Protein AF-0000000070794062 (afdb_homodimer)

Solvent-accessible surface area (backbone atoms only — not comparable to full-atom values): 47830 Å² total; per-residue (Å²): 124,86,81,69,52,58,33,36,61,36,69,42,58,32,71,59,38,46,34,37,36,30,23,38,76,58,34,72,42,37,54,38,59,66,56,46,36,48,50,51,35,52,54,30,46,52,45,39,35,69,76,67,62,40,62,72,69,56,73,70,61,78,90,58,76,67,73,40,64,61,38,31,31,34,32,23,77,77,34,31,39,32,36,30,19,59,83,31,31,63,70,46,42,21,48,23,84,39,74,50,50,72,71,54,46,46,69,73,53,77,43,61,56,59,65,76,84,40,82,49,43,44,76,22,60,38,89,80,31,44,36,51,51,43,50,48,19,53,50,38,46,48,25,74,76,36,58,90,77,38,71,54,45,44,53,47,47,50,51,49,50,50,38,49,53,44,41,71,66,70,41,59,51,57,57,52,41,71,76,38,39,81,70,33,46,50,71,50,64,58,44,52,56,20,50,53,52,35,39,75,72,64,38,41,32,28,39,51,25,63,50,50,59,73,61,47,50,53,51,44,49,65,43,41,39,81,68,43,58,93,91,55,52,64,65,76,68,32,47,33,38,29,16,40,24,51,65,48,45,19,45,77,41,84,47,64,47,25,37,35,40,89,87,76,64,50,70,43,81,61,74,80,69,78,66,78,42,40,31,33,36,18,24,47,65,63,51,32,59,55,68,71,49,58,36,71,24,29,37,37,36,23,44,35,54,65,53,52,28,47,48,32,45,76,64,45,44,34,37,31,33,34,31,38,65,63,48,54,59,51,50,55,30,48,62,71,30,41,70,50,50,52,51,40,50,53,47,48,52,50,39,51,52,46,50,50,51,40,50,53,49,51,50,46,25,62,76,62,71,45,73,84,48,49,64,59,47,52,51,43,51,52,50,44,51,51,45,48,52,52,42,51,51,44,48,54,57,45,40,69,56,39,41,84,78,70,39,49,63,54,32,35,82,76,41,45,5,36,40,37,44,50,46,56,72,47,23,28,28,38,24,37,43,57,44,45,58,40,70,46,63,64,59,40,71,45,68,40,75,72,76,81,55,71,77,56,77,86,128,123,86,79,67,50,58,32,34,60,36,68,42,57,33,72,58,38,46,35,38,36,30,22,38,76,60,33,72,42,38,55,36,59,65,56,47,36,48,50,51,35,52,53,32,45,50,44,37,36,69,76,66,62,41,62,72,70,57,73,70,62,78,89,58,77,68,73,41,65,63,38,29,29,34,32,23,78,78,35,29,41,33,36,28,20,58,82,30,31,64,69,45,42,21,48,23,84,38,76,51,50,70,72,54,46,45,70,74,53,75,43,61,56,60,64,76,84,41,82,49,43,45,76,24,59,38,88,79,30,45,34,52,52,43,52,48,18,52,48,39,48,48,25,73,75,37,61,89,77,37,71,54,45,45,53,47,48,51,50,49,50,50,38,50,52,44,39,72,66,70,42,59,51,55,58,52,39,70,75,38,39,83,69,32,46,52,69,49,63,59,45,53,54,20,50,52,53,34,38,75,72,63,37,41,30,29,38,52,25,63,49,49,59,72,61,47,49,53,50,45,48,64,43,43,38,80,67,46,58,94,91,57,51,62,66,76,68,31,47,32,39,29,16,41,23,49,64,50,46,20,47,78,41,84,47,65,47,26,36,35,39,87,87,79,63,50,68,44,82,62,75,80,71,78,69,77,43,40,31,33,37,18,24,48,65,61,52,32,59,56,68,70,50,59,36,71,24,29,37,37,36,24,43,34,54,66,55,52,27,46,49,31,43,77,63,46,42,35,38,31,32,33,33,37,66,64,48,53,59,52,48,53,30,47,63,71,31,41,69,50,50,51,50,41,51,52,48,48,52,50,41,51,53,48,50,49,52,39,47,52,49,52,50,46,26,61,76,63,70,45,71,84,47,51,65,59,48,50,50,42,51,51,51,44,51,50,44,50,53,50,42,51,53,42,48,54,56,44,41,69,57,40,41,86,78,68,38,50,63,53,32,38,83,76,41,44,5,36,41,37,43,49,46,56,72,46,22,28,27,37,26,38,43,57,44,44,57,41,71,46,63,64,60,39,70,44,68,40,76,71,77,81,55,71,76,57,77,87,128

Nearest PDB structures (foldseek):
  2bde-assembly1_A  TM=9.708E-01  e=2.432E-75  Legionella pneumophila
  4ohf-assembly1_A  TM=9.478E-01  e=1.166E-74  Legionella pneumophila subsp. pneumophila str. Philadelphia 1
  4ohf-assembly3_C  TM=9.668E-01  e=6.577E-74  Legionella pneumophila subsp. pneumophila str. Philadelphia 1
  2xcx-assembly1_A  TM=8.734E-01  e=1.020E-33  Homo sapiens
  5cqz-assembly1_A-2  TM=8.568E-01  e=7.377E-34  Homo sapiens

Radius of gyration: 30.71 Å; Cα contacts (8 Å, |Δi|>4): 1616; chains: 2; bounding box: 72×93×66 Å

Secondary structure (DSSP, 8-state):
-----EEESS-EETTT--EEEE-TBTTTBEE-HHHHHHHHHHHHHHHHHHHS---GGGGG----GGG--TT-EEETTTTEEEEEBTTSBEEEEEETTEEPPHHHHHHHHSSSB--TTSTTEEE--SGGGHHHHHHHHHHHHHHHH-TTTS--HHHHHHHHHHHHHHHHHSSHHHHHHHHTHHHHEE--HHHHHHHHHHHHTT-EEEEE-SS-HHHHHHHHHHHTGGGSPTT--GGGG-SEEEES--TTGGGTS-PPEEEE-TTT--EEE--SS--SEEEEE--HHHHHHHHT--GGGEEEEES-IIIIIIHIIIII--EEEEE-THHHHHHHHHHHHHHHHHHHHHHHHHHHHHHHHHHHHHHHHHHTT--TTHHHHHHHHHHHHHHHHHHHHHHHHHHTTSBTTTB-SSEETTEEBHHHHHHHHH-SEEESSHHHHHTS-TT-EE-PPPPPPTTPPP-/----SEEESS-EETTT--EEEE-TBTTTBEE-HHHHHHHHHHHHHHHHHHHS---GGGGG----GGG--TT-EEETTTTEEEEEBTTSBEEEEEETTEEPPHHHHHHHHSSSB--TTSTTEEE--SGGGHHHHHHHHHHHHHHHH-TTTS--HHHHHHHHHHHHHHHHHSSHHHHHHHHTHHHHEE--HHHHHHHHHHHHTT-EEEEE-SS-HHHHHHHHHHHHGGGSPTT--GGGG-SEEEES--TTGGGTS-PPEEEE-TTT--EEE--SS--SEEEEE--HHHHHHHHT--GGGEEEEES-IIIIIIHIIIII--EEEEE-THHHHHHHHHHHHHHHHHHHHHHHHHHHHHHHHHHHHHHHHHHTT--TTHHHHHHHHHHHHHHHHHHHHHHHHHHTTSBTTTB-SSEETTEEBHHHHHHHHH-SEEESSHHHHHTS-TT-EE-PPPPPPTTPPP-

Sequence (918 aa):
MDTHKVFVNRIINMRKIKLIGLDMDHTLIRYNSKNFESLVYDLVKERLAESFHYPEEIKKFKFNFDDAIRGLVIDSKNGNILKLSRYGAIRLSYHGTKQISFSDQKKIYRSIYVDLGDPNYMAIDTSFSIAFCILYGQLVDLKDTNPDKMPSYQAIAQDVQYCVDKVHSDGTLKNIIIKNLKKYVIREKEVVEGLKHFIRYGKKIFILTNSEYSYSKLLLDYALSPFLDKGEHWQGLFEFVITLANKPRFFYDNLRFLSVNPENGTMTNVHGPIVPGVYQGGNAKKFTEDLGVGGDEILYIGDHIYGDILRLKKDCNWRTALVVEELGEEIASQIRALPIEKKIGEAMAIKKELEQKYVDLCTRSIDESSQQYDQEIHDLQLQISTVDLQISRLLQEQNSFYNPKWERVFRAGAEESYFAYQVDRFACIYMEKLSDLLEHSPMTYFRANRRLLAHDIDIMDTHKVFVNRIINMRKIKLIGLDMDHTLIRYNSKNFESLVYDLVKERLAESFHYPEEIKKFKFNFDDAIRGLVIDSKNGNILKLSRYGAIRLSYHGTKQISFSDQKKIYRSIYVDLGDPNYMAIDTSFSIAFCILYGQLVDLKDTNPDKMPSYQAIAQDVQYCVDKVHSDGTLKNIIIKNLKKYVIREKEVVEGLKHFIRYGKKIFILTNSEYSYSKLLLDYALSPFLDKGEHWQGLFEFVITLANKPRFFYDNLRFLSVNPENGTMTNVHGPIVPGVYQGGNAKKFTEDLGVGGDEILYIGDHIYGDILRLKKDCNWRTALVVEELGEEIASQIRALPIEKKIGEAMAIKKELEQKYVDLCTRSIDESSQQYDQEIHDLQLQISTVDLQISRLLQEQNSFYNPKWERVFRAGAEESYFAYQVD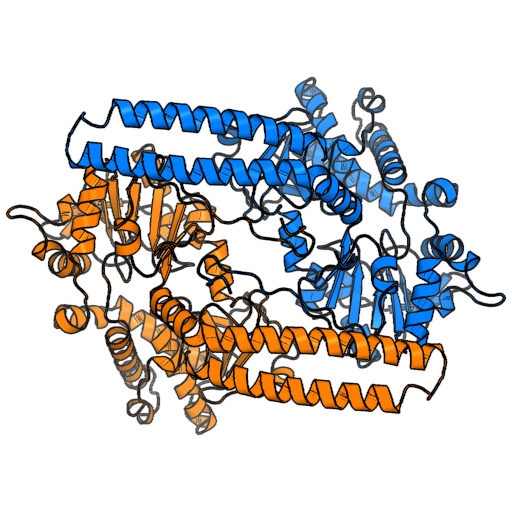RFACIYMEKLSDLLEHSPMTYFRANRRLLAHDIDI

GO terms:
  GO:0042802 identical protein binding (F, IPI)

pLDDT: mean 92.98, std 7.09, range [35.25, 98.56]

InterPro domains:
  IPR008380 HAD-superfamily hydrolase, subfamily IG, 5'-nucleotidase [PF05761] (6-457)
  IPR008380 HAD-superfamily hydrolase, subfamily IG, 5'-nucleotidase [PTHR12103] (4-457)
  IPR008380 HAD-superfamily hydrolase, subfamily IG, 5'-nucleotidase [TIGR02244] (6-339)
  IPR016695 Purine 5'-nucleotidase [PIRSF017434] (2-458)
  IPR023214 HAD superfamily [G3DSA:3.40.50.1000] (156-358)
  IPR036412 HAD-like superfamily [SSF56784] (3-458)

Foldseek 3Di:
DPPQQKAFLAWAFLVLAAEEEEAVECFLWNWPLLLLLQVLLQQLLVCCCVVVVADPVSNVDDDDLLLDDAQWKAQLQQQKIFWAFQQQFGQWMANLSHTDDPVRVCVVPVDRHDDCVDPSIGGRHFSLCSSLNNSLSPLSVVCVVPVPRHDGSNVSSVSSVVSSVCCVPVCVSLVVCLVPVVNIIDADLLSLVLLVQLVVVNHAYEYDYLAALVSSQSSCCVRHVVNDDVPDDSLVSHQEYEYNQVFPCQEPPAWFKWAADNPPRDTDGDDDQDGGHYIYHGHDVSVCVSVVHAQCNYEYEEAGLRRGWASSCVRRVHAYEHADQCVVLLVVLCVVLVVLVVVLVVLVVVLVVLVVVLVVLVVVCVVVVHCVCVVVNVVSVVVNVVSVVVSVVSVVVSQVSASVRQGHPQDSPPGGISSVSSCSVTHRMYRNHNSSVSVDNSSDIDDHDDDDDPPDDDD/DPPQQKAFLAWAFLVLAAEEEEAVECFLWNWPLLLLLQVLLQQLLVCCCVVVVADPVSNVDDDDLLLDDAQWKAQLQQQKIFWAFQQQFGQWMARLSHTDDPVRVCVVPVDRHDDCVDPSIDGRHFSLCSSLNNSLSPLSVVCVVPVPRHDGSNVSSVSSVVSSVCCVPVCVSLVVCLVPVVNIIDADLLSLVLLVQLVVVNHAYEYDYLAALVSSQSSCCVRHVVNDDVPDDSLVSHQEYEYNQVFPCQEPPAWFKWAADNPPRDTHGDDDQDGGHYIYHGHDVSPCVSVVHAQCNYEYEEAGLRRGWASSCVRRVHAYEHADQCVVLLVVLCVVLVVLVVVLVVLVVVLVVLVVVLVVLVVVCVVVVHCPCVVVNVVSVVVNVVSVVVSVVSVVVSQVSASVRQGHPQDSPPGGISSVSSCSVTHRMYRNHNSSVSVDNSSDIDDHDDDDDPPDDDD

Structure (mmCIF, N/CA/C/O backbone):
data_AF-0000000070794062-model_v1
#
loop_
_entity.id
_entity.type
_entity.pdbx_description
1 polymer "Cytosolic IMP-GMP specific 5'-nucleotidase"
#
loop_
_atom_site.group_PDB
_atom_site.id
_atom_site.type_symbol
_atom_site.label_atom_id
_atom_site.label_alt_id
_atom_site.label_comp_id
_atom_site.label_asym_id
_atom_site.label_entity_id
_atom_site.label_seq_id
_atom_site.pdbx_PDB_ins_code
_atom_site.Cartn_x
_atom_site.Cartn_y
_atom_site.Cartn_z
_atom_site.occupancy
_atom_site.B_iso_or_equiv
_atom_site.auth_seq_id
_atom_site.auth_comp_id
_atom_site.auth_asym_id
_atom_site.auth_atom_id
_atom_site.pdbx_PDB_model_num
ATOM 1 N N . MET A 1 1 ? 5.105 3.346 28.109 1 35.44 1 MET A N 1
ATOM 2 C CA . MET A 1 1 ? 4.891 3.475 26.672 1 35.44 1 MET A CA 1
ATOM 3 C C . MET A 1 1 ? 5.68 4.652 26.109 1 35.44 1 MET A C 1
ATOM 5 O O . MET A 1 1 ? 5.543 5.781 26.594 1 35.44 1 MET A O 1
ATOM 9 N N . ASP A 1 2 ? 6.836 4.598 25.75 1 46.41 2 ASP A N 1
ATOM 10 C CA . ASP A 1 2 ? 7.629 5.723 25.266 1 46.41 2 ASP A CA 1
ATOM 11 C C . ASP A 1 2 ? 6.793 6.633 24.375 1 46.41 2 ASP A C 1
ATOM 13 O O . ASP A 1 2 ? 6.168 6.168 23.406 1 46.41 2 ASP A O 1
ATOM 17 N N . THR A 1 3 ? 6.16 7.598 24.938 1 57.47 3 THR A N 1
ATOM 18 C CA . THR A 1 3 ? 5.172 8.531 24.422 1 57.47 3 THR A CA 1
ATOM 19 C C . THR A 1 3 ? 5.672 9.188 23.125 1 57.47 3 THR A C 1
ATOM 21 O O . THR A 1 3 ? 6.152 10.32 23.156 1 57.47 3 THR A O 1
ATOM 24 N N . HIS A 1 4 ? 6.062 8.344 22.125 1 71.38 4 HIS A N 1
ATOM 25 C CA . HIS A 1 4 ? 6.508 8.883 20.844 1 71.38 4 HIS A CA 1
ATOM 26 C C . HIS A 1 4 ? 5.406 9.688 20.172 1 71.38 4 HIS A C 1
ATOM 28 O O . HIS A 1 4 ? 4.258 9.234 20.094 1 71.38 4 HIS A O 1
ATOM 34 N N . LYS A 1 5 ? 5.758 10.969 20.125 1 90.69 5 LYS A N 1
ATOM 35 C CA . LYS A 1 5 ? 4.785 11.875 19.516 1 90.69 5 LYS A CA 1
ATOM 36 C C . LYS A 1 5 ? 4.984 11.977 18.016 1 90.69 5 LYS A C 1
ATOM 38 O O . LYS A 1 5 ? 4.195 12.625 17.312 1 90.69 5 LYS A O 1
ATOM 43 N N . VAL A 1 6 ? 6.121 11.336 17.578 1 96.56 6 VAL A N 1
ATOM 44 C CA . VAL A 1 6 ? 6.379 11.266 16.156 1 96.56 6 VAL A CA 1
ATOM 45 C C . VAL A 1 6 ? 6.352 9.812 15.688 1 96.56 6 VAL A C 1
ATOM 47 O O . VAL A 1 6 ? 7.012 8.953 16.281 1 96.56 6 VAL A O 1
ATOM 50 N N . PHE A 1 7 ? 5.605 9.539 14.742 1 96.75 7 PHE A N 1
ATOM 51 C CA . PHE A 1 7 ? 5.418 8.18 14.25 1 96.75 7 PHE A CA 1
ATOM 52 C C . PHE A 1 7 ? 6.098 8 12.898 1 96.75 7 PHE A C 1
ATOM 54 O O . PHE A 1 7 ? 6.051 8.891 12.047 1 96.75 7 PHE A O 1
ATOM 61 N N . VAL A 1 8 ? 6.723 6.828 12.688 1 96.12 8 VAL A N 1
ATOM 62 C CA . VAL A 1 8 ? 7.695 6.695 11.609 1 96.12 8 VAL A CA 1
ATOM 63 C C . VAL A 1 8 ? 7.23 5.625 10.625 1 96.12 8 VAL A C 1
ATOM 65 O O . VAL A 1 8 ? 6.977 4.484 11.016 1 96.12 8 VAL A O 1
ATOM 68 N N . ASN A 1 9 ? 7.043 5.98 9.375 1 92.94 9 ASN A N 1
ATOM 69 C CA . ASN A 1 9 ? 6.77 5.043 8.289 1 92.94 9 ASN A CA 1
ATOM 70 C C . ASN A 1 9 ? 8.047 4.652 7.551 1 92.94 9 ASN A C 1
ATOM 72 O O . ASN A 1 9 ? 8.18 3.516 7.094 1 92.94 9 ASN A O 1
ATOM 76 N N . ARG A 1 10 ? 9.008 5.66 7.457 1 91.69 10 ARG A N 1
ATOM 77 C CA . ARG A 1 10 ? 10.305 5.461 6.824 1 91.69 10 ARG A CA 1
ATOM 78 C C . ARG A 1 10 ? 11.422 6.105 7.645 1 91.69 10 ARG A C 1
ATOM 80 O O . ARG A 1 10 ? 11.227 7.176 8.227 1 91.69 10 ARG A O 1
ATOM 87 N N . ILE A 1 11 ? 12.461 5.543 7.531 1 91.5 11 ILE A N 1
ATOM 88 C CA . ILE A 1 11 ? 13.602 5.957 8.336 1 91.5 11 ILE A CA 1
ATOM 89 C C . ILE A 1 11 ? 14.039 7.367 7.934 1 91.5 11 ILE A C 1
ATOM 91 O O . ILE A 1 11 ? 14.109 7.684 6.746 1 91.5 11 ILE A O 1
ATOM 95 N N . ILE A 1 12 ? 14.258 8.188 8.914 1 94.88 12 ILE A N 1
ATOM 96 C CA . ILE A 1 12 ? 14.844 9.508 8.695 1 94.88 12 ILE A CA 1
ATOM 97 C C . ILE A 1 12 ? 16.047 9.695 9.633 1 94.88 12 ILE A C 1
ATOM 99 O O . ILE A 1 12 ? 15.914 9.555 10.852 1 94.88 12 ILE A O 1
ATOM 103 N N . ASN A 1 13 ? 17.156 9.938 9.055 1 94.69 13 ASN A N 1
ATOM 104 C CA . ASN A 1 13 ? 18.312 10.398 9.812 1 94.69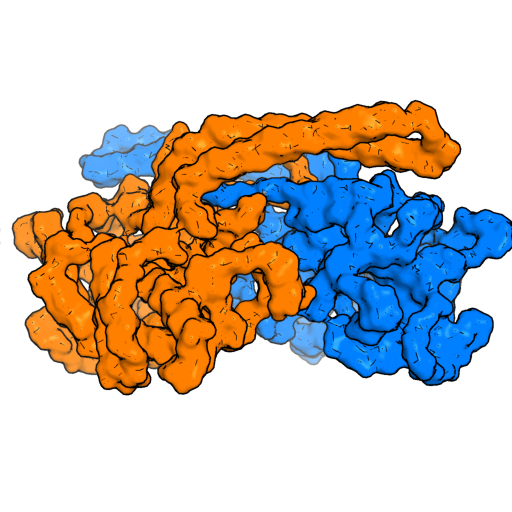 13 ASN A CA 1
ATOM 105 C C . ASN A 1 13 ? 18.375 11.922 9.867 1 94.69 13 ASN A C 1
ATOM 107 O O . ASN A 1 13 ? 18.859 12.562 8.938 1 94.69 13 ASN A O 1
ATOM 111 N N . MET A 1 14 ? 18.031 12.477 10.977 1 96.81 14 MET A N 1
ATOM 112 C CA . MET A 1 14 ? 17.938 13.93 11.102 1 96.81 14 MET A CA 1
ATOM 113 C C . MET A 1 14 ? 19.312 14.578 10.977 1 96.81 14 MET A C 1
ATOM 115 O O . MET A 1 14 ? 19.422 15.766 10.672 1 96.81 14 MET A O 1
ATOM 119 N N . ARG A 1 15 ? 20.344 13.828 11.195 1 94.62 15 ARG A N 1
ATOM 120 C CA . ARG A 1 15 ? 21.688 14.375 11.039 1 94.62 15 ARG A CA 1
ATOM 121 C C . ARG A 1 15 ? 21.969 14.734 9.586 1 94.62 15 ARG A C 1
ATOM 123 O O . ARG A 1 15 ? 22.75 15.633 9.297 1 94.62 15 ARG A O 1
ATOM 130 N N . LYS A 1 16 ? 21.266 14.062 8.719 1 94.31 16 LYS A N 1
ATOM 131 C CA . LYS A 1 16 ? 21.484 14.273 7.285 1 94.31 16 LYS A CA 1
ATOM 132 C C . LYS A 1 16 ? 20.594 15.406 6.762 1 94.31 16 LYS A C 1
ATOM 134 O O . LYS A 1 16 ? 20.828 15.922 5.664 1 94.31 16 LYS A O 1
ATOM 139 N N . ILE A 1 17 ? 19.609 15.773 7.488 1 97.31 17 ILE A N 1
ATOM 140 C CA . ILE A 1 17 ? 18.703 16.828 7.074 1 97.31 17 ILE A CA 1
ATOM 141 C C . ILE A 1 17 ? 19.344 18.188 7.32 1 97.31 17 ILE A C 1
ATOM 143 O O . ILE A 1 17 ? 19.688 18.531 8.461 1 97.31 17 ILE A O 1
ATOM 147 N N . LYS A 1 18 ? 19.453 18.906 6.285 1 97.44 18 LYS A N 1
ATOM 148 C CA . LYS A 1 18 ? 20.062 20.219 6.391 1 97.44 18 LYS A CA 1
ATOM 149 C C . LYS A 1 18 ? 19.016 21.328 6.426 1 97.44 18 LYS A C 1
ATOM 151 O O . LYS A 1 18 ? 19.172 22.328 7.121 1 97.44 18 LYS A O 1
ATOM 156 N N . LEU A 1 19 ? 17.938 21.125 5.613 1 97.81 19 LEU A N 1
ATOM 157 C CA . LEU A 1 19 ? 16.875 22.109 5.5 1 97.81 19 LEU A CA 1
ATOM 158 C C . LEU A 1 19 ? 15.539 21.531 5.938 1 97.81 19 LEU A C 1
ATOM 160 O O . LEU A 1 19 ? 15.227 20.375 5.602 1 97.81 19 LEU A O 1
ATOM 164 N N . ILE A 1 20 ? 14.867 22.297 6.672 1 98.38 20 ILE A N 1
ATOM 165 C CA . ILE A 1 20 ? 13.516 21.938 7.07 1 98.38 20 ILE A CA 1
ATOM 166 C C . ILE A 1 20 ? 12.523 22.953 6.52 1 98.38 20 ILE A C 1
ATOM 168 O O . ILE A 1 20 ? 12.609 24.141 6.828 1 98.38 20 ILE A O 1
ATOM 172 N N . GLY A 1 21 ? 11.688 22.484 5.641 1 97.75 21 GLY A N 1
ATOM 173 C CA . GLY A 1 21 ? 10.633 23.328 5.09 1 97.75 21 GLY A CA 1
ATOM 174 C C . GLY A 1 21 ? 9.305 23.172 5.809 1 97.75 21 GLY A C 1
ATOM 175 O O . GLY A 1 21 ? 8.891 22.062 6.121 1 97.75 21 GLY A O 1
ATOM 176 N N . LEU A 1 22 ? 8.656 24.266 6.047 1 98.06 22 LEU A N 1
ATOM 177 C CA . LEU A 1 22 ? 7.398 24.266 6.781 1 98.06 22 LEU A CA 1
ATOM 178 C C . LEU A 1 22 ? 6.289 24.906 5.965 1 98.06 22 LEU A C 1
ATOM 180 O O . LEU A 1 22 ? 6.43 26.047 5.512 1 98.06 22 LEU A O 1
ATOM 184 N N . ASP A 1 23 ? 5.23 24.141 5.844 1 96.12 23 ASP A N 1
ATOM 185 C CA . ASP A 1 23 ? 3.992 24.828 5.504 1 96.12 23 ASP A CA 1
ATOM 186 C C . ASP A 1 23 ? 3.543 25.75 6.637 1 96.12 23 ASP A C 1
ATOM 188 O O . ASP A 1 23 ? 3.92 25.547 7.793 1 96.12 23 ASP A O 1
ATOM 192 N N . MET A 1 24 ? 2.875 26.781 6.25 1 96.5 24 MET A N 1
ATOM 193 C CA . MET A 1 24 ? 2.494 27.734 7.297 1 96.5 24 MET A CA 1
ATOM 194 C C . MET A 1 24 ? 1.164 27.328 7.93 1 96.5 24 MET A C 1
ATOM 196 O O . MET A 1 24 ? 1.114 26.969 9.102 1 96.5 24 MET A O 1
ATOM 200 N N . ASP A 1 25 ? 0.094 27.203 7.062 1 92.38 25 ASP A N 1
ATOM 201 C CA . ASP A 1 25 ? -1.25 26.953 7.574 1 92.38 25 ASP A CA 1
ATOM 202 C C . ASP A 1 25 ? -1.396 25.516 8.055 1 92.38 25 ASP A C 1
ATOM 204 O O . ASP A 1 25 ? -1.109 24.578 7.312 1 92.38 25 ASP A O 1
ATOM 208 N N . HIS A 1 26 ? -1.837 25.391 9.305 1 92.25 26 HIS A N 1
ATOM 209 C CA . HIS A 1 26 ? -2.133 24.109 9.938 1 92.25 26 HIS A CA 1
ATOM 210 C C . HIS A 1 26 ? -0.86 23.312 10.18 1 92.25 26 HIS A C 1
ATOM 212 O O . HIS A 1 26 ? -0.917 22.094 10.383 1 92.25 26 HIS A O 1
ATOM 218 N N . THR A 1 27 ? 0.271 23.922 10.07 1 95.69 27 THR A N 1
ATOM 219 C CA . THR A 1 27 ? 1.564 23.328 10.367 1 95.69 27 THR A CA 1
ATOM 220 C C . THR A 1 27 ? 2.369 24.203 11.312 1 95.69 27 THR A C 1
ATOM 222 O O . THR A 1 27 ? 2.328 24.031 12.531 1 95.69 27 THR A O 1
ATOM 225 N N . LEU A 1 28 ? 2.943 25.297 10.742 1 98.06 28 LEU A N 1
ATOM 226 C CA . LEU A 1 28 ? 3.652 26.25 11.586 1 98.06 28 LEU A CA 1
ATOM 227 C C . LEU A 1 28 ? 2.674 27.047 12.445 1 98.06 28 LEU A C 1
ATOM 229 O O . LEU A 1 28 ? 2.928 27.266 13.633 1 98.06 28 LEU A O 1
ATOM 233 N N . ILE A 1 29 ? 1.62 27.453 11.75 1 96.44 29 ILE A N 1
ATOM 234 C CA . ILE A 1 29 ? 0.529 28.141 12.43 1 96.44 29 ILE A CA 1
ATOM 235 C C . ILE A 1 29 ? -0.64 27.172 12.633 1 96.44 29 ILE A C 1
ATOM 237 O O . ILE A 1 29 ? -1.179 26.625 11.672 1 96.44 29 ILE A O 1
ATOM 241 N N . ARG A 1 30 ? -0.999 27.016 13.82 1 95.5 30 ARG A N 1
ATOM 242 C CA . ARG A 1 30 ? -2.127 26.156 14.125 1 95.5 30 ARG A CA 1
ATOM 243 C C . ARG A 1 30 ? -3.398 26.953 14.352 1 95.5 30 ARG A C 1
ATOM 245 O O . ARG A 1 30 ? -3.338 28.109 14.805 1 95.5 30 ARG A O 1
ATOM 252 N N . TYR A 1 31 ? -4.48 26.359 14.062 1 94.75 31 TYR A N 1
ATOM 253 C CA . TYR A 1 31 ? -5.781 26.984 14.227 1 94.75 31 TYR A CA 1
ATOM 254 C C . TYR A 1 31 ? -6.68 26.172 15.148 1 94.75 31 TYR A C 1
ATOM 256 O O . TYR A 1 31 ? -6.461 24.969 15.328 1 94.75 31 TYR A O 1
ATOM 264 N N . ASN A 1 32 ? -7.59 26.906 15.789 1 94.5 32 ASN A N 1
ATOM 265 C CA . ASN A 1 32 ? -8.742 26.188 16.328 1 94.5 32 ASN A CA 1
ATOM 266 C C . ASN A 1 32 ? -9.633 25.656 15.211 1 94.5 32 ASN A C 1
ATOM 268 O O . ASN A 1 32 ? -10.516 26.359 14.719 1 94.5 32 ASN A O 1
ATOM 272 N N . SER A 1 33 ? -9.43 24.453 14.906 1 91.88 33 SER A N 1
ATOM 273 C CA . SER A 1 33 ? -10.016 23.859 13.719 1 91.88 33 SER A CA 1
ATOM 274 C C . SER A 1 33 ? -11.539 23.938 13.75 1 91.88 33 SER A C 1
ATOM 276 O O . SER A 1 33 ? -12.172 24.188 12.719 1 91.88 33 SER A O 1
ATOM 278 N N . LYS A 1 34 ? -12.148 23.703 14.93 1 93.25 34 LYS A N 1
ATOM 279 C CA . LYS A 1 34 ? -13.602 23.781 15.055 1 93.25 34 LYS A CA 1
ATOM 280 C C . LYS A 1 34 ? -14.109 25.172 14.742 1 93.25 34 LYS A C 1
ATOM 282 O O . LYS A 1 34 ? -15.07 25.344 13.984 1 93.25 34 LYS A O 1
ATOM 287 N N . ASN A 1 35 ? -13.414 26.172 15.32 1 95.06 35 ASN A N 1
ATOM 288 C CA . ASN A 1 35 ? -13.797 27.562 15.062 1 95.06 35 ASN A CA 1
ATOM 289 C C . ASN A 1 35 ? -13.562 27.938 13.602 1 95.06 35 ASN A C 1
ATOM 291 O O . ASN A 1 35 ? -14.398 28.625 13 1 95.06 35 ASN A O 1
ATOM 295 N N . PHE A 1 36 ? -12.461 27.5 13.133 1 94 36 PHE A N 1
ATOM 296 C CA . PHE A 1 36 ? -12.07 27.828 11.766 1 94 36 PHE A CA 1
ATOM 297 C C . PHE A 1 36 ? -13.062 27.25 10.766 1 94 36 PHE A C 1
ATOM 299 O O . PHE A 1 36 ? -13.57 27.969 9.898 1 94 36 PHE A O 1
ATOM 306 N N . GLU A 1 37 ? -13.406 26 10.914 1 94 37 GLU A N 1
ATOM 307 C CA . GLU A 1 37 ? -14.305 25.312 9.984 1 94 37 GLU A CA 1
ATOM 308 C C . GLU A 1 37 ? -15.734 25.828 10.125 1 94 37 GLU A C 1
ATOM 310 O O . GLU A 1 37 ? -16.484 25.875 9.148 1 94 37 GLU A O 1
ATOM 315 N N . SER A 1 38 ? -16.047 26.141 11.32 1 95.75 38 SER A N 1
ATOM 316 C CA . SER A 1 38 ? -17.359 26.734 11.539 1 95.75 38 SER A CA 1
ATOM 317 C C . SER A 1 38 ? -17.516 28.047 10.758 1 95.75 38 SER A C 1
ATOM 319 O O . SER A 1 38 ? -18.562 28.297 10.148 1 95.75 38 SER A O 1
ATOM 321 N N . LEU A 1 39 ? -16.5 28.844 10.805 1 96.06 39 LEU A N 1
ATOM 322 C CA . LEU A 1 39 ? -16.5 30.094 10.062 1 96.06 39 LEU A CA 1
ATOM 323 C C . LEU A 1 39 ? -16.609 29.828 8.562 1 96.06 39 LEU A C 1
ATOM 325 O O . LEU A 1 39 ? -17.422 30.469 7.879 1 96.06 39 LEU A O 1
ATOM 329 N N . VAL A 1 40 ? -15.805 28.906 8.055 1 95.5 40 VAL A N 1
ATOM 330 C CA . VAL A 1 40 ? -15.836 28.562 6.637 1 95.5 40 VAL A CA 1
ATOM 331 C C . VAL A 1 40 ? -17.234 28.094 6.254 1 95.5 40 VAL A C 1
ATOM 333 O O . VAL A 1 40 ? -17.797 28.531 5.242 1 95.5 40 VAL A O 1
ATOM 336 N N . TYR A 1 41 ? -17.797 27.266 7.094 1 96.94 41 TYR A N 1
ATOM 337 C CA . TYR A 1 41 ? -19.141 26.734 6.891 1 96.94 41 TYR A CA 1
ATOM 338 C C . TYR A 1 41 ? -20.156 27.844 6.75 1 96.94 41 TYR A C 1
ATOM 340 O O . TYR A 1 41 ? -20.969 27.859 5.812 1 96.94 41 TYR A O 1
ATOM 348 N N . ASP A 1 42 ? -20.094 28.781 7.594 1 96.69 42 ASP A N 1
ATOM 349 C CA . ASP A 1 42 ? -21.031 29.891 7.602 1 96.69 42 ASP A CA 1
ATOM 350 C C . ASP A 1 42 ? -20.875 30.766 6.363 1 96.69 42 ASP A C 1
ATOM 352 O O . ASP A 1 42 ? -21.859 31.188 5.75 1 96.69 42 ASP A O 1
ATOM 356 N N . LEU A 1 43 ? -19.656 31.047 6.039 1 96.12 43 LEU A N 1
ATOM 357 C CA . LEU A 1 43 ? -19.391 31.906 4.883 1 96.12 43 LEU A CA 1
ATOM 358 C C . LEU A 1 43 ? -19.844 31.234 3.594 1 96.12 43 LEU A C 1
ATOM 360 O O . LEU A 1 43 ? -20.391 31.891 2.707 1 96.12 43 LEU A O 1
ATOM 364 N N . VAL A 1 44 ? -19.625 29.938 3.479 1 96.19 44 VAL A N 1
ATOM 365 C CA . VAL A 1 44 ? -20 29.188 2.279 1 96.19 44 VAL A CA 1
ATOM 366 C C . VAL A 1 44 ? -21.516 29.125 2.164 1 96.19 44 VAL A C 1
ATOM 368 O O . VAL A 1 44 ? -22.062 29.312 1.077 1 96.19 44 VAL A O 1
ATOM 371 N N . LYS A 1 45 ? -22.141 28.875 3.287 1 96.12 45 LYS A N 1
ATOM 372 C CA . LYS A 1 45 ? -23.594 28.828 3.326 1 96.12 45 LYS A CA 1
ATOM 373 C C . LYS A 1 45 ? -24.188 30.141 2.814 1 96.12 45 LYS A C 1
ATOM 375 O O . LYS A 1 45 ? -25.125 30.125 2.004 1 96.12 45 LYS A O 1
ATOM 380 N N . GLU A 1 46 ? -23.672 31.172 3.264 1 95.38 46 GLU A N 1
ATOM 381 C CA . GLU A 1 46 ? -24.141 32.5 2.854 1 95.38 46 GLU A CA 1
ATOM 382 C C . GLU A 1 46 ? -23.906 32.719 1.362 1 95.38 46 GLU A C 1
ATOM 384 O O . GLU A 1 46 ? -24.781 33.25 0.666 1 95.38 46 GLU A O 1
ATOM 389 N N . ARG A 1 47 ? -22.797 32.375 0.903 1 95.38 47 ARG A N 1
ATOM 390 C CA . ARG A 1 47 ? -22.453 32.562 -0.502 1 95.38 47 ARG A CA 1
ATOM 391 C C . ARG A 1 47 ? -23.344 31.719 -1.406 1 95.38 47 ARG A C 1
ATOM 393 O O . ARG A 1 47 ? -23.703 32.156 -2.502 1 95.38 47 ARG A O 1
ATOM 400 N N . LEU A 1 48 ? -23.641 30.5 -0.989 1 96.75 48 LEU A N 1
ATOM 401 C CA . LEU A 1 48 ? -24.531 29.625 -1.756 1 96.75 48 LEU A CA 1
ATOM 402 C C . LEU A 1 48 ? -25.906 30.25 -1.915 1 96.75 48 LEU A C 1
ATOM 404 O O . LEU A 1 48 ? -26.484 30.203 -3 1 96.75 48 LEU A O 1
ATOM 408 N N . ALA A 1 49 ? -26.391 30.812 -0.896 1 95.12 49 ALA A N 1
ATOM 409 C CA . ALA A 1 49 ? -27.703 31.469 -0.931 1 95.12 49 ALA A CA 1
ATOM 410 C C . ALA A 1 49 ? -27.672 32.719 -1.814 1 95.12 49 ALA A C 1
ATOM 412 O O . ALA A 1 49 ? -28.594 32.938 -2.611 1 95.12 49 ALA A O 1
ATOM 413 N N . GLU A 1 50 ? -26.625 33.406 -1.742 1 93.56 50 GLU A N 1
ATOM 414 C CA . GLU A 1 50 ? -26.562 34.719 -2.402 1 93.56 50 GLU A CA 1
ATOM 415 C C . GLU A 1 50 ? -26.172 34.562 -3.869 1 93.56 50 GLU A C 1
ATOM 417 O O . GLU A 1 50 ? -26.781 35.156 -4.746 1 93.56 50 GLU A O 1
ATOM 422 N N . SER A 1 51 ? -25.188 33.781 -4.141 1 92.62 51 SER A N 1
ATOM 423 C CA . SER A 1 51 ? -24.594 33.75 -5.477 1 92.62 51 SER A CA 1
ATOM 424 C C . SER A 1 51 ? -25.188 32.594 -6.305 1 92.62 51 SER A C 1
ATOM 426 O O . SER A 1 51 ? -25.234 32.688 -7.535 1 92.62 51 SER A O 1
ATOM 428 N N . PHE A 1 52 ? -25.594 31.578 -5.629 1 94.31 52 PHE A N 1
ATOM 429 C CA . PHE A 1 52 ? -26.078 30.422 -6.375 1 94.31 52 PHE A CA 1
ATOM 430 C C . PHE A 1 52 ? -27.578 30.234 -6.191 1 94.31 52 PHE A C 1
ATOM 432 O O . PHE A 1 52 ? -28.156 29.281 -6.719 1 94.31 52 PHE A O 1
ATOM 439 N N . HIS A 1 53 ? -28.188 31.047 -5.402 1 93.56 53 HIS A N 1
ATOM 440 C CA . HIS A 1 53 ? -29.641 31.141 -5.242 1 93.56 53 HIS A CA 1
ATOM 441 C C . HIS A 1 53 ? -30.203 29.859 -4.637 1 93.56 53 HIS A C 1
ATOM 443 O O . HIS A 1 53 ? -31.234 29.359 -5.074 1 93.56 53 HIS A O 1
ATOM 449 N N . TYR A 1 54 ? -29.391 29.281 -3.805 1 95.88 54 TYR A N 1
ATOM 450 C CA . TYR A 1 54 ? -29.953 28.188 -3.025 1 95.88 54 TYR A CA 1
ATOM 451 C C . TYR A 1 54 ? -31.062 28.672 -2.105 1 95.88 54 TYR A C 1
ATOM 453 O O . TYR A 1 54 ? -31.094 29.859 -1.739 1 95.88 54 TYR A O 1
ATOM 461 N N . PRO A 1 55 ? -31.969 27.797 -1.722 1 94.5 55 PRO A N 1
ATOM 462 C CA . PRO A 1 55 ? -33.062 28.219 -0.867 1 94.5 55 PRO A CA 1
ATOM 463 C C . PRO A 1 55 ? -32.594 28.812 0.461 1 94.5 55 PRO A C 1
ATOM 465 O O . PRO A 1 55 ? -31.641 28.328 1.05 1 94.5 55 PRO A O 1
ATOM 468 N N . GLU A 1 56 ? -33.312 29.719 1 1 91.75 56 GLU A N 1
ATOM 469 C CA . GLU A 1 56 ? -32.938 30.422 2.229 1 91.75 56 GLU A CA 1
ATOM 470 C C . GLU A 1 56 ? -32.938 29.469 3.422 1 91.75 56 GLU A C 1
ATOM 472 O O . GLU A 1 56 ? -32.312 29.766 4.445 1 91.75 56 GLU A O 1
ATOM 477 N N . GLU A 1 57 ? -33.562 28.406 3.238 1 93.06 57 GLU A N 1
ATOM 478 C CA . GLU A 1 57 ? -33.625 27.375 4.277 1 93.06 57 GLU A CA 1
ATOM 479 C C . GLU A 1 57 ? -32.219 26.922 4.68 1 93.06 57 GLU A C 1
ATOM 481 O O . GLU A 1 57 ? -32 26.469 5.805 1 93.06 57 GLU A O 1
ATOM 486 N N . ILE A 1 58 ? -31.297 27.078 3.785 1 95.31 58 ILE A N 1
ATOM 487 C CA . ILE A 1 58 ? -29.953 26.578 4.055 1 95.31 58 ILE A CA 1
ATOM 488 C C . ILE A 1 58 ? -29.281 27.422 5.137 1 95.31 58 ILE A C 1
ATOM 490 O O . ILE A 1 58 ? -28.359 26.969 5.809 1 95.31 58 ILE A O 1
ATOM 494 N N . LYS A 1 59 ? -29.734 28.672 5.328 1 93.44 59 LYS A N 1
ATOM 495 C CA . LYS A 1 59 ? -29.188 29.562 6.344 1 93.44 59 LYS A CA 1
ATOM 496 C C . LYS A 1 59 ? -29.469 29.031 7.75 1 93.44 59 LYS A C 1
ATOM 498 O O . LYS A 1 59 ? -28.797 29.422 8.711 1 93.44 59 LYS A O 1
ATOM 503 N N . LYS A 1 60 ? -30.359 28.125 7.883 1 93.88 60 LYS A N 1
ATOM 504 C CA . LYS A 1 60 ? -30.734 27.562 9.18 1 93.88 60 LYS A CA 1
ATOM 505 C C . LYS A 1 60 ? -29.922 26.312 9.5 1 93.88 60 LYS A C 1
ATOM 507 O O . LYS A 1 60 ? -30 25.797 10.617 1 93.88 60 LYS A O 1
ATOM 512 N N . PHE A 1 61 ? -29.188 25.906 8.539 1 96.75 61 PHE A N 1
ATOM 513 C CA . PHE A 1 61 ? -28.344 24.734 8.766 1 96.75 61 PHE A CA 1
ATOM 514 C C . PHE A 1 61 ? -27.422 24.953 9.953 1 96.75 61 PHE A C 1
ATOM 516 O O . PHE A 1 61 ? -26.969 26.062 10.211 1 96.75 61 PHE A O 1
ATOM 523 N N . LYS A 1 62 ? -27.188 23.953 10.688 1 96.56 62 LYS A N 1
ATOM 524 C CA . LYS A 1 62 ? -26.297 23.984 11.836 1 96.56 62 LYS A CA 1
ATOM 525 C C . LYS A 1 62 ? -25.031 23.188 11.57 1 96.56 62 LYS A C 1
ATOM 527 O O . LYS A 1 62 ? -25.078 22.109 10.961 1 96.56 62 LYS A O 1
ATOM 532 N N . PHE A 1 63 ? -24 23.797 12.047 1 96.69 63 PHE A N 1
ATOM 533 C CA . PHE A 1 63 ? -22.688 23.172 11.867 1 96.69 63 PHE A CA 1
ATOM 534 C C . PHE A 1 63 ? -22.359 22.266 13.055 1 96.69 63 PHE A C 1
ATOM 536 O O . PHE A 1 63 ? -22.406 22.703 14.203 1 96.69 63 PHE A O 1
ATOM 543 N N . ASN A 1 64 ? -22.094 21.016 12.781 1 96.25 64 ASN A N 1
ATOM 544 C CA . ASN A 1 64 ? -21.516 20.078 13.75 1 96.25 64 ASN A CA 1
ATOM 545 C C . ASN A 1 64 ? -20.203 19.484 13.242 1 96.25 64 ASN A C 1
ATOM 547 O O . ASN A 1 64 ? -20.203 18.688 12.305 1 96.25 64 ASN A O 1
ATOM 551 N N . PHE A 1 65 ? -19.125 19.859 13.898 1 94.69 65 PHE A N 1
ATOM 552 C CA . PHE A 1 65 ? -17.781 19.531 13.469 1 94.69 65 PHE A CA 1
ATOM 553 C C . PHE A 1 65 ? -17.594 18.031 13.359 1 94.69 65 PHE A C 1
ATOM 555 O O . PHE A 1 65 ? -16.859 17.547 12.492 1 94.69 65 PHE A O 1
ATOM 562 N N . ASP A 1 66 ? -18.281 17.25 14.125 1 94.19 66 ASP A N 1
ATOM 563 C CA . ASP A 1 66 ? -18.062 15.805 14.227 1 94.19 66 ASP A CA 1
ATOM 564 C C . ASP A 1 66 ? -18.875 15.055 13.172 1 94.19 66 ASP A C 1
ATOM 566 O O . ASP A 1 66 ? -18.781 13.828 13.07 1 94.19 66 ASP A O 1
ATOM 570 N N . ASP A 1 67 ? -19.562 15.781 12.336 1 96.25 67 ASP A N 1
ATOM 571 C CA . ASP A 1 67 ? -20.391 15.141 11.312 1 96.25 67 ASP A CA 1
ATOM 572 C C . ASP A 1 67 ? -19.516 14.664 10.141 1 96.25 67 ASP A C 1
ATOM 574 O O . ASP A 1 67 ? -19.984 13.898 9.289 1 96.25 67 ASP A O 1
ATOM 578 N N . ALA A 1 68 ? -18.312 15.102 10.094 1 95.69 68 ALA A N 1
ATOM 579 C CA . ALA A 1 68 ? -17.375 14.648 9.07 1 95.69 68 ALA A CA 1
ATOM 580 C C . ALA A 1 68 ? -15.977 14.477 9.641 1 95.69 68 ALA A C 1
ATOM 582 O O . ALA A 1 68 ? -15.648 15.07 10.672 1 95.69 68 ALA A O 1
ATOM 583 N N . ILE A 1 69 ? -15.234 13.641 9.086 1 94.94 69 ILE A N 1
ATOM 584 C CA . ILE A 1 69 ? -13.828 13.469 9.438 1 94.94 69 ILE A CA 1
ATOM 585 C C . ILE A 1 69 ? -12.977 13.516 8.172 1 94.94 69 ILE A C 1
ATOM 587 O O . ILE A 1 69 ? -13.484 13.32 7.062 1 94.94 69 ILE A O 1
ATOM 591 N N . ARG A 1 70 ? -11.727 13.758 8.352 1 92.94 70 ARG A N 1
ATOM 592 C CA . ARG A 1 70 ? -10.789 13.711 7.234 1 92.94 70 ARG A CA 1
ATOM 593 C C . ARG A 1 70 ? -10.672 12.289 6.68 1 92.94 70 ARG A C 1
ATOM 595 O O . ARG A 1 70 ? -10.656 11.32 7.441 1 92.94 70 ARG A O 1
ATOM 602 N N . GLY A 1 71 ? -10.602 12.234 5.355 1 93.31 71 GLY A N 1
ATOM 603 C CA . GLY A 1 71 ? -10.43 10.93 4.723 1 93.31 71 GLY A CA 1
ATOM 604 C C . GLY A 1 71 ? -11.688 10.43 4.039 1 93.31 71 GLY A C 1
ATOM 605 O O . GLY A 1 71 ? -11.656 9.414 3.336 1 93.31 71 GLY A O 1
ATOM 606 N N . LEU A 1 72 ? -12.766 11.109 4.258 1 96.62 72 LEU A N 1
ATOM 607 C CA . LEU A 1 72 ? -14 10.734 3.582 1 96.62 72 LEU A CA 1
ATOM 608 C C . LEU A 1 72 ? -13.93 11.047 2.094 1 96.62 72 LEU A C 1
ATOM 610 O O . LEU A 1 72 ? -13.031 11.773 1.651 1 96.62 72 LEU A O 1
ATOM 614 N N . VAL A 1 73 ? -14.82 10.422 1.332 1 96.44 73 VAL A N 1
ATOM 615 C CA . VAL A 1 73 ? -14.898 10.648 -0.107 1 96.44 73 VAL A CA 1
ATOM 616 C C . VAL A 1 73 ? -16.344 10.961 -0.499 1 96.44 73 VAL A C 1
ATOM 618 O O . VAL A 1 73 ? -17.266 10.211 -0.166 1 96.44 73 VAL A O 1
ATOM 621 N N . ILE A 1 74 ? -16.484 12.008 -1.195 1 96.94 74 ILE A N 1
ATOM 622 C CA . ILE A 1 74 ? -17.812 12.383 -1.69 1 96.94 74 ILE A CA 1
ATOM 623 C C . ILE A 1 74 ? -18.062 11.711 -3.043 1 96.94 74 ILE A C 1
ATOM 625 O O . ILE A 1 74 ? -17.219 11.797 -3.945 1 96.94 74 ILE A O 1
ATOM 629 N N . ASP A 1 75 ? -19.078 11 -3.158 1 97.25 75 ASP A N 1
ATOM 630 C CA . ASP A 1 75 ? -19.625 10.531 -4.43 1 97.25 75 ASP A CA 1
ATOM 631 C C . ASP A 1 75 ? -20.672 11.5 -4.969 1 97.25 75 ASP A C 1
ATOM 633 O O . ASP A 1 75 ? -21.859 11.383 -4.641 1 97.25 75 ASP A O 1
ATOM 637 N N . SER A 1 76 ? -20.266 12.359 -5.852 1 97 76 SER A N 1
ATOM 638 C CA . SER A 1 76 ? -21.125 13.461 -6.27 1 97 76 SER A CA 1
ATOM 639 C C . SER A 1 76 ? -22.188 12.984 -7.25 1 97 76 SER A C 1
ATOM 641 O O . SER A 1 76 ? -23.172 13.688 -7.5 1 97 76 SER A O 1
ATOM 643 N N . LYS A 1 77 ? -22.031 11.891 -7.824 1 95.81 77 LYS A N 1
ATOM 644 C CA . LYS A 1 77 ? -23.031 11.344 -8.742 1 95.81 77 LYS A CA 1
ATOM 645 C C . LYS A 1 77 ? -24.266 10.844 -7.996 1 95.81 77 LYS A C 1
ATOM 647 O O . LYS A 1 77 ? -25.391 11.094 -8.414 1 95.81 77 LYS A O 1
ATOM 652 N N . ASN A 1 78 ? -23.984 10.195 -6.844 1 96.06 78 ASN A N 1
ATOM 653 C CA . ASN A 1 78 ? -25.062 9.523 -6.156 1 96.06 78 ASN A CA 1
ATOM 654 C C . ASN A 1 78 ? -25.484 10.266 -4.891 1 96.06 78 ASN A C 1
ATOM 656 O O . ASN A 1 78 ? -26.438 9.875 -4.219 1 96.06 78 ASN A O 1
ATOM 660 N N . GLY A 1 79 ? -24.797 11.367 -4.578 1 97.5 79 GLY A N 1
ATOM 661 C CA . GLY A 1 79 ? -25.141 12.133 -3.389 1 97.5 79 GLY A CA 1
ATOM 662 C C . GLY A 1 79 ? -24.703 11.453 -2.1 1 97.5 79 GLY A C 1
ATOM 663 O O . GLY A 1 79 ? -25.375 11.586 -1.072 1 97.5 79 GLY A O 1
ATOM 664 N N . ASN A 1 80 ? -23.625 10.648 -2.186 1 98.25 80 ASN A N 1
ATOM 665 C CA . ASN A 1 80 ? -23.203 9.867 -1.029 1 98.25 80 ASN A CA 1
ATOM 666 C C . ASN A 1 80 ? -21.844 10.336 -0.5 1 98.25 80 ASN A C 1
ATOM 668 O O . ASN A 1 80 ? -21.094 11.016 -1.209 1 98.25 80 ASN A O 1
ATOM 672 N N . ILE A 1 81 ? -21.594 10.102 0.767 1 98.12 81 ILE A N 1
ATOM 673 C CA . ILE A 1 81 ? -20.297 10.258 1.424 1 98.12 81 ILE A CA 1
ATOM 674 C C . ILE A 1 81 ? -19.781 8.898 1.894 1 98.12 81 ILE A C 1
ATOM 676 O O . ILE A 1 81 ? -20.484 8.172 2.594 1 98.12 81 ILE A O 1
ATOM 680 N N . LEU A 1 82 ? -18.609 8.594 1.517 1 97.56 82 LEU A N 1
ATOM 681 C CA . LEU A 1 82 ? -18.109 7.238 1.712 1 97.56 82 LEU A CA 1
ATOM 682 C C . LEU A 1 82 ? -16.844 7.242 2.58 1 97.56 82 LEU A C 1
ATOM 684 O O . LEU A 1 82 ? -16.016 8.148 2.475 1 97.56 82 LEU A O 1
ATOM 688 N N . LYS A 1 83 ? -16.75 6.297 3.428 1 96.69 83 LYS A N 1
ATOM 689 C CA . LYS A 1 83 ? -15.492 5.961 4.09 1 96.69 83 LYS A CA 1
ATOM 690 C C . LYS A 1 83 ? -14.898 4.676 3.514 1 96.69 83 LYS A C 1
ATOM 692 O O . LYS A 1 83 ? -15.523 3.615 3.572 1 96.69 83 LYS A O 1
ATOM 697 N N . LEU A 1 84 ? -13.711 4.781 3.045 1 95.75 84 LEU A N 1
ATOM 698 C CA . LEU A 1 84 ? -13.125 3.691 2.27 1 95.75 84 LEU A CA 1
ATOM 699 C C . LEU A 1 84 ? -11.969 3.045 3.025 1 95.75 84 LEU A C 1
ATOM 701 O O . LEU A 1 84 ? -11.297 3.705 3.816 1 95.75 84 LEU A O 1
ATOM 705 N N . SER A 1 85 ? -11.781 1.791 2.775 1 93.44 85 SER A N 1
ATOM 706 C CA . SER A 1 85 ? -10.594 1.093 3.258 1 93.44 85 SER A CA 1
ATOM 707 C C . SER A 1 85 ? -9.375 1.398 2.387 1 93.44 85 SER A C 1
ATOM 709 O O . SER A 1 85 ? -9.5 2.059 1.353 1 93.44 85 SER A O 1
ATOM 711 N N . ARG A 1 86 ? -8.258 0.847 2.828 1 91.75 86 ARG A N 1
ATOM 712 C CA . ARG A 1 86 ? -7.008 1.041 2.102 1 91.75 86 ARG A CA 1
ATOM 713 C C . ARG A 1 86 ? -7.105 0.491 0.683 1 91.75 86 ARG A C 1
ATOM 715 O O . ARG A 1 86 ? -6.367 0.915 -0.206 1 91.75 86 ARG A O 1
ATOM 722 N N . TYR A 1 87 ? -8.039 -0.377 0.41 1 86 87 TYR A N 1
ATOM 723 C CA . TYR A 1 87 ? -8.164 -1.017 -0.896 1 86 87 TYR A CA 1
ATOM 724 C C . TYR A 1 87 ? -9.266 -0.365 -1.722 1 86 87 TYR A C 1
ATOM 726 O O . TYR A 1 87 ? -9.602 -0.845 -2.807 1 86 87 TYR A O 1
ATOM 734 N N . GLY A 1 88 ? -9.93 0.666 -1.162 1 88.19 88 GLY A N 1
ATOM 735 C CA . GLY A 1 88 ? -10.992 1.36 -1.871 1 88.19 88 GLY A CA 1
ATOM 736 C C . GLY A 1 88 ? -12.359 0.743 -1.649 1 88.19 88 GLY A C 1
ATOM 737 O O . GLY A 1 88 ? -13.305 1.03 -2.389 1 88.19 88 GLY A O 1
ATOM 738 N N . ALA A 1 89 ? -12.445 -0.156 -0.689 1 89.25 89 ALA A N 1
ATOM 739 C CA . ALA A 1 89 ? -13.727 -0.77 -0.36 1 89.25 89 ALA A CA 1
ATOM 740 C C . ALA A 1 89 ? -14.57 0.153 0.518 1 89.25 89 ALA A C 1
ATOM 742 O O . ALA A 1 89 ? -14.047 0.774 1.449 1 89.25 89 ALA A O 1
ATOM 743 N N . ILE A 1 90 ? -15.828 0.226 0.245 1 93.25 90 ILE A N 1
ATOM 744 C CA . ILE A 1 90 ? -16.734 1.055 1.026 1 93.25 90 ILE A CA 1
ATOM 745 C C . ILE A 1 90 ? -17.062 0.359 2.346 1 93.25 90 ILE A C 1
ATOM 747 O O . ILE A 1 90 ? -17.609 -0.745 2.354 1 93.25 90 ILE A O 1
ATOM 751 N N . ARG A 1 91 ? -16.75 0.981 3.426 1 92.81 91 ARG A N 1
ATOM 752 C CA . ARG A 1 91 ? -16.984 0.375 4.73 1 92.81 91 ARG A CA 1
ATOM 753 C C . ARG A 1 91 ? -18.156 1.056 5.441 1 92.81 91 ARG A C 1
ATOM 755 O O . ARG A 1 91 ? -18.875 0.417 6.207 1 92.81 91 ARG A O 1
ATOM 762 N N . LEU A 1 92 ? -18.203 2.328 5.285 1 95.19 92 LEU A N 1
ATOM 763 C CA . LEU A 1 92 ? -19.297 3.148 5.801 1 95.19 92 LEU A CA 1
ATOM 764 C C . LEU A 1 92 ? -19.75 4.16 4.754 1 95.19 92 LEU A C 1
ATOM 766 O O . LEU A 1 92 ? -18.953 4.664 3.977 1 95.19 92 LEU A O 1
ATOM 770 N N . SER A 1 93 ? -21.031 4.371 4.715 1 96.69 93 SER A N 1
ATOM 771 C CA . SER A 1 93 ? -21.547 5.301 3.715 1 96.69 93 SER A CA 1
ATOM 772 C C . SER A 1 93 ? -22.797 6.02 4.219 1 96.69 93 SER A C 1
ATOM 774 O O . SER A 1 93 ? -23.578 5.453 4.984 1 96.69 93 SER A O 1
ATOM 776 N N . TYR A 1 94 ? -22.953 7.195 3.807 1 98 94 TYR A N 1
ATOM 777 C CA . TYR A 1 94 ? -24.109 8.031 4.105 1 98 94 TYR A CA 1
ATOM 778 C C . TYR A 1 94 ? -24.656 8.664 2.838 1 98 94 TYR A C 1
ATOM 780 O O . TYR A 1 94 ? -23.906 9.094 1.963 1 98 94 TYR A O 1
ATOM 788 N N . HIS A 1 95 ? -25.953 8.68 2.682 1 98.25 95 HIS A N 1
ATOM 789 C CA . HIS A 1 95 ? -26.625 9.547 1.728 1 98.25 95 HIS A CA 1
ATOM 790 C C . HIS A 1 95 ? -27.094 10.844 2.389 1 98.25 95 HIS A C 1
ATOM 792 O O . HIS A 1 95 ? -28.047 10.844 3.158 1 98.25 95 HIS A O 1
ATOM 798 N N . GLY A 1 96 ? -26.406 11.898 2.033 1 97 96 GLY A N 1
ATOM 799 C CA . GLY A 1 96 ? -26.594 13.086 2.854 1 97 96 GLY A CA 1
ATOM 800 C C . GLY A 1 96 ? -26.219 12.875 4.305 1 97 96 GLY A C 1
ATOM 801 O O . GLY A 1 96 ? -25.078 12.516 4.613 1 97 96 GLY A O 1
ATOM 802 N N . THR A 1 97 ? -27.188 12.984 5.176 1 97.06 97 THR A N 1
ATOM 803 C CA . THR A 1 97 ? -26.906 12.82 6.598 1 97.06 97 THR A CA 1
ATOM 804 C C . THR A 1 97 ? -27.469 11.492 7.105 1 97.06 97 THR A C 1
ATOM 806 O O . THR A 1 97 ? -27.422 11.211 8.305 1 97.06 97 THR A O 1
ATOM 809 N N . LYS A 1 98 ? -27.906 10.664 6.168 1 97.19 98 LYS A N 1
ATOM 810 C CA . LYS A 1 98 ? -28.5 9.391 6.543 1 97.19 98 LYS A CA 1
ATOM 811 C C . LYS A 1 98 ? -27.594 8.227 6.188 1 97.19 98 LYS A C 1
ATOM 813 O O . LYS A 1 98 ? -27.125 8.117 5.051 1 97.19 98 LYS A O 1
ATOM 818 N N . GLN A 1 99 ? -27.422 7.371 7.125 1 96.88 99 GLN A N 1
ATOM 819 C CA . GLN A 1 99 ? -26.562 6.219 6.898 1 96.88 99 GLN A CA 1
ATOM 820 C C . GLN A 1 99 ? -27.172 5.262 5.883 1 96.88 99 GLN A C 1
ATOM 822 O O . GLN A 1 99 ? -28.375 5.02 5.906 1 96.88 99 GLN A O 1
ATOM 827 N N . ILE A 1 100 ? -26.391 4.762 4.996 1 96.62 100 ILE A N 1
ATOM 828 C CA . ILE A 1 100 ? -26.812 3.791 3.998 1 96.62 100 ILE A CA 1
ATOM 829 C C . ILE A 1 100 ? -26.594 2.375 4.531 1 96.62 100 ILE A C 1
ATOM 831 O O . ILE A 1 100 ? -25.516 2.047 5.016 1 96.62 100 ILE A O 1
ATOM 835 N N . SER A 1 101 ? -27.578 1.55 4.469 1 93.88 101 SER A N 1
ATOM 836 C CA . SER A 1 101 ? -27.422 0.156 4.875 1 93.88 101 SER A CA 1
ATOM 837 C C . SER A 1 101 ? -26.516 -0.61 3.914 1 93.88 101 SER A C 1
ATOM 839 O O . SER A 1 101 ? -26.359 -0.216 2.758 1 93.88 101 SER A O 1
ATOM 841 N N . PHE A 1 102 ? -26.031 -1.718 4.426 1 87.19 102 PHE A N 1
ATOM 842 C CA . PHE A 1 102 ? -25.156 -2.535 3.594 1 87.19 102 PHE A CA 1
ATOM 843 C C . PHE A 1 102 ? -25.891 -3.033 2.357 1 87.19 102 PHE A C 1
ATOM 845 O O . PHE A 1 102 ? -25.328 -3.053 1.26 1 87.19 102 PHE A O 1
ATOM 852 N N . SER A 1 103 ? -27.094 -3.461 2.531 1 88.56 103 SER A N 1
ATOM 853 C CA . SER A 1 103 ? -27.906 -3.955 1.424 1 88.56 103 SER A CA 1
ATOM 854 C C . SER A 1 103 ? -28.125 -2.873 0.374 1 88.56 103 SER A C 1
ATOM 856 O O . SER A 1 103 ? -28 -3.127 -0.826 1 88.56 103 SER A O 1
ATOM 858 N N . ASP A 1 104 ? -28.375 -1.678 0.812 1 92.56 104 ASP A N 1
ATOM 859 C CA . ASP A 1 104 ? -28.594 -0.569 -0.112 1 92.56 104 ASP A CA 1
ATOM 860 C C . ASP A 1 104 ? -27.297 -0.159 -0.802 1 92.56 104 ASP A C 1
ATOM 862 O O . ASP A 1 104 ? -27.312 0.212 -1.978 1 92.56 104 ASP A O 1
ATOM 866 N N . GLN A 1 105 ? -26.266 -0.216 -0.047 1 92.25 105 GLN A N 1
ATOM 867 C CA . GLN A 1 105 ? -24.953 0.11 -0.604 1 92.25 105 GLN A CA 1
ATOM 868 C C . GLN A 1 105 ? -24.625 -0.795 -1.787 1 92.25 105 GLN A C 1
ATOM 870 O O . GLN A 1 105 ? -24.109 -0.327 -2.809 1 92.25 105 GLN A O 1
ATOM 875 N N . LYS A 1 106 ? -24.906 -2.064 -1.608 1 82.81 106 LYS A N 1
ATOM 876 C CA . LYS A 1 106 ? -24.641 -3.035 -2.664 1 82.81 106 LYS A CA 1
ATOM 877 C C . LYS A 1 106 ? -25.484 -2.744 -3.906 1 82.81 106 LYS A C 1
ATOM 879 O O . LYS A 1 106 ? -25.016 -2.959 -5.031 1 82.81 106 LYS A O 1
ATOM 884 N N . LYS A 1 107 ? -26.672 -2.281 -3.695 1 86.5 107 LYS A N 1
ATOM 885 C CA . LYS A 1 107 ? -27.562 -1.953 -4.805 1 86.5 107 LYS A CA 1
ATOM 886 C C . LYS A 1 107 ? -27.062 -0.725 -5.562 1 86.5 107 LYS A C 1
ATOM 888 O O . LYS A 1 107 ? -27.141 -0.675 -6.793 1 86.5 107 LYS A O 1
ATOM 893 N N . ILE A 1 108 ? -26.531 0.225 -4.828 1 89.94 108 ILE A N 1
ATOM 894 C CA . ILE A 1 108 ? -26.094 1.479 -5.422 1 89.94 108 ILE A CA 1
ATOM 895 C C . ILE A 1 108 ? -24.781 1.251 -6.184 1 89.94 108 ILE A C 1
ATOM 897 O O . ILE A 1 108 ? -24.625 1.726 -7.309 1 89.94 108 ILE A O 1
ATOM 901 N N . TYR A 1 109 ? -23.75 0.576 -5.656 1 85.88 109 TYR A N 1
ATOM 902 C CA . TYR A 1 109 ? -22.406 0.496 -6.211 1 85.88 109 TYR A CA 1
ATOM 903 C C . TYR A 1 109 ? -22.172 -0.859 -6.863 1 85.88 109 TYR A C 1
ATOM 905 O O . TYR A 1 109 ? -21.25 -1.009 -7.68 1 85.88 109 TYR A O 1
ATOM 913 N N . ARG A 1 110 ? -22.906 -1.744 -7 1 70.06 110 ARG A N 1
ATOM 914 C CA . ARG A 1 110 ? -22.75 -3.084 -7.559 1 70.06 110 ARG A CA 1
ATOM 915 C C . ARG A 1 110 ? -21.484 -3.75 -7.043 1 70.06 110 ARG A C 1
ATOM 917 O O . ARG A 1 110 ? -21.375 -4.977 -7.059 1 70.06 110 ARG A O 1
ATOM 924 N N . SER A 1 111 ? -20.469 -2.836 -6.789 1 70.12 111 SER A N 1
ATOM 925 C CA . SER A 1 111 ? -19.203 -3.312 -6.219 1 70.12 111 SER A CA 1
ATOM 926 C C . SER A 1 111 ? -18.922 -2.633 -4.883 1 70.12 111 SER A C 1
ATOM 928 O O . SER A 1 111 ? -19.375 -1.514 -4.637 1 70.12 111 SER A O 1
ATOM 930 N N . ILE A 1 112 ? -18.188 -3.361 -4.078 1 74.25 112 ILE A N 1
ATOM 931 C CA . ILE A 1 112 ? -17.781 -2.789 -2.797 1 74.25 112 ILE A CA 1
ATOM 932 C C . ILE A 1 112 ? -16.578 -1.878 -2.99 1 74.25 112 ILE A C 1
ATOM 934 O O . ILE A 1 112 ? -16.203 -1.138 -2.08 1 74.25 112 ILE A O 1
ATOM 938 N N . TYR A 1 113 ? -16.047 -1.821 -4.207 1 77.25 113 TYR A N 1
ATOM 939 C CA . TYR A 1 113 ? -14.859 -1.016 -4.453 1 77.25 113 TYR A CA 1
ATOM 940 C C . TYR A 1 113 ? -15.172 0.161 -5.367 1 77.25 113 TYR A C 1
ATOM 942 O O . TYR A 1 113 ? -16.031 0.058 -6.25 1 77.25 113 TYR A O 1
ATOM 950 N N . VAL A 1 114 ? -14.5 1.264 -5.051 1 82.44 114 VAL A N 1
ATOM 951 C CA . VAL A 1 114 ? -14.711 2.432 -5.902 1 82.44 114 VAL A CA 1
ATOM 952 C C . VAL A 1 114 ? -13.406 2.795 -6.605 1 82.44 114 VAL A C 1
ATOM 954 O O . VAL A 1 114 ? -12.32 2.523 -6.094 1 82.44 114 VAL A O 1
ATOM 957 N N . ASP A 1 115 ? -13.516 3.379 -7.777 1 80.12 115 ASP A N 1
ATOM 958 C CA . ASP A 1 115 ? -12.383 3.906 -8.531 1 80.12 115 ASP A CA 1
ATOM 959 C C . ASP A 1 115 ? -12.18 5.395 -8.25 1 80.12 115 ASP A C 1
ATOM 961 O O . ASP A 1 115 ? -12.883 6.238 -8.812 1 80.12 115 ASP A O 1
ATOM 965 N N . LEU A 1 116 ? -11.203 5.68 -7.594 1 83.81 116 LEU A N 1
ATOM 966 C CA . LEU A 1 116 ? -10.977 7.047 -7.141 1 83.81 116 LEU A CA 1
ATOM 967 C C . LEU A 1 116 ? -10.438 7.91 -8.273 1 83.81 116 LEU A C 1
ATOM 969 O O . LEU A 1 116 ? -10.32 9.133 -8.133 1 83.81 116 LEU A O 1
ATOM 973 N N . GLY A 1 117 ? -10.141 7.242 -9.406 1 80.06 117 GLY A N 1
ATOM 974 C CA . GLY A 1 117 ? -9.789 8.016 -10.594 1 80.06 117 GLY A CA 1
ATOM 975 C C . GLY A 1 117 ? -10.984 8.672 -11.25 1 80.06 117 GLY A C 1
ATOM 976 O O . GLY A 1 117 ? -10.828 9.602 -12.055 1 80.06 117 GLY A O 1
ATOM 977 N N . ASP A 1 118 ? -12.109 8.156 -10.875 1 87.69 118 ASP A N 1
ATOM 978 C CA . ASP A 1 118 ? -13.352 8.75 -11.367 1 87.69 118 ASP A CA 1
ATOM 979 C C . ASP A 1 118 ? -13.57 10.141 -10.766 1 87.69 118 ASP A C 1
ATOM 981 O O . ASP A 1 118 ? -13.57 10.297 -9.547 1 87.69 118 ASP A O 1
ATOM 985 N N . PRO A 1 119 ? -13.812 11.148 -11.633 1 89.88 119 PRO A N 1
ATOM 986 C CA . PRO A 1 119 ? -13.922 12.531 -11.164 1 89.88 119 PRO A CA 1
ATOM 987 C C . PRO A 1 119 ? -15.148 12.758 -10.281 1 89.88 119 PRO A C 1
ATOM 989 O O . PRO A 1 119 ? -15.25 13.789 -9.609 1 89.88 119 PRO A O 1
ATOM 992 N N . ASN A 1 120 ? -16.016 11.883 -10.297 1 92.75 120 ASN A N 1
ATOM 993 C CA . ASN A 1 120 ? -17.203 12.023 -9.461 1 92.75 120 ASN A CA 1
ATOM 994 C C . ASN A 1 120 ? -16.891 11.805 -7.984 1 92.75 120 ASN A C 1
ATOM 996 O O . ASN A 1 120 ? -17.688 12.133 -7.113 1 92.75 120 ASN A O 1
ATOM 1000 N N . TYR A 1 121 ? -15.789 11.227 -7.742 1 93.75 121 TYR A N 1
ATOM 1001 C CA . TYR A 1 121 ? -15.352 11.039 -6.363 1 93.75 121 TYR A CA 1
ATOM 1002 C C . TYR A 1 121 ? -14.414 12.172 -5.938 1 93.75 121 TYR A C 1
ATOM 1004 O O . TYR A 1 121 ? -13.438 12.469 -6.625 1 93.75 121 TYR A O 1
ATOM 1012 N N . MET A 1 122 ? -14.742 12.836 -4.848 1 92.31 122 MET A N 1
ATOM 1013 C CA . MET A 1 122 ? -13.961 13.945 -4.316 1 92.31 122 MET A CA 1
ATOM 1014 C C . MET A 1 122 ? -13.438 13.625 -2.922 1 92.31 122 MET A C 1
ATOM 1016 O O . MET A 1 122 ? -14.219 13.414 -1.993 1 92.31 122 MET A O 1
ATOM 1020 N N . ALA A 1 123 ? -12.18 13.656 -2.781 1 89.56 123 ALA A N 1
ATOM 1021 C CA . ALA A 1 123 ? -11.562 13.297 -1.508 1 89.56 123 ALA A CA 1
ATOM 1022 C C . ALA A 1 123 ? -11.617 14.461 -0.522 1 89.56 123 ALA A C 1
ATOM 1024 O O . ALA A 1 123 ? -11.391 15.617 -0.9 1 89.56 123 ALA A O 1
ATOM 1025 N N . ILE A 1 124 ? -11.945 14.148 0.688 1 89.56 124 ILE A N 1
ATOM 1026 C CA . ILE A 1 124 ? -11.891 15.086 1.808 1 89.56 124 ILE A CA 1
ATOM 1027 C C . ILE A 1 124 ? -10.586 14.891 2.578 1 89.56 124 ILE A C 1
ATOM 1029 O O . ILE A 1 124 ? -10.57 14.242 3.625 1 89.56 124 ILE A O 1
ATOM 1033 N N . ASP A 1 125 ? -9.555 15.398 2.127 1 80.31 125 ASP A N 1
ATOM 1034 C CA . ASP A 1 125 ? -8.25 15.016 2.666 1 80.31 125 ASP A CA 1
ATOM 1035 C C . ASP A 1 125 ? -7.551 16.219 3.303 1 80.31 125 ASP A C 1
ATOM 1037 O O . ASP A 1 125 ? -6.438 16.094 3.816 1 80.31 125 ASP A O 1
ATOM 1041 N N . THR A 1 126 ? -8.18 17.344 3.225 1 77.06 126 THR A N 1
ATOM 1042 C CA . THR A 1 126 ? -7.57 18.5 3.861 1 77.06 126 THR A CA 1
ATOM 1043 C C . THR A 1 126 ? -8.398 18.953 5.059 1 77.06 126 THR A C 1
ATOM 1045 O O . THR A 1 126 ? -9.586 18.641 5.156 1 77.06 126 THR A O 1
ATOM 1048 N N . SER A 1 127 ? -7.773 19.594 5.871 1 67.69 127 SER A N 1
ATOM 1049 C CA . SER A 1 127 ? -8.461 20.141 7.043 1 67.69 127 SER A CA 1
ATOM 1050 C C . SER A 1 127 ? -9.508 21.172 6.645 1 67.69 127 SER A C 1
ATOM 1052 O O . SER A 1 127 ? -10.414 21.469 7.426 1 67.69 127 SER A O 1
ATOM 1054 N N . PHE A 1 128 ? -9.453 21.531 5.43 1 70 128 PHE A N 1
ATOM 1055 C CA . PHE A 1 128 ? -10.352 22.578 4.98 1 70 128 PHE A CA 1
ATOM 1056 C C . PHE A 1 128 ? -11.57 22 4.281 1 70 128 PHE A C 1
ATOM 1058 O O . PHE A 1 128 ? -12.414 22.734 3.76 1 70 128 PHE A O 1
ATOM 1065 N N . SER A 1 129 ? -11.609 20.703 4.461 1 84.31 129 SER A N 1
ATOM 1066 C CA . SER A 1 129 ? -12.664 20.094 3.652 1 84.31 129 SER A CA 1
ATOM 1067 C C . SER A 1 129 ? -13.797 19.562 4.523 1 84.31 129 SER A C 1
ATOM 1069 O O . SER A 1 129 ? -14.766 19 4.016 1 84.31 129 SER A O 1
ATOM 1071 N N . ILE A 1 130 ? -13.727 19.859 5.801 1 92.62 130 ILE A N 1
ATOM 1072 C CA . ILE A 1 130 ? -14.75 19.359 6.711 1 92.62 130 ILE A CA 1
ATOM 1073 C C . ILE A 1 130 ? -16.062 20.094 6.473 1 92.62 130 ILE A C 1
ATOM 1075 O O . ILE A 1 130 ? -17.125 19.469 6.355 1 92.62 130 ILE A O 1
ATOM 1079 N N . ALA A 1 131 ? -15.922 21.406 6.371 1 94.94 131 ALA A N 1
ATOM 1080 C CA . ALA A 1 131 ? -17.094 22.234 6.109 1 94.94 131 ALA A CA 1
ATOM 1081 C C . ALA A 1 131 ? -17.766 21.828 4.801 1 94.94 131 ALA A C 1
ATOM 1083 O O . ALA A 1 131 ? -19 21.766 4.723 1 94.94 131 ALA A O 1
ATOM 1084 N N . PHE A 1 132 ? -16.953 21.562 3.838 1 95.75 132 PHE A N 1
ATOM 1085 C CA . PHE A 1 132 ? -17.438 21.125 2.537 1 95.75 132 PHE A CA 1
ATOM 1086 C C . PHE A 1 132 ? -18.266 19.859 2.668 1 95.75 132 PHE A C 1
ATOM 1088 O O . PHE A 1 132 ? -19.406 19.797 2.176 1 95.75 132 PHE A O 1
ATOM 1095 N N . CYS A 1 133 ? -17.75 18.938 3.357 1 97.06 133 CYS A N 1
ATOM 1096 C CA . CYS A 1 133 ? -18.375 17.625 3.479 1 97.06 133 CYS A CA 1
ATOM 1097 C C . CYS A 1 133 ? -19.703 17.719 4.23 1 97.06 133 CYS A C 1
ATOM 1099 O O . CYS A 1 133 ? -20.703 17.141 3.809 1 97.06 133 CYS A O 1
ATOM 1101 N N . ILE A 1 134 ? -19.703 18.453 5.336 1 97.44 134 ILE A N 1
ATOM 1102 C CA . ILE A 1 134 ? -20.891 18.594 6.172 1 97.44 134 ILE A CA 1
ATOM 1103 C C . ILE A 1 134 ? -22 19.297 5.391 1 97.44 134 ILE A C 1
ATOM 1105 O O . ILE A 1 134 ? -23.141 18.828 5.359 1 97.44 134 ILE A O 1
ATOM 1109 N N . LEU A 1 135 ? -21.625 20.391 4.766 1 97.44 135 LEU A N 1
ATOM 1110 C CA . LEU A 1 135 ? -22.609 21.172 4.012 1 97.44 135 LEU A CA 1
ATOM 1111 C C . LEU A 1 135 ? -23.156 20.359 2.848 1 97.44 135 LEU A C 1
ATOM 1113 O O . LEU A 1 135 ? -24.359 20.391 2.574 1 97.44 135 LEU A O 1
ATOM 1117 N N . TYR A 1 136 ? -22.312 19.656 2.164 1 97.94 136 TYR A N 1
ATOM 1118 C CA . TYR A 1 136 ? -22.75 18.812 1.056 1 97.94 136 TYR A CA 1
ATOM 1119 C C . TYR A 1 136 ? -23.812 17.812 1.515 1 97.94 136 TYR A C 1
ATOM 1121 O O . TYR A 1 136 ? -24.859 17.672 0.875 1 97.94 136 TYR A O 1
ATOM 1129 N N . GLY A 1 137 ? -23.516 17.125 2.615 1 98.06 137 GLY A N 1
ATOM 1130 C CA . GLY A 1 137 ? -24.469 16.172 3.145 1 98.06 137 GLY A CA 1
ATOM 1131 C C . GLY A 1 137 ? -25.828 16.797 3.443 1 98.06 137 GLY A C 1
ATOM 1132 O O . GLY A 1 137 ? -26.859 16.219 3.102 1 98.06 137 GLY A O 1
ATOM 1133 N N . GLN A 1 138 ? -25.812 17.922 4.035 1 98.19 138 GLN A N 1
ATOM 1134 C CA . GLN A 1 138 ? -27.047 18.625 4.395 1 98.19 138 GLN A CA 1
ATOM 1135 C C . GLN A 1 138 ? -27.797 19.062 3.148 1 98.19 138 GLN A C 1
ATOM 1137 O O . GLN A 1 138 ? -29.031 18.984 3.104 1 98.19 138 GLN A O 1
ATOM 1142 N N . LEU A 1 139 ? -27.109 19.531 2.16 1 98.12 139 LEU A N 1
ATOM 1143 C CA . LEU A 1 139 ? -27.719 20 0.924 1 98.12 139 LEU A CA 1
ATOM 1144 C C . LEU A 1 139 ? -28.328 18.828 0.148 1 98.12 139 LEU A C 1
ATOM 1146 O O . LEU A 1 139 ? -29.359 18.984 -0.516 1 98.12 139 LEU A O 1
ATOM 1150 N N . VAL A 1 140 ? -27.688 17.688 0.236 1 98.06 140 VAL A N 1
ATOM 1151 C CA . VAL A 1 140 ? -28.234 16.484 -0.403 1 98.06 140 VAL A CA 1
ATOM 1152 C C . VAL A 1 140 ? -29.578 16.141 0.223 1 98.06 140 VAL A C 1
ATOM 1154 O O . VAL A 1 140 ? -30.531 15.805 -0.486 1 98.06 140 VAL A O 1
ATOM 1157 N N . ASP A 1 141 ? -29.656 16.203 1.565 1 97.56 141 ASP A N 1
ATOM 1158 C CA . ASP A 1 141 ? -30.922 15.984 2.242 1 97.56 141 ASP A CA 1
ATOM 1159 C C . ASP A 1 141 ? -32 16.953 1.733 1 97.56 141 ASP A C 1
ATOM 1161 O O . ASP A 1 141 ? -33.125 16.562 1.496 1 97.56 141 ASP A O 1
ATOM 1165 N N . LEU A 1 142 ? -31.609 18.188 1.604 1 97.06 142 LEU A N 1
ATOM 1166 C CA . LEU A 1 142 ? -32.531 19.203 1.13 1 97.06 142 LEU A CA 1
ATOM 1167 C C . LEU A 1 142 ? -32.969 18.906 -0.298 1 97.06 142 LEU A C 1
ATOM 1169 O O . LEU A 1 142 ? -34.156 19.094 -0.635 1 97.06 142 LEU A O 1
ATOM 1173 N N . LYS A 1 143 ? -32.062 18.531 -1.147 1 97 143 LYS A N 1
ATOM 1174 C CA . LYS A 1 143 ? -32.375 18.156 -2.523 1 97 143 LYS A CA 1
ATOM 1175 C C . LYS A 1 143 ? -33.375 17.016 -2.566 1 97 143 LYS A C 1
ATOM 1177 O O . LYS A 1 143 ? -34.312 17.031 -3.371 1 97 143 LYS A O 1
ATOM 1182 N N . ASP A 1 144 ? -33.219 16.047 -1.721 1 96.5 144 ASP A N 1
ATOM 1183 C CA . ASP A 1 144 ? -34.094 14.898 -1.707 1 96.5 144 ASP A CA 1
ATOM 1184 C C . ASP A 1 144 ? -35.5 15.297 -1.279 1 96.5 144 ASP A C 1
ATOM 1186 O O . ASP A 1 144 ? -36.5 14.688 -1.711 1 96.5 144 ASP A O 1
ATOM 1190 N N . THR A 1 145 ? -35.625 16.266 -0.471 1 94.31 145 THR A N 1
ATOM 1191 C CA . THR A 1 145 ? -36.906 16.719 0.01 1 94.31 145 THR A CA 1
ATOM 1192 C C . THR A 1 145 ? -37.531 17.703 -0.975 1 94.31 145 THR A C 1
ATOM 1194 O O . THR A 1 145 ? -38.75 17.797 -1.068 1 94.31 145 THR A O 1
ATOM 1197 N N . ASN A 1 146 ? -36.625 18.469 -1.686 1 91.81 146 ASN A N 1
ATOM 1198 C CA . ASN A 1 146 ? -37.062 19.453 -2.66 1 91.81 146 ASN A CA 1
ATOM 1199 C C . ASN A 1 146 ? -36.375 19.266 -4.008 1 91.81 146 ASN A C 1
ATOM 1201 O O . ASN A 1 146 ? -35.625 20.141 -4.465 1 91.81 146 ASN A O 1
ATOM 1205 N N . PRO A 1 147 ? -36.688 18.234 -4.738 1 88.38 147 PRO A N 1
ATOM 1206 C CA . PRO A 1 147 ? -35.938 17.891 -5.953 1 88.38 147 PRO A CA 1
ATOM 1207 C C . PRO A 1 147 ? -36.062 18.953 -7.035 1 88.38 147 PRO A C 1
ATOM 1209 O O . PRO A 1 147 ? -35.125 19.156 -7.809 1 88.38 147 PRO A O 1
ATOM 1212 N N . ASP A 1 148 ? -37.062 19.734 -7.098 1 89.25 148 ASP A N 1
ATOM 1213 C CA . ASP A 1 148 ? -37.312 20.672 -8.18 1 89.25 148 ASP A CA 1
ATOM 1214 C C . ASP A 1 148 ? -36.625 22.016 -7.906 1 89.25 148 ASP A C 1
ATOM 1216 O O . ASP A 1 148 ? -36.375 22.781 -8.828 1 89.25 148 ASP A O 1
ATOM 1220 N N . LYS A 1 149 ? -36.25 22.188 -6.707 1 89.5 149 LYS A N 1
ATOM 1221 C CA . LYS A 1 149 ? -35.688 23.5 -6.336 1 89.5 149 LYS A CA 1
ATOM 1222 C C . LYS A 1 149 ? -34.188 23.438 -6.211 1 89.5 149 LYS A C 1
ATOM 1224 O O . LYS A 1 149 ? -33.531 24.484 -6.059 1 89.5 149 LYS A O 1
ATOM 1229 N N . MET A 1 150 ? -33.656 22.297 -6.266 1 94.12 150 MET A N 1
ATOM 1230 C CA . MET A 1 150 ? -32.25 22.125 -5.992 1 94.12 150 MET A CA 1
ATOM 1231 C C . MET A 1 150 ? -31.516 21.547 -7.211 1 94.12 150 MET A C 1
ATOM 1233 O O . MET A 1 150 ? -32.125 20.812 -8 1 94.12 150 MET A O 1
ATOM 1237 N N . PRO A 1 151 ? -30.312 21.922 -7.414 1 95.62 151 PRO A N 1
ATOM 1238 C CA . PRO A 1 151 ? -29.531 21.312 -8.5 1 95.62 151 PRO A CA 1
ATOM 1239 C C . PRO A 1 151 ? -29.203 19.844 -8.25 1 95.62 151 PRO A C 1
ATOM 1241 O O . PRO A 1 151 ? -29.562 19.297 -7.203 1 95.62 151 PRO A O 1
ATOM 1244 N N . SER A 1 152 ? -28.562 19.234 -9.266 1 96.62 152 SER A N 1
ATOM 1245 C CA . SER A 1 152 ? -28.188 17.828 -9.133 1 96.62 152 SER A CA 1
ATOM 1246 C C . SER A 1 152 ? -27.141 17.641 -8.039 1 96.62 152 SER A C 1
ATOM 1248 O O . SER A 1 152 ? -26.516 18.609 -7.602 1 96.62 152 SER A O 1
ATOM 1250 N N . TYR A 1 153 ? -26.922 16.484 -7.574 1 97.81 153 TYR A N 1
ATOM 1251 C CA . TYR A 1 153 ? -25.922 16.172 -6.57 1 97.81 153 TYR A CA 1
ATOM 1252 C C . TYR A 1 153 ? -24.531 16.641 -7.02 1 97.81 153 TYR A C 1
ATOM 1254 O O . TYR A 1 153 ? -23.766 17.188 -6.227 1 97.81 153 TYR A O 1
ATOM 1262 N N . GLN A 1 154 ? -24.25 16.375 -8.242 1 97.12 154 GLN A N 1
ATOM 1263 C CA . GLN A 1 154 ? -22.969 16.766 -8.82 1 97.12 154 GLN A CA 1
ATOM 1264 C C . GLN A 1 154 ? -22.812 18.281 -8.812 1 97.12 154 GLN A C 1
ATOM 1266 O O . GLN A 1 154 ? -21.734 18.797 -8.484 1 97.12 154 GLN A O 1
ATOM 1271 N N . ALA A 1 155 ? -23.828 18.906 -9.227 1 97 155 ALA A N 1
ATOM 1272 C CA . ALA A 1 155 ? -23.781 20.375 -9.258 1 97 155 ALA A CA 1
ATOM 1273 C C . ALA A 1 155 ? -23.641 20.953 -7.852 1 97 155 ALA A C 1
ATOM 1275 O O . ALA A 1 155 ? -22.953 21.953 -7.656 1 97 155 ALA A O 1
ATOM 1276 N N . ILE A 1 156 ? -24.328 20.344 -6.906 1 97.75 156 ILE A N 1
ATOM 1277 C CA . ILE A 1 156 ? -24.203 20.781 -5.52 1 97.75 156 ILE A CA 1
ATOM 1278 C C . ILE A 1 156 ? -22.75 20.688 -5.074 1 97.75 156 ILE A C 1
ATOM 1280 O O . ILE A 1 156 ? -22.203 21.625 -4.48 1 97.75 156 ILE A O 1
ATOM 1284 N N . ALA A 1 157 ? -22.141 19.578 -5.34 1 97.12 157 ALA A N 1
ATOM 1285 C CA . ALA A 1 157 ? -20.734 19.375 -4.965 1 97.12 157 ALA A CA 1
ATOM 1286 C C . ALA A 1 157 ? -19.844 20.453 -5.594 1 97.12 157 ALA A C 1
ATOM 1288 O O . ALA A 1 157 ? -18.984 21.016 -4.926 1 97.12 157 ALA A O 1
ATOM 1289 N N . GLN A 1 158 ? -20.062 20.734 -6.797 1 96.25 158 GLN A N 1
ATOM 1290 C CA . GLN A 1 158 ? -19.266 21.719 -7.516 1 96.25 158 GLN A CA 1
ATOM 1291 C C . GLN A 1 158 ? -19.484 23.125 -6.953 1 96.25 158 GLN A C 1
ATOM 1293 O O . GLN A 1 158 ? -18.531 23.891 -6.797 1 96.25 158 GLN A O 1
ATOM 1298 N N . ASP A 1 159 ? -20.734 23.406 -6.715 1 97.5 159 ASP A N 1
ATOM 1299 C CA . ASP A 1 159 ? -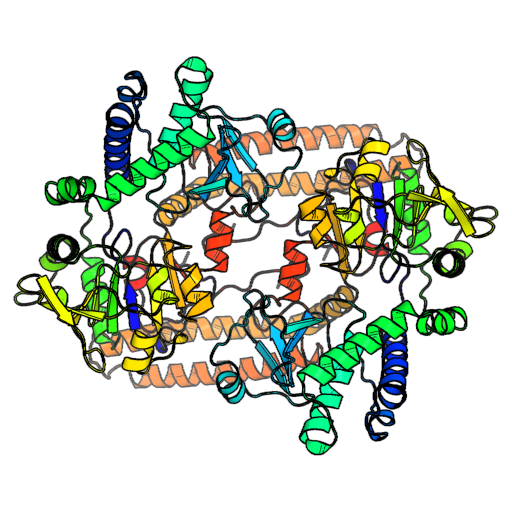21.062 24.719 -6.172 1 97.5 159 ASP A CA 1
ATOM 1300 C C . ASP A 1 159 ? -20.422 24.938 -4.801 1 97.5 159 ASP A C 1
ATOM 1302 O O . ASP A 1 159 ? -19.828 25.984 -4.535 1 97.5 159 ASP A O 1
ATOM 1306 N N . VAL A 1 160 ? -20.578 23.938 -3.992 1 96.75 160 VAL A N 1
ATOM 1307 C CA . VAL A 1 160 ? -20.016 24.047 -2.65 1 96.75 160 VAL A CA 1
ATOM 1308 C C . VAL A 1 160 ? -18.5 24.172 -2.736 1 96.75 160 VAL A C 1
ATOM 1310 O O . VAL A 1 160 ? -17.906 25.016 -2.061 1 96.75 160 VAL A O 1
ATOM 1313 N N . GLN A 1 161 ? -17.891 23.312 -3.5 1 94.5 161 GLN A N 1
ATOM 1314 C CA . GLN A 1 161 ? -16.453 23.375 -3.676 1 94.5 161 GLN A CA 1
ATOM 1315 C C . GLN A 1 161 ? -16.016 24.75 -4.16 1 94.5 161 GLN A C 1
ATOM 1317 O O . GLN A 1 161 ? -15.031 25.312 -3.656 1 94.5 161 GLN A O 1
ATOM 1322 N N . TYR A 1 162 ? -16.688 25.234 -5.141 1 94.56 162 TYR A N 1
ATOM 1323 C CA . TYR A 1 162 ? -16.391 26.562 -5.668 1 94.56 162 TYR A CA 1
ATOM 1324 C C . TYR A 1 162 ? -16.453 27.609 -4.57 1 94.56 162 TYR A C 1
ATOM 1326 O O . TYR A 1 162 ? -15.562 28.453 -4.465 1 94.56 162 TYR A O 1
ATOM 1334 N N . CYS A 1 163 ? -17.469 27.578 -3.801 1 95.38 163 CYS A N 1
ATOM 1335 C CA . CYS A 1 163 ? -17.656 28.547 -2.736 1 95.38 163 CYS A CA 1
ATOM 1336 C C . CYS A 1 163 ? -16.562 28.422 -1.684 1 95.38 163 CYS A C 1
ATOM 1338 O O . CYS A 1 163 ? -16.078 29.438 -1.155 1 95.38 163 CYS A O 1
ATOM 1340 N N . VAL A 1 164 ? -16.219 27.203 -1.354 1 93.5 164 VAL A N 1
ATOM 1341 C CA . VAL A 1 164 ? -15.133 26.984 -0.402 1 93.5 164 VAL A CA 1
ATOM 1342 C C . VAL A 1 164 ? -13.836 27.578 -0.944 1 93.5 164 VAL A C 1
ATOM 1344 O O . VAL A 1 164 ? -13.141 28.297 -0.237 1 93.5 164 VAL A O 1
ATOM 1347 N N . ASP A 1 165 ? -13.531 27.297 -2.16 1 89.5 165 ASP A N 1
ATOM 1348 C CA . ASP A 1 165 ? -12.32 27.812 -2.785 1 89.5 165 ASP A CA 1
ATOM 1349 C C . ASP A 1 165 ? -12.32 29.344 -2.812 1 89.5 165 ASP A C 1
ATOM 1351 O O . ASP A 1 165 ? -11.305 29.969 -2.547 1 89.5 165 ASP A O 1
ATOM 1355 N N . LYS A 1 166 ? -13.406 29.859 -3.104 1 91.75 166 LYS A N 1
ATOM 1356 C CA . LYS A 1 166 ? -13.539 31.312 -3.207 1 91.75 166 LYS A CA 1
ATOM 1357 C C . LYS A 1 166 ? -13.352 31.984 -1.848 1 91.75 166 LYS A C 1
ATOM 1359 O O . LYS A 1 166 ? -12.672 33 -1.745 1 91.75 166 LYS A O 1
ATOM 1364 N N . VAL A 1 167 ? -13.961 31.406 -0.879 1 91.88 167 VAL A N 1
ATOM 1365 C CA . VAL A 1 167 ? -13.844 31.953 0.469 1 91.88 167 VAL A CA 1
ATOM 1366 C C . VAL A 1 167 ? -12.383 31.953 0.906 1 91.88 167 VAL A C 1
ATOM 1368 O O . VAL A 1 167 ? -11.938 32.875 1.611 1 91.88 167 VAL A O 1
ATOM 1371 N N . HIS A 1 168 ? -11.617 31 0.475 1 86.81 168 HIS A N 1
ATOM 1372 C CA . HIS A 1 168 ? -10.219 30.859 0.865 1 86.81 168 HIS A CA 1
ATOM 1373 C C . HIS A 1 168 ? -9.328 31.781 0.041 1 86.81 168 HIS A C 1
ATOM 1375 O O . HIS A 1 168 ? -8.266 32.188 0.504 1 86.81 168 HIS A O 1
ATOM 1381 N N . SER A 1 169 ? -9.836 32.156 -1.111 1 85.75 169 SER A N 1
ATOM 1382 C CA . SER A 1 169 ? -8.938 32.875 -2.021 1 85.75 169 SER A CA 1
ATOM 1383 C C . SER A 1 169 ? -9.273 34.344 -2.096 1 85.75 169 SER A C 1
ATOM 1385 O O . SER A 1 169 ? -8.422 35.188 -2.436 1 85.75 169 SER A O 1
ATOM 1387 N N . ASP A 1 170 ? -10.492 34.719 -1.794 1 88.56 170 ASP A N 1
ATOM 1388 C CA . ASP A 1 170 ? -10.906 36.094 -2.062 1 88.56 170 ASP A CA 1
ATOM 1389 C C . ASP A 1 170 ? -10.633 37 -0.857 1 88.56 170 ASP A C 1
ATOM 1391 O O . ASP A 1 170 ? -11.023 38.156 -0.847 1 88.56 170 ASP A O 1
ATOM 1395 N N . GLY A 1 171 ? -10.086 36.438 0.199 1 88.19 171 GLY A N 1
ATOM 1396 C CA . GLY A 1 171 ? -9.664 37.281 1.326 1 88.19 171 GLY A CA 1
ATOM 1397 C C . GLY A 1 171 ? -10.703 37.344 2.428 1 88.19 171 GLY A C 1
ATOM 1398 O O . GLY A 1 171 ? -10.406 37.75 3.547 1 88.19 171 GLY A O 1
ATOM 1399 N N . THR A 1 172 ? -11.914 36.938 2.123 1 91.44 172 THR A N 1
ATOM 1400 C CA . THR A 1 172 ? -12.992 37.031 3.1 1 91.44 172 THR A CA 1
ATOM 1401 C C . THR A 1 172 ? -12.602 36.312 4.391 1 91.44 172 THR A C 1
ATOM 1403 O O . THR A 1 172 ? -12.719 36.875 5.48 1 91.44 172 THR A O 1
ATOM 1406 N N . LEU A 1 173 ? -12.234 35.125 4.234 1 92.94 173 LEU A N 1
ATOM 1407 C CA . LEU A 1 173 ? -11.859 34.312 5.391 1 92.94 173 LEU A CA 1
ATOM 1408 C C . LEU A 1 173 ? -10.688 34.938 6.137 1 92.94 173 LEU A C 1
ATOM 1410 O O . LEU A 1 173 ? -10.742 35.094 7.359 1 92.94 173 LEU A O 1
ATOM 1414 N N . LYS A 1 174 ? -9.688 35.375 5.457 1 92.12 174 LYS A N 1
ATOM 1415 C CA . LYS A 1 174 ? -8.469 35.938 6.027 1 92.12 174 LYS A CA 1
ATOM 1416 C C . LYS A 1 174 ? -8.781 37.219 6.785 1 92.12 174 LYS A C 1
ATOM 1418 O O . LYS A 1 174 ? -8.227 37.469 7.859 1 92.12 174 LYS A O 1
ATOM 1423 N N . ASN A 1 175 ? -9.68 37.969 6.211 1 94.62 175 ASN A N 1
ATOM 1424 C CA . ASN A 1 175 ? -10.031 39.25 6.82 1 94.62 175 ASN A CA 1
ATOM 1425 C C . ASN A 1 175 ? -10.719 39.062 8.172 1 94.62 175 ASN A C 1
ATOM 1427 O O . ASN A 1 175 ? -10.523 39.844 9.094 1 94.62 175 ASN A O 1
ATOM 1431 N N . ILE A 1 176 ? -11.469 38.094 8.219 1 96.06 176 ILE A N 1
ATOM 1432 C CA . ILE A 1 176 ? -12.156 37.812 9.469 1 96.06 176 ILE A CA 1
ATOM 1433 C C . ILE A 1 176 ? -11.164 37.25 10.492 1 96.06 176 ILE A C 1
ATOM 1435 O O . ILE A 1 176 ? -11.188 37.656 11.664 1 96.06 176 ILE A O 1
ATOM 1439 N N . ILE A 1 177 ? -10.312 36.406 10.094 1 94.81 177 ILE A N 1
ATOM 1440 C CA . ILE A 1 177 ? -9.328 35.781 10.977 1 94.81 177 ILE A CA 1
ATOM 1441 C C . ILE A 1 177 ? -8.406 36.844 11.562 1 94.81 177 ILE A C 1
ATOM 1443 O O . ILE A 1 177 ? -8.125 36.844 12.758 1 94.81 177 ILE A O 1
ATOM 1447 N N . ILE A 1 178 ? -7.957 37.781 10.742 1 94.94 178 ILE A N 1
ATOM 1448 C CA . ILE A 1 178 ? -6.996 38.812 11.156 1 94.94 178 ILE A CA 1
ATOM 1449 C C . ILE A 1 178 ? -7.613 39.688 12.234 1 94.94 178 ILE A C 1
ATOM 1451 O O . ILE A 1 178 ? -6.914 40.156 13.133 1 94.94 178 ILE A O 1
ATOM 1455 N N . LYS A 1 179 ? -8.883 39.812 12.188 1 96 179 LYS A N 1
ATOM 1456 C CA . LYS A 1 179 ? -9.578 40.656 13.141 1 96 179 LYS A CA 1
ATOM 1457 C C . LYS A 1 179 ? -9.867 39.938 14.438 1 96 179 LYS A C 1
ATOM 1459 O O . LYS A 1 179 ? -10.188 40.531 15.461 1 96 179 LYS A O 1
ATOM 1464 N N . ASN A 1 180 ? -9.75 38.656 14.406 1 96.44 180 ASN A N 1
ATOM 1465 C CA . ASN A 1 180 ? -10.078 37.844 15.562 1 96.44 180 ASN A CA 1
ATOM 1466 C C . ASN A 1 180 ? -9.039 36.719 15.773 1 96.44 180 ASN A C 1
ATOM 1468 O O . ASN A 1 180 ? -9.383 35.562 15.891 1 96.44 180 ASN A O 1
ATOM 1472 N N . LEU A 1 181 ? -7.84 37.094 15.812 1 96.62 181 LEU A N 1
ATOM 1473 C CA . LEU A 1 181 ? -6.73 36.156 15.836 1 96.62 181 LEU A CA 1
ATOM 1474 C C . LEU A 1 181 ? -6.805 35.25 17.062 1 96.62 181 LEU A C 1
ATOM 1476 O O . LEU A 1 181 ? -6.582 34.031 16.969 1 96.62 181 LEU A O 1
ATOM 1480 N N . LYS A 1 182 ? -7.172 35.781 18.219 1 95.56 182 LYS A N 1
ATOM 1481 C CA . LYS A 1 182 ? -7.23 35.031 19.469 1 95.56 182 LYS A CA 1
ATOM 1482 C C . LYS A 1 182 ? -8.219 33.875 19.359 1 95.56 182 LYS A C 1
ATOM 1484 O O . LYS A 1 182 ? -8.016 32.812 19.969 1 95.56 182 LYS A O 1
ATOM 1489 N N . LYS A 1 183 ? -9.188 34.094 18.578 1 96.38 183 LYS A N 1
ATOM 1490 C CA . LYS A 1 183 ? -10.25 33.125 18.438 1 96.38 183 LYS A CA 1
ATOM 1491 C C . LYS A 1 183 ? -9.836 31.969 17.5 1 96.38 183 LYS A C 1
ATOM 1493 O O . LYS A 1 183 ? -10.234 30.828 17.703 1 96.38 183 LYS A O 1
ATOM 1498 N N . TYR A 1 184 ? -9.008 32.281 16.547 1 96.38 184 TYR A N 1
ATOM 1499 C CA . TYR A 1 184 ? -8.812 31.328 15.469 1 96.38 184 TYR A CA 1
ATOM 1500 C C . TYR A 1 184 ? -7.391 30.781 15.469 1 96.38 184 TYR A C 1
ATOM 1502 O O . TYR A 1 184 ? -7.148 29.656 15.008 1 96.38 184 TYR A O 1
ATOM 1510 N N . VAL A 1 185 ? -6.461 31.516 15.977 1 97.06 185 VAL A N 1
ATOM 1511 C CA . VAL A 1 185 ? -5.055 31.156 15.828 1 97.06 185 VAL A CA 1
ATOM 1512 C C . VAL A 1 185 ? -4.488 30.734 17.188 1 97.06 185 VAL A C 1
ATOM 1514 O O . VAL A 1 185 ? -4.734 31.406 18.203 1 97.06 185 VAL A O 1
ATOM 1517 N N . ILE A 1 186 ? -3.799 29.641 17.188 1 96.19 186 ILE A N 1
ATOM 1518 C CA . ILE A 1 186 ? -3.189 29.125 18.406 1 96.19 186 ILE A CA 1
ATOM 1519 C C . ILE A 1 186 ? -1.723 29.547 18.469 1 96.19 186 ILE A C 1
ATOM 1521 O O . ILE A 1 186 ? -0.995 29.438 17.484 1 96.19 186 ILE A O 1
ATOM 1525 N N . ARG A 1 187 ? -1.302 30.062 19.609 1 94.94 187 ARG A N 1
ATOM 1526 C CA . ARG A 1 187 ? 0.094 30.406 19.875 1 94.94 187 ARG A CA 1
ATOM 1527 C C . ARG A 1 187 ? 0.768 29.344 20.734 1 94.94 187 ARG A C 1
ATOM 1529 O O . ARG A 1 187 ? 0.222 28.938 21.766 1 94.94 187 ARG A O 1
ATOM 1536 N N . GLU A 1 188 ? 1.948 28.922 20.219 1 95.31 188 GLU A N 1
ATOM 1537 C CA . GLU A 1 188 ? 2.672 27.875 20.938 1 95.31 188 GLU A CA 1
ATOM 1538 C C . GLU A 1 188 ? 4.129 28.266 21.156 1 95.31 188 GLU A C 1
ATOM 1540 O O . GLU A 1 188 ? 4.938 28.219 20.219 1 95.31 188 GLU A O 1
ATOM 1545 N N . LYS A 1 189 ? 4.445 28.469 22.391 1 96.88 189 LYS A N 1
ATOM 1546 C CA . LYS A 1 189 ? 5.812 28.828 22.75 1 96.88 189 LYS A CA 1
ATOM 1547 C C . LYS A 1 189 ? 6.793 27.734 22.344 1 96.88 189 LYS A C 1
ATOM 1549 O O . LYS A 1 189 ? 7.926 28.031 21.938 1 96.88 189 LYS A O 1
ATOM 1554 N N . GLU A 1 190 ? 6.332 26.484 22.422 1 96.88 190 GLU A N 1
ATOM 1555 C CA . GLU A 1 190 ? 7.164 25.312 22.141 1 96.88 190 GLU A CA 1
ATOM 1556 C C . GLU A 1 190 ? 7.66 25.312 20.703 1 96.88 190 GLU A C 1
ATOM 1558 O O . GLU A 1 190 ? 8.727 24.781 20.406 1 96.88 190 GLU A O 1
ATOM 1563 N N . VAL A 1 191 ? 6.93 25.953 19.828 1 98 191 VAL A N 1
ATOM 1564 C CA . VAL A 1 191 ? 7.32 26.016 18.438 1 98 191 VAL A CA 1
ATOM 1565 C C . VAL A 1 191 ? 8.539 26.922 18.266 1 98 191 VAL A C 1
ATOM 1567 O O . VAL A 1 191 ? 9.523 26.531 17.625 1 98 191 VAL A O 1
ATOM 1570 N N . VAL A 1 192 ? 8.5 28.078 18.875 1 97.88 192 VAL A N 1
ATOM 1571 C CA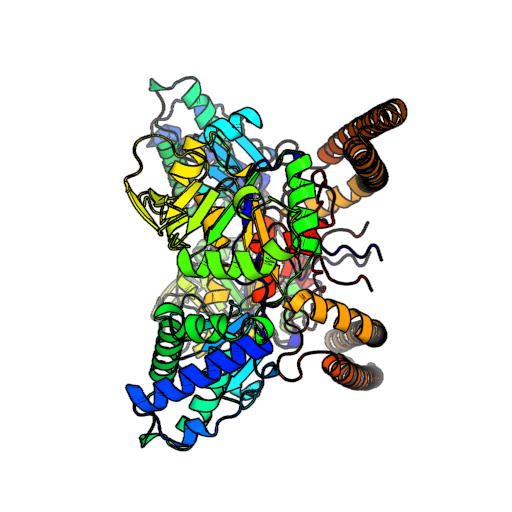 . VAL A 1 192 ? 9.594 29.031 18.766 1 97.88 192 VAL A CA 1
ATOM 1572 C C . VAL A 1 192 ? 10.852 28.453 19.422 1 97.88 192 VAL A C 1
ATOM 1574 O O . VAL A 1 192 ? 11.938 28.5 18.844 1 97.88 192 VAL A O 1
ATOM 1577 N N . GLU A 1 193 ? 10.656 27.906 20.625 1 97.19 193 GLU A N 1
ATOM 1578 C CA . GLU A 1 193 ? 11.781 27.297 21.328 1 97.19 193 GLU A CA 1
ATOM 1579 C C . GLU A 1 193 ? 12.391 26.156 20.531 1 97.19 193 GLU A C 1
ATOM 1581 O O . GLU A 1 193 ? 13.609 26.016 20.453 1 97.19 193 GLU A O 1
ATOM 1586 N N . GLY A 1 194 ? 11.492 25.344 19.984 1 97.69 194 GLY A N 1
ATOM 1587 C CA . GLY A 1 194 ? 11.953 24.219 19.188 1 97.69 194 GLY A CA 1
ATOM 1588 C C . GLY A 1 194 ? 12.688 24.656 17.922 1 97.69 194 GLY A C 1
ATOM 1589 O O . GLY A 1 194 ? 13.719 24.078 17.578 1 97.69 194 GLY A O 1
ATOM 1590 N N . LEU A 1 195 ? 12.156 25.641 17.25 1 98.25 195 LEU A N 1
ATOM 1591 C CA . LEU A 1 195 ? 12.812 26.156 16.047 1 98.25 195 LEU A CA 1
ATOM 1592 C C . LEU A 1 195 ? 14.211 26.672 16.375 1 98.25 195 LEU A C 1
ATOM 1594 O O . LEU A 1 195 ? 15.18 26.359 15.672 1 98.25 195 LEU A O 1
ATOM 1598 N N . LYS A 1 196 ? 14.328 27.438 17.422 1 96.94 196 LYS A N 1
ATOM 1599 C CA . LYS A 1 196 ? 15.617 27.953 17.844 1 96.94 196 LYS A CA 1
ATOM 1600 C C . LYS A 1 196 ? 16.594 26.828 18.172 1 96.94 196 LYS A C 1
ATOM 1602 O O . LYS A 1 196 ? 17.781 26.906 17.844 1 96.94 196 LYS A O 1
ATOM 1607 N N . HIS A 1 197 ? 16.047 25.812 18.828 1 97.06 197 HIS A N 1
ATOM 1608 C CA . HIS A 1 197 ? 16.859 24.656 19.156 1 97.06 197 HIS A CA 1
ATOM 1609 C C . HIS A 1 197 ? 17.422 24 17.906 1 97.06 197 HIS A C 1
ATOM 1611 O O . HIS A 1 197 ? 18.609 23.688 17.844 1 97.06 197 HIS A O 1
ATOM 1617 N N . PHE A 1 198 ? 16.641 23.797 16.922 1 97.94 198 PHE A N 1
ATOM 1618 C CA . PHE A 1 198 ? 17.062 23.172 15.672 1 97.94 198 PHE A CA 1
ATOM 1619 C C . PHE A 1 198 ? 18.078 24.062 14.938 1 97.94 198 PHE A C 1
ATOM 1621 O O . PHE A 1 198 ? 19.047 23.562 14.383 1 97.94 198 PHE A O 1
ATOM 1628 N N . ILE A 1 199 ? 17.812 25.328 15.008 1 97 199 ILE A N 1
ATOM 1629 C CA . ILE A 1 199 ? 18.719 26.281 14.367 1 97 199 ILE A CA 1
ATOM 1630 C C . ILE A 1 199 ? 20.094 26.219 15.031 1 97 199 ILE A C 1
ATOM 1632 O O . ILE A 1 199 ? 21.125 26.266 14.359 1 97 199 ILE A O 1
ATOM 1636 N N . ARG A 1 200 ? 20.156 26.109 16.297 1 94.38 200 ARG A N 1
ATOM 1637 C CA . ARG A 1 200 ? 21.406 26.016 17.047 1 94.38 200 ARG A CA 1
ATOM 1638 C C . ARG A 1 200 ? 22.219 24.812 16.594 1 94.38 200 ARG A C 1
ATOM 1640 O O . ARG A 1 200 ? 23.453 24.812 16.688 1 94.38 200 ARG A O 1
ATOM 1647 N N . TYR A 1 201 ? 21.531 23.859 16.125 1 95.5 201 TYR A N 1
ATOM 1648 C CA . TYR A 1 201 ? 22.203 22.641 15.68 1 95.5 201 TYR A CA 1
ATOM 1649 C C . TYR A 1 201 ? 22.562 22.719 14.195 1 95.5 201 TYR A C 1
ATOM 1651 O O . TYR A 1 201 ? 22.953 21.719 13.594 1 95.5 201 TYR A O 1
ATOM 1659 N N . GLY A 1 202 ? 22.297 23.828 13.68 1 94.38 202 GLY A N 1
ATOM 1660 C CA . GLY A 1 202 ? 22.75 24.062 12.312 1 94.38 202 GLY A CA 1
ATOM 1661 C C . GLY A 1 202 ? 21.672 23.812 11.281 1 94.38 202 GLY A C 1
ATOM 1662 O O . GLY A 1 202 ? 21.938 23.875 10.078 1 94.38 202 GLY A O 1
ATOM 1663 N N . LYS A 1 203 ? 20.469 23.531 11.719 1 97.31 203 LYS A N 1
ATOM 1664 C CA . LYS A 1 203 ? 19.391 23.359 10.75 1 97.31 203 LYS A CA 1
ATOM 1665 C C . LYS A 1 203 ? 18.953 24.703 10.172 1 97.31 203 LYS A C 1
ATOM 1667 O O . LYS A 1 203 ? 18.875 25.703 10.898 1 97.31 203 LYS A O 1
ATOM 1672 N N . LYS A 1 204 ? 18.75 24.672 8.906 1 98 204 LYS A N 1
ATOM 1673 C CA . LYS A 1 204 ? 18.141 25.828 8.266 1 98 204 LYS A CA 1
ATOM 1674 C C . LYS A 1 204 ? 16.641 25.609 8.031 1 98 204 LYS A C 1
ATOM 1676 O O . LYS A 1 204 ? 16.234 24.516 7.609 1 98 204 LYS A O 1
ATOM 1681 N N . ILE A 1 205 ? 15.906 26.578 8.375 1 98.56 205 ILE A N 1
ATOM 1682 C CA . ILE A 1 205 ? 14.453 26.422 8.281 1 98.56 205 ILE A CA 1
ATOM 1683 C C . ILE A 1 205 ? 13.898 27.438 7.273 1 98.56 205 ILE A C 1
ATOM 1685 O O . ILE A 1 205 ? 14.352 28.578 7.215 1 98.56 205 ILE A O 1
ATOM 1689 N N . PHE A 1 206 ? 12.953 27 6.449 1 98.56 206 PHE A N 1
ATOM 1690 C CA . PHE A 1 206 ? 12.289 27.906 5.516 1 98.56 206 PHE A CA 1
ATOM 1691 C C . PHE A 1 206 ? 10.789 27.672 5.508 1 98.56 206 PHE A C 1
ATOM 1693 O O . PHE A 1 206 ? 10.32 26.594 5.891 1 98.56 206 PHE A O 1
ATOM 1700 N N . ILE A 1 207 ? 10.078 28.688 5.16 1 98.56 207 ILE A N 1
ATOM 1701 C CA . ILE A 1 207 ? 8.625 28.609 5.027 1 98.56 207 ILE A CA 1
ATOM 1702 C C . ILE A 1 207 ? 8.25 28.531 3.549 1 98.56 207 ILE A C 1
ATOM 1704 O O . ILE A 1 207 ? 8.828 29.219 2.717 1 98.56 207 ILE A O 1
ATOM 1708 N N . LEU A 1 208 ? 7.453 27.609 3.201 1 97.31 208 LEU A N 1
ATOM 1709 C CA . LEU A 1 208 ? 6.855 27.469 1.877 1 97.31 208 LEU A CA 1
ATOM 1710 C C . LEU A 1 208 ? 5.336 27.422 1.968 1 97.31 208 LEU A C 1
ATOM 1712 O O . LEU A 1 208 ? 4.758 26.406 2.336 1 97.31 208 LEU A O 1
ATOM 1716 N N . THR A 1 209 ? 4.621 28.5 1.644 1 96.38 209 THR A N 1
ATOM 1717 C CA . THR A 1 209 ? 3.186 28.625 1.867 1 96.38 209 THR A CA 1
ATOM 1718 C C . THR A 1 209 ? 2.486 29.156 0.622 1 96.38 209 THR A C 1
ATOM 1720 O O . THR A 1 209 ? 3.115 29.812 -0.216 1 96.38 209 THR A O 1
ATOM 1723 N N . ASN A 1 210 ? 1.263 28.828 0.458 1 92.31 210 ASN A N 1
ATOM 1724 C CA . ASN A 1 210 ? 0.448 29.375 -0.621 1 92.31 210 ASN A CA 1
ATOM 1725 C C . ASN A 1 210 ? -0.176 30.719 -0.226 1 92.31 210 ASN A C 1
ATOM 1727 O O . ASN A 1 210 ? -0.779 31.391 -1.059 1 92.31 210 ASN A O 1
ATOM 1731 N N . SER A 1 211 ? -0.002 31.141 0.982 1 93.62 211 SER A N 1
ATOM 1732 C CA . SER A 1 211 ? -0.563 32.406 1.468 1 93.62 211 SER A CA 1
ATOM 1733 C C . SER A 1 211 ? 0.273 33.594 1.015 1 93.62 211 SER A C 1
ATOM 1735 O O . SER A 1 211 ? 1.489 33.469 0.85 1 93.62 211 SER A O 1
ATOM 1737 N N . GLU A 1 212 ? -0.375 34.688 0.873 1 93.88 212 GLU A N 1
ATOM 1738 C CA . GLU A 1 212 ? 0.311 35.938 0.498 1 93.88 212 GLU A CA 1
ATOM 1739 C C . GLU A 1 212 ? 1.164 36.469 1.647 1 93.88 212 GLU A C 1
ATOM 1741 O O . GLU A 1 212 ? 0.912 36.125 2.811 1 93.88 212 GLU A O 1
ATOM 1746 N N . TYR A 1 213 ? 2.115 37.344 1.304 1 96.25 213 TYR A N 1
ATOM 1747 C CA . TYR A 1 213 ? 3.111 37.781 2.273 1 96.25 213 TYR A CA 1
ATOM 1748 C C . TYR A 1 213 ? 2.465 38.594 3.393 1 96.25 213 TYR A C 1
ATOM 1750 O O . TYR A 1 213 ? 2.764 38.375 4.57 1 96.25 213 TYR A O 1
ATOM 1758 N N . SER A 1 214 ? 1.601 39.5 3.023 1 94.44 214 SER A N 1
ATOM 1759 C CA . SER A 1 214 ? 1.014 40.375 4.031 1 94.44 214 SER A CA 1
ATOM 1760 C C . SER A 1 214 ? 0.244 39.594 5.078 1 94.44 214 SER A C 1
ATOM 1762 O O . SER A 1 214 ? 0.343 39.875 6.277 1 94.44 214 SER A O 1
ATOM 1764 N N . TYR A 1 215 ? -0.479 38.688 4.641 1 94.38 215 TYR A N 1
ATOM 1765 C CA . TYR A 1 215 ? -1.229 37.812 5.535 1 94.38 215 TYR A CA 1
ATOM 1766 C C . TYR A 1 215 ? -0.287 36.938 6.367 1 94.38 215 TYR A C 1
ATOM 1768 O O . TYR A 1 215 ? -0.468 36.812 7.582 1 94.38 215 TYR A O 1
ATOM 1776 N N . SER A 1 216 ? 0.701 36.375 5.73 1 96.12 216 SER A N 1
ATOM 1777 C CA . SER A 1 216 ? 1.675 35.531 6.414 1 96.12 216 SER A CA 1
ATOM 1778 C C . SER A 1 216 ? 2.41 36.312 7.504 1 96.12 216 SER A C 1
ATOM 1780 O O . SER A 1 216 ? 2.588 35.812 8.617 1 96.12 216 SER A O 1
ATOM 1782 N N . LYS A 1 217 ? 2.801 37.5 7.117 1 96.06 217 LYS A N 1
ATOM 1783 C CA . LYS A 1 217 ? 3.512 38.344 8.062 1 96.06 217 LYS A CA 1
ATOM 1784 C C . LYS A 1 217 ? 2.676 38.594 9.32 1 96.06 217 LYS A C 1
ATOM 1786 O O . LYS A 1 217 ? 3.184 38.469 10.438 1 96.06 217 LYS A O 1
ATOM 1791 N N . LEU A 1 218 ? 1.479 38.875 9.102 1 95.31 218 LEU A N 1
ATOM 1792 C CA . LEU A 1 218 ? 0.576 39.156 10.211 1 95.31 218 LEU A CA 1
ATOM 1793 C C . LEU A 1 218 ? 0.44 37.938 11.125 1 95.31 218 LEU A C 1
ATOM 1795 O O . LEU A 1 218 ? 0.5 38.094 12.352 1 95.31 218 LEU A O 1
ATOM 1799 N N . LEU A 1 219 ? 0.258 36.812 10.555 1 96.69 219 LEU A N 1
ATOM 1800 C CA . LEU A 1 219 ? 0.084 35.594 11.336 1 96.69 219 LEU A CA 1
ATOM 1801 C C . LEU A 1 219 ? 1.365 35.219 12.078 1 96.69 219 LEU A C 1
ATOM 1803 O O . LEU A 1 219 ? 1.318 34.812 13.242 1 96.69 219 LEU A O 1
ATOM 1807 N N . LEU A 1 220 ? 2.453 35.344 11.422 1 97.25 220 LEU A N 1
ATOM 1808 C CA . LEU A 1 220 ? 3.738 35.031 12.031 1 97.25 220 LEU A CA 1
ATOM 1809 C C . LEU A 1 220 ? 4.074 36 13.156 1 97.25 220 LEU A C 1
ATOM 1811 O O . LEU A 1 220 ? 4.598 35.594 14.195 1 97.25 220 LEU A O 1
ATOM 1815 N N . ASP A 1 221 ? 3.758 37.25 12.93 1 95.94 221 ASP A N 1
ATOM 1816 C CA . ASP A 1 221 ? 3.943 38.25 13.992 1 95.94 221 ASP A CA 1
ATOM 1817 C C . ASP A 1 221 ? 3.111 37.875 15.219 1 95.94 221 ASP A C 1
ATOM 1819 O O . ASP A 1 221 ? 3.602 37.969 16.344 1 95.94 221 ASP A O 1
ATOM 1823 N N . TYR A 1 222 ? 1.952 37.531 14.969 1 96.5 222 TYR A N 1
ATOM 1824 C CA . TYR A 1 222 ? 1.044 37.219 16.062 1 96.5 222 TYR A CA 1
ATOM 1825 C C . TYR A 1 222 ? 1.467 35.938 16.781 1 96.5 222 TYR A C 1
ATOM 1827 O O . TYR A 1 222 ? 1.478 35.875 18.016 1 96.5 222 TYR A O 1
ATOM 1835 N N . ALA A 1 223 ? 1.812 34.938 16.047 1 96.94 223 ALA A N 1
ATOM 1836 C CA . ALA A 1 223 ? 1.974 33.594 16.594 1 96.94 223 ALA A CA 1
ATOM 1837 C C . ALA A 1 223 ? 3.379 33.375 17.156 1 96.94 223 ALA A C 1
ATOM 1839 O O . ALA A 1 223 ? 3.57 32.656 18.125 1 96.94 223 ALA A O 1
ATOM 1840 N N . LEU A 1 224 ? 4.398 34.031 16.594 1 97.5 224 LEU A N 1
ATOM 1841 C CA . LEU A 1 224 ? 5.773 33.719 16.938 1 97.5 224 LEU A CA 1
ATOM 1842 C C . LEU A 1 224 ? 6.43 34.844 17.719 1 97.5 224 LEU A C 1
ATOM 1844 O O . LEU A 1 224 ? 7.148 34.594 18.688 1 97.5 224 LEU A O 1
ATOM 1848 N N . SER A 1 225 ? 6.164 36.062 17.406 1 95.5 225 SER A N 1
ATOM 1849 C CA . SER A 1 225 ? 6.891 37.25 17.891 1 95.5 225 SER A CA 1
ATOM 1850 C C . SER A 1 225 ? 6.801 37.344 19.406 1 95.5 225 SER A C 1
ATOM 1852 O O . SER A 1 225 ? 7.77 37.75 20.062 1 95.5 225 SER A O 1
ATOM 1854 N N . PRO A 1 226 ? 5.656 37 19.953 1 95.75 226 PRO A N 1
ATOM 1855 C CA . PRO A 1 226 ? 5.535 37.125 21.406 1 95.75 226 PRO A CA 1
ATOM 1856 C C . PRO A 1 226 ? 6.523 36.25 22.156 1 95.75 226 PRO A C 1
ATOM 1858 O O . PRO A 1 226 ? 6.789 36.5 23.344 1 95.75 226 PRO A O 1
ATOM 1861 N N . PHE A 1 227 ? 7.023 35.281 21.531 1 96.75 227 PHE A N 1
ATOM 1862 C CA . PHE A 1 227 ? 7.867 34.312 22.25 1 96.75 227 PHE A CA 1
ATOM 1863 C C . PHE A 1 227 ? 9.336 34.5 21.875 1 96.75 227 PHE A C 1
ATOM 1865 O O . PHE A 1 227 ? 10.188 33.688 22.25 1 96.75 227 PHE A O 1
ATOM 1872 N N . LEU A 1 228 ? 9.602 35.531 21.125 1 96.69 228 LEU A N 1
ATOM 1873 C CA . LEU A 1 228 ? 10.977 35.844 20.734 1 96.69 228 LEU A CA 1
ATOM 1874 C C . LEU A 1 228 ? 11.609 36.812 21.719 1 96.69 228 LEU A C 1
ATOM 1876 O O . LEU A 1 228 ? 10.898 37.5 22.453 1 96.69 228 LEU A O 1
ATOM 1880 N N . ASP A 1 229 ? 12.867 36.75 21.781 1 94 229 ASP A N 1
ATOM 1881 C CA . ASP A 1 229 ? 13.594 37.656 22.656 1 94 229 ASP A CA 1
ATOM 1882 C C . ASP A 1 229 ? 13.547 39.094 22.109 1 94 229 ASP A C 1
ATOM 1884 O O . ASP A 1 229 ? 13.195 39.312 20.953 1 94 229 ASP A O 1
ATOM 1888 N N . LYS A 1 230 ? 13.867 40.094 23.062 1 92.56 230 LYS A N 1
ATOM 1889 C CA . LYS A 1 230 ? 13.859 41.5 22.641 1 92.56 230 LYS A CA 1
ATOM 1890 C C . LYS A 1 230 ? 14.82 41.719 21.484 1 92.56 230 LYS A C 1
ATOM 1892 O O . LYS A 1 230 ? 15.977 41.281 21.531 1 92.56 230 LYS A O 1
ATOM 1897 N N . GLY A 1 231 ? 14.312 42.312 20.406 1 90.94 231 GLY A N 1
ATOM 1898 C CA . GLY A 1 231 ? 15.148 42.625 19.25 1 90.94 231 GLY A CA 1
ATOM 1899 C C . GLY A 1 231 ? 15.086 41.531 18.188 1 90.94 231 GLY A C 1
ATOM 1900 O O . GLY A 1 231 ? 15.5 41.781 17.047 1 90.94 231 GLY A O 1
ATOM 1901 N N . GLU A 1 232 ? 14.57 40.375 18.609 1 92.88 232 GLU A N 1
ATOM 1902 C CA . GLU A 1 232 ? 14.461 39.312 17.625 1 92.88 232 GLU A CA 1
ATOM 1903 C C . GLU A 1 232 ? 13.188 39.438 16.797 1 92.88 232 GLU A C 1
ATOM 1905 O O . GLU A 1 232 ? 12.156 39.906 17.312 1 92.88 232 GLU A O 1
ATOM 1910 N N . HIS A 1 233 ? 13.305 39.094 15.57 1 92.94 233 HIS A N 1
ATOM 1911 C CA . HIS A 1 233 ? 12.172 39.031 14.648 1 92.94 233 HIS A CA 1
ATOM 1912 C C . HIS A 1 233 ? 11.984 37.625 14.102 1 92.94 233 HIS A C 1
ATOM 1914 O O . HIS A 1 233 ? 12.961 36.875 13.93 1 92.94 233 HIS A O 1
ATOM 1920 N N . TRP A 1 234 ? 10.711 37.344 13.852 1 94.75 234 TRP A N 1
ATOM 1921 C CA . TRP A 1 234 ? 10.43 35.969 13.398 1 94.75 234 TRP A CA 1
ATOM 1922 C C . TRP A 1 234 ? 11.18 35.656 12.109 1 94.75 234 TRP A C 1
ATOM 1924 O O . TRP A 1 234 ? 11.508 34.5 11.836 1 94.75 234 TRP A O 1
ATOM 1934 N N . GLN A 1 235 ? 11.461 36.656 11.312 1 93.12 235 GLN A N 1
ATOM 1935 C CA . GLN A 1 235 ? 12.188 36.469 10.062 1 93.12 235 GLN A CA 1
ATOM 1936 C C . GLN A 1 235 ? 13.555 35.844 10.312 1 93.12 235 GLN A C 1
ATOM 1938 O O . GLN A 1 235 ? 14.094 35.156 9.438 1 93.12 235 GLN A O 1
ATOM 1943 N N . GLY A 1 236 ? 14.062 36.094 11.469 1 94.5 236 GLY A N 1
ATOM 1944 C CA . GLY A 1 236 ? 15.359 35.531 11.812 1 94.5 236 GLY A CA 1
ATOM 1945 C C . GLY A 1 236 ? 15.328 34.031 12.008 1 94.5 236 GLY A C 1
ATOM 1946 O O . GLY A 1 236 ? 16.375 33.375 11.977 1 94.5 236 GLY A O 1
ATOM 1947 N N . LEU A 1 237 ? 14.164 33.5 12.18 1 97.31 237 LEU A N 1
ATOM 1948 C CA . LEU A 1 237 ? 14.016 32.062 12.391 1 97.31 237 LEU A CA 1
ATOM 1949 C C . LEU A 1 237 ? 14.062 31.297 11.07 1 97.31 237 LEU A C 1
ATOM 1951 O O . LEU A 1 237 ? 14.266 30.094 11.047 1 97.31 237 LEU A O 1
ATOM 1955 N N . PHE A 1 238 ? 13.844 32.031 9.969 1 98.31 238 PHE A N 1
ATOM 1956 C CA . PHE A 1 238 ? 13.68 31.375 8.68 1 98.31 238 PHE A CA 1
ATOM 1957 C C . PHE A 1 238 ? 14.648 31.938 7.652 1 98.31 238 PHE A C 1
ATOM 1959 O O . PHE A 1 238 ? 14.656 33.156 7.395 1 98.31 238 PHE A O 1
ATOM 1966 N N . GLU A 1 239 ? 15.383 31.047 7.078 1 97.38 239 GLU A N 1
ATOM 1967 C CA . GLU A 1 239 ? 16.312 31.484 6.039 1 97.38 239 GLU A CA 1
ATOM 1968 C C . GLU A 1 239 ? 15.562 32 4.809 1 97.38 239 GLU A C 1
ATOM 1970 O O . GLU A 1 239 ? 15.984 32.969 4.184 1 97.38 239 GLU A O 1
ATOM 1975 N N . PHE A 1 240 ? 14.586 31.297 4.438 1 98 240 PHE A N 1
ATOM 1976 C CA . PHE A 1 240 ? 13.75 31.672 3.305 1 98 240 PHE A CA 1
ATOM 1977 C C . PHE A 1 240 ? 12.273 31.672 3.697 1 98 240 PHE A C 1
ATOM 1979 O O . PHE A 1 240 ? 11.828 30.797 4.438 1 98 240 PHE A O 1
ATOM 1986 N N . VAL A 1 241 ? 11.602 32.656 3.279 1 98.38 241 VAL A N 1
ATOM 1987 C CA . VAL A 1 241 ? 10.148 32.719 3.385 1 98.38 241 VAL A CA 1
ATOM 1988 C C . VAL A 1 241 ? 9.531 32.844 1.993 1 98.38 241 VAL A C 1
ATOM 1990 O O . VAL A 1 241 ? 9.555 33.906 1.393 1 98.38 241 VAL A O 1
ATOM 1993 N N . ILE A 1 242 ? 9.008 31.75 1.521 1 98.25 242 ILE A N 1
ATOM 1994 C CA . ILE A 1 242 ? 8.461 31.719 0.17 1 98.25 242 ILE A CA 1
ATOM 1995 C C . ILE A 1 242 ? 6.934 31.75 0.233 1 98.25 242 ILE A C 1
ATOM 1997 O O . ILE A 1 242 ? 6.305 30.828 0.752 1 98.25 242 ILE A O 1
ATOM 2001 N N . THR A 1 243 ? 6.348 32.812 -0.306 1 97.69 243 THR A N 1
ATOM 2002 C CA . THR A 1 243 ? 4.906 33.031 -0.239 1 97.69 243 THR A CA 1
ATOM 2003 C C . THR A 1 243 ? 4.27 32.875 -1.618 1 97.69 243 THR A C 1
ATOM 2005 O O . THR A 1 243 ? 4.969 32.875 -2.633 1 97.69 243 THR A O 1
ATOM 2008 N N . LEU A 1 244 ? 2.971 32.656 -1.659 1 96.06 244 LEU A N 1
ATOM 2009 C CA . LEU A 1 244 ? 2.256 32.406 -2.908 1 96.06 244 LEU A CA 1
ATOM 2010 C C . LEU A 1 244 ? 3.045 31.469 -3.809 1 96.06 244 LEU A C 1
ATOM 2012 O O . LEU A 1 244 ? 3.312 31.781 -4.969 1 96.06 244 LEU A O 1
ATOM 2016 N N . ALA A 1 245 ? 3.391 30.328 -3.24 1 95.06 245 ALA A N 1
ATOM 2017 C CA . ALA A 1 245 ? 4.277 29.391 -3.916 1 95.06 245 ALA A CA 1
ATOM 2018 C C . ALA A 1 245 ? 3.523 28.578 -4.957 1 95.06 245 ALA A C 1
ATOM 2020 O O . ALA A 1 245 ? 4.133 27.922 -5.812 1 95.06 245 ALA A O 1
ATOM 2021 N N . ASN A 1 246 ? 2.16 28.578 -4.855 1 93.31 246 ASN A N 1
ATOM 2022 C CA . ASN A 1 246 ? 1.31 27.859 -5.793 1 93.31 246 ASN A CA 1
ATOM 2023 C C . ASN A 1 246 ? 1.524 26.359 -5.699 1 93.31 246 ASN A C 1
ATOM 2025 O O . ASN A 1 246 ? 1.637 25.672 -6.723 1 93.31 246 ASN A O 1
ATOM 2029 N N . LYS A 1 247 ? 1.703 25.875 -4.473 1 90.62 247 LYS A N 1
ATOM 2030 C CA . LYS A 1 247 ? 1.75 24.422 -4.301 1 90.62 247 LYS A CA 1
ATOM 2031 C C . LYS A 1 247 ? 0.47 23.766 -4.816 1 90.62 247 LYS A C 1
ATOM 2033 O O . LYS A 1 247 ? -0.624 24.312 -4.637 1 90.62 247 LYS A O 1
ATOM 2038 N N . PRO A 1 248 ? 0.554 22.703 -5.445 1 89.44 248 PRO A N 1
ATOM 2039 C CA . PRO A 1 248 ? 1.703 21.812 -5.594 1 89.44 248 PRO A CA 1
ATOM 2040 C C . PRO A 1 248 ? 2.578 22.172 -6.793 1 89.44 248 PRO A C 1
ATOM 2042 O O . PRO A 1 248 ? 3.617 21.531 -7.016 1 89.44 248 PRO A O 1
ATOM 2045 N N . ARG A 1 249 ? 2.33 23.203 -7.598 1 89.56 249 ARG A N 1
ATOM 2046 C CA . ARG A 1 249 ? 3.064 23.547 -8.812 1 89.56 249 ARG A CA 1
ATOM 2047 C C . ARG A 1 249 ? 4.512 23.906 -8.492 1 89.56 249 ARG A C 1
ATOM 2049 O O . ARG A 1 249 ? 5.402 23.719 -9.328 1 89.56 249 ARG A O 1
ATOM 2056 N N . PHE A 1 250 ? 4.754 24.391 -7.367 1 93.75 250 PHE A N 1
ATOM 2057 C CA . PHE A 1 250 ? 6.102 24.719 -6.918 1 93.75 250 PHE A CA 1
ATOM 2058 C C . PHE A 1 250 ? 7.043 23.531 -7.113 1 93.75 250 PHE A C 1
ATOM 2060 O O . PHE A 1 250 ? 8.227 23.719 -7.41 1 93.75 250 PHE A O 1
ATOM 2067 N N . PHE A 1 251 ? 6.566 22.344 -7.043 1 89.69 251 PHE A N 1
ATOM 2068 C CA . PHE A 1 251 ? 7.398 21.156 -6.945 1 89.69 251 PHE A CA 1
ATOM 2069 C C . PHE A 1 251 ? 7.66 20.562 -8.328 1 89.69 251 PHE A C 1
ATOM 2071 O O . PHE A 1 251 ? 8.531 19.703 -8.484 1 89.69 251 PHE A O 1
ATOM 2078 N N . TYR A 1 252 ? 6.859 20.969 -9.281 1 86.62 252 TYR A N 1
ATOM 2079 C CA . TYR A 1 252 ? 7.078 20.312 -10.57 1 86.62 252 TYR A CA 1
ATOM 2080 C C . TYR A 1 252 ? 7.129 21.328 -11.695 1 86.62 252 TYR A C 1
ATOM 2082 O O . TYR A 1 252 ? 7.52 21 -12.82 1 86.62 252 TYR A O 1
ATOM 2090 N N . ASP A 1 253 ? 6.699 22.625 -11.43 1 89.88 253 ASP A N 1
ATOM 2091 C CA . ASP A 1 253 ? 6.77 23.688 -12.438 1 89.88 253 ASP A CA 1
ATOM 2092 C C . ASP A 1 253 ? 8.008 24.562 -12.234 1 89.88 253 ASP A C 1
ATOM 2094 O O . ASP A 1 253 ? 8.711 24.422 -11.234 1 89.88 253 ASP A O 1
ATOM 2098 N N . ASN A 1 254 ? 8.25 25.344 -13.219 1 91.88 254 ASN A N 1
ATOM 2099 C CA . ASN A 1 254 ? 9.398 26.25 -13.156 1 91.88 254 ASN A CA 1
ATOM 2100 C C . ASN A 1 254 ? 8.977 27.703 -13.07 1 91.88 254 ASN A C 1
ATOM 2102 O O . ASN A 1 254 ? 9.422 28.531 -13.859 1 91.88 254 ASN A O 1
ATOM 2106 N N . LEU A 1 255 ? 8.258 28 -12.023 1 94 255 LEU A N 1
ATOM 2107 C CA . LEU A 1 255 ? 7.82 29.375 -11.82 1 94 255 LEU A CA 1
ATOM 2108 C C . LEU A 1 255 ? 8.977 30.25 -11.344 1 94 255 LEU A C 1
ATOM 2110 O O . LEU A 1 255 ? 9.898 29.766 -10.688 1 94 255 LEU A O 1
ATOM 2114 N N . ARG A 1 256 ? 8.953 31.516 -11.617 1 95.06 256 ARG A N 1
ATOM 2115 C CA . ARG A 1 256 ? 10.031 32.438 -11.289 1 95.06 256 ARG A CA 1
ATOM 2116 C C . ARG A 1 256 ? 9.93 32.938 -9.844 1 95.06 256 ARG A C 1
ATOM 2118 O O . ARG A 1 256 ? 8.82 33.125 -9.336 1 95.06 256 ARG A O 1
ATOM 2125 N N . PHE A 1 257 ? 11.102 33.125 -9.258 1 97.56 257 PHE A N 1
ATOM 2126 C CA . PHE A 1 257 ? 11.164 33.75 -7.938 1 97.56 257 PHE A CA 1
ATOM 2127 C C . PHE A 1 257 ? 11.062 35.25 -8.055 1 97.56 257 PHE A C 1
ATOM 2129 O O . PHE A 1 257 ? 11.734 35.875 -8.891 1 97.56 257 PHE A O 1
ATOM 2136 N N . LEU A 1 258 ? 10.211 35.812 -7.266 1 98.12 258 LEU A N 1
ATOM 2137 C CA . LEU A 1 258 ? 10.188 37.25 -7.059 1 98.12 258 LEU A CA 1
ATOM 2138 C C . LEU A 1 258 ? 10.68 37.625 -5.656 1 98.12 258 LEU A C 1
ATOM 2140 O O . LEU A 1 258 ? 10.25 37 -4.672 1 98.12 258 LEU A O 1
ATOM 2144 N N . SER A 1 259 ? 11.594 38.5 -5.598 1 97.75 259 SER A N 1
ATOM 2145 C CA . SER A 1 259 ? 12.055 38.969 -4.293 1 97.75 259 SER A CA 1
ATOM 2146 C C . SER A 1 259 ? 11.062 39.938 -3.672 1 97.75 259 SER A C 1
ATOM 2148 O O . SER A 1 259 ? 10.602 40.875 -4.336 1 97.75 259 SER A O 1
ATOM 2150 N N . VAL A 1 260 ? 10.742 39.719 -2.451 1 97.38 260 VAL A N 1
ATOM 2151 C CA . VAL A 1 260 ? 9.773 40.562 -1.758 1 97.38 260 VAL A CA 1
ATOM 2152 C C . VAL A 1 260 ? 10.5 41.438 -0.76 1 97.38 260 VAL A C 1
ATOM 2154 O O . VAL A 1 260 ? 11.32 40.969 0.031 1 97.38 260 VAL A O 1
ATOM 2157 N N . ASN A 1 261 ? 10.242 42.688 -0.836 1 95.75 261 ASN A N 1
ATOM 2158 C CA . ASN A 1 261 ? 10.695 43.625 0.2 1 95.75 261 ASN A CA 1
ATOM 2159 C C . ASN A 1 261 ? 9.867 43.469 1.475 1 95.75 261 ASN A C 1
ATOM 2161 O O . ASN A 1 261 ? 8.688 43.844 1.494 1 95.75 261 ASN A O 1
ATOM 2165 N N . PRO A 1 262 ? 10.453 42.969 2.537 1 92.88 262 PRO A N 1
ATOM 2166 C CA . PRO A 1 262 ? 9.68 42.656 3.742 1 92.88 262 PRO A CA 1
ATOM 2167 C C . PRO A 1 262 ? 9.031 43.906 4.367 1 92.88 262 PRO A C 1
ATOM 2169 O O . PRO A 1 262 ? 8.078 43.781 5.133 1 92.88 262 PRO A O 1
ATOM 2172 N N . GLU A 1 263 ? 9.484 45.062 4.055 1 91.12 263 GLU A N 1
ATOM 2173 C CA . GLU A 1 263 ? 8.992 46.281 4.676 1 91.12 263 GLU A CA 1
ATOM 2174 C C . GLU A 1 263 ? 7.676 46.719 4.035 1 91.12 263 GLU A C 1
ATOM 2176 O O . GLU A 1 263 ? 6.75 47.156 4.738 1 91.12 263 GLU A O 1
ATOM 2181 N N . ASN A 1 264 ? 7.676 46.656 2.691 1 91.44 264 ASN A N 1
ATOM 2182 C CA . ASN A 1 264 ? 6.5 47.219 2.047 1 91.44 264 ASN A CA 1
ATOM 2183 C C . ASN A 1 264 ? 5.816 46.219 1.123 1 91.44 264 ASN A C 1
ATOM 2185 O O . ASN A 1 264 ? 4.777 46.531 0.535 1 91.44 264 ASN A O 1
ATOM 2189 N N . GLY A 1 265 ? 6.406 45.094 1.006 1 91.69 265 GLY A N 1
ATOM 2190 C CA . GLY A 1 265 ? 5.754 44 0.26 1 91.69 265 GLY A CA 1
ATOM 2191 C C . GLY A 1 265 ? 5.965 44.125 -1.238 1 91.69 265 GLY A C 1
ATOM 2192 O O . GLY A 1 265 ? 5.512 43.25 -1.996 1 91.69 265 GLY A O 1
ATOM 2193 N N . THR A 1 266 ? 6.723 45.188 -1.733 1 95.12 266 THR A N 1
ATOM 2194 C CA . THR A 1 266 ? 6.996 45.312 -3.16 1 95.12 266 THR A CA 1
ATOM 2195 C C . THR A 1 266 ? 7.906 44.188 -3.645 1 95.12 266 THR A C 1
ATOM 2197 O O . THR A 1 266 ? 8.602 43.562 -2.846 1 95.12 266 THR A O 1
ATOM 2200 N N . MET A 1 267 ? 7.84 43.938 -4.926 1 96.56 267 MET A N 1
ATOM 2201 C CA . MET A 1 267 ? 8.562 42.781 -5.43 1 96.56 267 MET A CA 1
ATOM 2202 C C . MET A 1 267 ? 9.453 43.156 -6.605 1 96.56 267 MET A C 1
ATOM 2204 O O . MET A 1 267 ? 9.18 44.125 -7.309 1 96.56 267 MET A O 1
ATOM 2208 N N . THR A 1 268 ? 10.5 42.5 -6.762 1 96.5 268 THR A N 1
ATOM 2209 C CA . THR A 1 268 ? 11.398 42.625 -7.898 1 96.5 268 THR A CA 1
ATOM 2210 C C . THR A 1 268 ? 11.805 41.281 -8.438 1 96.5 268 THR A C 1
ATOM 2212 O O . THR A 1 268 ? 11.75 40.281 -7.715 1 96.5 268 THR A O 1
ATOM 2215 N N . ASN A 1 269 ? 12.117 41.219 -9.711 1 95.44 269 ASN A N 1
ATOM 2216 C CA . ASN A 1 269 ? 12.609 39.969 -10.305 1 95.44 269 ASN A CA 1
ATOM 2217 C C . ASN A 1 269 ? 13.938 39.562 -9.695 1 95.44 269 ASN A C 1
ATOM 2219 O O . ASN A 1 269 ? 14.797 40.375 -9.406 1 95.44 269 ASN A O 1
ATOM 2223 N N . VAL A 1 270 ? 14.023 38.25 -9.438 1 94.81 270 VAL A N 1
ATOM 2224 C CA . VAL A 1 270 ? 15.281 37.719 -8.93 1 94.81 270 VAL A CA 1
ATOM 2225 C C . VAL A 1 270 ? 16.203 37.375 -10.102 1 94.81 270 VAL A C 1
ATOM 2227 O O . VAL A 1 270 ? 15.797 36.719 -11.062 1 94.81 270 VAL A O 1
ATOM 2230 N N . HIS A 1 271 ? 17.359 37.969 -10.047 1 92.25 271 HIS A N 1
ATOM 2231 C CA . HIS A 1 271 ? 18.406 37.625 -10.992 1 92.25 271 HIS A CA 1
ATOM 2232 C C . HIS A 1 271 ? 19.547 36.875 -10.305 1 92.25 271 HIS A C 1
ATOM 2234 O O . HIS A 1 271 ? 19.969 37.25 -9.211 1 92.25 271 HIS A O 1
ATOM 2240 N N . GLY A 1 272 ? 19.906 35.719 -10.844 1 93.25 272 GLY A N 1
ATOM 2241 C CA . GLY A 1 272 ? 20.953 34.938 -10.227 1 93.25 272 GLY A CA 1
ATOM 2242 C C . GLY A 1 272 ? 20.438 33.969 -9.188 1 93.25 272 GLY A C 1
ATOM 2243 O O . GLY A 1 272 ? 19.25 33.594 -9.195 1 93.25 272 GLY A O 1
ATOM 2244 N N . PRO A 1 273 ? 21.359 33.5 -8.328 1 95.69 273 PRO A N 1
ATOM 2245 C CA . PRO A 1 273 ? 20.953 32.562 -7.285 1 95.69 273 PRO A CA 1
ATOM 2246 C C . PRO A 1 273 ? 20.141 33.219 -6.18 1 95.69 273 PRO A C 1
ATOM 2248 O O . PRO A 1 273 ? 20.344 34.406 -5.875 1 95.69 273 PRO A O 1
ATOM 2251 N N . ILE A 1 274 ? 19.25 32.5 -5.637 1 95.88 274 ILE A N 1
ATOM 2252 C CA . ILE A 1 274 ? 18.469 33.031 -4.535 1 95.88 274 ILE A CA 1
ATOM 2253 C C . ILE A 1 274 ? 19.328 33.094 -3.27 1 95.88 274 ILE A C 1
ATOM 2255 O O . ILE A 1 274 ? 20.172 32.219 -3.045 1 95.88 274 ILE A O 1
ATOM 2259 N N . VAL A 1 275 ? 19.141 34.062 -2.477 1 95.88 275 VAL A N 1
ATOM 2260 C CA . VAL A 1 275 ? 19.797 34.25 -1.19 1 95.88 275 VAL A CA 1
ATOM 2261 C C . VAL A 1 275 ? 18.766 34.344 -0.078 1 95.88 275 VAL A C 1
ATOM 2263 O O . VAL A 1 275 ? 17.562 34.469 -0.348 1 95.88 275 VAL A O 1
ATOM 2266 N N . PRO A 1 276 ? 19.156 34.156 1.188 1 96.5 276 PRO A N 1
ATOM 2267 C CA . PRO A 1 276 ? 18.188 34.25 2.275 1 96.5 276 PRO A CA 1
ATOM 2268 C C . PRO A 1 276 ? 17.312 35.5 2.199 1 96.5 276 PRO A C 1
ATOM 2270 O O . PRO A 1 276 ? 17.812 36.594 1.947 1 96.5 276 PRO A O 1
ATOM 2273 N N . GLY A 1 277 ? 16.047 35.312 2.316 1 96.56 277 GLY A N 1
ATOM 2274 C CA . GLY A 1 277 ? 15.117 36.406 2.189 1 96.56 277 GLY A CA 1
ATOM 2275 C C . GLY A 1 277 ? 13.688 35.969 1.953 1 96.56 277 GLY A C 1
ATOM 2276 O O . GLY A 1 277 ? 13.344 34.812 2.203 1 96.56 277 GLY A O 1
ATOM 2277 N N . VAL A 1 278 ? 12.859 36.938 1.618 1 97.69 278 VAL A N 1
ATOM 2278 C CA . VAL A 1 278 ? 11.438 36.688 1.388 1 97.69 278 VAL A CA 1
ATOM 2279 C C . VAL A 1 278 ? 11.156 36.688 -0.112 1 97.69 278 VAL A C 1
ATOM 2281 O O . VAL A 1 278 ? 11.641 37.562 -0.846 1 97.69 278 VAL A O 1
ATOM 2284 N N . TYR A 1 279 ? 10.445 35.688 -0.544 1 98.19 279 TYR A N 1
ATOM 2285 C CA . TYR A 1 279 ? 10.188 35.531 -1.97 1 98.19 279 TYR A CA 1
ATOM 2286 C C . TYR A 1 279 ? 8.719 35.219 -2.229 1 98.19 279 TYR A C 1
ATOM 2288 O O . TYR A 1 279 ? 7.977 34.875 -1.307 1 98.19 279 TYR A O 1
ATOM 2296 N N . GLN A 1 280 ? 8.289 35.406 -3.422 1 97.88 280 GLN A N 1
ATOM 2297 C CA . GLN A 1 280 ? 7.02 34.938 -3.951 1 97.88 280 GLN A CA 1
ATOM 2298 C C . GLN A 1 280 ? 7.227 34.031 -5.164 1 97.88 280 GLN A C 1
ATOM 2300 O O . GLN A 1 280 ? 8.078 34.312 -6.008 1 97.88 280 GLN A O 1
ATOM 2305 N N . GLY A 1 281 ? 6.387 32.938 -5.219 1 97.25 281 GLY A N 1
ATOM 2306 C CA . GLY A 1 281 ? 6.492 32 -6.328 1 97.25 281 GLY A CA 1
ATOM 2307 C C . GLY A 1 281 ? 7.684 31.078 -6.211 1 97.25 281 GLY A C 1
ATOM 2308 O O . GLY A 1 281 ? 7.91 30.484 -5.156 1 97.25 281 GLY A O 1
ATOM 2309 N N . GLY A 1 282 ? 8.352 30.844 -7.355 1 96 282 GLY A N 1
ATOM 2310 C CA . GLY A 1 282 ? 9.555 30.016 -7.379 1 96 282 GLY A CA 1
ATOM 2311 C C . GLY A 1 282 ? 9.273 28.562 -7.688 1 96 282 GLY A C 1
ATOM 2312 O O . GLY A 1 282 ? 8.156 28.203 -8.078 1 96 282 GLY A O 1
ATOM 2313 N N . ASN A 1 283 ? 10.328 27.766 -7.637 1 94.5 283 ASN A N 1
ATOM 2314 C CA . ASN A 1 283 ? 10.211 26.328 -7.898 1 94.5 283 ASN A CA 1
ATOM 2315 C C . ASN A 1 283 ? 11.289 25.547 -7.16 1 94.5 283 ASN A C 1
ATOM 2317 O O . ASN A 1 283 ? 12.359 26.078 -6.855 1 94.5 283 ASN A O 1
ATOM 2321 N N . ALA A 1 284 ? 10.992 24.312 -6.938 1 93.19 284 ALA A N 1
ATOM 2322 C CA . ALA A 1 284 ? 11.828 23.438 -6.113 1 93.19 284 ALA A CA 1
ATOM 2323 C C . ALA A 1 284 ? 13.164 23.156 -6.793 1 93.19 284 ALA A C 1
ATOM 2325 O O . ALA A 1 284 ? 14.195 23.031 -6.125 1 93.19 284 ALA A O 1
ATOM 2326 N N . LYS A 1 285 ? 13.164 23.031 -8.062 1 90.75 285 LYS A N 1
ATOM 2327 C CA . LYS A 1 285 ? 14.383 22.734 -8.805 1 90.75 285 LYS A CA 1
ATOM 2328 C C . LYS A 1 285 ? 15.43 23.828 -8.602 1 90.75 285 LYS A C 1
ATOM 2330 O O . LYS A 1 285 ? 16.562 23.547 -8.188 1 90.75 285 LYS A O 1
ATOM 2335 N N . LYS A 1 286 ? 15.039 25.062 -8.938 1 94.5 286 LYS A N 1
ATOM 2336 C CA . LYS A 1 286 ? 15.953 26.188 -8.758 1 94.5 286 LYS A CA 1
ATOM 2337 C C . LYS A 1 286 ? 16.359 26.328 -7.293 1 94.5 286 LYS A C 1
ATOM 2339 O O . LYS A 1 286 ? 17.516 26.641 -6.996 1 94.5 286 LYS A O 1
ATOM 2344 N N . PHE A 1 287 ? 15.414 26.094 -6.434 1 95.69 287 PHE A N 1
ATOM 2345 C CA . PHE A 1 287 ? 15.672 26.219 -5 1 95.69 287 PHE A CA 1
ATOM 2346 C C . PHE A 1 287 ? 16.797 25.281 -4.578 1 95.69 287 PHE A C 1
ATOM 2348 O O . PHE A 1 287 ? 17.766 25.719 -3.941 1 95.69 287 PHE A O 1
ATOM 2355 N N . THR A 1 288 ? 16.734 24.016 -4.887 1 93.12 288 THR A N 1
ATOM 2356 C CA . THR A 1 288 ? 17.719 23.016 -4.484 1 93.12 288 THR A CA 1
ATOM 2357 C C . THR A 1 288 ? 19.047 23.234 -5.219 1 93.12 288 THR A C 1
ATOM 2359 O O . THR A 1 288 ? 20.125 23.047 -4.645 1 93.12 288 THR A O 1
ATOM 2362 N N . GLU A 1 289 ? 18.953 23.625 -6.469 1 93 289 GLU A N 1
ATOM 2363 C CA . GLU A 1 289 ? 20.156 23.875 -7.258 1 93 289 GLU A CA 1
ATOM 2364 C C . GLU A 1 289 ? 20.953 25.062 -6.707 1 93 289 GLU A C 1
ATOM 2366 O O . GLU A 1 289 ? 22.172 24.984 -6.547 1 93 289 GLU A O 1
ATOM 2371 N N . ASP A 1 290 ? 20.234 26.109 -6.48 1 96 290 ASP A N 1
ATOM 2372 C CA . ASP A 1 290 ? 20.875 27.328 -5.996 1 96 290 ASP A CA 1
ATOM 2373 C C . ASP A 1 290 ? 21.516 27.094 -4.625 1 96 290 ASP A C 1
ATOM 2375 O O . ASP A 1 290 ? 22.547 27.688 -4.305 1 96 290 ASP A O 1
ATOM 2379 N N . LEU A 1 291 ? 20.922 26.25 -3.818 1 95.56 291 LEU A N 1
ATOM 2380 C CA . LEU A 1 291 ? 21.406 26.031 -2.463 1 95.56 291 LEU A CA 1
ATOM 2381 C C . LEU A 1 291 ? 22.406 24.875 -2.432 1 95.56 291 LEU A C 1
ATOM 2383 O O . LEU A 1 291 ? 23.109 24.688 -1.429 1 95.56 291 LEU A O 1
ATOM 2387 N N . GLY A 1 292 ? 22.469 24.094 -3.486 1 92.88 292 GLY A N 1
ATOM 2388 C CA . GLY A 1 292 ? 23.406 22.984 -3.566 1 92.88 292 GLY A CA 1
ATOM 2389 C C . GLY A 1 292 ? 23.062 21.844 -2.625 1 92.88 292 GLY A C 1
ATOM 2390 O O . GLY A 1 292 ? 23.938 21.266 -1.981 1 92.88 292 GLY A O 1
ATOM 2391 N N . VAL A 1 293 ? 21.828 21.625 -2.428 1 92.06 293 VAL A N 1
ATOM 2392 C CA . VAL A 1 293 ? 21.391 20.562 -1.528 1 92.06 293 VAL A CA 1
ATOM 2393 C C . VAL A 1 293 ? 20.609 19.5 -2.312 1 92.06 293 VAL A C 1
ATOM 2395 O O . VAL A 1 293 ? 19.906 19.828 -3.27 1 92.06 293 VAL A O 1
ATOM 2398 N N . GLY A 1 294 ? 20.797 18.266 -1.899 1 86.69 294 GLY A N 1
ATOM 2399 C CA . GLY A 1 294 ? 20 17.188 -2.471 1 86.69 294 GLY A CA 1
ATOM 2400 C C . GLY A 1 294 ? 18.609 17.078 -1.861 1 86.69 294 GLY A C 1
ATOM 2401 O O . GLY A 1 294 ? 18.375 17.547 -0.738 1 86.69 294 GLY A O 1
ATOM 2402 N N . GLY A 1 295 ? 17.688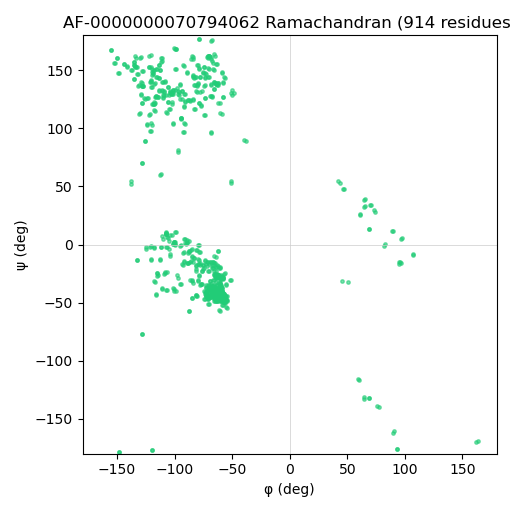 16.531 -2.6 1 86.56 295 GLY A N 1
ATOM 2403 C CA . GLY A 1 295 ? 16.312 16.375 -2.123 1 86.56 295 GLY A CA 1
ATOM 2404 C C . GLY A 1 295 ? 16.234 15.609 -0.811 1 86.56 295 GLY A C 1
ATOM 2405 O O . GLY A 1 295 ? 15.406 15.93 0.045 1 86.56 295 GLY A O 1
ATOM 2406 N N . ASP A 1 296 ? 17.109 14.641 -0.584 1 88 296 ASP A N 1
ATOM 2407 C CA . ASP A 1 296 ? 17.047 13.797 0.604 1 88 296 ASP A CA 1
ATOM 2408 C C . ASP A 1 296 ? 17.625 14.516 1.819 1 88 296 ASP A C 1
ATOM 2410 O O . ASP A 1 296 ? 17.609 13.984 2.932 1 88 296 ASP A O 1
ATOM 2414 N N . GLU A 1 297 ? 18.078 15.734 1.599 1 94.5 297 GLU A N 1
ATOM 2415 C CA . GLU A 1 297 ? 18.609 16.547 2.691 1 94.5 297 GLU A CA 1
ATOM 2416 C C . GLU A 1 297 ? 17.578 17.562 3.176 1 94.5 297 GLU A C 1
ATOM 2418 O O . GLU A 1 297 ? 17.859 18.375 4.055 1 94.5 297 GLU A O 1
ATOM 2423 N N . ILE A 1 298 ? 16.391 17.484 2.564 1 95.75 298 ILE A N 1
ATOM 2424 C CA . ILE A 1 298 ? 15.32 18.422 2.908 1 95.75 298 ILE A CA 1
ATOM 2425 C C . ILE A 1 298 ? 14.148 17.656 3.512 1 95.75 298 ILE A C 1
ATOM 2427 O O . ILE A 1 298 ? 13.727 16.625 2.969 1 95.75 298 ILE A O 1
ATOM 2431 N N . LEU A 1 299 ? 13.719 18.078 4.625 1 97 299 LEU A N 1
ATOM 2432 C CA . LEU A 1 299 ? 12.484 17.594 5.227 1 97 299 LEU A CA 1
ATOM 2433 C C . LEU A 1 299 ? 11.375 18.625 5.133 1 97 299 LEU A C 1
ATOM 2435 O O . LEU A 1 299 ? 11.484 19.719 5.711 1 97 299 LEU A O 1
ATOM 2439 N N . TYR A 1 300 ? 10.422 18.312 4.398 1 96.62 300 TYR A N 1
ATOM 2440 C CA . TYR A 1 300 ? 9.289 19.234 4.281 1 96.62 300 TYR A CA 1
ATOM 2441 C C . TYR A 1 300 ? 8.125 18.766 5.148 1 96.62 300 TYR A C 1
ATOM 2443 O O . TYR A 1 300 ? 7.75 17.594 5.121 1 96.62 300 TYR A O 1
ATOM 2451 N N . ILE A 1 301 ? 7.562 19.672 5.898 1 97.06 301 ILE A N 1
ATOM 2452 C CA . ILE A 1 301 ? 6.484 19.375 6.832 1 97.06 301 ILE A CA 1
ATOM 2453 C C . ILE A 1 301 ? 5.223 20.141 6.43 1 97.06 301 ILE A C 1
ATOM 2455 O O . ILE A 1 301 ? 5.238 21.359 6.324 1 97.06 301 ILE A O 1
ATOM 2459 N N . GLY A 1 302 ? 4.164 19.359 6.207 1 94.75 302 GLY A N 1
ATOM 2460 C CA . GLY A 1 302 ? 2.896 19.969 5.836 1 94.75 302 GLY A CA 1
ATOM 2461 C C . GLY A 1 302 ? 1.695 19.188 6.324 1 94.75 302 GLY A C 1
ATOM 2462 O O . GLY A 1 302 ? 1.848 18.172 7.008 1 94.75 302 GLY A O 1
ATOM 2463 N N . ASP A 1 303 ? 0.495 19.672 6 1 92.12 303 ASP A N 1
ATOM 2464 C CA . ASP A 1 303 ? -0.722 19.047 6.488 1 92.12 303 ASP A CA 1
ATOM 2465 C C . ASP A 1 303 ? -1.511 18.406 5.348 1 92.12 303 ASP A C 1
ATOM 2467 O O . ASP A 1 303 ? -2.404 17.594 5.578 1 92.12 303 ASP A O 1
ATOM 2471 N N . HIS A 1 304 ? -1.148 18.734 4.137 1 88.88 304 HIS A N 1
ATOM 2472 C CA . HIS A 1 304 ? -1.869 18.219 2.984 1 88.88 304 HIS A CA 1
ATOM 2473 C C . HIS A 1 304 ? -1.084 17.094 2.311 1 88.88 304 HIS A C 1
ATOM 2475 O O . HIS A 1 304 ? 0.099 17.266 2.002 1 88.88 304 HIS A O 1
ATOM 2481 N N . ILE A 1 305 ? -1.753 16.047 2.082 1 84.69 305 ILE A N 1
ATOM 2482 C CA . ILE A 1 305 ? -1.086 14.906 1.458 1 84.69 305 ILE A CA 1
ATOM 2483 C C . ILE A 1 305 ? -0.775 15.227 -0.002 1 84.69 305 ILE A C 1
ATOM 2485 O O . ILE A 1 305 ? 0.368 15.094 -0.444 1 84.69 305 ILE A O 1
ATOM 2489 N N . TYR A 1 306 ? -1.708 15.68 -0.77 1 72.94 306 TYR A N 1
ATOM 2490 C CA . TYR A 1 306 ? -1.525 15.875 -2.203 1 72.94 306 TYR A CA 1
ATOM 2491 C C . TYR A 1 306 ? -0.807 17.188 -2.488 1 72.94 306 TYR A C 1
ATOM 2493 O O . TYR A 1 306 ? 0.153 17.219 -3.26 1 72.94 306 TYR A O 1
ATOM 2501 N N . GLY A 1 307 ? -1.188 18.172 -1.835 1 72.25 307 GLY A N 1
ATOM 2502 C CA . GLY A 1 307 ? -0.629 19.484 -2.107 1 72.25 307 GLY A CA 1
ATOM 2503 C C . GLY A 1 307 ? 0.77 19.672 -1.551 1 72.25 307 GLY A C 1
ATOM 2504 O O . GLY A 1 307 ? 1.559 20.453 -2.084 1 72.25 307 GLY A O 1
ATOM 2505 N N . ASP A 1 308 ? 1.033 18.859 -0.562 1 73.38 308 ASP A N 1
ATOM 2506 C CA . ASP A 1 308 ? 2.301 19.094 0.124 1 73.38 308 ASP A CA 1
ATOM 2507 C C . ASP A 1 308 ? 3.236 17.891 -0.036 1 73.38 308 ASP A C 1
ATOM 2509 O O . ASP A 1 308 ? 4.457 18.047 -0.077 1 73.38 308 ASP A O 1
ATOM 2513 N N . ILE A 1 309 ? 2.701 16.734 -0.107 1 72.88 309 ILE A N 1
ATOM 2514 C CA . ILE A 1 309 ? 3.547 15.594 0.192 1 72.88 309 ILE A CA 1
ATOM 2515 C C . ILE A 1 309 ? 3.693 14.719 -1.055 1 72.88 309 ILE A C 1
ATOM 2517 O O . ILE A 1 309 ? 4.805 14.328 -1.417 1 72.88 309 ILE A O 1
ATOM 2521 N N . LEU A 1 310 ? 2.664 14.508 -1.745 1 69.56 310 LEU A N 1
ATOM 2522 C CA . LEU A 1 310 ? 2.656 13.539 -2.83 1 69.56 310 LEU A CA 1
ATOM 2523 C C . LEU A 1 310 ? 3.637 13.938 -3.928 1 69.56 310 LEU A C 1
ATOM 2525 O O . LEU A 1 310 ? 4.492 13.141 -4.32 1 69.56 310 LEU A O 1
ATOM 2529 N N . ARG A 1 311 ? 3.635 15.18 -4.32 1 69.38 311 ARG A N 1
ATOM 2530 C CA . ARG A 1 311 ? 4.43 15.617 -5.465 1 69.38 311 ARG A CA 1
ATOM 2531 C C . ARG A 1 311 ? 5.895 15.797 -5.082 1 69.38 311 ARG A C 1
ATOM 2533 O O . ARG A 1 311 ? 6.785 15.633 -5.918 1 69.38 311 ARG A O 1
ATOM 2540 N N . LEU A 1 312 ? 6.031 16.062 -3.822 1 73 312 LEU A N 1
ATOM 2541 C CA . LEU A 1 312 ? 7.391 16.234 -3.32 1 73 312 LEU A CA 1
ATOM 2542 C C . LEU A 1 312 ? 8.18 14.938 -3.443 1 73 312 LEU A C 1
ATOM 2544 O O . LEU A 1 312 ? 9.336 14.953 -3.879 1 73 312 LEU A O 1
ATOM 2548 N N . LYS A 1 313 ? 7.566 13.961 -3.119 1 67.12 313 LYS A N 1
ATOM 2549 C CA . LYS A 1 313 ? 8.234 12.664 -3.105 1 67.12 313 LYS A CA 1
ATOM 2550 C C . LYS A 1 313 ? 8.508 12.172 -4.523 1 67.12 313 LYS A C 1
ATOM 2552 O O . LYS A 1 313 ? 9.594 11.672 -4.812 1 67.12 313 LYS A O 1
ATOM 2557 N N . LYS A 1 314 ? 7.633 12.367 -5.309 1 65.62 314 LYS A N 1
ATOM 2558 C CA . LYS A 1 314 ? 7.707 11.82 -6.66 1 65.62 314 LYS A CA 1
ATOM 2559 C C . LYS A 1 314 ? 8.664 12.625 -7.531 1 65.62 314 LYS A C 1
ATOM 2561 O O . LYS A 1 314 ? 9.477 12.055 -8.266 1 65.62 314 LYS A O 1
ATOM 2566 N N . ASP A 1 315 ? 8.664 13.969 -7.234 1 68.38 315 ASP A N 1
ATOM 2567 C CA . ASP A 1 315 ? 9.336 14.82 -8.211 1 68.38 315 ASP A CA 1
ATOM 2568 C C . ASP A 1 315 ? 10.648 15.367 -7.652 1 68.38 315 ASP A C 1
ATOM 2570 O O . ASP A 1 315 ? 11.57 15.672 -8.406 1 68.38 315 ASP A O 1
ATOM 2574 N N . CYS A 1 316 ? 10.648 15.422 -6.309 1 77.69 316 CYS A N 1
ATOM 2575 C CA . CYS A 1 316 ? 11.789 16.125 -5.742 1 77.69 316 CYS A CA 1
ATOM 2576 C C . CYS A 1 316 ? 12.594 15.219 -4.824 1 77.69 316 CYS A C 1
ATOM 2578 O O . CYS A 1 316 ? 13.719 15.547 -4.453 1 77.69 316 CYS A O 1
ATOM 2580 N N . ASN A 1 317 ? 12.086 14.117 -4.469 1 82 317 ASN A N 1
ATOM 2581 C CA . ASN A 1 317 ? 12.734 13.164 -3.578 1 82 317 ASN A CA 1
ATOM 2582 C C . ASN A 1 317 ? 13.008 13.773 -2.207 1 82 317 ASN A C 1
ATOM 2584 O O . ASN A 1 317 ? 14.047 13.508 -1.598 1 82 317 ASN A O 1
ATOM 2588 N N . TRP A 1 318 ? 12.203 14.812 -1.78 1 91 318 TRP A N 1
ATOM 2589 C CA . TRP A 1 318 ? 12.312 15.344 -0.426 1 91 318 TRP A CA 1
ATOM 2590 C C . TRP A 1 318 ? 11.789 14.344 0.597 1 91 318 TRP A C 1
ATOM 2592 O O . TRP A 1 318 ? 10.992 13.461 0.26 1 91 318 TRP A O 1
ATOM 2602 N N . ARG A 1 319 ? 12.375 14.461 1.767 1 92.94 319 ARG A N 1
ATOM 2603 C CA . ARG A 1 319 ? 11.734 13.75 2.875 1 92.94 319 ARG A CA 1
ATOM 2604 C C . ARG A 1 319 ? 10.477 14.484 3.336 1 92.94 319 ARG A C 1
ATOM 2606 O O . ARG A 1 319 ? 10.383 15.703 3.221 1 92.94 319 ARG A O 1
ATOM 2613 N N . THR A 1 320 ? 9.523 13.68 3.805 1 94.62 320 THR A N 1
ATOM 2614 C CA . THR A 1 320 ? 8.227 14.305 4.055 1 94.62 320 THR A CA 1
ATOM 2615 C C . THR A 1 320 ? 7.73 13.977 5.457 1 94.62 320 THR A C 1
ATOM 2617 O O . THR A 1 320 ? 7.93 12.859 5.949 1 94.62 320 THR A O 1
ATOM 2620 N N . ALA A 1 321 ? 7.16 14.938 6.086 1 96.38 321 ALA A N 1
ATOM 2621 C CA . ALA A 1 321 ? 6.465 14.797 7.363 1 96.38 321 ALA A CA 1
ATOM 2622 C C . ALA A 1 321 ? 5.066 15.398 7.297 1 96.38 321 ALA A C 1
ATOM 2624 O O . ALA A 1 321 ? 4.863 16.453 6.695 1 96.38 321 ALA A O 1
ATOM 2625 N N . LEU A 1 322 ? 4.164 14.656 7.855 1 95.94 322 LEU A N 1
ATOM 2626 C CA . LEU A 1 322 ? 2.777 15.102 7.793 1 95.94 322 LEU A CA 1
ATOM 2627 C C . LEU A 1 322 ? 2.258 15.461 9.18 1 95.94 322 LEU A C 1
ATOM 2629 O O . LEU A 1 322 ? 2.482 14.719 10.141 1 95.94 322 LEU A O 1
ATOM 2633 N N . VAL A 1 323 ? 1.641 16.594 9.227 1 95.69 323 VAL A N 1
ATOM 2634 C CA . VAL A 1 323 ? 0.917 16.984 10.438 1 95.69 323 VAL A CA 1
ATOM 2635 C C . VAL A 1 323 ? -0.539 16.531 10.328 1 95.69 323 VAL A C 1
ATOM 2637 O O . VAL A 1 323 ? -1.253 16.938 9.406 1 95.69 323 VAL A O 1
ATOM 2640 N N . VAL A 1 324 ? -0.93 15.688 11.227 1 94.75 324 VAL A N 1
ATOM 2641 C CA . VAL A 1 324 ? -2.297 15.18 11.289 1 94.75 324 VAL A CA 1
ATOM 2642 C C . VAL A 1 324 ? -2.914 15.531 12.641 1 94.75 324 VAL A C 1
ATOM 2644 O O . VAL A 1 324 ? -2.83 14.75 13.594 1 94.75 324 VAL A O 1
ATOM 2647 N N . GLU A 1 325 ? -3.633 16.562 12.648 1 93.12 325 GLU A N 1
ATOM 2648 C CA . GLU A 1 325 ? -4.137 17.109 13.898 1 93.12 325 GLU A CA 1
ATOM 2649 C C . GLU A 1 325 ? -5.02 16.109 14.633 1 93.12 325 GLU A C 1
ATOM 2651 O O . GLU A 1 325 ? -5.039 16.078 15.867 1 93.12 325 GLU A O 1
ATOM 2656 N N . GLU A 1 326 ? -5.691 15.227 13.953 1 93 326 GLU A N 1
ATOM 2657 C CA . GLU A 1 326 ? -6.637 14.273 14.516 1 93 326 GLU A CA 1
ATOM 2658 C C . GLU A 1 326 ? -5.914 13.156 15.266 1 93 326 GLU A C 1
ATOM 2660 O O . GLU A 1 326 ? -6.531 12.406 16.031 1 93 326 GLU A O 1
ATOM 2665 N N . LEU A 1 327 ? -4.652 13.078 15.047 1 94.75 327 LEU A N 1
ATOM 2666 C CA . LEU A 1 327 ? -3.861 11.969 15.57 1 94.75 327 LEU A CA 1
ATOM 2667 C C . LEU A 1 327 ? -3.932 11.93 17.094 1 94.75 327 LEU A C 1
ATOM 2669 O O . LEU A 1 327 ? -4.078 10.852 17.688 1 94.75 327 LEU A O 1
ATOM 2673 N N . GLY A 1 328 ? -3.791 13.117 17.75 1 93.19 328 GLY A N 1
ATOM 2674 C CA . GLY A 1 328 ? -3.822 13.172 19.203 1 93.19 328 GLY A CA 1
ATOM 2675 C C . GLY A 1 328 ? -5.09 12.586 19.797 1 93.19 328 GLY A C 1
ATOM 2676 O O . GLY A 1 328 ? -5.031 11.758 20.703 1 93.19 328 GLY A O 1
ATOM 2677 N N . GLU A 1 329 ? -6.176 13.047 19.266 1 93 329 GLU A N 1
ATOM 2678 C CA . GLU A 1 329 ? -7.457 12.531 19.75 1 93 329 GLU A CA 1
ATOM 2679 C C . GLU A 1 329 ? -7.605 11.047 19.453 1 93 329 GLU A C 1
ATOM 2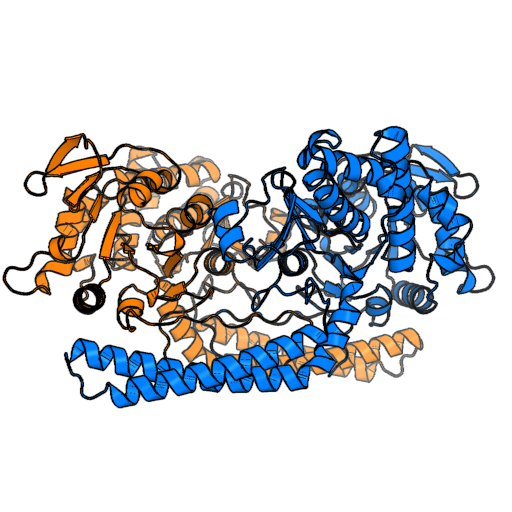681 O O . GLU A 1 329 ? -8.172 10.297 20.25 1 93 329 GLU A O 1
ATOM 2686 N N . GLU A 1 330 ? -7.184 10.648 18.344 1 93.19 330 GLU A N 1
ATOM 2687 C CA . GLU A 1 330 ? -7.238 9.234 17.969 1 93.19 330 GLU A CA 1
ATOM 2688 C C . GLU A 1 330 ? -6.461 8.375 18.969 1 93.19 330 GLU A C 1
ATOM 2690 O O . GLU A 1 330 ? -6.953 7.34 19.422 1 93.19 330 GLU A O 1
ATOM 2695 N N . ILE A 1 331 ? -5.281 8.781 19.312 1 94.31 331 ILE A N 1
ATOM 2696 C CA . ILE A 1 331 ? -4.43 8.039 20.234 1 94.31 331 ILE A CA 1
ATOM 2697 C C . ILE A 1 331 ? -5.055 8.039 21.625 1 94.31 331 ILE A C 1
ATOM 2699 O O . ILE A 1 331 ? -5.086 7.004 22.297 1 94.31 331 ILE A O 1
ATOM 2703 N N . ALA A 1 332 ? -5.543 9.188 22.062 1 94.62 332 ALA A N 1
ATOM 2704 C CA . ALA A 1 332 ? -6.195 9.281 23.375 1 94.62 332 ALA A CA 1
ATOM 2705 C C . ALA A 1 332 ? -7.391 8.336 23.453 1 94.62 332 ALA A C 1
ATOM 2707 O O . ALA A 1 332 ? -7.598 7.668 24.469 1 94.62 332 ALA A O 1
ATOM 2708 N N . SER A 1 333 ? -8.188 8.32 22.391 1 95.5 333 SER A N 1
ATOM 2709 C CA . SER A 1 333 ? -9.344 7.43 22.328 1 95.5 333 SER A CA 1
ATOM 2710 C C . SER A 1 333 ? -8.922 5.969 22.359 1 95.5 333 SER A C 1
ATOM 2712 O O . SER A 1 333 ? -9.578 5.137 22.984 1 95.5 333 SER A O 1
ATOM 2714 N N . GLN A 1 334 ? -7.871 5.641 21.703 1 94 334 GLN A N 1
ATOM 2715 C CA . GLN A 1 334 ? -7.352 4.277 21.719 1 94 334 GLN A CA 1
ATOM 2716 C C . GLN A 1 334 ? -6.988 3.838 23.125 1 94 334 GLN A C 1
ATOM 2718 O O . GLN A 1 334 ? -7.27 2.705 23.531 1 94 334 GLN A O 1
ATOM 2723 N N . ILE A 1 335 ? -6.34 4.762 23.812 1 94.5 335 ILE A N 1
ATOM 2724 C CA . ILE A 1 335 ? -5.93 4.465 25.188 1 94.5 335 ILE A CA 1
ATOM 2725 C C . ILE A 1 335 ? -7.16 4.191 26.047 1 94.5 335 ILE A C 1
ATOM 2727 O O . ILE A 1 335 ? -7.191 3.223 26.812 1 94.5 335 ILE A O 1
ATOM 2731 N N . ARG A 1 336 ? -8.203 4.973 25.859 1 95.31 336 ARG A N 1
ATOM 2732 C CA . ARG A 1 336 ? -9.438 4.809 26.625 1 95.31 336 ARG A CA 1
ATOM 2733 C C . ARG A 1 336 ? -10.156 3.525 26.234 1 95.31 336 ARG A C 1
ATOM 2735 O O . ARG A 1 336 ? -10.789 2.881 27.078 1 95.31 336 ARG A O 1
ATOM 2742 N N . ALA A 1 337 ? -10.016 3.141 25.031 1 95.38 337 ALA A N 1
ATOM 2743 C CA . ALA A 1 337 ? -10.734 1.987 24.5 1 95.38 337 ALA A CA 1
ATOM 2744 C C . ALA A 1 337 ? -9.961 0.694 24.75 1 95.38 337 ALA A C 1
ATOM 2746 O O . ALA A 1 337 ? -10.492 -0.401 24.547 1 95.38 337 ALA A O 1
ATOM 2747 N N . LEU A 1 338 ? -8.758 0.746 25.25 1 95 338 LEU A N 1
ATOM 2748 C CA . LEU A 1 338 ? -7.828 -0.373 25.328 1 95 338 LEU A CA 1
ATOM 2749 C C . LEU A 1 338 ? -8.438 -1.535 26.109 1 95 338 LEU A C 1
ATOM 2751 O O . LEU A 1 338 ? -8.352 -2.688 25.672 1 95 338 LEU A O 1
ATOM 2755 N N . PRO A 1 339 ? -9.125 -1.257 27.25 1 95.88 339 PRO A N 1
ATOM 2756 C CA . PRO A 1 339 ? -9.711 -2.381 27.984 1 95.88 339 PRO A CA 1
ATOM 2757 C C . PRO A 1 339 ? -10.766 -3.131 27.172 1 95.88 339 PRO A C 1
ATOM 2759 O O . PRO A 1 339 ? -10.836 -4.363 27.234 1 95.88 339 PRO A O 1
ATOM 2762 N N . ILE A 1 340 ? -11.547 -2.377 26.484 1 96.44 340 ILE A N 1
ATOM 2763 C CA . ILE A 1 340 ? -12.602 -2.982 25.672 1 96.44 340 ILE A CA 1
ATOM 2764 C C . ILE A 1 340 ? -11.977 -3.736 24.5 1 96.44 340 ILE A C 1
ATOM 2766 O O . ILE A 1 340 ? -12.445 -4.816 24.141 1 96.44 340 ILE A O 1
ATOM 2770 N N . GLU A 1 341 ? -10.953 -3.188 23.938 1 93.75 341 GLU A N 1
ATOM 2771 C CA . GLU A 1 341 ? -10.266 -3.834 22.812 1 93.75 341 GLU A CA 1
ATOM 2772 C C . GLU A 1 341 ? -9.672 -5.176 23.234 1 93.75 341 GLU A C 1
ATOM 2774 O O . GLU A 1 341 ? -9.672 -6.129 22.453 1 93.75 341 GLU A O 1
ATOM 2779 N N . LYS A 1 342 ? -9.141 -5.215 24.406 1 95.62 342 LYS A N 1
ATOM 2780 C CA . LYS A 1 342 ? -8.602 -6.461 24.922 1 95.62 342 LYS A CA 1
ATOM 2781 C C . LYS A 1 342 ? -9.688 -7.523 25.062 1 95.62 342 LYS A C 1
ATOM 2783 O O . LYS A 1 342 ? -9.477 -8.688 24.703 1 95.62 342 LYS A O 1
ATOM 2788 N N . LYS A 1 343 ? -10.828 -7.086 25.516 1 97.06 343 LYS A N 1
ATOM 2789 C CA . LYS A 1 343 ? -11.961 -8 25.641 1 97.06 343 LYS A CA 1
ATOM 2790 C C . LYS A 1 343 ? -12.406 -8.508 24.266 1 97.06 343 LYS A C 1
ATOM 2792 O O . LYS A 1 343 ? -12.758 -9.68 24.109 1 97.06 343 LYS A O 1
ATOM 2797 N N . ILE A 1 344 ? -12.453 -7.633 23.328 1 95.31 344 ILE A N 1
ATOM 2798 C CA . ILE A 1 344 ? -12.812 -8.008 21.969 1 95.31 344 ILE A CA 1
ATOM 2799 C C . ILE A 1 344 ? -11.812 -9.039 21.438 1 95.31 344 ILE A C 1
ATOM 2801 O O . ILE A 1 344 ? -12.211 -10.039 20.828 1 95.31 344 ILE A O 1
ATOM 2805 N N . GLY A 1 345 ? -10.531 -8.75 21.688 1 93 345 GLY A N 1
ATOM 2806 C CA . GLY A 1 345 ? -9.508 -9.688 21.25 1 93 345 GLY A CA 1
ATOM 2807 C C . GLY A 1 345 ? -9.664 -11.062 21.859 1 93 345 GLY A C 1
ATOM 2808 O O . GLY A 1 345 ? -9.5 -12.078 21.172 1 93 345 GLY A O 1
ATOM 2809 N N . GLU A 1 346 ? -9.953 -11.078 23.062 1 96.25 346 GLU A N 1
ATOM 2810 C CA . GLU A 1 346 ? -10.164 -12.352 23.75 1 96.25 346 GLU A CA 1
ATOM 2811 C C . GLU A 1 346 ? -11.375 -13.086 23.188 1 96.25 346 GLU A C 1
ATOM 2813 O O . GLU A 1 346 ? -11.32 -14.297 22.953 1 96.25 346 GLU A O 1
ATOM 2818 N N . ALA A 1 347 ? -12.422 -12.328 23.016 1 97.12 347 ALA A N 1
ATOM 2819 C CA . ALA A 1 347 ? -13.633 -12.922 22.469 1 97.12 347 ALA A CA 1
ATOM 2820 C C . ALA A 1 347 ? -13.391 -13.43 21.047 1 97.12 347 ALA A C 1
ATOM 2822 O O . ALA A 1 347 ? -13.898 -14.492 20.656 1 97.12 347 ALA A O 1
ATOM 2823 N N . MET A 1 348 ? -12.664 -12.711 20.297 1 94.5 348 MET A N 1
ATOM 2824 C CA . MET A 1 348 ? -12.352 -13.102 18.938 1 94.5 348 MET A CA 1
ATOM 2825 C C . MET A 1 348 ? -11.508 -14.375 18.906 1 94.5 348 MET A C 1
ATOM 2827 O O . MET A 1 348 ? -11.664 -15.211 18.016 1 94.5 348 MET A O 1
ATOM 2831 N N . ALA A 1 349 ? -10.578 -14.469 19.875 1 94.94 349 ALA A N 1
ATOM 2832 C CA . ALA A 1 349 ? -9.773 -15.68 19.984 1 94.94 349 ALA A CA 1
ATOM 2833 C C . ALA A 1 349 ? -10.648 -16.906 20.234 1 94.94 349 ALA A C 1
ATOM 2835 O O . ALA A 1 349 ? -10.438 -17.953 19.641 1 94.94 349 ALA A O 1
ATOM 2836 N N . ILE A 1 350 ? -11.555 -16.688 21.078 1 97.25 350 ILE A N 1
ATOM 2837 C CA . ILE A 1 350 ? -12.5 -17.766 21.375 1 97.25 350 ILE A CA 1
ATOM 2838 C C . ILE A 1 350 ? -13.312 -18.094 20.125 1 97.25 350 ILE A C 1
ATOM 2840 O O . ILE A 1 350 ? -13.477 -19.266 19.781 1 97.25 350 ILE A O 1
ATOM 2844 N N . LYS A 1 351 ? -13.805 -17.109 19.484 1 96.44 351 LYS A N 1
ATOM 2845 C CA . LYS A 1 351 ? -14.609 -17.281 18.266 1 96.44 351 LYS A CA 1
ATOM 2846 C C . LYS A 1 351 ? -13.836 -18.062 17.219 1 96.44 351 LYS A C 1
ATOM 2848 O O . LYS A 1 351 ? -14.383 -18.984 16.578 1 96.44 351 LYS A O 1
ATOM 2853 N N . LYS A 1 352 ? -12.609 -17.672 17.047 1 94 352 LYS A N 1
ATOM 2854 C CA . LYS A 1 352 ? -11.766 -18.328 16.047 1 94 352 LYS A CA 1
ATOM 2855 C C . LYS A 1 352 ? -11.648 -19.828 16.328 1 94 352 LYS A C 1
ATOM 2857 O O . LYS A 1 352 ? -11.719 -20.641 15.414 1 94 352 LYS A O 1
ATOM 2862 N N . GLU A 1 353 ? -11.461 -20.141 17.547 1 96.06 353 GLU A N 1
ATOM 2863 C CA . GLU A 1 353 ? -11.344 -21.531 17.938 1 96.06 353 GLU A CA 1
ATOM 2864 C C . GLU A 1 353 ? -12.648 -22.297 17.703 1 96.06 353 GLU A C 1
ATOM 2866 O O . GLU A 1 353 ? -12.641 -23.422 17.203 1 96.06 353 GLU A O 1
ATOM 2871 N N . LEU A 1 354 ? -13.703 -21.672 18.094 1 97.25 354 LEU A N 1
ATOM 2872 C CA . LEU A 1 354 ? -15.008 -22.281 17.922 1 97.25 354 LEU A CA 1
ATOM 2873 C C . LEU A 1 354 ? -15.328 -22.469 16.438 1 97.25 354 LEU A C 1
ATOM 2875 O O . LEU A 1 354 ? -15.859 -23.516 16.047 1 97.25 354 LEU A O 1
ATOM 2879 N N . GLU A 1 355 ? -15.016 -21.469 15.656 1 95.12 355 GLU A N 1
ATOM 2880 C CA . GLU A 1 355 ? -15.266 -21.531 14.219 1 95.12 355 GLU A CA 1
ATOM 2881 C C . GLU A 1 355 ? -14.453 -22.625 13.562 1 95.12 355 GLU A C 1
ATOM 2883 O O . GLU A 1 355 ? -14.945 -23.328 12.664 1 95.12 355 GLU A O 1
ATOM 2888 N N . GLN A 1 356 ? -13.25 -22.766 14 1 94.19 356 GLN A N 1
ATOM 2889 C CA . GLN A 1 356 ? -12.414 -23.828 13.461 1 94.19 356 GLN A CA 1
ATOM 2890 C C . GLN A 1 356 ? -12.992 -25.203 13.789 1 94.19 356 GLN A C 1
ATOM 2892 O O . GLN A 1 356 ? -13.047 -26.078 12.922 1 94.19 356 GLN A O 1
ATOM 2897 N N . LYS A 1 357 ? -13.391 -25.391 15.023 1 96.25 357 LYS A N 1
ATOM 2898 C CA . LYS A 1 357 ? -14.008 -26.641 15.422 1 96.25 357 LYS A CA 1
ATOM 2899 C C . LYS A 1 357 ? -15.289 -26.906 14.625 1 96.25 357 LYS A C 1
ATOM 2901 O O . LYS A 1 357 ? -15.547 -28.031 14.219 1 96.25 357 LYS A O 1
ATOM 2906 N N . TYR A 1 358 ? -16.016 -25.859 14.492 1 96.44 358 TYR A N 1
ATOM 2907 C CA . TYR A 1 358 ? -17.266 -25.938 13.734 1 96.44 358 TYR A CA 1
ATOM 2908 C C . TYR A 1 358 ? -17 -26.391 12.305 1 96.44 358 TYR A C 1
ATOM 2910 O O . TYR A 1 358 ? -17.641 -27.312 11.805 1 96.44 358 TYR A O 1
ATOM 2918 N N . VAL A 1 359 ? -16.047 -25.781 11.625 1 94.94 359 VAL A N 1
ATOM 2919 C CA . VAL A 1 359 ? -15.703 -26.094 10.234 1 94.94 359 VAL A CA 1
ATOM 2920 C C . VAL A 1 359 ? -15.188 -27.531 10.141 1 94.94 359 VAL A C 1
ATOM 2922 O O . VAL A 1 359 ? -15.57 -28.266 9.227 1 94.94 359 VAL A O 1
ATOM 2925 N N . ASP A 1 360 ? -14.391 -27.906 11.117 1 95 360 ASP A N 1
ATOM 2926 C CA . ASP A 1 360 ? -13.836 -29.266 11.125 1 95 360 ASP A CA 1
ATOM 2927 C C . ASP A 1 360 ? -14.938 -30.312 11.25 1 95 360 ASP A C 1
ATOM 2929 O O . ASP A 1 360 ? -14.945 -31.297 10.523 1 95 360 ASP A O 1
ATOM 2933 N N . LEU A 1 361 ? -15.844 -30.062 12.148 1 95.88 361 LEU A N 1
ATOM 2934 C CA . LEU A 1 361 ? -16.922 -31.016 12.391 1 95.88 361 LEU A CA 1
ATOM 2935 C C . LEU A 1 361 ? -17.891 -31.047 11.211 1 95.88 361 LEU A C 1
ATOM 2937 O O . LEU A 1 361 ? -18.375 -32.125 10.828 1 95.88 361 LEU A O 1
ATOM 2941 N N . CYS A 1 362 ? -18.219 -29.906 10.727 1 94.5 362 CYS A N 1
ATOM 2942 C CA . CYS A 1 362 ? -19.094 -29.859 9.555 1 94.5 362 CYS A CA 1
ATOM 2943 C C . CYS A 1 362 ? -18.469 -30.594 8.383 1 94.5 362 CYS A C 1
ATOM 2945 O O . CYS A 1 362 ? -19.156 -31.344 7.684 1 94.5 362 CYS A O 1
ATOM 2947 N N . THR A 1 363 ? -17.203 -30.375 8.156 1 94.94 363 THR A N 1
ATOM 2948 C CA . THR A 1 363 ? -16.5 -31.031 7.062 1 94.94 363 THR A CA 1
ATOM 2949 C C . THR A 1 363 ? -16.5 -32.531 7.242 1 94.94 363 THR A C 1
ATOM 2951 O O . THR A 1 363 ? -16.75 -33.281 6.289 1 94.94 363 THR A O 1
ATOM 2954 N N . ARG A 1 364 ? -16.328 -32.969 8.445 1 94.12 364 ARG A N 1
ATOM 2955 C CA . ARG A 1 364 ? -16.344 -34.375 8.742 1 94.12 364 ARG A CA 1
ATOM 2956 C C . ARG A 1 364 ? -17.734 -34.969 8.523 1 94.12 364 ARG A C 1
ATOM 2958 O O . ARG A 1 364 ? -17.875 -36.062 7.992 1 94.12 364 ARG A O 1
ATOM 2965 N N . SER A 1 365 ? -18.656 -34.219 9.016 1 94 365 SER A N 1
ATOM 2966 C CA . SER A 1 365 ? -20.031 -34.656 8.867 1 94 365 SER A CA 1
ATOM 2967 C C . SER A 1 365 ? -20.391 -34.875 7.398 1 94 365 SER A C 1
ATOM 2969 O O . SER A 1 365 ? -21 -35.875 7.039 1 94 365 SER A O 1
ATOM 2971 N N . ILE A 1 366 ? -19.984 -34 6.559 1 92.31 366 ILE A N 1
ATOM 2972 C CA . ILE A 1 366 ? -20.297 -34.062 5.133 1 92.31 366 ILE A CA 1
ATOM 2973 C C . ILE A 1 366 ? -19.469 -35.156 4.48 1 92.31 366 ILE A C 1
ATOM 2975 O O . ILE A 1 366 ? -20.016 -35.969 3.715 1 92.31 366 ILE A O 1
ATOM 2979 N N . ASP A 1 367 ? -18.234 -35.25 4.824 1 94.44 367 ASP A N 1
ATOM 2980 C CA . ASP A 1 367 ? -17.328 -36.25 4.215 1 94.44 367 ASP A CA 1
ATOM 2981 C C . ASP A 1 367 ? -17.734 -37.656 4.57 1 94.44 367 ASP A C 1
ATOM 2983 O O . ASP A 1 367 ? -17.625 -38.562 3.75 1 94.44 367 ASP A O 1
ATOM 2987 N N . GLU A 1 368 ? -18.234 -37.781 5.785 1 94.19 368 GLU A N 1
ATOM 2988 C CA . GLU A 1 368 ? -18.625 -39.094 6.254 1 94.19 368 GLU A CA 1
ATOM 2989 C C . GLU A 1 368 ? -20.109 -39.344 6.027 1 94.19 368 GLU A C 1
ATOM 2991 O O . GLU A 1 368 ? -20.625 -40.438 6.32 1 94.19 368 GLU A O 1
ATOM 2996 N N . SER A 1 369 ? -20.766 -38.375 5.496 1 92.44 369 SER A N 1
ATOM 2997 C CA . SER A 1 369 ? -22.219 -38.469 5.34 1 92.44 369 SER A CA 1
ATOM 2998 C C . SER A 1 369 ? -22.875 -38.969 6.621 1 92.44 369 SER A C 1
ATOM 3000 O O . SER A 1 369 ? -23.625 -39.938 6.602 1 92.44 369 SER A O 1
ATOM 3002 N N . SER A 1 370 ? -22.484 -38.375 7.672 1 93.19 370 SER A N 1
ATOM 3003 C CA . SER A 1 370 ? -22.922 -38.812 8.992 1 93.19 370 SER A CA 1
ATOM 3004 C C . SER A 1 370 ? -23.719 -37.719 9.703 1 93.19 370 SER A C 1
ATOM 3006 O O . SER A 1 370 ? -23.484 -36.531 9.477 1 93.19 370 SER A O 1
ATOM 3008 N N . GLN A 1 371 ? -24.641 -38.094 10.555 1 92.94 371 GLN A N 1
ATOM 3009 C CA . GLN A 1 371 ? -25.406 -37.188 11.375 1 92.94 371 GLN A CA 1
ATOM 3010 C C . GLN A 1 371 ? -24.969 -37.25 12.836 1 92.94 371 GLN A C 1
ATOM 3012 O O . GLN A 1 371 ? -25.594 -36.625 13.711 1 92.94 371 GLN A O 1
ATOM 3017 N N . GLN A 1 372 ? -23.906 -37.938 13.008 1 93.75 372 GLN A N 1
ATOM 3018 C CA . GLN A 1 372 ? -23.406 -38.156 14.359 1 93.75 372 GLN A CA 1
ATOM 3019 C C . GLN A 1 372 ? -22.984 -36.875 15.031 1 93.75 372 GLN A C 1
ATOM 3021 O O . GLN A 1 372 ? -23.031 -36.75 16.266 1 93.75 372 GLN A O 1
ATOM 3026 N N . TYR A 1 373 ? -22.672 -35.875 14.188 1 95.25 373 TYR A N 1
ATOM 3027 C CA . TYR A 1 373 ? -22.078 -34.688 14.742 1 95.25 373 TYR A CA 1
ATOM 3028 C C . TYR A 1 373 ? -23.109 -33.562 14.82 1 95.25 373 TYR A C 1
ATOM 3030 O O . TYR A 1 373 ? -22.781 -32.406 15.172 1 95.25 373 TYR A O 1
ATOM 3038 N N . ASP A 1 374 ? -24.344 -33.812 14.57 1 95.12 374 ASP A N 1
ATOM 3039 C CA . ASP A 1 374 ? -25.375 -32.781 14.422 1 95.12 374 ASP A CA 1
ATOM 3040 C C . ASP A 1 374 ? -25.562 -32 15.719 1 95.12 374 ASP A C 1
ATOM 3042 O O . ASP A 1 374 ? -25.641 -30.766 15.703 1 95.12 374 ASP A O 1
ATOM 3046 N N . GLN A 1 375 ? -25.641 -32.75 16.766 1 96.06 375 GLN A N 1
ATOM 3047 C CA . GLN A 1 375 ? -25.859 -32.062 18.047 1 96.06 375 GLN A CA 1
ATOM 3048 C C . GLN A 1 375 ? -24.672 -31.172 18.391 1 96.06 375 GLN A C 1
ATOM 3050 O O . GLN A 1 375 ? -24.844 -30.047 18.828 1 96.06 375 GLN A O 1
ATOM 3055 N N . GLU A 1 376 ? -23.469 -31.734 18.234 1 96.62 376 GLU A N 1
ATOM 3056 C CA . GLU A 1 376 ? -22.266 -30.953 18.516 1 96.62 376 GLU A CA 1
ATOM 3057 C C . GLU A 1 376 ? -22.188 -29.734 17.625 1 96.62 376 GLU A C 1
ATOM 3059 O O . GLU A 1 376 ? -21.75 -28.656 18.062 1 96.62 376 GLU A O 1
ATOM 3064 N N . ILE A 1 377 ? -22.5 -29.875 16.375 1 96.94 377 ILE A N 1
ATOM 3065 C CA . ILE A 1 377 ? -22.5 -28.781 15.414 1 96.94 377 ILE A CA 1
ATOM 3066 C C . ILE A 1 377 ? -23.484 -27.703 15.859 1 96.94 377 ILE A C 1
ATOM 3068 O O . ILE A 1 377 ? -23.172 -26.516 15.836 1 96.94 377 ILE A O 1
ATOM 3072 N N . HIS A 1 378 ? -24.625 -28.109 16.281 1 96.88 378 HIS A N 1
ATOM 3073 C CA . HIS A 1 378 ? -25.641 -27.188 16.766 1 96.88 378 HIS A CA 1
ATOM 3074 C C . HIS A 1 378 ? -25.156 -26.438 18 1 96.88 378 HIS A C 1
ATOM 3076 O O . HIS A 1 378 ? -25.344 -25.219 18.109 1 96.88 378 HIS A O 1
ATOM 3082 N N . ASP A 1 379 ? -24.531 -27.156 18.875 1 97.44 379 ASP A N 1
ATOM 3083 C CA . ASP A 1 379 ? -24.016 -26.531 20.094 1 97.44 379 ASP A CA 1
ATOM 3084 C C . ASP A 1 379 ? -22.938 -25.5 19.766 1 97.44 379 ASP A C 1
ATOM 3086 O O . ASP A 1 379 ? -22.891 -24.438 20.375 1 97.44 379 ASP A O 1
ATOM 3090 N N . LEU A 1 380 ? -22.062 -25.891 18.844 1 97.56 380 LEU A N 1
ATOM 3091 C CA . LEU A 1 380 ? -21 -24.969 18.422 1 97.56 380 LEU A CA 1
ATOM 3092 C C . LEU A 1 380 ? -21.594 -23.719 17.781 1 97.56 380 LEU A C 1
ATOM 3094 O O . LEU A 1 380 ? -21.109 -22.609 18.031 1 97.56 380 LEU A O 1
ATOM 3098 N N . GLN A 1 381 ? -22.594 -23.844 17.031 1 97 381 GLN A N 1
ATOM 3099 C CA . GLN A 1 381 ? -23.266 -22.719 16.406 1 97 381 GLN A CA 1
ATOM 3100 C C . GLN A 1 381 ? -23.844 -21.766 17.453 1 97 381 GLN A C 1
ATOM 3102 O O . GLN A 1 381 ? -23.766 -20.547 17.297 1 97 381 GLN A O 1
ATOM 3107 N N . LEU A 1 382 ? -24.422 -22.359 18.438 1 97.38 382 LEU A N 1
ATOM 3108 C CA . LEU A 1 382 ? -25 -21.562 19.516 1 97.38 382 LEU A CA 1
ATOM 3109 C C . LEU A 1 382 ? -23.906 -20.812 20.281 1 97.38 382 LEU A C 1
ATOM 3111 O O . LEU A 1 382 ? -24.078 -19.656 20.641 1 97.38 382 LEU A O 1
ATOM 3115 N N . GLN A 1 383 ? -22.828 -21.531 20.531 1 97.94 383 GLN A N 1
ATOM 3116 C CA . GLN A 1 383 ? -21.703 -20.891 21.203 1 97.94 383 GLN A CA 1
ATOM 3117 C C . GLN A 1 383 ? -21.141 -19.734 20.375 1 97.94 383 GLN A C 1
ATOM 3119 O O . GLN A 1 383 ? -20.828 -18.672 20.922 1 97.94 383 GLN A O 1
ATOM 3124 N N . ILE A 1 384 ? -20.953 -19.953 19.094 1 97.75 384 ILE A N 1
ATOM 3125 C CA . ILE A 1 384 ? -20.438 -18.938 18.188 1 97.75 384 ILE A CA 1
ATOM 3126 C C . ILE A 1 384 ? -21.391 -17.734 18.188 1 97.75 384 ILE A C 1
ATOM 3128 O O . ILE A 1 384 ? -20.938 -16.578 18.25 1 97.75 384 ILE A O 1
ATOM 3132 N N . SER A 1 385 ? -22.656 -17.984 18.141 1 97.5 385 SER A N 1
ATOM 3133 C CA . SER A 1 385 ? -23.656 -16.922 18.156 1 97.5 385 SER A CA 1
ATOM 3134 C C . SER A 1 385 ? -23.578 -16.109 19.438 1 97.5 385 SER A C 1
ATOM 3136 O O . SER A 1 385 ? -23.766 -14.891 19.422 1 97.5 385 SER A O 1
ATOM 3138 N N . THR A 1 386 ? -23.375 -16.812 20.453 1 97.88 386 THR A N 1
ATOM 3139 C CA . THR A 1 386 ? -23.25 -16.141 21.75 1 97.88 386 THR A CA 1
ATOM 3140 C C . THR A 1 386 ? -22.031 -15.234 21.781 1 97.88 386 THR A C 1
ATOM 3142 O O . THR A 1 386 ? -22.109 -14.094 22.25 1 97.88 386 THR A O 1
ATOM 3145 N N . VAL A 1 387 ? -20.938 -15.75 21.266 1 97.94 387 VAL A N 1
ATOM 3146 C CA . VAL A 1 387 ? -19.719 -14.969 21.219 1 97.94 387 VAL A CA 1
ATOM 3147 C C . VAL A 1 387 ? -19.891 -13.781 20.281 1 97.94 387 VAL A C 1
ATOM 3149 O O . VAL A 1 387 ? -19.391 -12.688 20.547 1 97.94 387 VAL A O 1
ATOM 3152 N N . ASP A 1 388 ? -20.578 -14 19.219 1 97.12 388 ASP A N 1
ATOM 3153 C CA . ASP A 1 388 ? -20.844 -12.93 18.266 1 97.12 388 ASP A CA 1
ATOM 3154 C C . ASP A 1 388 ? -21.641 -11.797 18.906 1 97.12 388 ASP A C 1
ATOM 3156 O O . ASP A 1 388 ? -21.375 -10.617 18.641 1 97.12 388 ASP A O 1
ATOM 3160 N N . LEU A 1 389 ? -22.609 -12.18 19.672 1 97.38 389 LEU A N 1
ATOM 3161 C CA . LEU A 1 389 ? -23.406 -11.18 20.375 1 97.38 389 LEU A CA 1
ATOM 3162 C C . LEU A 1 389 ? -22.547 -10.391 21.359 1 97.38 389 LEU A C 1
ATOM 3164 O O . LEU A 1 389 ? -22.719 -9.18 21.484 1 97.38 389 LEU A O 1
ATOM 3168 N N . GLN A 1 390 ? -21.719 -11.133 22.016 1 97.69 390 GLN A N 1
ATOM 3169 C CA . GLN A 1 390 ? -20.812 -10.477 22.953 1 97.69 390 GLN A CA 1
ATOM 3170 C C . GLN A 1 390 ? -19.875 -9.508 22.219 1 97.69 390 GLN A C 1
ATOM 3172 O O . GLN A 1 390 ? -19.688 -8.383 22.672 1 97.69 390 GLN A O 1
ATOM 3177 N N . ILE A 1 391 ? -19.297 -9.938 21.125 1 96.81 391 ILE A N 1
ATOM 3178 C CA . ILE A 1 391 ? -18.391 -9.117 20.328 1 96.81 391 ILE A CA 1
ATOM 3179 C C . ILE A 1 391 ? -19.125 -7.879 19.812 1 96.81 391 ILE A C 1
ATOM 3181 O O . ILE A 1 391 ? -18.578 -6.773 19.828 1 96.81 391 ILE A O 1
ATOM 3185 N N . SER A 1 392 ? -20.344 -8.086 19.406 1 96 392 SER A N 1
ATOM 3186 C CA . SER A 1 392 ? -21.141 -6.973 18.891 1 96 392 SER A CA 1
ATOM 3187 C C . SER A 1 392 ? -21.359 -5.906 19.969 1 96 392 SER A C 1
ATOM 3189 O O . SER A 1 392 ? -21.266 -4.711 19.688 1 96 392 SER A O 1
ATOM 3191 N N . ARG A 1 393 ? -21.625 -6.328 21.125 1 96.88 393 ARG A N 1
ATOM 3192 C CA . ARG A 1 393 ? -21.812 -5.406 22.25 1 96.88 393 ARG A CA 1
ATOM 3193 C C . ARG A 1 393 ? -20.516 -4.664 22.562 1 96.88 393 ARG A C 1
ATOM 3195 O O . ARG A 1 393 ? -20.531 -3.455 22.797 1 96.88 393 ARG A O 1
ATOM 3202 N N . LEU A 1 394 ? -19.469 -5.426 22.547 1 97.12 394 LEU A N 1
ATOM 3203 C CA . LEU A 1 394 ? -18.172 -4.828 22.844 1 97.12 394 LEU A CA 1
ATOM 3204 C C . LEU A 1 394 ? -17.781 -3.832 21.75 1 97.12 394 LEU A C 1
ATOM 3206 O O . LEU A 1 394 ? -17.188 -2.787 22.047 1 97.12 394 LEU A O 1
ATOM 3210 N N . LEU A 1 395 ? -18.125 -4.16 20.547 1 94.19 395 LEU A N 1
ATOM 3211 C CA . LEU A 1 395 ? -17.812 -3.264 19.422 1 94.19 395 LEU A CA 1
ATOM 3212 C C . LEU A 1 395 ? -18.609 -1.968 19.547 1 94.19 395 LEU A C 1
ATOM 3214 O O . LEU A 1 395 ? -18.094 -0.887 19.25 1 94.19 395 LEU A O 1
ATOM 3218 N N . GLN A 1 396 ? -19.812 -2.082 19.953 1 93.88 396 GLN A N 1
ATOM 3219 C CA . GLN A 1 396 ? -20.641 -0.895 20.188 1 93.88 396 GLN A CA 1
ATOM 3220 C C . GLN A 1 396 ? -20.047 -0.012 21.281 1 93.88 396 GLN A C 1
ATOM 3222 O O . GLN A 1 396 ? -20.016 1.214 21.141 1 93.88 396 GLN A O 1
ATOM 3227 N N . GLU A 1 397 ? -19.625 -0.653 22.281 1 95.81 397 GLU A N 1
ATOM 3228 C CA . GLU A 1 397 ? -18.969 0.087 23.359 1 95.81 397 GLU A CA 1
ATOM 3229 C C . GLU A 1 397 ? -17.688 0.746 22.875 1 95.81 397 GLU A C 1
ATOM 3231 O O . GLU A 1 397 ? -17.406 1.899 23.203 1 95.81 397 GLU A O 1
ATOM 3236 N N . GLN A 1 398 ? -16.906 0.049 22.141 1 94.62 398 GLN A N 1
ATOM 3237 C CA . GLN A 1 398 ? -15.664 0.589 21.594 1 94.62 398 GLN A CA 1
ATOM 3238 C C . GLN A 1 398 ? -15.93 1.805 20.719 1 94.62 398 GLN A C 1
ATOM 3240 O O . GLN A 1 398 ? -15.188 2.787 20.766 1 94.62 398 GLN A O 1
ATOM 3245 N N . ASN A 1 399 ? -16.969 1.692 19.953 1 92.12 399 ASN A N 1
ATOM 3246 C CA . ASN A 1 399 ? -17.312 2.754 19.016 1 92.12 399 ASN A CA 1
ATOM 3247 C C . ASN A 1 399 ? -17.641 4.059 19.734 1 92.12 399 ASN A C 1
ATOM 3249 O O . ASN A 1 399 ? -17.469 5.141 19.172 1 92.12 399 ASN A O 1
ATOM 3253 N N . SER A 1 400 ? -18.078 3.99 20.906 1 94.12 400 SER A N 1
ATOM 3254 C CA . SER A 1 400 ? -18.5 5.172 21.656 1 94.12 400 SER A CA 1
ATOM 3255 C C . SER A 1 400 ? -17.297 6.051 22.016 1 94.12 400 SER A C 1
ATOM 3257 O O . SER A 1 400 ? -17.469 7.223 22.359 1 94.12 400 SER A O 1
ATOM 3259 N N . PHE A 1 401 ? -16.109 5.488 21.891 1 95.25 401 PHE A N 1
ATOM 3260 C CA . PHE A 1 401 ? -14.906 6.246 22.219 1 95.25 401 PHE A CA 1
ATOM 3261 C C . PHE A 1 401 ? -14.453 7.094 21.047 1 95.25 401 PHE A C 1
ATOM 3263 O O . PHE A 1 401 ? -13.57 7.949 21.188 1 95.25 401 PHE A O 1
ATOM 3270 N N . TYR A 1 402 ? -15.016 6.887 19.891 1 95.25 402 TYR A N 1
ATOM 3271 C CA . TYR A 1 402 ? -14.586 7.555 18.672 1 95.25 402 TYR A CA 1
ATOM 3272 C C . TYR A 1 402 ? -15.719 8.383 18.078 1 95.25 402 TYR A C 1
ATOM 3274 O O . TYR A 1 402 ? -16.719 8.664 18.75 1 95.25 402 TYR A O 1
ATOM 3282 N N . ASN A 1 403 ? -15.453 8.992 16.906 1 95.19 403 ASN A N 1
ATOM 3283 C CA . ASN A 1 403 ? -16.484 9.773 16.219 1 95.19 403 ASN A CA 1
ATOM 3284 C C . ASN A 1 403 ? -17.781 8.984 16.078 1 95.19 403 ASN A C 1
ATOM 3286 O O . ASN A 1 403 ? -17.766 7.836 15.641 1 95.19 403 ASN A O 1
ATOM 3290 N N . PRO A 1 404 ? -18.812 9.531 16.453 1 93.19 404 PRO A N 1
ATOM 3291 C CA . PRO A 1 404 ? -20.078 8.789 16.5 1 93.19 404 PRO A CA 1
ATOM 3292 C C . PRO A 1 404 ? -20.547 8.336 15.125 1 93.19 404 PRO A C 1
ATOM 3294 O O . PRO A 1 404 ? -21.234 7.32 15.008 1 93.19 404 PRO A O 1
ATOM 3297 N N . LYS A 1 405 ? -20.156 9.031 14.109 1 94.38 405 LYS A N 1
ATOM 3298 C CA . LYS A 1 405 ? -20.656 8.703 12.781 1 94.38 405 LYS A CA 1
ATOM 3299 C C . LYS A 1 405 ? -19.625 7.887 12 1 94.38 405 LYS A C 1
ATOM 3301 O O . LYS A 1 405 ? -19.969 6.898 11.352 1 94.38 405 LYS A O 1
ATOM 3306 N N . TRP A 1 406 ? -18.359 8.266 12.156 1 95.81 406 TRP A N 1
ATOM 3307 C CA . TRP A 1 406 ? -17.391 7.746 11.203 1 95.81 406 TRP A CA 1
ATOM 3308 C C . TRP A 1 406 ? -16.297 6.961 11.914 1 95.81 406 TRP A C 1
ATOM 3310 O O . TRP A 1 406 ? -15.359 6.469 11.273 1 95.81 406 TRP A O 1
ATOM 3320 N N . GLU A 1 407 ? -16.391 6.926 13.219 1 94 407 GLU A N 1
ATOM 3321 C CA . GLU A 1 407 ? -15.492 6.125 14.031 1 94 407 GLU A CA 1
ATOM 3322 C C . GLU A 1 407 ? -14.055 6.633 13.922 1 94 407 GLU A C 1
ATOM 3324 O O . GLU A 1 407 ? -13.805 7.832 14.078 1 94 407 GLU A O 1
ATOM 3329 N N . ARG A 1 408 ? -13.102 5.801 13.711 1 94.75 408 ARG A N 1
ATOM 3330 C CA . ARG A 1 408 ? -11.68 6.156 13.719 1 94.75 408 ARG A CA 1
ATOM 3331 C C . ARG A 1 408 ? -11.266 6.773 12.383 1 94.75 408 ARG A C 1
ATOM 3333 O O . ARG A 1 408 ? -11.703 6.328 11.32 1 94.75 408 ARG A O 1
ATOM 3340 N N . VAL A 1 409 ? -10.422 7.672 12.445 1 95 409 VAL A N 1
ATOM 3341 C CA . VAL A 1 409 ? -9.93 8.336 11.242 1 95 409 VAL A CA 1
ATOM 3342 C C . VAL A 1 409 ? -9.016 7.391 10.469 1 95 409 VAL A C 1
ATOM 3344 O O . VAL A 1 409 ? -9.102 7.289 9.242 1 95 409 VAL A O 1
ATOM 3347 N N . PHE A 1 410 ? -8.234 6.578 11.203 1 96.06 410 PHE A N 1
ATOM 3348 C CA . PHE A 1 410 ? -7.172 5.82 10.562 1 96.06 410 PHE A CA 1
ATOM 3349 C C . PHE A 1 410 ? -7.605 4.383 10.305 1 96.06 410 PHE A C 1
ATOM 3351 O O . PHE A 1 410 ? -6.832 3.574 9.789 1 96.06 410 PHE A O 1
ATOM 3358 N N . ARG A 1 411 ? -8.867 4.07 10.648 1 94.25 411 ARG A N 1
ATOM 3359 C CA . ARG A 1 411 ? -9.336 2.703 10.453 1 94.25 411 ARG A CA 1
ATOM 3360 C C . ARG A 1 411 ? -10.695 2.689 9.766 1 94.25 411 ARG A C 1
ATOM 3362 O O . ARG A 1 411 ? -11.484 3.625 9.914 1 94.25 411 ARG A O 1
ATOM 3369 N N . ALA A 1 412 ? -10.938 1.786 9.031 1 92.5 412 ALA A N 1
ATOM 3370 C CA . ALA A 1 412 ? -12.227 1.407 8.453 1 92.5 412 ALA A CA 1
ATOM 3371 C C . ALA A 1 412 ? -12.547 -0.053 8.75 1 92.5 412 ALA A C 1
ATOM 3373 O O . ALA A 1 412 ? -12.258 -0.938 7.945 1 92.5 412 ALA A O 1
ATOM 3374 N N . GLY A 1 413 ? -13.203 -0.269 9.875 1 84.25 413 GLY A N 1
ATOM 3375 C CA . GLY A 1 413 ? -13.312 -1.631 10.375 1 84.25 413 GLY A CA 1
ATOM 3376 C C . GLY A 1 413 ? -11.992 -2.195 10.859 1 84.25 413 GLY A C 1
ATOM 3377 O O . GLY A 1 413 ? -11.297 -1.563 11.664 1 84.25 413 GLY A O 1
ATOM 3378 N N . ALA A 1 414 ? -11.695 -3.357 10.445 1 82.31 414 ALA A N 1
ATOM 3379 C CA . ALA A 1 414 ? -10.453 -4.02 10.852 1 82.31 414 ALA A CA 1
ATOM 3380 C C . ALA A 1 414 ? -9.281 -3.57 9.984 1 82.31 414 ALA A C 1
ATOM 3382 O O . ALA A 1 414 ? -8.125 -3.75 10.359 1 82.31 414 ALA A O 1
ATOM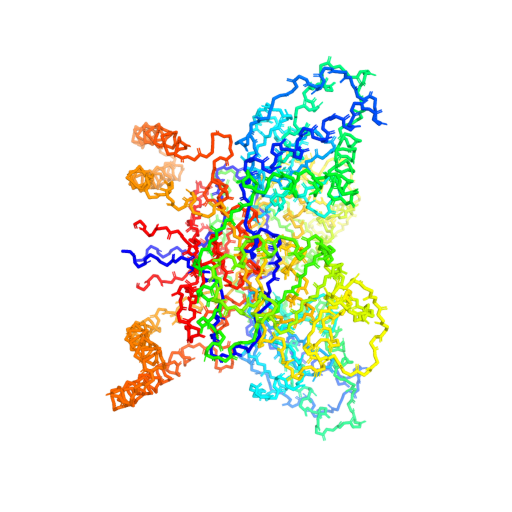 3383 N N . GLU A 1 415 ? -9.555 -2.904 8.93 1 90.38 415 GLU A N 1
ATOM 3384 C CA . GLU A 1 415 ? -8.523 -2.492 7.984 1 90.38 415 GLU A CA 1
ATOM 3385 C C . GLU A 1 415 ? -8.125 -1.035 8.195 1 90.38 415 GLU A C 1
ATOM 3387 O O . GLU A 1 415 ? -8.789 -0.312 8.945 1 90.38 415 GLU A O 1
ATOM 3392 N N . GLU A 1 416 ? -7.051 -0.66 7.559 1 94.75 416 GLU A N 1
ATOM 3393 C CA . GLU A 1 416 ? -6.676 0.75 7.52 1 94.75 416 GLU A CA 1
ATOM 3394 C C . GLU A 1 416 ? -7.633 1.553 6.645 1 94.75 416 GLU A C 1
ATOM 3396 O O . GLU A 1 416 ? -8.148 1.04 5.645 1 94.75 416 GLU A O 1
ATOM 3401 N N . SER A 1 417 ? -7.902 2.775 7.031 1 96 417 SER A N 1
ATOM 3402 C CA . SER A 1 417 ? -8.672 3.654 6.16 1 96 417 SER A CA 1
ATOM 3403 C C . SER A 1 417 ? -7.863 4.066 4.934 1 96 417 SER A C 1
ATOM 3405 O O . SER A 1 417 ? -6.645 3.896 4.902 1 96 417 SER A O 1
ATOM 3407 N N . TYR A 1 418 ? -8.539 4.527 3.957 1 93.19 418 TYR A N 1
ATOM 3408 C CA . TYR A 1 418 ? -7.848 5.055 2.787 1 93.19 418 TYR A CA 1
ATOM 3409 C C . TYR A 1 418 ? -6.926 6.207 3.172 1 93.19 418 TYR A C 1
ATOM 3411 O O . TYR A 1 418 ? -5.84 6.355 2.611 1 93.19 418 TYR A O 1
ATOM 3419 N N . PHE A 1 419 ? -7.359 7.039 4.129 1 94.31 419 PHE A N 1
ATOM 3420 C CA . PHE A 1 419 ? -6.531 8.133 4.633 1 94.31 419 PHE A CA 1
ATOM 3421 C C . PHE A 1 419 ? -5.238 7.594 5.234 1 94.31 419 PHE A C 1
ATOM 3423 O O . PHE A 1 419 ? -4.156 8.109 4.953 1 94.31 419 PHE A O 1
ATOM 3430 N N . ALA A 1 420 ? -5.383 6.602 6.062 1 95.56 420 ALA A N 1
ATOM 3431 C CA . ALA A 1 420 ? -4.219 5.984 6.691 1 95.56 420 ALA A CA 1
ATOM 3432 C C . ALA A 1 420 ? -3.254 5.441 5.645 1 95.56 420 ALA A C 1
ATOM 3434 O O . ALA A 1 420 ? -2.033 5.539 5.805 1 95.56 420 ALA A O 1
ATOM 3435 N N . TYR A 1 421 ? -3.809 4.855 4.637 1 92.44 421 TYR A N 1
ATOM 3436 C CA . TYR A 1 421 ? -3.008 4.332 3.537 1 92.44 421 TYR A CA 1
ATOM 3437 C C . TYR A 1 421 ? -2.193 5.441 2.879 1 92.44 421 TYR A C 1
ATOM 3439 O O . TYR A 1 421 ? -1.012 5.258 2.58 1 92.44 421 TYR A O 1
ATOM 3447 N N . GLN A 1 422 ? -2.805 6.531 2.643 1 91.81 422 GLN A N 1
ATOM 3448 C CA . GLN A 1 422 ? -2.121 7.668 2.029 1 91.81 422 GLN A CA 1
ATOM 3449 C C . GLN A 1 422 ? -1.013 8.195 2.934 1 91.81 422 GLN A C 1
ATOM 3451 O O . GLN A 1 422 ? 0.073 8.539 2.461 1 91.81 422 GLN A O 1
ATOM 3456 N N . VAL A 1 423 ? -1.303 8.289 4.203 1 93.44 423 VAL A N 1
ATOM 3457 C CA . VAL A 1 423 ? -0.307 8.758 5.16 1 93.44 423 VAL A CA 1
ATOM 3458 C C . VAL A 1 423 ? 0.903 7.832 5.148 1 93.44 423 VAL A C 1
ATOM 3460 O O . VAL A 1 423 ? 2.047 8.289 5.09 1 93.44 423 VAL A O 1
ATOM 3463 N N . ASP A 1 424 ? 0.612 6.578 5.188 1 91.62 424 ASP A N 1
ATOM 3464 C CA . ASP A 1 424 ? 1.668 5.57 5.195 1 91.62 424 ASP A CA 1
ATOM 3465 C C . ASP A 1 424 ? 2.486 5.621 3.908 1 91.62 424 ASP A C 1
ATOM 3467 O O . ASP A 1 424 ? 3.707 5.457 3.936 1 91.62 424 ASP A O 1
ATOM 3471 N N . ARG A 1 425 ? 1.859 5.871 2.844 1 88 425 ARG A N 1
ATOM 3472 C CA . ARG A 1 425 ? 2.494 5.812 1.531 1 88 425 ARG A CA 1
ATOM 3473 C C . ARG A 1 425 ? 3.354 7.047 1.282 1 88 425 ARG A C 1
ATOM 3475 O O . ARG A 1 425 ? 4.438 6.949 0.703 1 88 425 ARG A O 1
ATOM 3482 N N . PHE A 1 426 ? 2.91 8.164 1.806 1 88.81 426 PHE A N 1
ATOM 3483 C CA . PHE A 1 426 ? 3.537 9.375 1.297 1 88.81 426 PHE A CA 1
ATOM 3484 C C . PHE A 1 426 ? 4.324 10.078 2.396 1 88.81 426 PHE A C 1
ATOM 3486 O O . PHE A 1 426 ? 5.238 10.852 2.111 1 88.81 426 PHE A O 1
ATOM 3493 N N . ALA A 1 427 ? 3.984 9.875 3.594 1 93.19 427 ALA A N 1
ATOM 3494 C CA . ALA A 1 427 ? 4.695 10.547 4.68 1 93.19 427 ALA A CA 1
ATOM 3495 C C . ALA A 1 427 ? 5.777 9.648 5.266 1 93.19 427 ALA A C 1
ATOM 3497 O O . ALA A 1 427 ? 5.512 8.508 5.637 1 93.19 427 ALA A O 1
ATOM 3498 N N . CYS A 1 428 ? 6.98 10.18 5.367 1 93.94 428 CYS A N 1
ATOM 3499 C CA . CYS A 1 428 ? 8.023 9.43 6.062 1 93.94 428 CYS A CA 1
ATOM 3500 C C . CYS A 1 428 ? 7.73 9.352 7.555 1 93.94 428 CYS A C 1
ATOM 3502 O O . CYS A 1 428 ? 7.895 8.297 8.164 1 93.94 428 CYS A O 1
ATOM 3504 N N . ILE A 1 429 ? 7.355 10.469 8.102 1 96.5 429 ILE A N 1
ATOM 3505 C CA . ILE A 1 429 ? 6.93 10.531 9.492 1 96.5 429 ILE A CA 1
ATOM 3506 C C . ILE A 1 429 ? 5.66 11.367 9.609 1 96.5 429 ILE A C 1
ATOM 3508 O O . ILE A 1 429 ? 5.328 12.133 8.695 1 96.5 429 ILE A O 1
ATOM 3512 N N . TYR A 1 430 ? 4.922 11.164 10.625 1 96.81 430 TYR A N 1
ATOM 3513 C CA . TYR A 1 430 ? 3.734 11.977 10.875 1 96.81 430 TYR A CA 1
ATOM 3514 C C . TYR A 1 430 ? 3.533 12.211 12.367 1 96.81 430 TYR A C 1
ATOM 3516 O O . TYR A 1 430 ? 4.062 11.461 13.188 1 96.81 430 TYR A O 1
ATOM 3524 N N . MET A 1 431 ? 2.863 13.266 12.688 1 97.56 431 MET A N 1
ATOM 3525 C CA . MET A 1 431 ? 2.695 13.734 14.055 1 97.56 431 MET A CA 1
ATOM 3526 C C . MET A 1 431 ? 1.43 14.578 14.195 1 97.56 431 MET A C 1
ATOM 3528 O O . MET A 1 431 ? 0.825 14.961 13.188 1 97.56 431 MET A O 1
ATOM 3532 N N . GLU A 1 432 ? 1.049 14.836 15.367 1 96.38 432 GLU A N 1
ATOM 3533 C CA . GLU A 1 432 ? -0.131 15.656 15.633 1 96.38 432 GLU A CA 1
ATOM 3534 C C . GLU A 1 432 ? 0.138 17.125 15.328 1 96.38 432 GLU A C 1
ATOM 3536 O O . GLU A 1 432 ? -0.71 17.812 14.75 1 96.38 432 GLU A O 1
ATOM 3541 N N . LYS A 1 433 ? 1.28 17.578 15.758 1 97.12 433 LYS A N 1
ATOM 3542 C CA . LYS A 1 433 ? 1.667 18.984 15.602 1 97.12 433 LYS A CA 1
ATOM 3543 C C . LYS A 1 433 ? 3.18 19.125 15.469 1 97.12 433 LYS A C 1
ATOM 3545 O O . LYS A 1 433 ? 3.93 18.234 15.891 1 97.12 433 LYS A O 1
ATOM 3550 N N . LEU A 1 434 ? 3.57 20.266 14.93 1 97.88 434 LEU A N 1
ATOM 3551 C CA . LEU A 1 434 ? 4.977 20.516 14.648 1 97.88 434 LEU A CA 1
ATOM 3552 C C . LEU A 1 434 ? 5.812 20.453 15.922 1 97.88 434 LEU A C 1
ATOM 3554 O O . LEU A 1 434 ? 6.945 19.969 15.898 1 97.88 434 LEU A O 1
ATOM 3558 N N . SER A 1 435 ? 5.281 20.906 17.047 1 97.5 435 SER A N 1
ATOM 3559 C CA . SER A 1 435 ? 6.031 20.953 18.312 1 97.5 435 SER A CA 1
ATOM 3560 C C . SER A 1 435 ? 6.434 19.562 18.75 1 97.5 435 SER A C 1
ATOM 3562 O O . SER A 1 435 ? 7.41 19.391 19.484 1 97.5 435 SER A O 1
ATOM 3564 N N . ASP A 1 436 ? 5.66 18.547 18.312 1 97.31 436 ASP A N 1
ATOM 3565 C CA . ASP A 1 436 ? 6 17.172 18.656 1 97.31 436 ASP A CA 1
ATOM 3566 C C . ASP A 1 436 ? 7.352 16.781 18.047 1 97.31 436 ASP A C 1
ATOM 3568 O O . ASP A 1 436 ? 8.141 16.078 18.688 1 97.31 436 ASP A O 1
ATOM 3572 N N . LEU A 1 437 ? 7.586 17.172 16.844 1 97.75 437 LEU A N 1
ATOM 3573 C CA . LEU A 1 437 ? 8.875 16.922 16.203 1 97.75 437 LEU A CA 1
ATOM 3574 C C . LEU A 1 437 ? 9.977 17.75 16.859 1 97.75 437 LEU A C 1
ATOM 3576 O O . LEU A 1 437 ? 11.07 17.25 17.109 1 97.75 437 LEU A O 1
ATOM 3580 N N . LEU A 1 438 ? 9.633 18.984 17.172 1 97.62 438 LEU A N 1
ATOM 3581 C CA . LEU A 1 438 ? 10.617 19.953 17.672 1 97.62 438 LEU A CA 1
ATOM 3582 C C . LEU A 1 438 ? 11.055 19.594 19.094 1 97.62 438 LEU A C 1
ATOM 3584 O O . LEU A 1 438 ? 12.07 20.094 19.578 1 97.62 438 LEU A O 1
ATOM 3588 N N . GLU A 1 439 ? 10.32 18.75 19.719 1 95.75 439 GLU A N 1
ATOM 3589 C CA . GLU A 1 439 ? 10.68 18.281 21.047 1 95.75 439 GLU A CA 1
ATOM 3590 C C . GLU A 1 439 ? 11.828 17.281 20.984 1 95.75 439 GLU A C 1
ATOM 3592 O O . GLU A 1 439 ? 12.508 17.047 21.984 1 95.75 439 GLU A O 1
ATOM 3597 N N . HIS A 1 440 ? 12.016 16.703 19.875 1 95.62 440 HIS A N 1
ATOM 3598 C CA . HIS A 1 440 ? 13.086 15.719 19.703 1 95.62 440 HIS A CA 1
ATOM 3599 C C . HIS A 1 440 ? 14.414 16.391 19.391 1 95.62 440 HIS A C 1
ATOM 3601 O O . HIS A 1 440 ? 14.438 17.547 18.953 1 95.62 440 HIS A O 1
ATOM 3607 N N . SER A 1 441 ? 15.461 15.617 19.641 1 95.94 441 SER A N 1
ATOM 3608 C CA . SER A 1 441 ? 16.781 16.109 19.25 1 95.94 441 SER A CA 1
ATOM 3609 C C . SER A 1 441 ? 16.875 16.281 17.75 1 95.94 441 SER A C 1
ATOM 3611 O O . SER A 1 441 ? 16.391 15.453 16.984 1 95.94 441 SER A O 1
ATOM 3613 N N . PRO A 1 442 ? 17.484 17.391 17.25 1 95.94 442 PRO A N 1
ATOM 3614 C CA . PRO A 1 442 ? 17.703 17.594 15.82 1 95.94 442 PRO A CA 1
ATOM 3615 C C . PRO A 1 442 ? 18.609 16.531 15.211 1 95.94 442 PRO A C 1
ATOM 3617 O O . PRO A 1 442 ? 18.781 16.484 13.984 1 95.94 442 PRO A O 1
ATOM 3620 N N . MET A 1 443 ? 19.141 15.68 16.094 1 95.69 443 MET A N 1
ATOM 3621 C CA . MET A 1 443 ? 20.031 14.617 15.617 1 95.69 443 MET A CA 1
ATOM 3622 C C . MET A 1 443 ? 19.344 13.258 15.68 1 95.69 443 MET A C 1
ATOM 3624 O O . MET A 1 443 ? 19.969 12.234 15.43 1 95.69 443 MET A O 1
ATOM 3628 N N . THR A 1 444 ? 18.094 13.297 15.945 1 95.38 444 THR A N 1
ATOM 3629 C CA . THR A 1 444 ? 17.344 12.07 16.188 1 95.38 444 THR A CA 1
ATOM 3630 C C . THR A 1 444 ? 17.359 11.18 14.945 1 95.38 444 THR A C 1
ATOM 3632 O O . THR A 1 444 ? 17.297 11.672 13.812 1 95.38 444 THR A O 1
ATOM 3635 N N . TYR A 1 445 ? 17.516 9.906 15.211 1 93.88 445 TYR A N 1
ATOM 3636 C CA . TYR A 1 445 ? 17.344 8.883 14.18 1 93.88 445 TYR A CA 1
ATOM 3637 C C . TYR A 1 445 ? 15.984 8.195 14.305 1 93.88 445 TYR A C 1
ATOM 3639 O O . TYR A 1 445 ? 15.805 7.32 15.156 1 93.88 445 TYR A O 1
ATOM 3647 N N . PHE A 1 446 ? 15.07 8.578 13.391 1 94.12 446 PHE A N 1
ATOM 3648 C CA . PHE A 1 446 ? 13.734 7.988 13.398 1 94.12 446 PHE A CA 1
ATOM 3649 C C . PHE A 1 446 ? 13.734 6.648 12.672 1 94.12 446 PHE A C 1
ATOM 3651 O O . PHE A 1 446 ? 13.922 6.598 11.453 1 94.12 446 PHE A O 1
ATOM 3658 N N . ARG A 1 447 ? 13.445 5.637 13.422 1 91.44 447 ARG A N 1
ATOM 3659 C CA . ARG A 1 447 ? 13.461 4.289 12.859 1 91.44 447 ARG A CA 1
ATOM 3660 C C . ARG A 1 447 ? 12.047 3.764 12.648 1 91.44 447 ARG A C 1
ATOM 3662 O O . ARG A 1 447 ? 11.18 3.943 13.5 1 91.44 447 ARG A O 1
ATOM 3669 N N . ALA A 1 448 ? 11.875 3.189 11.523 1 88.5 448 ALA A N 1
ATOM 3670 C CA . ALA A 1 448 ? 10.578 2.584 11.242 1 88.5 448 ALA A CA 1
ATOM 3671 C C . ALA A 1 448 ? 10.539 1.135 11.719 1 88.5 448 ALA A C 1
ATOM 3673 O O . ALA A 1 448 ? 11.555 0.439 11.703 1 88.5 448 ALA A O 1
ATOM 3674 N N . ASN A 1 449 ? 9.328 0.757 12.133 1 82.56 449 ASN A N 1
ATOM 3675 C CA . ASN A 1 449 ? 9.148 -0.649 12.477 1 82.56 449 ASN A CA 1
ATOM 3676 C C . ASN A 1 449 ? 9 -1.515 11.227 1 82.56 449 ASN A C 1
ATOM 3678 O O . ASN A 1 449 ? 8.453 -1.066 10.219 1 82.56 449 ASN A O 1
ATOM 3682 N N . ARG A 1 450 ? 9.562 -2.678 11.391 1 83.56 450 ARG A N 1
ATOM 3683 C CA . ARG A 1 450 ? 9.406 -3.641 10.305 1 83.56 450 ARG A CA 1
ATOM 3684 C C . ARG A 1 450 ? 7.953 -4.09 10.18 1 83.56 450 ARG A C 1
ATOM 3686 O O . ARG A 1 450 ? 7.348 -4.527 11.156 1 83.56 450 ARG A O 1
ATOM 3693 N N . ARG A 1 451 ? 7.402 -3.982 9.016 1 85.25 451 ARG A N 1
ATOM 3694 C CA . ARG A 1 451 ? 6.047 -4.461 8.773 1 85.25 451 ARG A CA 1
ATOM 3695 C C . ARG A 1 451 ? 6.031 -5.961 8.508 1 85.25 451 ARG A C 1
ATOM 3697 O O . ARG A 1 451 ? 6.84 -6.465 7.723 1 85.25 451 ARG A O 1
ATOM 3704 N N . LEU A 1 452 ? 5.082 -6.562 9.109 1 88 452 LEU A N 1
ATOM 3705 C CA . LEU A 1 452 ? 5.008 -8.016 8.969 1 88 452 LEU A CA 1
ATOM 3706 C C . LEU A 1 452 ? 4.082 -8.398 7.816 1 88 452 LEU A C 1
ATOM 3708 O O . LEU A 1 452 ? 3.004 -7.816 7.66 1 88 452 LEU A O 1
ATOM 3712 N N . LEU A 1 453 ? 4.586 -9.273 7.012 1 91.44 453 LEU A N 1
ATOM 3713 C CA . LEU A 1 453 ? 3.752 -9.922 6.004 1 91.44 453 LEU A CA 1
ATOM 3714 C C . LEU A 1 453 ? 3.014 -11.117 6.598 1 91.44 453 LEU A C 1
ATOM 3716 O O . LEU A 1 453 ? 3.398 -11.625 7.652 1 91.44 453 LEU A O 1
ATOM 3720 N N . ALA A 1 454 ? 1.986 -11.555 5.949 1 91 454 ALA A N 1
ATOM 3721 C CA . ALA A 1 454 ? 1.13 -12.617 6.469 1 91 454 ALA A CA 1
ATOM 3722 C C . ALA A 1 454 ? 1.929 -13.891 6.719 1 91 454 ALA A C 1
ATOM 3724 O O . ALA A 1 454 ? 1.619 -14.656 7.633 1 91 454 ALA A O 1
ATOM 3725 N N . HIS A 1 455 ? 3.025 -14.102 5.934 1 92.38 455 HIS A N 1
ATOM 3726 C CA . HIS A 1 455 ? 3.74 -15.367 6.039 1 92.38 455 HIS A CA 1
ATOM 3727 C C . HIS A 1 455 ? 4.988 -15.227 6.91 1 92.38 455 HIS A C 1
ATOM 3729 O O . HIS A 1 455 ? 5.727 -16.188 7.102 1 92.38 455 HIS A O 1
ATOM 3735 N N . ASP A 1 456 ? 5.215 -14 7.422 1 89.5 456 ASP A N 1
ATOM 3736 C CA . ASP A 1 456 ? 6.383 -13.805 8.273 1 89.5 456 ASP A CA 1
ATOM 3737 C C . ASP A 1 456 ? 6.254 -14.609 9.57 1 89.5 456 ASP A C 1
ATOM 3739 O O . ASP A 1 456 ? 5.172 -14.688 10.148 1 89.5 456 ASP A O 1
ATOM 3743 N N . ILE A 1 457 ? 7.34 -15.164 9.953 1 81.56 457 ILE A N 1
ATOM 3744 C CA . ILE A 1 457 ? 7.367 -15.906 11.203 1 81.56 457 ILE A CA 1
ATOM 3745 C C . ILE A 1 457 ? 7.605 -14.945 12.367 1 81.56 457 ILE A C 1
ATOM 3747 O O . ILE A 1 457 ? 8.484 -14.086 12.305 1 81.56 457 ILE A O 1
ATOM 3751 N N . ASP A 1 458 ? 6.668 -15.039 13.32 1 70.5 458 ASP A N 1
ATOM 3752 C CA . ASP A 1 458 ? 6.789 -14.188 14.5 1 70.5 458 ASP A CA 1
ATOM 3753 C C . ASP A 1 458 ? 8.07 -14.5 15.273 1 70.5 458 ASP A C 1
ATOM 3755 O O . ASP A 1 458 ? 8.375 -15.664 15.531 1 70.5 458 ASP A O 1
ATOM 3759 N N . ILE A 1 459 ? 8.883 -13.547 15.445 1 66.06 459 ILE A N 1
ATOM 3760 C CA . ILE A 1 459 ? 10.109 -13.711 16.219 1 66.06 459 ILE A CA 1
ATOM 3761 C C . ILE A 1 459 ? 9.805 -13.508 17.703 1 66.06 459 ILE A C 1
ATOM 3763 O O . ILE A 1 459 ? 9.148 -12.539 18.094 1 66.06 459 ILE A O 1
ATOM 3767 N N . MET B 1 1 ? 3.557 -24.031 15.266 1 35.25 1 MET B N 1
ATOM 3768 C CA . MET B 1 1 ? 3.27 -23 14.266 1 35.25 1 MET B CA 1
ATOM 3769 C C . MET B 1 1 ? 2.182 -23.469 13.305 1 35.25 1 MET B C 1
ATOM 3771 O O . MET B 1 1 ? 2.311 -24.531 12.68 1 35.25 1 MET B O 1
ATOM 3775 N N . ASP B 1 2 ? 0.984 -23.375 13.516 1 45.97 2 ASP B N 1
ATOM 3776 C CA . ASP B 1 2 ? -0.069 -23.844 12.625 1 45.97 2 ASP B CA 1
ATOM 3777 C C . ASP B 1 2 ? 0.294 -23.609 11.164 1 45.97 2 ASP B C 1
ATOM 3779 O O . ASP B 1 2 ? 0.636 -22.484 10.781 1 45.97 2 ASP B O 1
ATOM 3783 N N . THR B 1 3 ? 0.935 -24.531 10.562 1 57.12 3 THR B N 1
ATOM 3784 C CA . THR B 1 3 ? 1.566 -24.547 9.25 1 57.12 3 THR B CA 1
ATOM 3785 C C . THR B 1 3 ? 0.596 -24.062 8.172 1 57.12 3 THR B C 1
ATOM 3787 O O . THR B 1 3 ? 0 -24.875 7.461 1 57.12 3 THR B O 1
ATOM 3790 N N . HIS B 1 4 ? -0.008 -22.875 8.367 1 69.5 4 HIS B N 1
ATOM 3791 C CA . HIS B 1 4 ? -0.898 -22.312 7.359 1 69.5 4 HIS B CA 1
ATOM 3792 C C . HIS B 1 4 ? -0.173 -22.125 6.031 1 69.5 4 HIS B C 1
ATOM 3794 O O . HIS B 1 4 ? 0.93 -21.562 5.996 1 69.5 4 HIS B O 1
ATOM 3800 N N . LYS B 1 5 ? -0.665 -22.969 5.129 1 90.31 5 LYS B N 1
ATOM 3801 C CA . LYS B 1 5 ? -0.048 -22.953 3.807 1 90.31 5 LYS B CA 1
ATOM 3802 C C . LYS B 1 5 ? -0.706 -21.906 2.914 1 90.31 5 LYS B C 1
ATOM 3804 O O . LYS B 1 5 ? -0.267 -21.672 1.785 1 90.31 5 LYS B O 1
ATOM 3809 N N . VAL B 1 6 ? -1.815 -21.312 3.518 1 96.56 6 VAL B N 1
ATOM 3810 C CA . VAL B 1 6 ? -2.479 -20.219 2.816 1 96.56 6 VAL B CA 1
ATOM 3811 C C . VAL B 1 6 ? -2.375 -18.938 3.645 1 96.56 6 VAL B C 1
ATOM 3813 O O . VAL B 1 6 ? -2.686 -18.938 4.836 1 96.56 6 VAL B O 1
ATOM 3816 N N . PHE B 1 7 ? -1.917 -17.938 3.072 1 96.75 7 PHE B N 1
ATOM 3817 C CA . PHE B 1 7 ? -1.688 -16.672 3.754 1 96.75 7 PHE B CA 1
ATOM 3818 C C . PHE B 1 7 ? -2.705 -15.625 3.309 1 96.75 7 PHE B C 1
ATOM 3820 O O . PHE B 1 7 ? -3.041 -15.547 2.125 1 96.75 7 PHE B O 1
ATOM 3827 N N . VAL B 1 8 ? -3.189 -14.812 4.266 1 96.19 8 VAL B N 1
ATOM 3828 C CA . VAL B 1 8 ? -4.41 -14.055 4.027 1 96.19 8 VAL B CA 1
ATOM 3829 C C . VAL B 1 8 ? -4.113 -12.555 4.121 1 96.19 8 VAL B C 1
ATOM 3831 O O . VAL B 1 8 ? -3.58 -12.086 5.125 1 96.19 8 VAL B O 1
ATOM 3834 N N . ASN B 1 9 ? -4.371 -11.82 3.068 1 93 9 ASN B N 1
ATOM 3835 C CA . ASN B 1 9 ? -4.305 -10.359 3.057 1 93 9 ASN B CA 1
ATOM 3836 C C . ASN B 1 9 ? -5.676 -9.734 3.307 1 93 9 ASN B C 1
ATOM 3838 O O . ASN B 1 9 ? -5.777 -8.688 3.943 1 93 9 ASN B O 1
ATOM 3842 N N . ARG B 1 10 ? -6.754 -10.445 2.787 1 91.81 10 ARG B N 1
ATOM 3843 C CA . ARG B 1 10 ? -8.141 -10.023 2.963 1 91.81 10 ARG B CA 1
ATOM 3844 C C . ARG B 1 10 ? -9.039 -11.219 3.283 1 91.81 10 ARG B C 1
ATOM 3846 O O . ARG B 1 10 ? -8.836 -12.312 2.752 1 91.81 10 ARG B O 1
ATOM 3853 N N . ILE B 1 11 ? -9.977 -10.922 3.955 1 91.56 11 ILE B N 1
ATOM 3854 C CA . ILE B 1 11 ? -10.875 -11.961 4.457 1 91.56 11 ILE B CA 1
ATOM 3855 C C . ILE B 1 11 ? -11.602 -12.625 3.287 1 91.56 11 ILE B C 1
ATOM 3857 O O . ILE B 1 11 ? -12.062 -11.945 2.371 1 91.56 11 ILE B O 1
ATOM 3861 N N . ILE B 1 12 ? -11.633 -13.93 3.309 1 94.94 12 ILE B N 1
ATOM 3862 C CA . ILE B 1 12 ? -12.445 -14.695 2.369 1 94.94 12 ILE B CA 1
ATOM 3863 C C . ILE B 1 12 ? -13.312 -15.695 3.131 1 94.94 12 ILE B C 1
ATOM 3865 O O . ILE B 1 12 ? -12.805 -16.5 3.908 1 94.94 12 ILE B O 1
ATOM 3869 N N . ASN B 1 13 ? -14.57 -15.57 2.951 1 94.75 13 ASN B N 1
ATOM 3870 C CA . ASN B 1 13 ? -15.508 -16.594 3.402 1 94.75 13 ASN B CA 1
ATOM 3871 C C . ASN B 1 13 ? -15.773 -17.625 2.309 1 94.75 13 ASN B C 1
ATOM 3873 O O . ASN B 1 13 ? -16.609 -17.406 1.427 1 94.75 13 ASN B O 1
ATOM 3877 N N . MET B 1 14 ? -15.188 -18.781 2.426 1 96.81 14 MET B N 1
ATOM 3878 C CA . MET B 1 14 ? -15.281 -19.781 1.373 1 96.81 14 MET B CA 1
ATOM 3879 C C . MET B 1 14 ? -16.703 -20.297 1.243 1 96.81 14 MET B C 1
ATOM 3881 O O . MET B 1 14 ? -17.078 -20.859 0.206 1 96.81 14 MET B O 1
ATOM 3885 N N . ARG B 1 15 ? -17.516 -20.141 2.244 1 94.62 15 ARG B N 1
ATOM 3886 C CA . ARG B 1 15 ? -18.906 -20.562 2.154 1 94.62 15 ARG B CA 1
ATOM 3887 C C . ARG B 1 15 ? -19.656 -19.734 1.118 1 94.62 15 ARG B C 1
ATOM 3889 O O . ARG B 1 15 ? -20.625 -20.219 0.51 1 94.62 15 ARG B O 1
ATOM 3896 N N . LYS B 1 16 ? -19.156 -18.547 0.913 1 94.31 16 LYS B N 1
ATOM 3897 C CA . LYS B 1 16 ? -19.828 -17.641 -0.014 1 94.31 16 LYS B CA 1
ATOM 3898 C C . LYS B 1 16 ? -19.328 -17.844 -1.44 1 94.31 16 LYS B C 1
ATOM 3900 O O . LYS B 1 16 ? -19.953 -17.391 -2.396 1 94.31 16 LYS B O 1
ATOM 3905 N N . ILE B 1 17 ? -18.234 -18.484 -1.598 1 97.31 17 ILE B N 1
ATOM 3906 C CA . ILE B 1 17 ? -17.656 -18.719 -2.916 1 97.31 17 ILE B CA 1
ATOM 3907 C C . ILE B 1 17 ? -18.375 -19.875 -3.602 1 97.31 17 ILE B C 1
ATOM 3909 O O . ILE B 1 17 ? -18.406 -20.984 -3.082 1 97.31 17 ILE B O 1
ATOM 3913 N N . LYS B 1 18 ? -18.891 -19.562 -4.719 1 97.44 18 LYS B N 1
ATOM 3914 C CA . LYS B 1 18 ? -19.641 -20.578 -5.461 1 97.44 18 LYS B CA 1
ATOM 3915 C C . LYS B 1 18 ? -18.797 -21.156 -6.594 1 97.44 18 LYS B C 1
ATOM 3917 O O . LYS B 1 18 ? -18.891 -22.344 -6.902 1 97.44 18 LYS B O 1
ATOM 3922 N N . LEU B 1 19 ? -18 -20.266 -7.238 1 97.75 19 LEU B N 1
ATOM 3923 C CA . LEU B 1 19 ? -17.188 -20.656 -8.375 1 97.75 19 LEU B CA 1
ATOM 3924 C C . LEU B 1 19 ? -15.703 -20.406 -8.078 1 97.75 19 LEU B C 1
ATOM 3926 O O . LEU B 1 19 ? -15.344 -19.391 -7.508 1 97.75 19 LEU B O 1
ATOM 3930 N N . ILE B 1 20 ? -14.961 -21.375 -8.438 1 98.38 20 ILE B N 1
ATOM 3931 C CA . ILE B 1 20 ? -13.508 -21.234 -8.344 1 98.38 20 ILE B CA 1
ATOM 3932 C C . ILE B 1 20 ? -12.891 -21.344 -9.734 1 98.38 20 ILE B C 1
ATOM 3934 O O . ILE B 1 20 ? -13.055 -22.344 -10.43 1 98.38 20 ILE B O 1
ATOM 3938 N N . GLY B 1 21 ? -12.297 -20.25 -10.148 1 97.75 21 GLY B N 1
ATOM 3939 C CA . GLY B 1 21 ? -11.594 -20.219 -11.43 1 97.75 21 GLY B CA 1
ATOM 3940 C C . GLY B 1 21 ? -10.102 -20.484 -11.289 1 97.75 21 GLY B C 1
ATOM 3941 O O . GLY B 1 21 ? -9.453 -19.953 -10.391 1 97.75 21 GLY B O 1
ATOM 3942 N N . LEU B 1 22 ? -9.586 -21.266 -12.188 1 98 22 LEU B N 1
ATOM 3943 C CA . LEU B 1 22 ? -8.18 -21.641 -12.133 1 98 22 LEU B CA 1
ATOM 3944 C C . LEU B 1 22 ? -7.473 -21.281 -13.438 1 98 22 LEU B C 1
ATOM 3946 O O . LEU B 1 22 ? -7.91 -21.688 -14.516 1 98 22 LEU B O 1
ATOM 3950 N N . ASP B 1 23 ? -6.402 -20.531 -13.234 1 96.06 23 ASP B N 1
ATOM 3951 C CA . ASP B 1 23 ? -5.438 -20.531 -14.336 1 96.06 23 ASP B CA 1
ATOM 3952 C C . ASP B 1 23 ? -4.805 -21.922 -14.5 1 96.06 23 ASP B C 1
ATOM 3954 O O . ASP B 1 23 ? -4.785 -22.719 -13.562 1 96.06 23 ASP B O 1
ATOM 3958 N N . MET B 1 24 ? -4.445 -22.188 -15.711 1 96.5 24 MET B N 1
ATOM 3959 C CA . MET B 1 24 ? -3.904 -23.531 -15.93 1 96.5 24 MET B CA 1
ATOM 3960 C C . MET B 1 24 ? -2.402 -23.562 -15.664 1 96.5 24 MET B C 1
ATOM 3962 O O . MET B 1 24 ? -1.946 -24.188 -14.711 1 96.5 24 MET B O 1
ATOM 3966 N N . ASP B 1 25 ? -1.638 -22.672 -16.406 1 92.31 25 ASP B N 1
ATOM 3967 C CA . ASP B 1 25 ? -0.181 -22.703 -16.328 1 92.31 25 ASP B CA 1
ATOM 3968 C C . ASP B 1 25 ? 0.309 -22.125 -15 1 92.31 25 ASP B C 1
ATOM 3970 O O . ASP B 1 25 ? -0.055 -21 -14.633 1 92.31 25 ASP B O 1
ATOM 3974 N N . HIS B 1 26 ? 1.124 -22.922 -14.32 1 92.19 26 HIS B N 1
ATOM 3975 C CA . HIS B 1 26 ? 1.78 -22.547 -13.078 1 92.19 26 HIS B CA 1
ATOM 3976 C C . HIS B 1 26 ? 0.771 -22.406 -11.945 1 92.19 26 HIS B C 1
ATOM 3978 O O . HIS B 1 26 ? 1.058 -21.766 -10.922 1 92.19 26 HIS B O 1
ATOM 3984 N N . THR B 1 27 ? -0.418 -22.875 -12.125 1 95.69 27 THR B N 1
ATOM 3985 C CA . THR B 1 27 ? -1.459 -22.906 -11.102 1 95.69 27 THR B CA 1
ATOM 3986 C C . THR B 1 27 ? -2.057 -24.312 -10.984 1 95.69 27 THR B C 1
ATOM 3988 O O . THR B 1 27 ? -1.621 -25.109 -10.156 1 95.69 27 THR B O 1
ATOM 3991 N N . LEU B 1 28 ? -2.93 -24.641 -11.961 1 98.06 28 LEU B N 1
ATOM 3992 C CA . LEU B 1 28 ? -3.48 -26 -11.977 1 98.06 28 LEU B CA 1
ATOM 3993 C C . LEU B 1 28 ? -2.416 -27.016 -12.367 1 98.06 28 LEU B C 1
ATOM 3995 O O . LEU B 1 28 ? -2.328 -28.094 -11.781 1 98.06 28 LEU B O 1
ATOM 3999 N N . ILE B 1 29 ? -1.7 -26.594 -13.398 1 96.44 29 ILE B N 1
ATOM 4000 C CA . ILE B 1 29 ? -0.567 -27.391 -13.859 1 96.44 29 ILE B CA 1
ATOM 4001 C C . ILE B 1 29 ? 0.736 -26.766 -13.375 1 96.44 29 ILE B C 1
ATOM 4003 O O . ILE B 1 29 ? 1.033 -25.609 -13.688 1 96.44 29 ILE B O 1
ATOM 4007 N N . ARG B 1 30 ? 1.45 -27.5 -12.664 1 95.5 30 ARG B N 1
ATOM 4008 C CA . ARG B 1 30 ? 2.73 -27.016 -12.172 1 95.5 30 ARG B CA 1
ATOM 4009 C C . ARG B 1 30 ? 3.883 -27.516 -13.031 1 95.5 30 ARG B C 1
ATOM 4011 O O . ARG B 1 30 ? 3.799 -28.609 -13.609 1 95.5 30 ARG B O 1
ATOM 4018 N N . TYR B 1 31 ? 4.902 -26.75 -13.07 1 94.75 31 TYR B N 1
ATOM 4019 C CA . TYR B 1 31 ? 6.086 -27.094 -13.852 1 94.75 31 TYR B CA 1
ATOM 4020 C C . TYR B 1 31 ? 7.324 -27.141 -12.969 1 94.75 31 TYR B C 1
ATOM 4022 O O . TYR B 1 31 ? 7.348 -26.531 -11.891 1 94.75 31 TYR B O 1
ATOM 4030 N N . ASN B 1 32 ? 8.273 -27.953 -13.422 1 94.44 32 ASN B N 1
ATOM 4031 C CA . ASN B 1 32 ? 9.625 -27.734 -12.93 1 94.44 32 ASN B CA 1
ATOM 4032 C C . ASN B 1 32 ? 10.203 -26.422 -13.445 1 94.44 32 ASN B C 1
ATOM 4034 O O . ASN B 1 32 ? 10.781 -26.375 -14.531 1 94.44 32 ASN B O 1
ATOM 4038 N N . SER B 1 33 ? 10.086 -25.453 -12.656 1 91.94 33 SER B N 1
ATOM 4039 C CA . SER B 1 33 ? 10.359 -24.094 -13.078 1 91.94 33 SER B CA 1
ATOM 4040 C C . SER B 1 33 ? 11.797 -23.938 -13.586 1 91.94 33 SER B C 1
ATOM 4042 O O . SER B 1 33 ? 12.039 -23.234 -14.562 1 91.94 33 SER B O 1
ATOM 4044 N N . LYS B 1 34 ? 12.75 -24.594 -12.906 1 93.19 34 LYS B N 1
ATOM 4045 C CA . LYS B 1 34 ? 14.148 -24.531 -13.328 1 93.19 34 LYS B CA 1
ATOM 4046 C C . LYS B 1 34 ? 14.336 -25.109 -14.719 1 93.19 34 LYS B C 1
ATOM 4048 O O . LYS B 1 34 ? 14.977 -24.5 -15.578 1 93.19 34 LYS B O 1
ATOM 4053 N N . ASN B 1 35 ? 13.727 -26.281 -14.922 1 95.06 35 ASN B N 1
ATOM 4054 C CA . ASN B 1 35 ? 13.805 -26.922 -16.234 1 95.06 35 ASN B CA 1
ATOM 4055 C C . ASN B 1 35 ? 13.086 -26.109 -17.297 1 95.06 35 ASN B C 1
ATOM 4057 O O . ASN B 1 35 ? 13.578 -25.969 -18.422 1 95.06 35 ASN B O 1
ATOM 4061 N N . PHE B 1 36 ? 11.953 -25.625 -16.906 1 93.94 36 PHE B N 1
ATOM 4062 C CA . PHE B 1 36 ? 11.125 -24.859 -17.828 1 93.94 36 PHE B CA 1
ATOM 4063 C C . PHE B 1 36 ? 11.844 -23.594 -18.281 1 93.94 36 PHE B C 1
ATOM 4065 O O . PHE B 1 36 ? 11.953 -23.328 -19.484 1 93.94 36 PHE B O 1
ATOM 4072 N N . GLU B 1 37 ? 12.398 -22.859 -17.344 1 94 37 GLU B N 1
ATOM 4073 C CA . GLU B 1 37 ? 13.062 -21.594 -17.641 1 94 37 GLU B CA 1
ATOM 4074 C C . GLU B 1 37 ? 14.375 -21.812 -18.391 1 94 37 GLU B C 1
ATOM 4076 O O . GLU B 1 37 ? 14.773 -21 -19.234 1 94 37 GLU B O 1
ATOM 4081 N N . SER B 1 38 ? 14.992 -22.875 -18.031 1 95.75 38 SER B N 1
ATOM 4082 C CA . SER B 1 38 ? 16.203 -23.234 -18.766 1 95.75 38 SER B CA 1
ATOM 4083 C C . SER B 1 38 ? 15.914 -23.453 -20.25 1 95.75 38 SER B C 1
ATOM 4085 O O . SER B 1 38 ? 16.672 -23.016 -21.109 1 95.75 38 SER B O 1
ATOM 4087 N N . LEU B 1 39 ? 14.859 -24.156 -20.5 1 96.06 39 LEU B N 1
ATOM 4088 C CA . LEU B 1 39 ? 14.453 -24.391 -21.875 1 96.06 39 LEU B CA 1
ATOM 4089 C C . LEU B 1 39 ? 14.141 -23.094 -22.594 1 96.06 39 LEU B C 1
ATOM 4091 O O . LEU B 1 39 ? 14.594 -22.859 -23.719 1 96.06 39 LEU B O 1
ATOM 4095 N N . VAL B 1 40 ? 13.352 -22.219 -21.938 1 95.5 40 VAL B N 1
ATOM 4096 C CA . VAL B 1 40 ? 13.008 -20.922 -22.531 1 95.5 40 VAL B CA 1
ATOM 4097 C C . VAL B 1 40 ? 14.281 -20.141 -22.828 1 95.5 40 VAL B C 1
ATOM 4099 O O . VAL B 1 40 ? 14.43 -19.578 -23.922 1 95.5 40 VAL B O 1
ATOM 4102 N N . TYR B 1 41 ? 15.188 -20.156 -21.875 1 96.88 41 TYR B N 1
ATOM 4103 C CA . TYR B 1 41 ? 16.469 -19.469 -22 1 96.88 41 TYR B CA 1
ATOM 4104 C C . TYR B 1 41 ? 17.219 -19.938 -23.234 1 96.88 41 TYR B C 1
ATOM 4106 O O . TYR B 1 41 ? 17.688 -19.125 -24.031 1 96.88 41 TYR B O 1
ATOM 4114 N N . ASP B 1 42 ? 17.266 -21.172 -23.422 1 96.62 42 ASP B N 1
ATOM 4115 C CA . ASP B 1 42 ? 18 -21.766 -24.547 1 96.62 42 ASP B CA 1
ATOM 4116 C C . ASP B 1 42 ? 17.344 -21.422 -25.875 1 96.62 42 ASP B C 1
ATOM 4118 O O . ASP B 1 42 ? 18.031 -21.078 -26.844 1 96.62 42 ASP B O 1
ATOM 4122 N N . LEU B 1 43 ? 16.078 -21.531 -25.906 1 96.06 43 LEU B N 1
ATOM 4123 C CA . LEU B 1 43 ? 15.344 -21.234 -27.141 1 96.06 43 LEU B CA 1
ATOM 4124 C C . LEU B 1 43 ? 15.484 -19.766 -27.531 1 96.06 43 LEU B C 1
ATOM 4126 O O . LEU B 1 43 ? 15.633 -19.453 -28.703 1 96.06 43 LEU B O 1
ATOM 4130 N N . VAL B 1 44 ? 15.414 -18.891 -26.547 1 96.12 44 VAL B N 1
ATOM 4131 C CA . VAL B 1 44 ? 15.516 -17.453 -26.812 1 96.12 44 VAL B CA 1
ATOM 4132 C C . VAL B 1 44 ? 16.922 -17.109 -27.297 1 96.12 44 VAL B C 1
ATOM 4134 O O . VAL B 1 44 ? 17.094 -16.328 -28.234 1 96.12 44 VAL B O 1
ATOM 4137 N N . LYS B 1 45 ? 17.891 -17.703 -26.625 1 96.12 45 LYS B N 1
ATOM 4138 C CA . LYS B 1 45 ? 19.281 -17.5 -27.016 1 96.12 45 LYS B CA 1
ATOM 4139 C C . LYS B 1 45 ? 19.484 -17.859 -28.484 1 96.12 45 LYS B C 1
ATOM 4141 O O . LYS B 1 45 ? 20.109 -17.109 -29.234 1 96.12 45 LYS B O 1
ATOM 4146 N N . GLU B 1 46 ? 18.984 -18.938 -28.844 1 95.31 46 GLU B N 1
ATOM 4147 C CA . GLU B 1 46 ? 19.109 -19.406 -30.219 1 95.31 46 GLU B CA 1
ATOM 4148 C C . GLU B 1 46 ? 18.406 -18.453 -31.188 1 95.31 46 GLU B C 1
ATOM 4150 O O . GLU B 1 46 ? 18.938 -18.141 -32.25 1 95.31 46 GLU B O 1
ATOM 4155 N N . ARG B 1 47 ? 17.281 -18.047 -30.844 1 95.38 47 ARG B N 1
ATOM 4156 C CA . ARG B 1 47 ? 16.5 -17.156 -31.703 1 95.38 47 ARG B CA 1
ATOM 4157 C C . ARG B 1 47 ? 17.188 -15.805 -31.859 1 95.38 47 ARG B C 1
ATOM 4159 O O . ARG B 1 47 ? 17.141 -15.195 -32.938 1 95.38 47 ARG B O 1
ATOM 4166 N N . LEU B 1 48 ? 17.766 -15.297 -30.797 1 96.69 48 LEU B N 1
ATOM 4167 C CA . LEU B 1 48 ? 18.5 -14.031 -30.859 1 96.69 48 LEU B CA 1
ATOM 4168 C C . LEU B 1 48 ? 19.656 -14.117 -31.844 1 96.69 48 LEU B C 1
ATOM 4170 O O . LEU B 1 48 ? 19.875 -13.188 -32.625 1 96.69 48 LEU B O 1
ATOM 4174 N N . ALA B 1 49 ? 20.328 -15.18 -31.828 1 95.06 49 ALA B N 1
ATOM 4175 C CA . ALA B 1 49 ? 21.469 -15.375 -32.719 1 95.06 49 ALA B CA 1
ATOM 4176 C C . ALA B 1 49 ? 20.984 -15.508 -34.188 1 95.06 49 ALA B C 1
ATOM 4178 O O . ALA B 1 49 ? 21.578 -14.922 -35.094 1 95.06 49 ALA B O 1
ATOM 4179 N N . GLU B 1 50 ? 19.922 -16.156 -34.344 1 93.5 50 GLU B N 1
ATOM 4180 C CA . GLU B 1 50 ? 19.469 -16.516 -35.688 1 93.5 50 GLU B CA 1
ATOM 4181 C C . GLU B 1 50 ? 18.672 -15.367 -36.312 1 93.5 50 GLU B C 1
ATOM 4183 O O . GLU B 1 50 ? 18.891 -15.016 -37.469 1 93.5 50 GLU B O 1
ATOM 4188 N N . SER B 1 51 ? 17.781 -14.812 -35.562 1 92.56 51 SER B N 1
ATOM 4189 C CA . SER B 1 51 ? 16.828 -13.867 -36.156 1 92.56 51 SER B CA 1
ATOM 4190 C C . SER B 1 51 ? 17.281 -12.422 -35.938 1 92.56 51 SER B C 1
ATOM 4192 O O . SER B 1 51 ? 16.953 -11.547 -36.75 1 92.56 51 SER B O 1
ATOM 4194 N N . PHE B 1 52 ? 18.031 -12.211 -34.906 1 94.25 52 PHE B N 1
ATOM 4195 C CA . PHE B 1 52 ? 18.422 -10.836 -34.594 1 94.25 52 PHE B CA 1
ATOM 4196 C C . PHE B 1 52 ? 19.906 -10.641 -34.812 1 94.25 52 PHE B C 1
ATOM 4198 O O . PHE B 1 52 ? 20.438 -9.547 -34.594 1 94.25 52 PHE B O 1
ATOM 4205 N N . HIS B 1 53 ? 20.625 -11.656 -35.188 1 93.5 53 HIS B N 1
ATOM 4206 C CA . HIS B 1 53 ? 22.016 -11.617 -35.594 1 93.5 53 HIS B CA 1
ATOM 4207 C C . HIS B 1 53 ? 22.922 -11.18 -34.438 1 93.5 53 HIS B C 1
ATOM 4209 O O . HIS B 1 53 ? 23.844 -10.383 -34.625 1 93.5 53 HIS B O 1
ATOM 4215 N N . TYR B 1 54 ? 22.484 -11.555 -33.281 1 95.88 54 TYR B N 1
ATOM 4216 C CA . TYR B 1 54 ? 23.422 -11.367 -32.156 1 95.88 54 TYR B CA 1
ATOM 4217 C C . TYR B 1 54 ? 24.672 -12.211 -32.344 1 95.88 54 TYR B C 1
ATOM 4219 O O . TYR B 1 54 ? 24.641 -13.242 -33.031 1 95.88 54 TYR B O 1
ATOM 4227 N N . PRO B 1 55 ? 25.766 -11.797 -31.734 1 94.5 55 PRO B N 1
ATOM 4228 C CA . PRO B 1 55 ? 27.016 -12.555 -31.891 1 94.5 55 PRO B CA 1
ATOM 4229 C C . PRO B 1 55 ? 26.891 -14 -31.422 1 94.5 55 PRO B C 1
ATOM 4231 O O . PRO B 1 55 ? 26.234 -14.273 -30.422 1 94.5 55 PRO B O 1
ATOM 4234 N N . GLU B 1 56 ? 27.578 -14.891 -32.031 1 91.81 56 GLU B N 1
ATOM 4235 C CA . GLU B 1 56 ? 27.5 -16.328 -31.719 1 91.81 56 GLU B CA 1
ATOM 4236 C C . GLU B 1 56 ? 27.984 -16.609 -30.312 1 91.81 56 GLU B C 1
ATOM 4238 O O . GLU B 1 56 ? 27.672 -17.672 -29.75 1 91.81 56 GLU B O 1
ATOM 4243 N N . GLU B 1 57 ? 28.703 -15.703 -29.797 1 93 57 GLU B N 1
ATOM 4244 C CA . GLU B 1 57 ? 29.219 -15.828 -28.438 1 93 57 GLU B CA 1
ATOM 4245 C C . GLU B 1 57 ? 28.078 -16.047 -27.438 1 93 57 GLU B C 1
ATOM 4247 O O . GLU B 1 57 ? 28.297 -16.625 -26.375 1 93 57 GLU B O 1
ATOM 4252 N N . ILE B 1 58 ? 26.906 -15.609 -27.797 1 95.38 58 ILE B N 1
ATOM 4253 C CA . ILE B 1 58 ? 25.812 -15.68 -26.844 1 95.38 58 ILE B CA 1
ATOM 4254 C C . ILE B 1 58 ? 25.391 -17.125 -26.656 1 95.38 58 ILE B C 1
ATOM 4256 O O . ILE B 1 58 ? 24.781 -17.484 -25.641 1 95.38 58 ILE B O 1
ATOM 4260 N N . LYS B 1 59 ? 25.672 -18 -27.625 1 93.44 59 LYS B N 1
ATOM 4261 C CA . LYS B 1 59 ? 25.328 -19.422 -27.531 1 93.44 59 LYS B CA 1
ATOM 4262 C C . LYS B 1 59 ? 26.094 -20.109 -26.406 1 93.44 59 LYS B C 1
ATOM 4264 O O . LYS B 1 59 ? 25.688 -21.172 -25.922 1 93.44 59 LYS B O 1
ATOM 4269 N N . LYS B 1 60 ? 27.125 -19.5 -25.922 1 93.88 60 LYS B N 1
ATOM 4270 C CA . LYS B 1 60 ? 27.953 -20.062 -24.859 1 93.88 60 LYS B CA 1
ATOM 4271 C C . LYS B 1 60 ? 27.469 -19.625 -23.484 1 93.88 60 LYS B C 1
ATOM 4273 O O . LYS B 1 60 ? 27.953 -20.109 -22.453 1 93.88 60 LYS B O 1
ATOM 4278 N N . PHE B 1 61 ? 26.531 -18.75 -23.5 1 96.81 61 PHE B N 1
ATOM 4279 C CA . PHE B 1 61 ? 25.984 -18.281 -22.234 1 96.81 61 PHE B CA 1
ATOM 4280 C C . PHE B 1 61 ? 25.453 -19.453 -21.422 1 96.81 61 PHE B C 1
ATOM 4282 O O . PHE B 1 61 ? 24.953 -20.422 -21.984 1 96.81 61 PHE B O 1
ATOM 4289 N N . LYS B 1 62 ? 25.594 -19.391 -20.172 1 96.56 62 LYS B N 1
ATOM 4290 C CA . LYS B 1 62 ? 25.094 -20.406 -19.25 1 96.56 62 LYS B CA 1
ATOM 4291 C C . LYS B 1 62 ? 23.938 -19.875 -18.422 1 96.56 62 LYS B C 1
ATOM 4293 O O . LYS B 1 62 ? 23.953 -18.719 -17.984 1 96.56 62 LYS B O 1
ATOM 4298 N N . PHE B 1 63 ? 23.016 -20.781 -18.281 1 96.69 63 PHE B N 1
ATOM 4299 C CA . PHE B 1 63 ? 21.828 -20.438 -17.516 1 96.69 63 PHE B CA 1
ATOM 4300 C C . PHE B 1 63 ? 22.016 -20.797 -16.047 1 96.69 63 PHE B C 1
ATOM 4302 O O . PHE B 1 63 ? 22.344 -21.938 -15.719 1 96.69 63 PHE B O 1
ATOM 4309 N N . ASN B 1 64 ? 21.875 -19.828 -15.164 1 96.31 64 ASN B N 1
ATOM 4310 C CA . ASN B 1 64 ? 21.75 -20.047 -13.727 1 96.31 64 ASN B CA 1
ATOM 4311 C C . ASN B 1 64 ? 20.453 -19.469 -13.172 1 96.31 64 ASN B C 1
ATOM 4313 O O . ASN B 1 64 ? 20.297 -18.25 -13.117 1 96.31 64 ASN B O 1
ATOM 4317 N N . PHE B 1 65 ? 19.594 -20.359 -12.742 1 94.81 65 PHE B N 1
ATOM 4318 C CA . PHE B 1 65 ? 18.234 -20.016 -12.328 1 94.81 65 PHE B CA 1
ATOM 4319 C C . PHE B 1 65 ? 18.25 -19 -11.203 1 94.81 65 PHE B C 1
ATOM 4321 O O . PHE B 1 65 ? 17.375 -18.125 -11.125 1 94.81 65 PHE B O 1
ATOM 4328 N N . ASP B 1 66 ? 19.25 -18.969 -10.375 1 94.19 66 ASP B N 1
ATOM 4329 C CA . ASP B 1 66 ? 19.281 -18.156 -9.164 1 94.19 66 ASP B CA 1
ATOM 4330 C C . ASP B 1 66 ? 19.844 -16.766 -9.453 1 94.19 66 ASP B C 1
ATOM 4332 O O . ASP B 1 66 ? 19.906 -15.914 -8.562 1 94.19 66 ASP B O 1
ATOM 4336 N N . ASP B 1 67 ? 20.125 -16.5 -10.703 1 96.25 67 ASP B N 1
ATOM 4337 C CA . ASP B 1 67 ? 20.688 -15.195 -11.062 1 96.25 67 ASP B CA 1
ATOM 4338 C C . ASP B 1 67 ? 19.578 -14.133 -11.125 1 96.25 67 ASP B C 1
ATOM 4340 O O . ASP B 1 67 ? 19.875 -12.938 -11.18 1 96.25 67 ASP B O 1
ATOM 4344 N N . ALA B 1 68 ? 18.375 -14.547 -11.109 1 95.75 68 ALA B N 1
ATOM 4345 C CA . ALA B 1 68 ? 17.25 -13.625 -11.078 1 95.75 68 ALA B CA 1
ATOM 4346 C C . ALA B 1 68 ? 16.141 -14.148 -10.188 1 95.75 68 ALA B C 1
ATOM 4348 O O . ALA B 1 68 ? 16.047 -15.352 -9.922 1 95.75 68 ALA B O 1
ATOM 4349 N N . ILE B 1 69 ? 15.375 -13.305 -9.656 1 94.94 69 ILE B N 1
ATOM 4350 C CA . ILE B 1 69 ? 14.188 -13.656 -8.891 1 94.94 69 ILE B CA 1
ATOM 4351 C C . ILE B 1 69 ? 12.992 -12.859 -9.398 1 94.94 69 ILE B C 1
ATOM 4353 O O . ILE B 1 69 ? 13.156 -11.828 -10.055 1 94.94 69 ILE B O 1
ATOM 4357 N N . ARG B 1 70 ? 11.844 -13.328 -9.109 1 93 70 ARG B N 1
ATOM 4358 C CA . ARG B 1 70 ? 10.625 -12.594 -9.43 1 93 70 ARG B CA 1
ATOM 4359 C C . ARG B 1 70 ? 10.555 -11.281 -8.648 1 93 70 ARG B C 1
ATOM 4361 O O . ARG B 1 70 ? 10.906 -11.242 -7.465 1 93 70 ARG B O 1
ATOM 4368 N N . GLY B 1 71 ? 10.102 -10.25 -9.344 1 93.38 71 GLY B N 1
ATOM 4369 C CA . GLY B 1 71 ? 9.938 -8.969 -8.68 1 93.38 71 GLY B CA 1
ATOM 4370 C C . GLY B 1 71 ? 10.992 -7.953 -9.078 1 93.38 71 GLY B C 1
ATOM 4371 O O . GLY B 1 71 ? 10.891 -6.777 -8.719 1 93.38 71 GLY B O 1
ATOM 4372 N N . LEU B 1 72 ? 11.969 -8.398 -9.797 1 96.69 72 LEU B N 1
ATOM 4373 C CA . LEU B 1 72 ? 12.984 -7.465 -10.281 1 96.69 72 LEU B CA 1
ATOM 4374 C C . LEU B 1 72 ? 12.414 -6.555 -11.359 1 96.69 72 LEU B C 1
ATOM 4376 O O . LEU B 1 72 ? 11.328 -6.809 -11.883 1 96.69 72 LEU B O 1
ATOM 4380 N N . VAL B 1 73 ? 13.117 -5.457 -11.609 1 96.5 73 VAL B N 1
ATOM 4381 C CA . VAL B 1 73 ? 12.719 -4.504 -12.641 1 96.5 73 VAL B CA 1
ATOM 4382 C C . VAL B 1 73 ? 13.914 -4.203 -13.555 1 96.5 73 VAL B C 1
ATOM 4384 O O . VAL B 1 73 ? 14.984 -3.838 -13.078 1 96.5 73 VAL B O 1
ATOM 4387 N N . ILE B 1 74 ? 13.688 -4.32 -14.797 1 97 74 ILE B N 1
ATOM 4388 C CA . ILE B 1 74 ? 14.727 -3.992 -15.766 1 97 74 ILE B CA 1
ATOM 4389 C C . ILE B 1 74 ? 14.641 -2.512 -16.125 1 97 74 ILE B C 1
ATOM 4391 O O . ILE B 1 74 ? 13.57 -2.006 -16.469 1 97 74 ILE B O 1
ATOM 4395 N N . ASP B 1 75 ? 15.664 -1.823 -15.969 1 97.25 75 ASP B N 1
ATOM 4396 C CA . ASP B 1 75 ? 15.852 -0.484 -16.516 1 97.25 75 ASP B CA 1
ATOM 4397 C C . ASP B 1 75 ? 16.531 -0.54 -17.875 1 97.25 75 ASP B C 1
ATOM 4399 O O . ASP B 1 75 ? 17.766 -0.539 -17.969 1 97.25 75 ASP B O 1
ATOM 4403 N N . SER B 1 76 ? 15.758 -0.49 -18.922 1 97 76 SER B N 1
ATOM 4404 C CA . SER B 1 76 ? 16.281 -0.756 -20.25 1 97 76 SER B CA 1
ATOM 4405 C C . SER B 1 76 ? 17.047 0.441 -20.797 1 97 76 SER B C 1
ATOM 4407 O O . SER B 1 76 ? 17.797 0.316 -21.766 1 97 76 SER B O 1
ATOM 4409 N N . LYS B 1 77 ? 16.906 1.555 -20.25 1 95.88 77 LYS B N 1
ATOM 4410 C CA . LYS B 1 77 ? 17.641 2.742 -20.688 1 95.88 77 LYS B CA 1
ATOM 4411 C C . LYS B 1 77 ? 19.094 2.668 -20.25 1 95.88 77 LYS B C 1
ATOM 4413 O O . LYS B 1 77 ? 20 2.982 -21.031 1 95.88 77 LYS B O 1
ATOM 4418 N N . ASN B 1 78 ? 19.281 2.176 -19.016 1 96.06 78 ASN B N 1
ATOM 4419 C CA . ASN B 1 78 ? 20.609 2.246 -18.438 1 96.06 78 ASN B CA 1
ATOM 4420 C C . ASN B 1 78 ? 21.281 0.874 -18.391 1 96.06 78 ASN B C 1
ATOM 4422 O O . ASN B 1 78 ? 22.438 0.755 -18 1 96.06 78 ASN B O 1
ATOM 4426 N N . GLY B 1 79 ? 20.578 -0.164 -18.828 1 97.5 79 GLY B N 1
ATOM 4427 C CA . GLY B 1 79 ? 21.141 -1.505 -18.812 1 97.5 79 GLY B CA 1
ATOM 4428 C C . GLY B 1 79 ? 21.234 -2.104 -17.422 1 97.5 79 GLY B C 1
ATOM 4429 O O . GLY B 1 79 ? 22.156 -2.854 -17.125 1 97.5 79 GLY B O 1
ATOM 4430 N N . ASN B 1 80 ? 20.297 -1.688 -16.531 1 98.25 80 ASN B N 1
ATOM 4431 C CA . ASN B 1 80 ? 20.359 -2.119 -15.141 1 98.25 80 ASN B CA 1
ATOM 4432 C C . ASN B 1 80 ? 19.188 -3.014 -14.766 1 98.25 80 ASN B C 1
ATOM 4434 O O . ASN B 1 80 ? 18.156 -3.02 -15.461 1 98.25 80 ASN B O 1
ATOM 4438 N N . ILE B 1 81 ? 19.359 -3.855 -13.781 1 98.12 81 ILE B N 1
ATOM 4439 C CA . ILE B 1 81 ? 18.328 -4.641 -13.125 1 98.12 81 ILE B CA 1
ATOM 4440 C C . ILE B 1 81 ? 18.188 -4.195 -11.664 1 98.12 81 ILE B C 1
ATOM 4442 O O . ILE B 1 81 ? 19.172 -4.152 -10.93 1 98.12 81 ILE B O 1
ATOM 4446 N N . LEU B 1 82 ? 17 -3.879 -11.289 1 97.56 82 LEU B N 1
ATOM 4447 C CA . LEU B 1 82 ? 16.797 -3.232 -10 1 97.56 82 LEU B CA 1
ATOM 4448 C C . LEU B 1 82 ? 15.875 -4.07 -9.117 1 97.56 82 LEU B C 1
ATOM 4450 O O . LEU B 1 82 ? 14.93 -4.691 -9.602 1 97.56 82 LEU B O 1
ATOM 4454 N N . LYS B 1 83 ? 16.172 -4.117 -7.871 1 96.69 83 LYS B N 1
ATOM 4455 C CA . LYS B 1 83 ? 15.242 -4.578 -6.848 1 96.69 83 LYS B CA 1
ATOM 4456 C C . LYS B 1 83 ? 14.695 -3.406 -6.035 1 96.69 83 LYS B C 1
ATOM 4458 O O . LYS B 1 83 ? 15.461 -2.674 -5.402 1 96.69 83 LYS B O 1
ATOM 4463 N N . LEU B 1 84 ? 13.422 -3.281 -6.016 1 95.75 84 LEU B N 1
ATOM 4464 C CA . LEU B 1 84 ? 12.797 -2.082 -5.469 1 95.75 84 LEU B CA 1
ATOM 4465 C C . LEU B 1 84 ? 12.039 -2.4 -4.188 1 95.75 84 LEU B C 1
ATOM 4467 O O . LEU B 1 84 ? 11.547 -3.518 -4.012 1 95.75 84 LEU B O 1
ATOM 4471 N N . SER B 1 85 ? 11.969 -1.44 -3.334 1 93.38 85 SER B N 1
ATOM 4472 C CA . SER B 1 85 ? 11.102 -1.527 -2.162 1 93.38 85 SER B CA 1
ATOM 4473 C C . SER B 1 85 ? 9.648 -1.244 -2.527 1 93.38 85 SER B C 1
ATOM 4475 O O . SER B 1 85 ? 9.344 -0.871 -3.664 1 93.38 85 SER B O 1
ATOM 4477 N N . ARG B 1 86 ? 8.812 -1.383 -1.508 1 91.56 86 ARG B N 1
ATOM 4478 C CA . ARG B 1 86 ? 7.383 -1.145 -1.691 1 91.56 86 ARG B CA 1
ATOM 4479 C C . ARG B 1 86 ? 7.121 0.288 -2.143 1 91.56 86 ARG B C 1
ATOM 4481 O O . ARG B 1 86 ? 6.09 0.573 -2.754 1 91.56 86 ARG B O 1
ATOM 4488 N N . TYR B 1 87 ? 8.039 1.188 -1.937 1 85.69 87 TYR B N 1
ATOM 4489 C CA . TYR B 1 87 ? 7.844 2.598 -2.26 1 85.69 87 TYR B CA 1
ATOM 4490 C C . TYR B 1 87 ? 8.531 2.957 -3.57 1 85.69 87 TYR B C 1
ATOM 4492 O O . TYR B 1 87 ? 8.578 4.129 -3.955 1 85.69 87 TYR B O 1
ATOM 4500 N N . GLY B 1 88 ? 9.188 1.97 -4.227 1 88.12 88 GLY B N 1
ATOM 4501 C CA . GLY B 1 88 ? 9.867 2.207 -5.488 1 88.12 88 GLY B CA 1
ATOM 4502 C C . GLY B 1 88 ? 11.312 2.641 -5.32 1 88.12 88 GLY B C 1
ATOM 4503 O O . GLY B 1 88 ? 11.93 3.148 -6.258 1 88.12 88 GLY B O 1
ATOM 4504 N N . ALA B 1 89 ? 11.812 2.514 -4.102 1 89.12 89 ALA B N 1
ATOM 4505 C CA . ALA B 1 89 ? 13.211 2.85 -3.848 1 89.12 89 ALA B CA 1
ATOM 4506 C C . ALA B 1 89 ? 14.133 1.717 -4.289 1 89.12 89 ALA B C 1
ATOM 4508 O O . ALA B 1 89 ? 13.844 0.542 -4.055 1 89.12 89 ALA B O 1
ATOM 4509 N N . ILE B 1 90 ? 15.234 2.055 -4.891 1 93.25 90 ILE B N 1
ATOM 4510 C CA . ILE B 1 90 ? 16.203 1.066 -5.336 1 93.25 90 ILE B CA 1
ATOM 4511 C C . ILE B 1 90 ? 17.016 0.561 -4.145 1 93.25 90 ILE B C 1
ATOM 4513 O O . ILE B 1 90 ? 17.688 1.34 -3.473 1 93.25 90 ILE B O 1
ATOM 4517 N N . ARG B 1 91 ? 16.938 -0.703 -3.891 1 92.75 91 ARG B N 1
ATOM 4518 C CA . ARG B 1 91 ? 17.656 -1.269 -2.748 1 92.75 91 ARG B CA 1
ATOM 4519 C C . ARG B 1 91 ? 18.859 -2.068 -3.201 1 92.75 91 ARG B C 1
ATOM 4521 O O . ARG B 1 91 ? 19.875 -2.117 -2.5 1 92.75 91 ARG B O 1
ATOM 4528 N N . LEU B 1 92 ? 18.688 -2.762 -4.254 1 95.12 92 LEU B N 1
ATOM 4529 C CA . LEU B 1 92 ? 19.75 -3.516 -4.906 1 95.12 92 LEU B CA 1
ATOM 4530 C C . LEU B 1 92 ? 19.719 -3.311 -6.418 1 95.12 92 LEU B C 1
ATOM 4532 O O . LEU B 1 92 ? 18.641 -3.16 -7.004 1 95.12 92 LEU B O 1
ATOM 4536 N N . SER B 1 93 ? 20.875 -3.242 -6.992 1 96.69 93 SER B N 1
ATOM 4537 C CA . SER B 1 93 ? 20.922 -3.01 -8.43 1 96.69 93 SER B CA 1
ATOM 4538 C C . SER B 1 93 ? 22.141 -3.672 -9.055 1 96.69 93 SER B C 1
ATOM 4540 O O . SER B 1 93 ? 23.203 -3.766 -8.43 1 96.69 93 SER B O 1
ATOM 4542 N N . TYR B 1 94 ? 22 -4.086 -10.234 1 98 94 TYR B N 1
ATOM 4543 C CA . TYR B 1 94 ? 23.047 -4.684 -11.047 1 98 94 TYR B CA 1
ATOM 4544 C C . TYR B 1 94 ? 23.094 -4.051 -12.43 1 98 94 TYR B C 1
ATOM 4546 O O . TYR B 1 94 ? 22.062 -3.773 -13.031 1 98 94 TYR B O 1
ATOM 4554 N N . HIS B 1 95 ? 24.266 -3.762 -12.93 1 98.25 95 HIS B N 1
ATOM 4555 C CA . HIS B 1 95 ? 24.484 -3.498 -14.344 1 98.25 95 HIS B CA 1
ATOM 4556 C C . HIS B 1 95 ? 24.922 -4.762 -15.078 1 98.25 95 HIS B C 1
ATOM 4558 O O . HIS B 1 95 ? 26.062 -5.211 -14.93 1 98.25 95 HIS B O 1
ATOM 4564 N N . GLY B 1 96 ? 24.016 -5.262 -15.883 1 97 96 GLY B N 1
ATOM 4565 C CA . GLY B 1 96 ? 24.266 -6.613 -16.359 1 97 96 GLY B CA 1
ATOM 4566 C C . GLY B 1 96 ? 24.375 -7.633 -15.242 1 97 96 GLY B C 1
ATOM 4567 O O . GLY B 1 96 ? 23.438 -7.801 -14.453 1 97 96 GLY B O 1
ATOM 4568 N N . THR B 1 97 ? 25.547 -8.219 -15.117 1 97.06 97 THR B N 1
ATOM 4569 C CA . THR B 1 97 ? 25.734 -9.227 -14.086 1 97.06 97 THR B CA 1
ATOM 4570 C C . THR B 1 97 ? 26.609 -8.688 -12.953 1 97.06 97 THR B C 1
ATOM 4572 O O . THR B 1 97 ? 26.969 -9.422 -12.039 1 97.06 97 THR B O 1
ATOM 4575 N N . LYS B 1 98 ? 26.859 -7.379 -13 1 97.19 98 LYS B N 1
ATOM 4576 C CA . LYS B 1 98 ? 27.719 -6.766 -12.008 1 97.19 98 LYS B CA 1
ATOM 4577 C C . LYS B 1 98 ? 26.938 -5.875 -11.055 1 97.19 98 LYS B C 1
ATOM 4579 O O . LYS B 1 98 ? 26.156 -5.02 -11.492 1 97.19 98 LYS B O 1
ATOM 4584 N N . GLN B 1 99 ? 27.188 -6.07 -9.812 1 96.81 99 GLN B N 1
ATOM 4585 C CA . GLN B 1 99 ? 26.469 -5.281 -8.812 1 96.81 99 GLN B CA 1
ATOM 4586 C C . GLN B 1 99 ? 26.891 -3.812 -8.875 1 96.81 99 GLN B C 1
ATOM 4588 O O . GLN B 1 99 ? 28.062 -3.5 -9.055 1 96.81 99 GLN B O 1
ATOM 4593 N N . ILE B 1 100 ? 25.953 -2.938 -8.773 1 96.56 100 ILE B N 1
ATOM 4594 C CA . ILE B 1 100 ? 26.203 -1.499 -8.75 1 96.56 100 ILE B CA 1
ATOM 4595 C C . ILE B 1 100 ? 26.359 -1.024 -7.309 1 96.56 100 ILE B C 1
ATOM 4597 O O . ILE B 1 100 ? 25.547 -1.34 -6.441 1 96.56 100 ILE B O 1
ATOM 4601 N N . SER B 1 101 ? 27.391 -0.309 -7.02 1 93.75 101 SER B N 1
ATOM 4602 C CA . SER B 1 101 ? 27.594 0.252 -5.684 1 93.75 101 SER B CA 1
ATOM 4603 C C . SER B 1 101 ? 26.562 1.337 -5.387 1 93.75 101 SER B C 1
ATOM 4605 O O . SER B 1 101 ? 26 1.936 -6.305 1 93.75 101 SER B O 1
ATOM 4607 N N . PHE B 1 102 ? 26.422 1.575 -4.094 1 87 102 PHE B N 1
ATOM 4608 C CA . PHE B 1 102 ? 25.453 2.6 -3.688 1 87 102 PHE B CA 1
ATOM 4609 C C . PHE B 1 102 ? 25.844 3.959 -4.258 1 87 102 PHE B C 1
ATOM 4611 O O . PHE B 1 102 ? 24.984 4.719 -4.707 1 87 102 PHE B O 1
ATOM 4618 N N . SER B 1 103 ? 27.094 4.285 -4.207 1 88.38 103 SER B N 1
ATOM 4619 C CA . SER B 1 103 ? 27.594 5.555 -4.727 1 88.38 103 SER B CA 1
ATOM 4620 C C . SER B 1 103 ? 27.328 5.684 -6.219 1 88.38 103 SER B C 1
ATOM 4622 O O . SER B 1 103 ? 26.875 6.734 -6.684 1 88.38 103 SER B O 1
ATOM 4624 N N . ASP B 1 104 ? 27.5 4.625 -6.957 1 92.56 104 ASP B N 1
ATOM 4625 C CA . ASP B 1 104 ? 27.266 4.645 -8.398 1 92.56 104 ASP B CA 1
ATOM 4626 C C . ASP B 1 104 ? 25.766 4.715 -8.703 1 92.56 104 ASP B C 1
ATOM 4628 O O . ASP B 1 104 ? 25.359 5.359 -9.672 1 92.56 104 ASP B O 1
ATOM 4632 N N . GLN B 1 105 ? 25.031 4.031 -7.898 1 92.25 105 GLN B N 1
ATOM 4633 C CA . GLN B 1 105 ? 23.578 4.059 -8.062 1 92.25 105 GLN B CA 1
ATOM 4634 C C . GLN B 1 105 ? 23.047 5.484 -7.969 1 92.25 105 GLN B C 1
ATOM 4636 O O . GLN B 1 105 ? 22.188 5.883 -8.758 1 92.25 105 GLN B O 1
ATOM 4641 N N . LYS B 1 106 ? 23.562 6.199 -7 1 83 106 LYS B N 1
ATOM 4642 C CA . LYS B 1 106 ? 23.141 7.582 -6.797 1 83 106 LYS B CA 1
ATOM 4643 C C . LYS B 1 106 ? 23.5 8.453 -7.996 1 83 106 LYS B C 1
ATOM 4645 O O . LYS B 1 106 ? 22.766 9.375 -8.352 1 83 106 LYS B O 1
ATOM 4650 N N . LYS B 1 107 ? 24.625 8.172 -8.594 1 86.56 107 LYS B N 1
ATOM 4651 C CA . LYS B 1 107 ? 25.078 8.922 -9.758 1 86.56 107 LYS B CA 1
ATOM 4652 C C . LYS B 1 107 ? 24.188 8.641 -10.969 1 86.56 107 LYS B C 1
ATOM 4654 O O . LYS B 1 107 ? 23.875 9.547 -11.742 1 86.56 107 LYS B O 1
ATOM 4659 N N . ILE B 1 108 ? 23.781 7.395 -11.109 1 90.06 108 ILE B N 1
ATOM 4660 C CA . ILE B 1 108 ? 22.984 6.977 -12.266 1 90.06 108 ILE B CA 1
ATOM 4661 C C . ILE B 1 108 ? 21.562 7.512 -12.133 1 90.06 108 ILE B C 1
ATOM 4663 O O . ILE B 1 108 ? 21 8.039 -13.102 1 90.06 108 ILE B O 1
ATOM 4667 N N . TYR B 1 109 ? 20.891 7.406 -11.008 1 86.19 109 TYR B N 1
ATOM 4668 C CA . TYR B 1 109 ? 19.453 7.684 -10.859 1 86.19 109 TYR B CA 1
ATOM 4669 C C . TYR B 1 109 ? 19.234 9.016 -10.156 1 86.19 109 TYR B C 1
ATOM 4671 O O . TYR B 1 109 ? 18.172 9.617 -10.281 1 86.19 109 TYR B O 1
ATOM 4679 N N . ARG B 1 110 ? 20.031 9.727 -9.719 1 69.56 110 ARG B N 1
ATOM 4680 C CA . ARG B 1 110 ? 19.922 10.984 -8.992 1 69.56 110 ARG B CA 1
ATOM 4681 C C . ARG B 1 110 ? 18.953 10.852 -7.82 1 69.56 110 ARG B C 1
ATOM 4683 O O . ARG B 1 110 ? 19.031 11.609 -6.852 1 69.56 110 ARG B O 1
ATOM 4690 N N . SER B 1 111 ? 17.938 9.961 -8.094 1 68.31 111 SER B N 1
ATOM 4691 C CA . SER B 1 111 ? 16.969 9.672 -7.043 1 68.31 111 SER B CA 1
ATOM 4692 C C . SER B 1 111 ? 16.984 8.188 -6.68 1 68.31 111 SER B C 1
ATOM 4694 O O . SER B 1 111 ? 17.312 7.34 -7.516 1 68.31 111 SER B O 1
ATOM 4696 N N . ILE B 1 112 ? 16.641 7.953 -5.445 1 73.88 112 ILE B N 1
ATOM 4697 C CA . ILE B 1 112 ? 16.578 6.566 -4.996 1 73.88 112 ILE B CA 1
ATOM 4698 C C . ILE B 1 112 ? 15.242 5.949 -5.426 1 73.88 112 ILE B C 1
ATOM 4700 O O . ILE B 1 112 ? 15.055 4.73 -5.34 1 73.88 112 ILE B O 1
ATOM 4704 N N . TYR B 1 113 ? 14.359 6.762 -6.012 1 77.12 113 TYR B N 1
ATOM 4705 C CA . TYR B 1 113 ? 13.047 6.25 -6.391 1 77.12 113 TYR B CA 1
ATOM 4706 C C . TYR B 1 113 ? 12.883 6.23 -7.906 1 77.12 113 TYR B C 1
ATOM 4708 O O . TYR B 1 113 ? 13.406 7.105 -8.602 1 77.12 113 TYR B O 1
ATOM 4716 N N . VAL B 1 114 ? 12.195 5.184 -8.336 1 82.19 114 VAL B N 1
ATOM 4717 C CA . VAL B 1 114 ? 11.961 5.102 -9.773 1 82.19 114 VAL B CA 1
ATOM 4718 C C . VAL B 1 114 ? 10.469 5.215 -10.055 1 82.19 114 VAL B C 1
ATOM 4720 O O . VAL B 1 114 ? 9.641 4.848 -9.219 1 82.19 114 VAL B O 1
ATOM 4723 N N . ASP B 1 115 ? 10.125 5.73 -11.219 1 80.12 115 ASP B N 1
ATOM 4724 C CA . ASP B 1 115 ? 8.75 5.797 -11.711 1 80.12 115 ASP B CA 1
ATOM 4725 C C . ASP B 1 115 ? 8.43 4.605 -12.602 1 80.12 115 ASP B C 1
ATOM 4727 O O . ASP B 1 115 ? 8.797 4.582 -13.781 1 80.12 115 ASP B O 1
ATOM 4731 N N . LEU B 1 116 ? 7.668 3.789 -12.141 1 83.75 116 LEU B N 1
ATOM 4732 C CA . LEU B 1 116 ? 7.391 2.539 -12.836 1 83.75 116 LEU B CA 1
ATOM 4733 C C . LEU B 1 116 ? 6.406 2.76 -13.977 1 83.75 116 LEU B C 1
ATOM 4735 O O . LEU B 1 116 ? 6.164 1.854 -14.781 1 83.75 116 LEU B O 1
ATOM 4739 N N . GLY B 1 117 ? 5.883 3.994 -14.055 1 80 117 GLY B N 1
ATOM 4740 C CA . GLY B 1 117 ? 5.086 4.344 -15.219 1 80 117 GLY B CA 1
ATOM 4741 C C . GLY B 1 117 ? 5.918 4.59 -16.469 1 80 117 GLY B C 1
ATOM 4742 O O . GLY B 1 117 ? 5.395 4.578 -17.578 1 80 117 GLY B O 1
ATOM 4743 N N . ASP B 1 118 ? 7.16 4.801 -16.203 1 87.69 118 ASP B N 1
ATOM 4744 C CA . ASP B 1 118 ? 8.102 4.969 -17.312 1 87.69 118 ASP B CA 1
ATOM 4745 C C . ASP B 1 118 ? 8.289 3.658 -18.062 1 87.69 118 ASP B C 1
ATOM 4747 O O . ASP B 1 118 ? 8.641 2.637 -17.484 1 87.69 118 ASP B O 1
ATOM 4751 N N . PRO B 1 119 ? 8.109 3.695 -19.406 1 89.69 119 PRO B N 1
ATOM 4752 C CA . PRO B 1 119 ? 8.164 2.467 -20.203 1 89.69 119 PRO B CA 1
ATOM 4753 C C . PRO B 1 119 ? 9.555 1.841 -20.219 1 89.69 119 PRO B C 1
ATOM 4755 O O . PRO B 1 119 ? 9.711 0.689 -20.641 1 89.69 119 PRO B O 1
ATOM 4758 N N . ASN B 1 120 ? 10.484 2.549 -19.844 1 92.75 120 ASN B N 1
ATOM 4759 C CA . ASN B 1 120 ? 11.844 2.008 -19.828 1 92.75 120 ASN B CA 1
ATOM 4760 C C . ASN B 1 120 ? 12.016 0.986 -18.703 1 92.75 120 ASN B C 1
ATOM 4762 O O . ASN B 1 120 ? 13 0.243 -18.688 1 92.75 120 ASN B O 1
ATOM 4766 N N . TYR B 1 121 ? 11.164 1.02 -17.781 1 93.75 121 TYR B N 1
ATOM 4767 C CA . TYR B 1 121 ? 11.188 0.037 -16.719 1 93.75 121 TYR B CA 1
ATOM 4768 C C . TYR B 1 121 ? 10.273 -1.143 -17.031 1 93.75 121 TYR B C 1
ATOM 4770 O O . TYR B 1 121 ? 9.102 -0.957 -17.344 1 93.75 121 TYR B O 1
ATOM 4778 N N . MET B 1 122 ? 10.812 -2.344 -17 1 92.38 122 MET B N 1
ATOM 4779 C CA . MET B 1 122 ? 10.07 -3.568 -17.297 1 92.38 122 MET B CA 1
ATOM 4780 C C . MET B 1 122 ? 10.047 -4.492 -16.078 1 92.38 122 MET B C 1
ATOM 4782 O O . MET B 1 122 ? 11.102 -4.961 -15.633 1 92.38 122 MET B O 1
ATOM 4786 N N . ALA B 1 123 ? 8.906 -4.797 -15.625 1 89.62 123 ALA B N 1
ATOM 4787 C CA . ALA B 1 123 ? 8.766 -5.613 -14.422 1 89.62 123 ALA B CA 1
ATOM 4788 C C . ALA B 1 123 ? 8.945 -7.098 -14.75 1 89.62 123 ALA B C 1
ATOM 4790 O O . ALA B 1 123 ? 8.453 -7.574 -15.773 1 89.62 123 ALA B O 1
ATOM 4791 N N . ILE B 1 124 ? 9.672 -7.762 -13.898 1 89.69 124 ILE B N 1
ATOM 4792 C CA . ILE B 1 124 ? 9.812 -9.211 -13.938 1 89.69 124 ILE B CA 1
ATOM 4793 C C . ILE B 1 124 ? 8.844 -9.859 -12.953 1 89.69 124 ILE B C 1
ATOM 4795 O O . ILE B 1 124 ? 9.227 -10.219 -11.836 1 89.69 124 ILE B O 1
ATOM 4799 N N . ASP B 1 125 ? 7.664 -10.008 -13.289 1 80.56 125 ASP B N 1
ATOM 4800 C CA . ASP B 1 125 ? 6.652 -10.367 -12.297 1 80.56 125 ASP B CA 1
ATOM 4801 C C . ASP B 1 125 ? 6.02 -11.719 -12.617 1 80.56 125 ASP B C 1
ATOM 4803 O O . ASP B 1 125 ? 5.152 -12.195 -11.883 1 80.56 125 ASP B O 1
ATOM 4807 N N . THR B 1 126 ? 6.418 -12.266 -13.703 1 77.38 126 THR B N 1
ATOM 4808 C CA . THR B 1 126 ? 5.871 -13.578 -14.031 1 77.38 126 THR B CA 1
ATOM 4809 C C . THR B 1 126 ? 6.953 -14.656 -13.93 1 77.38 126 THR B C 1
ATOM 4811 O O . THR B 1 126 ? 8.141 -14.352 -14 1 77.38 126 THR B O 1
ATOM 4814 N N . SER B 1 127 ? 6.508 -15.781 -13.773 1 67.94 127 SER B N 1
ATOM 4815 C CA . SER B 1 127 ? 7.43 -16.906 -13.711 1 67.94 127 SER B CA 1
ATOM 4816 C C . SER B 1 127 ? 8.148 -17.109 -15.047 1 67.94 127 SER B C 1
ATOM 4818 O O . SER B 1 127 ? 9.195 -17.766 -15.102 1 67.94 127 SER B O 1
ATOM 4820 N N . PHE B 1 128 ? 7.68 -16.422 -16 1 70.38 128 PHE B N 1
ATOM 4821 C CA . PHE B 1 128 ? 8.242 -16.625 -17.328 1 70.38 128 PHE B CA 1
ATOM 4822 C C . PHE B 1 128 ? 9.266 -15.539 -17.656 1 70.38 128 PHE B C 1
ATOM 4824 O O . PHE B 1 128 ? 9.797 -15.492 -18.766 1 70.38 128 PHE B O 1
ATOM 4831 N N . SER B 1 129 ? 9.539 -14.852 -16.594 1 84.75 129 SER B N 1
ATOM 4832 C CA . SER B 1 129 ? 10.367 -13.695 -16.906 1 84.75 129 SER B CA 1
ATOM 4833 C C . SER B 1 129 ? 11.781 -13.859 -16.359 1 84.75 129 SER B C 1
ATOM 4835 O O . SER B 1 129 ? 12.625 -12.977 -16.516 1 84.75 129 SER B O 1
ATOM 4837 N N . ILE B 1 130 ? 12.055 -15.023 -15.805 1 92.69 130 ILE B N 1
ATOM 4838 C CA . ILE B 1 130 ? 13.367 -15.242 -15.211 1 92.69 130 ILE B CA 1
ATOM 4839 C C . ILE B 1 130 ? 14.422 -15.344 -16.312 1 92.69 130 ILE B C 1
ATOM 4841 O O . ILE B 1 130 ? 15.477 -14.703 -16.234 1 92.69 130 ILE B O 1
ATOM 4845 N N . ALA B 1 131 ? 14.07 -16.125 -17.328 1 94.94 131 ALA B N 1
ATOM 4846 C CA . ALA B 1 131 ? 14.977 -16.281 -18.453 1 94.94 131 ALA B CA 1
ATOM 4847 C C . ALA B 1 131 ? 15.273 -14.938 -19.125 1 94.94 131 ALA B C 1
ATOM 4849 O O . ALA B 1 131 ? 16.406 -14.656 -19.484 1 94.94 131 ALA B O 1
ATOM 4850 N N . PHE B 1 132 ? 14.234 -14.164 -19.219 1 95.81 132 PHE B N 1
ATOM 4851 C CA . PHE B 1 132 ? 14.367 -12.836 -19.797 1 95.81 132 PHE B CA 1
ATOM 4852 C C . PHE B 1 132 ? 15.375 -12 -19.016 1 95.81 132 PHE B C 1
ATOM 4854 O O . PHE B 1 132 ? 16.297 -11.422 -19.594 1 95.81 132 PHE B O 1
ATOM 4861 N N . CYS B 1 133 ? 15.227 -12.008 -17.75 1 97.12 133 CYS B N 1
ATOM 4862 C CA . CYS B 1 133 ? 16.047 -11.172 -16.891 1 97.12 133 CYS B CA 1
ATOM 4863 C C . CYS B 1 133 ? 17.5 -11.609 -16.922 1 97.12 133 CYS B C 1
ATOM 4865 O O . CYS B 1 133 ? 18.406 -10.781 -17.047 1 97.12 133 CYS B O 1
ATOM 4867 N N . ILE B 1 134 ? 17.75 -12.906 -16.844 1 97.44 134 ILE B N 1
ATOM 4868 C CA . ILE B 1 134 ? 19.094 -13.461 -16.828 1 97.44 134 ILE B CA 1
ATOM 4869 C C . ILE B 1 134 ? 19.797 -13.164 -18.156 1 97.44 134 ILE B C 1
ATOM 4871 O O . ILE B 1 134 ? 20.922 -12.672 -18.172 1 97.44 134 ILE B O 1
ATOM 4875 N N . LEU B 1 135 ? 19.094 -13.438 -19.219 1 97.44 135 LEU B N 1
ATOM 4876 C CA . LEU B 1 135 ? 19.672 -13.227 -20.547 1 97.44 135 LEU B CA 1
ATOM 4877 C C . LEU B 1 135 ? 19.953 -11.742 -20.781 1 97.44 135 LEU B C 1
ATOM 4879 O O . LEU B 1 135 ? 21 -11.391 -21.328 1 97.44 135 LEU B O 1
ATOM 4883 N N . TYR B 1 136 ? 19.062 -10.906 -20.391 1 97.94 136 TYR B N 1
ATOM 4884 C CA . TYR B 1 136 ? 19.266 -9.469 -20.531 1 97.94 136 TYR B CA 1
ATOM 4885 C C . TYR B 1 136 ? 20.547 -9.023 -19.828 1 97.94 136 TYR B C 1
ATOM 4887 O O . TYR B 1 136 ? 21.344 -8.297 -20.422 1 97.94 136 TYR B O 1
ATOM 4895 N N . GLY B 1 137 ? 20.703 -9.461 -18.578 1 98.06 137 GLY B N 1
ATOM 4896 C CA . GLY B 1 137 ? 21.906 -9.117 -17.844 1 98.06 137 GLY B CA 1
ATOM 4897 C C . GLY B 1 137 ? 23.172 -9.539 -18.562 1 98.06 137 GLY B C 1
ATOM 4898 O O . GLY B 1 137 ? 24.141 -8.773 -18.641 1 98.06 137 GLY B O 1
ATOM 4899 N N . GLN B 1 138 ? 23.172 -10.711 -19.062 1 98.19 138 GLN B N 1
ATOM 4900 C CA . GLN B 1 138 ? 24.328 -11.25 -19.75 1 98.19 138 GLN B CA 1
ATOM 4901 C C . GLN B 1 138 ? 24.609 -10.492 -21.047 1 98.19 138 GLN B C 1
ATOM 4903 O O . GLN B 1 138 ? 25.75 -10.227 -21.391 1 98.19 138 GLN B O 1
ATOM 4908 N N . LEU B 1 139 ? 23.594 -10.148 -21.766 1 98.12 139 LEU B N 1
ATOM 4909 C CA . LEU B 1 139 ? 23.719 -9.422 -23.016 1 98.12 139 LEU B CA 1
ATOM 4910 C C . LEU B 1 139 ? 24.234 -8 -22.781 1 98.12 139 LEU B C 1
ATOM 4912 O O . LEU B 1 139 ? 24.969 -7.457 -23.594 1 98.12 139 LEU B O 1
ATOM 4916 N N . VAL B 1 140 ? 23.812 -7.426 -21.672 1 98.06 140 VAL B N 1
ATOM 4917 C CA . VAL B 1 140 ? 24.312 -6.102 -21.312 1 98.06 140 VAL B CA 1
ATOM 4918 C C . VAL B 1 140 ? 25.828 -6.156 -21.094 1 98.06 140 VAL B C 1
ATOM 4920 O O . VAL B 1 140 ? 26.547 -5.273 -21.547 1 98.06 140 VAL B O 1
ATOM 4923 N N . ASP B 1 141 ? 26.297 -7.207 -20.391 1 97.62 141 ASP B N 1
ATOM 4924 C CA . ASP B 1 141 ? 27.734 -7.395 -20.219 1 97.62 141 ASP B CA 1
ATOM 4925 C C . ASP B 1 141 ? 28.438 -7.473 -21.562 1 97.62 141 ASP B C 1
ATOM 4927 O O . ASP B 1 141 ? 29.5 -6.875 -21.75 1 97.62 141 ASP B O 1
ATOM 4931 N N . LEU B 1 142 ? 27.844 -8.211 -22.453 1 97.06 142 LEU B N 1
ATOM 4932 C CA . LEU B 1 142 ? 28.422 -8.375 -23.781 1 97.06 142 LEU B CA 1
ATOM 4933 C C . LEU B 1 142 ? 28.453 -7.047 -24.516 1 97.06 142 LEU B C 1
ATOM 4935 O O . LEU B 1 142 ? 29.438 -6.738 -25.219 1 97.06 142 LEU B O 1
ATOM 4939 N N . LYS B 1 143 ? 27.391 -6.297 -24.438 1 97.06 143 LYS B N 1
ATOM 4940 C CA . LYS B 1 143 ? 27.328 -4.977 -25.062 1 97.06 143 LYS B CA 1
ATOM 4941 C C . LYS B 1 143 ? 28.438 -4.066 -24.531 1 97.06 143 LYS B C 1
ATOM 4943 O O . LYS B 1 143 ? 29.062 -3.338 -25.312 1 97.06 143 LYS B O 1
ATOM 4948 N N . ASP B 1 144 ? 28.656 -4.117 -23.266 1 96.5 144 ASP B N 1
ATOM 4949 C CA . ASP B 1 144 ? 29.672 -3.26 -22.656 1 96.5 144 ASP B CA 1
ATOM 4950 C C . ASP B 1 144 ? 31.078 -3.635 -23.141 1 96.5 144 ASP B C 1
ATOM 4952 O O . ASP B 1 144 ? 31.953 -2.777 -23.234 1 96.5 144 ASP B O 1
ATOM 4956 N N . THR B 1 145 ? 31.266 -4.84 -23.438 1 94.31 145 THR B N 1
ATOM 4957 C CA . THR B 1 145 ? 32.562 -5.312 -23.906 1 94.31 145 THR B CA 1
ATOM 4958 C C . THR B 1 145 ? 32.719 -5.105 -25.406 1 94.31 145 THR B C 1
ATOM 4960 O O . THR B 1 145 ? 33.812 -4.926 -25.922 1 94.31 145 THR B O 1
ATOM 4963 N N . ASN B 1 146 ? 31.516 -5.184 -26.109 1 91.88 146 ASN B N 1
ATOM 4964 C CA . ASN B 1 146 ? 31.484 -5.02 -27.562 1 91.88 146 ASN B CA 1
ATOM 4965 C C . ASN B 1 146 ? 30.453 -3.971 -27.984 1 91.88 146 ASN B C 1
ATOM 4967 O O . ASN B 1 146 ? 29.484 -4.289 -28.672 1 91.88 146 ASN B O 1
ATOM 4971 N N . PRO B 1 147 ? 30.672 -2.73 -27.734 1 88.44 147 PRO B N 1
ATOM 4972 C CA . PRO B 1 147 ? 29.672 -1.692 -27.953 1 88.44 147 PRO B CA 1
ATOM 4973 C C . PRO B 1 147 ? 29.281 -1.543 -29.422 1 88.44 147 PRO B C 1
ATOM 4975 O O . PRO B 1 147 ? 28.141 -1.22 -29.734 1 88.44 147 PRO B O 1
ATOM 4978 N N . ASP B 1 148 ? 30.109 -1.848 -30.344 1 89.12 148 ASP B N 1
ATOM 4979 C CA . ASP B 1 148 ? 29.859 -1.601 -31.766 1 89.12 148 ASP B CA 1
ATOM 4980 C C . ASP B 1 148 ? 29.094 -2.764 -32.406 1 89.12 148 ASP B C 1
ATOM 4982 O O . ASP B 1 148 ? 28.469 -2.604 -33.438 1 89.12 148 ASP B O 1
ATOM 4986 N N . LYS B 1 149 ? 29.078 -3.832 -31.719 1 89.38 149 LYS B N 1
ATOM 4987 C CA . LYS B 1 149 ? 28.484 -5.023 -32.312 1 89.38 149 LYS B CA 1
ATOM 4988 C C . LYS B 1 149 ? 27.109 -5.301 -31.75 1 89.38 149 LYS B C 1
ATOM 4990 O O . LYS B 1 149 ? 26.391 -6.176 -32.25 1 89.38 149 LYS B O 1
ATOM 4995 N N . MET B 1 150 ? 26.781 -4.613 -30.766 1 94.06 150 MET B N 1
ATOM 4996 C CA . MET B 1 150 ? 25.562 -4.914 -30.031 1 94.06 150 MET B CA 1
ATOM 4997 C C . MET B 1 150 ? 24.594 -3.736 -30.094 1 94.06 150 MET B C 1
ATOM 4999 O O . MET B 1 150 ? 25.016 -2.582 -30.172 1 94.06 150 MET B O 1
ATOM 5003 N N . PRO B 1 151 ? 23.328 -3.992 -30.109 1 95.69 151 PRO B N 1
ATOM 5004 C CA . PRO B 1 151 ? 22.344 -2.904 -30.047 1 95.69 151 PRO B CA 1
ATOM 5005 C C . PRO B 1 151 ? 22.344 -2.193 -28.688 1 95.69 151 PRO B C 1
ATOM 5007 O O . PRO B 1 151 ? 23.078 -2.582 -27.781 1 95.69 151 PRO B O 1
ATOM 5010 N N . SER B 1 152 ? 21.531 -1.124 -28.625 1 96.62 152 SER B N 1
ATOM 5011 C CA . SER B 1 152 ? 21.406 -0.378 -27.375 1 96.62 152 SER B CA 1
ATOM 5012 C C . SER B 1 152 ? 20.781 -1.233 -26.281 1 96.62 152 SER B C 1
ATOM 5014 O O . SER B 1 152 ? 20.188 -2.275 -26.562 1 96.62 152 SER B O 1
ATOM 5016 N N . TYR B 1 153 ? 20.906 -0.866 -25.062 1 97.81 153 TYR B N 1
ATOM 5017 C CA . TYR B 1 153 ? 20.297 -1.573 -23.938 1 97.81 153 TYR B CA 1
ATOM 5018 C C . TYR B 1 153 ? 18.797 -1.731 -24.141 1 97.81 153 TYR B C 1
ATOM 5020 O O . TYR B 1 153 ? 18.234 -2.795 -23.859 1 97.81 153 TYR B O 1
ATOM 5028 N N . GLN B 1 154 ? 18.203 -0.692 -24.562 1 97.19 154 GLN B N 1
ATOM 5029 C CA . GLN B 1 154 ? 16.766 -0.696 -24.797 1 97.19 154 GLN B CA 1
ATOM 5030 C C . GLN B 1 154 ? 16.391 -1.692 -25.891 1 97.19 154 GLN B C 1
ATOM 5032 O O . GLN B 1 154 ? 15.406 -2.43 -25.766 1 97.19 154 GLN B O 1
ATOM 5037 N N . ALA B 1 155 ? 17.125 -1.635 -26.906 1 97 155 ALA B N 1
ATOM 5038 C CA . ALA B 1 155 ? 16.875 -2.549 -28.016 1 97 155 ALA B CA 1
ATOM 5039 C C . ALA B 1 155 ? 17.062 -4 -27.594 1 97 155 ALA B C 1
ATOM 5041 O O . ALA B 1 155 ? 16.328 -4.891 -28.031 1 97 155 ALA B O 1
ATOM 5042 N N . ILE B 1 156 ? 18.094 -4.234 -26.797 1 97.75 156 ILE B N 1
ATOM 5043 C CA . ILE B 1 156 ? 18.344 -5.574 -26.281 1 97.75 156 ILE B CA 1
ATOM 5044 C C . ILE B 1 156 ? 17.109 -6.059 -25.516 1 97.75 156 ILE B C 1
ATOM 5046 O O . ILE B 1 156 ? 16.656 -7.188 -25.703 1 97.75 156 ILE B O 1
ATOM 5050 N N . ALA B 1 157 ? 16.625 -5.234 -24.625 1 97.12 157 ALA B N 1
ATOM 5051 C CA . ALA B 1 157 ? 15.453 -5.598 -23.844 1 97.12 157 ALA B CA 1
ATOM 5052 C C . ALA B 1 157 ? 14.266 -5.938 -24.734 1 97.12 157 ALA B C 1
ATOM 5054 O O . ALA B 1 157 ? 13.57 -6.926 -24.516 1 97.12 157 ALA B O 1
ATOM 5055 N N . GLN B 1 158 ? 14.055 -5.172 -25.719 1 96.31 158 GLN B N 1
ATOM 5056 C CA . GLN B 1 158 ? 12.945 -5.379 -26.641 1 96.31 158 GLN B CA 1
ATOM 5057 C C . GLN B 1 158 ? 13.117 -6.668 -27.438 1 96.31 158 GLN B C 1
ATOM 5059 O O . GLN B 1 158 ? 12.156 -7.414 -27.641 1 96.31 158 GLN B O 1
ATOM 5064 N N . ASP B 1 159 ? 14.328 -6.855 -27.891 1 97.5 159 ASP B N 1
ATOM 5065 C CA . ASP B 1 159 ? 14.602 -8.055 -28.672 1 97.5 159 ASP B CA 1
ATOM 5066 C C . ASP B 1 159 ? 14.391 -9.32 -27.844 1 97.5 159 ASP B C 1
ATOM 5068 O O . ASP B 1 159 ? 13.758 -10.273 -28.297 1 97.5 159 ASP B O 1
ATOM 5072 N N . VAL B 1 160 ? 14.93 -9.273 -26.672 1 96.81 160 VAL B N 1
ATOM 5073 C CA . VAL B 1 160 ? 14.797 -10.438 -25.797 1 96.81 160 VAL B CA 1
ATOM 5074 C C . VAL B 1 160 ? 13.32 -10.672 -25.469 1 96.81 160 VAL B C 1
ATOM 5076 O O . VAL B 1 160 ? 12.836 -11.805 -25.531 1 96.81 160 VAL B O 1
ATOM 5079 N N . GLN B 1 161 ? 12.641 -9.633 -25.078 1 94.5 161 GLN B N 1
ATOM 5080 C CA . GLN B 1 161 ? 11.219 -9.75 -24.797 1 94.5 161 GLN B CA 1
ATOM 5081 C C . GLN B 1 161 ? 10.461 -10.328 -25.984 1 94.5 161 GLN B C 1
ATOM 5083 O O . GLN B 1 161 ? 9.609 -11.211 -25.812 1 94.5 161 GLN B O 1
ATOM 5088 N N . TYR B 1 162 ? 10.719 -9.789 -27.109 1 94.62 162 TYR B N 1
ATOM 5089 C CA . TYR B 1 162 ? 10.078 -10.281 -28.328 1 94.62 162 TYR B CA 1
ATOM 5090 C C . TYR B 1 162 ? 10.312 -11.773 -28.5 1 94.62 162 TYR B C 1
ATOM 5092 O O . TYR B 1 162 ? 9.391 -12.523 -28.812 1 94.62 162 TYR B O 1
ATOM 5100 N N . CYS B 1 163 ? 11.523 -12.188 -28.344 1 95.38 163 CYS B N 1
ATOM 5101 C CA . CYS B 1 163 ? 11.875 -13.594 -28.516 1 95.38 163 CYS B CA 1
ATOM 5102 C C . CYS B 1 163 ? 11.18 -14.461 -27.484 1 95.38 163 CYS B C 1
ATOM 5104 O O . CYS B 1 163 ? 10.742 -15.57 -27.781 1 95.38 163 CYS B O 1
ATOM 5106 N N . VAL B 1 164 ? 11.141 -13.977 -26.266 1 93.44 164 VAL B N 1
ATOM 5107 C CA . VAL B 1 164 ? 10.438 -14.711 -25.203 1 93.44 164 VAL B CA 1
ATOM 5108 C C . VAL B 1 164 ? 8.969 -14.867 -25.578 1 93.44 164 VAL B C 1
ATOM 5110 O O . VAL B 1 164 ? 8.414 -15.969 -25.5 1 93.44 164 VAL B O 1
ATOM 5113 N N . ASP B 1 165 ? 8.352 -13.812 -25.984 1 89.56 165 ASP B N 1
ATOM 5114 C CA . ASP B 1 165 ? 6.945 -13.844 -26.375 1 89.56 165 ASP B CA 1
ATOM 5115 C C . ASP B 1 165 ? 6.723 -14.805 -27.547 1 89.56 165 ASP B C 1
ATOM 5117 O O . ASP B 1 165 ? 5.746 -15.555 -27.562 1 89.56 165 ASP B O 1
ATOM 5121 N N . LYS B 1 166 ? 7.59 -14.766 -28.438 1 91.81 166 LYS B N 1
ATOM 5122 C CA . LYS B 1 166 ? 7.469 -15.594 -29.625 1 91.81 166 LYS B CA 1
ATOM 5123 C C . LYS B 1 166 ? 7.602 -17.078 -29.281 1 91.81 166 LYS B C 1
ATOM 5125 O O . LYS B 1 166 ? 6.848 -17.906 -29.781 1 91.81 166 LYS B O 1
ATOM 5130 N N . VAL B 1 167 ? 8.547 -17.359 -28.469 1 91.75 167 VAL B N 1
ATOM 5131 C CA . VAL B 1 167 ? 8.766 -18.75 -28.062 1 91.75 167 VAL B CA 1
ATOM 5132 C C . VAL B 1 167 ? 7.523 -19.281 -27.359 1 91.75 167 VAL B C 1
ATOM 5134 O O . VAL B 1 167 ? 7.188 -20.469 -27.5 1 91.75 167 VAL B O 1
ATOM 5137 N N . HIS B 1 168 ? 6.809 -18.453 -26.656 1 86.69 168 HIS B N 1
ATOM 5138 C CA . HIS B 1 168 ? 5.625 -18.859 -25.906 1 86.69 168 HIS B CA 1
ATOM 5139 C C . HIS B 1 168 ? 4.402 -18.953 -26.812 1 86.69 168 HIS B C 1
ATOM 5141 O O . HIS B 1 168 ? 3.473 -19.719 -26.531 1 86.69 168 HIS B O 1
ATOM 5147 N N . SER B 1 169 ? 4.484 -18.266 -27.938 1 85.69 169 SER B N 1
ATOM 5148 C CA . SER B 1 169 ? 3.26 -18.156 -28.719 1 85.69 169 SER B CA 1
ATOM 5149 C C . SER B 1 169 ? 3.342 -19 -29.984 1 85.69 169 SER B C 1
ATOM 5151 O O . SER B 1 169 ? 2.316 -19.391 -30.547 1 85.69 169 SER B O 1
ATOM 5153 N N . ASP B 1 170 ? 4.523 -19.297 -30.453 1 88.5 170 ASP B N 1
ATOM 5154 C CA . ASP B 1 170 ? 4.629 -19.922 -31.766 1 88.5 170 ASP B CA 1
ATOM 5155 C C . ASP B 1 170 ? 4.613 -21.438 -31.672 1 88.5 170 ASP B C 1
ATOM 5157 O O . ASP B 1 170 ? 4.824 -22.141 -32.656 1 88.5 170 ASP B O 1
ATOM 5161 N N . GLY B 1 171 ? 4.488 -21.969 -30.484 1 88.19 171 GLY B N 1
ATOM 5162 C CA . GLY B 1 171 ? 4.32 -23.406 -30.312 1 88.19 171 GLY B CA 1
ATOM 5163 C C . GLY B 1 171 ? 5.625 -24.141 -30.031 1 88.19 171 GLY B C 1
ATOM 5164 O O . GLY B 1 171 ? 5.617 -25.297 -29.609 1 88.19 171 GLY B O 1
ATOM 5165 N N . THR B 1 172 ? 6.719 -23.484 -30.281 1 91.38 172 THR B N 1
ATOM 5166 C CA . THR B 1 172 ? 8.023 -24.109 -30.109 1 91.38 172 THR B CA 1
ATOM 5167 C C . THR B 1 172 ? 8.156 -24.672 -28.688 1 91.38 172 THR B C 1
ATOM 5169 O O . THR B 1 172 ? 8.516 -25.844 -28.516 1 91.38 172 THR B O 1
ATOM 5172 N N . LEU B 1 173 ? 7.938 -23.844 -27.766 1 92.94 173 LEU B N 1
ATOM 5173 C CA . LEU B 1 173 ? 8.047 -24.25 -26.375 1 92.94 173 LEU B CA 1
ATOM 5174 C C . LEU B 1 173 ? 7.086 -25.391 -26.062 1 92.94 173 LEU B C 1
ATOM 5176 O O . LEU B 1 173 ? 7.484 -26.391 -25.484 1 92.94 173 LEU B O 1
ATOM 5180 N N . LYS B 1 174 ? 5.867 -25.297 -26.469 1 92.19 174 LYS B N 1
ATOM 5181 C CA . LYS B 1 174 ? 4.816 -26.266 -26.203 1 92.19 174 LYS B CA 1
ATOM 5182 C C . LYS B 1 174 ? 5.156 -27.625 -26.812 1 92.19 174 LYS B C 1
ATOM 5184 O O . LYS B 1 174 ? 4.926 -28.672 -26.203 1 92.19 174 LYS B O 1
ATOM 5189 N N . ASN B 1 175 ? 5.711 -27.531 -28 1 94.62 175 ASN B N 1
ATOM 5190 C CA . ASN B 1 175 ? 6.051 -28.766 -28.719 1 94.62 175 ASN B CA 1
ATOM 5191 C C . ASN B 1 175 ? 7.137 -29.547 -27.984 1 94.62 175 ASN B C 1
ATOM 5193 O O . ASN B 1 175 ? 7.125 -30.781 -28 1 94.62 175 ASN B O 1
ATOM 5197 N N . ILE B 1 176 ? 7.996 -28.859 -27.453 1 96.06 176 ILE B N 1
ATOM 5198 C CA . ILE B 1 176 ? 9.062 -29.531 -26.734 1 96.06 176 ILE B CA 1
ATOM 5199 C C . ILE B 1 176 ? 8.523 -30.078 -25.406 1 96.06 176 ILE B C 1
ATOM 5201 O O . ILE B 1 176 ? 8.844 -31.203 -25.031 1 96.06 176 ILE B O 1
ATOM 5205 N N . ILE B 1 177 ? 7.727 -29.359 -24.734 1 94.81 177 ILE B N 1
ATOM 5206 C CA . ILE B 1 177 ? 7.168 -29.766 -23.453 1 94.81 177 ILE B CA 1
ATOM 5207 C C . ILE B 1 177 ? 6.32 -31.031 -23.625 1 94.81 177 ILE B C 1
ATOM 5209 O O . ILE B 1 177 ? 6.43 -31.969 -22.844 1 94.81 177 ILE B O 1
ATOM 5213 N N . ILE B 1 178 ? 5.516 -31.078 -24.688 1 94.94 178 ILE B N 1
ATOM 5214 C CA . ILE B 1 178 ? 4.59 -32.188 -24.906 1 94.94 178 ILE B CA 1
ATOM 5215 C C . ILE B 1 178 ? 5.375 -33.469 -25.141 1 94.94 178 ILE B C 1
ATOM 5217 O O . ILE B 1 178 ? 4.922 -34.562 -24.766 1 94.94 178 ILE B O 1
ATOM 5221 N N . LYS B 1 179 ? 6.535 -33.312 -25.641 1 96 179 LYS B N 1
ATOM 5222 C CA . LYS B 1 179 ? 7.359 -34.5 -25.938 1 96 179 LYS B CA 1
ATOM 5223 C C . LYS B 1 179 ? 8.133 -34.938 -24.703 1 96 179 LYS B C 1
ATOM 5225 O O . LYS B 1 179 ? 8.664 -36.062 -24.688 1 96 179 LYS B O 1
ATOM 5230 N N . ASN B 1 180 ? 8.195 -34.125 -23.734 1 96.44 180 ASN B N 1
ATOM 5231 C CA . ASN B 1 180 ? 8.977 -34.438 -22.547 1 96.44 180 ASN B CA 1
ATOM 5232 C C . ASN B 1 180 ? 8.219 -34.031 -21.281 1 96.44 180 ASN B C 1
ATOM 5234 O O . ASN B 1 180 ? 8.75 -33.312 -20.422 1 96.44 180 ASN B O 1
ATOM 5238 N N . LEU B 1 181 ? 7.055 -34.5 -21.156 1 96.62 181 LEU B N 1
ATOM 5239 C CA . LEU B 1 181 ? 6.152 -34.062 -20.094 1 96.62 181 LEU B CA 1
ATOM 5240 C C . LEU B 1 181 ? 6.727 -34.375 -18.719 1 96.62 181 LEU B C 1
ATOM 5242 O O . LEU B 1 181 ? 6.664 -33.562 -17.797 1 96.62 181 LEU B O 1
ATOM 5246 N N . LYS B 1 182 ? 7.348 -35.562 -18.562 1 95.62 182 LYS B N 1
ATOM 5247 C CA . LYS B 1 182 ? 7.895 -36 -17.281 1 95.62 182 LYS B CA 1
ATOM 5248 C C . LYS B 1 182 ? 8.961 -35.031 -16.781 1 95.62 182 LYS B C 1
ATOM 5250 O O . LYS B 1 182 ? 9.102 -34.844 -15.57 1 95.62 182 LYS B O 1
ATOM 5255 N N . LYS B 1 183 ? 9.594 -34.438 -17.703 1 96.38 183 LYS B N 1
ATOM 5256 C CA . LYS B 1 183 ? 10.695 -33.531 -17.375 1 96.38 183 LYS B CA 1
ATOM 5257 C C . LYS B 1 183 ? 10.18 -32.156 -16.938 1 96.38 183 LYS B C 1
ATOM 5259 O O . LYS B 1 183 ? 10.789 -31.516 -16.078 1 96.38 183 LYS B O 1
ATOM 5264 N N . TYR B 1 184 ? 9.07 -31.781 -17.453 1 96.38 184 TYR B N 1
ATOM 5265 C CA . TYR B 1 184 ? 8.695 -30.375 -17.312 1 96.38 184 TYR B CA 1
ATOM 5266 C C . TYR B 1 184 ? 7.434 -30.234 -16.469 1 96.38 184 TYR B C 1
ATOM 5268 O O . TYR B 1 184 ? 7.219 -29.203 -15.828 1 96.38 184 TYR B O 1
ATOM 5276 N N . VAL B 1 185 ? 6.598 -31.219 -16.453 1 97.12 185 VAL B N 1
ATOM 5277 C CA . VAL B 1 185 ? 5.281 -31.078 -15.836 1 97.12 185 VAL B CA 1
ATOM 5278 C C . VAL B 1 185 ? 5.219 -31.922 -14.57 1 97.12 185 VAL B C 1
ATOM 5280 O O . VAL B 1 185 ? 5.652 -33.062 -14.562 1 97.12 185 VAL B O 1
ATOM 5283 N N . ILE B 1 186 ? 4.734 -31.312 -13.516 1 96.19 186 ILE B N 1
ATOM 5284 C CA . ILE B 1 186 ? 4.605 -31.984 -12.227 1 96.19 186 ILE B CA 1
ATOM 5285 C C . ILE B 1 186 ? 3.184 -32.531 -12.062 1 96.19 186 ILE B C 1
ATOM 5287 O O . ILE B 1 186 ? 2.213 -31.828 -12.352 1 96.19 186 ILE B O 1
ATOM 5291 N N . ARG B 1 187 ? 3.053 -33.781 -11.672 1 95.06 187 ARG B N 1
ATOM 5292 C CA . ARG B 1 187 ? 1.768 -34.375 -11.352 1 95.06 187 ARG B CA 1
ATOM 5293 C C . ARG B 1 187 ? 1.548 -34.438 -9.844 1 95.06 187 ARG B C 1
ATOM 5295 O O . ARG B 1 187 ? 2.43 -34.875 -9.102 1 95.06 187 ARG B O 1
ATOM 5302 N N . GLU B 1 188 ? 0.354 -33.969 -9.461 1 95.38 188 GLU B N 1
ATOM 5303 C CA . GLU B 1 188 ? 0.044 -33.938 -8.039 1 95.38 188 GLU B CA 1
ATOM 5304 C C . GLU B 1 188 ? -1.317 -34.562 -7.75 1 95.38 188 GLU B C 1
ATOM 5306 O O . GLU B 1 188 ? -2.355 -33.938 -8.016 1 95.38 188 GLU B O 1
ATOM 5311 N N . LYS B 1 189 ? -1.269 -35.656 -7.102 1 96.88 189 LYS B N 1
ATOM 5312 C CA . LYS B 1 189 ? -2.492 -36.375 -6.734 1 96.88 189 LYS B CA 1
ATOM 5313 C C . LYS B 1 189 ? -3.385 -35.5 -5.852 1 96.88 189 LYS B C 1
ATOM 5315 O O . LYS B 1 189 ? -4.613 -35.531 -5.957 1 96.88 189 LYS B O 1
ATOM 5320 N N . GLU B 1 190 ? -2.738 -34.688 -5.008 1 96.88 190 GLU B N 1
ATOM 5321 C CA . GLU B 1 190 ? -3.436 -33.844 -4.035 1 96.88 190 GLU B CA 1
ATOM 5322 C C . GLU B 1 190 ? -4.344 -32.844 -4.727 1 96.88 190 GLU B C 1
ATOM 5324 O O . GLU B 1 190 ? -5.359 -32.406 -4.164 1 96.88 190 GLU B O 1
ATOM 5329 N N . VAL B 1 191 ? -4.016 -32.5 -5.938 1 98 191 VAL B N 1
ATOM 5330 C CA . VAL B 1 191 ? -4.82 -31.531 -6.684 1 98 191 VAL B CA 1
ATOM 5331 C C . VAL B 1 191 ? -6.148 -32.156 -7.082 1 98 191 VAL B C 1
ATOM 5333 O O . VAL B 1 191 ? -7.215 -31.578 -6.867 1 98 191 VAL B O 1
ATOM 5336 N N . VAL B 1 192 ? -6.098 -33.375 -7.613 1 97.94 192 VAL B N 1
ATOM 5337 C CA . VAL B 1 192 ? -7.301 -34.062 -8.062 1 97.94 192 VAL B CA 1
ATOM 5338 C C . VAL B 1 192 ? -8.195 -34.344 -6.867 1 97.94 192 VAL B C 1
ATOM 5340 O O . VAL B 1 192 ? -9.406 -34.094 -6.906 1 97.94 192 VAL B O 1
ATOM 5343 N N . GLU B 1 193 ? -7.562 -34.875 -5.809 1 97.19 193 GLU B N 1
ATOM 5344 C CA . GLU B 1 193 ? -8.312 -35.188 -4.598 1 97.19 193 GLU B CA 1
ATOM 5345 C C . GLU B 1 193 ? -8.969 -33.938 -4.016 1 97.19 193 GLU B C 1
ATOM 5347 O O . GLU B 1 193 ? -10.117 -33.969 -3.582 1 97.19 193 GLU B O 1
ATOM 5352 N N . GLY B 1 194 ? -8.172 -32.875 -4 1 97.69 194 GLY B N 1
ATOM 5353 C CA . GLY B 1 194 ? -8.688 -31.625 -3.482 1 97.69 194 GLY B CA 1
ATOM 5354 C C . GLY B 1 194 ? -9.828 -31.047 -4.312 1 97.69 194 GLY B C 1
ATOM 5355 O O . GLY B 1 194 ? -10.82 -30.562 -3.766 1 97.69 194 GLY B O 1
ATOM 5356 N N . LEU B 1 195 ? -9.68 -31.109 -5.625 1 98.31 195 LEU B N 1
ATOM 5357 C CA . LEU B 1 195 ? -10.734 -30.625 -6.504 1 98.31 195 LEU B CA 1
ATOM 5358 C C . LEU B 1 195 ? -12.023 -31.406 -6.277 1 98.31 195 LEU B C 1
ATOM 5360 O O . LEU B 1 195 ? -13.102 -30.812 -6.152 1 98.31 195 LEU B O 1
ATOM 5364 N N . LYS B 1 196 ? -11.922 -32.688 -6.195 1 96.94 196 LYS B N 1
ATOM 5365 C CA . LYS B 1 196 ? -13.086 -33.531 -5.949 1 96.94 196 LYS B CA 1
ATOM 5366 C C . LYS B 1 196 ? -13.742 -33.188 -4.613 1 96.94 196 LYS B C 1
ATOM 5368 O O . LYS B 1 196 ? -14.969 -33.156 -4.508 1 96.94 196 LYS B O 1
ATOM 5373 N N . HIS B 1 197 ? -12.867 -32.969 -3.641 1 97.06 197 HIS B N 1
ATOM 5374 C CA . HIS B 1 197 ? -13.367 -32.594 -2.324 1 97.06 197 HIS B CA 1
ATOM 5375 C C . HIS B 1 197 ? -14.188 -31.297 -2.391 1 97.06 197 HIS B C 1
ATOM 5377 O O . HIS B 1 197 ? -15.281 -31.219 -1.829 1 97.06 197 HIS B O 1
ATOM 5383 N N . PHE B 1 198 ? -13.727 -30.312 -3.059 1 98 198 PHE B N 1
ATOM 5384 C CA . PHE B 1 198 ? -14.414 -29.031 -3.191 1 98 198 PHE B CA 1
ATOM 5385 C C . PHE B 1 198 ? -15.711 -29.188 -3.975 1 98 198 PHE B C 1
ATOM 5387 O O . PHE B 1 198 ? -16.734 -28.594 -3.625 1 98 198 PHE B O 1
ATOM 5394 N N . ILE B 1 199 ? -15.641 -30.016 -4.969 1 97 199 ILE B N 1
ATOM 5395 C CA . ILE B 1 199 ? -16.828 -30.281 -5.785 1 97 199 ILE B CA 1
ATOM 5396 C C . ILE B 1 199 ? -17.906 -30.938 -4.938 1 97 199 ILE B C 1
ATOM 5398 O O . ILE B 1 199 ? -19.078 -30.609 -5.051 1 97 199 ILE B O 1
ATOM 5402 N N . ARG B 1 200 ? -17.562 -31.828 -4.09 1 94.38 200 ARG B N 1
ATOM 5403 C CA . ARG B 1 200 ? -18.5 -32.5 -3.205 1 94.38 200 ARG B CA 1
ATOM 5404 C C . ARG B 1 200 ? -19.219 -31.516 -2.305 1 94.38 200 ARG B C 1
ATOM 5406 O O . ARG B 1 200 ? -20.344 -31.781 -1.878 1 94.38 200 ARG B O 1
ATOM 5413 N N . TYR B 1 201 ? -18.594 -30.453 -2.074 1 95.5 201 TYR B N 1
ATOM 5414 C CA . TYR B 1 201 ? -19.172 -29.438 -1.21 1 95.5 201 TYR B CA 1
ATOM 5415 C C . TYR B 1 201 ? -19.969 -28.422 -2.023 1 95.5 201 TYR B C 1
ATOM 5417 O O . TYR B 1 201 ? -20.359 -27.375 -1.506 1 95.5 201 TYR B O 1
ATOM 5425 N N . GLY B 1 202 ? -20.047 -28.719 -3.25 1 94.38 202 GLY B N 1
ATOM 5426 C CA . GLY B 1 202 ? -20.922 -27.891 -4.078 1 94.38 202 GLY B CA 1
ATOM 5427 C C . GLY B 1 202 ? -20.172 -26.797 -4.824 1 94.38 202 GLY B C 1
ATOM 5428 O O . GLY B 1 202 ? -20.797 -25.969 -5.492 1 94.38 202 GLY B O 1
ATOM 5429 N N . LYS B 1 203 ? -18.875 -26.781 -4.727 1 97.31 203 LYS B N 1
ATOM 5430 C CA . LYS B 1 203 ? -18.125 -25.781 -5.484 1 97.31 203 LYS B CA 1
ATOM 5431 C C . LYS B 1 203 ? -18.078 -26.141 -6.965 1 97.31 203 LYS B C 1
ATOM 5433 O O . LYS B 1 203 ? -17.922 -27.312 -7.32 1 97.31 203 LYS B O 1
ATOM 5438 N N . LYS B 1 204 ? -18.281 -25.141 -7.75 1 98 204 LYS B N 1
ATOM 5439 C CA . LYS B 1 204 ? -18.062 -25.312 -9.18 1 98 204 LYS B CA 1
ATOM 5440 C C . LYS B 1 204 ? -16.688 -24.781 -9.594 1 98 204 LYS B C 1
ATOM 5442 O O . LYS B 1 204 ? -16.281 -23.703 -9.141 1 98 204 LYS B O 1
ATOM 5447 N N . ILE B 1 205 ? -16.031 -25.547 -10.367 1 98.56 205 ILE B N 1
ATOM 5448 C CA . ILE B 1 205 ? -14.68 -25.172 -10.742 1 98.56 205 ILE B CA 1
ATOM 5449 C C . ILE B 1 205 ? -14.602 -24.969 -12.258 1 98.56 205 ILE B C 1
ATOM 5451 O O . ILE B 1 205 ? -15.211 -25.734 -13.016 1 98.56 205 ILE B O 1
ATOM 5455 N N . PHE B 1 206 ? -13.898 -23.922 -12.695 1 98.56 206 PHE B N 1
ATOM 5456 C CA . PHE B 1 206 ? -13.688 -23.719 -14.125 1 98.56 206 PHE B CA 1
ATOM 5457 C C . PHE B 1 206 ? -12.242 -23.344 -14.414 1 98.56 206 PHE B C 1
ATOM 5459 O O . PHE B 1 206 ? -11.523 -22.859 -13.523 1 98.56 206 PHE B O 1
ATOM 5466 N N . ILE B 1 207 ? -11.828 -23.641 -15.594 1 98.56 207 ILE B N 1
ATOM 5467 C CA . ILE B 1 207 ? -10.492 -23.281 -16.062 1 98.56 207 ILE B CA 1
ATOM 5468 C C . ILE B 1 207 ? -10.57 -22.062 -16.984 1 98.56 207 ILE B C 1
ATOM 5470 O O . ILE B 1 207 ? -11.469 -21.969 -17.812 1 98.56 207 ILE B O 1
ATOM 5474 N N . LEU B 1 208 ? -9.789 -21.094 -16.734 1 97.31 208 LEU B N 1
ATOM 5475 C CA . LEU B 1 208 ? -9.609 -19.922 -17.578 1 97.31 208 LEU B CA 1
ATOM 5476 C C . LEU B 1 208 ? -8.141 -19.75 -17.953 1 97.31 208 LEU B C 1
ATOM 5478 O O . LEU B 1 208 ? -7.336 -19.297 -17.141 1 97.31 208 LEU B O 1
ATOM 5482 N N . THR B 1 209 ? -7.73 -20.094 -19.188 1 96.38 209 THR B N 1
ATOM 5483 C CA . THR B 1 209 ? -6.324 -20.125 -19.578 1 96.38 209 THR B CA 1
ATOM 5484 C C . THR B 1 209 ? -6.125 -19.438 -20.922 1 96.38 209 THR B C 1
ATOM 5486 O O . THR B 1 209 ? -7.066 -19.312 -21.703 1 96.38 209 THR B O 1
ATOM 5489 N N . ASN B 1 210 ? -4.969 -18.922 -21.125 1 92.38 210 ASN B N 1
ATOM 5490 C CA . ASN B 1 210 ? -4.613 -18.344 -22.422 1 92.38 210 ASN B CA 1
ATOM 5491 C C . ASN B 1 210 ? -4.102 -19.406 -23.391 1 92.38 210 ASN B C 1
ATOM 5493 O O . ASN B 1 210 ? -3.887 -19.141 -24.562 1 92.38 210 ASN B O 1
ATOM 5497 N N . SER B 1 211 ? -3.963 -20.625 -22.953 1 93.62 211 SER B N 1
ATOM 5498 C CA . SER B 1 211 ? -3.473 -21.719 -23.781 1 93.62 211 SER B CA 1
ATOM 5499 C C . SER B 1 211 ? -4.574 -22.25 -24.688 1 93.62 211 SER B C 1
ATOM 5501 O O . SER B 1 211 ? -5.754 -22.219 -24.328 1 93.62 211 SER B O 1
ATOM 5503 N N . GLU B 1 212 ? -4.164 -22.766 -25.797 1 93.94 212 GLU B N 1
ATOM 5504 C CA . GLU B 1 212 ? -5.102 -23.375 -26.734 1 93.94 212 GLU B CA 1
ATOM 5505 C C . GLU B 1 212 ? -5.637 -24.703 -26.203 1 93.94 212 GLU B C 1
ATOM 5507 O O . GLU B 1 212 ? -5 -25.344 -25.359 1 93.94 212 GLU B O 1
ATOM 5512 N N . TYR B 1 213 ? -6.773 -25.141 -26.781 1 96.25 213 TYR B N 1
ATOM 5513 C CA . TYR B 1 213 ? -7.48 -26.297 -26.234 1 96.25 213 TYR B CA 1
ATOM 5514 C C . TYR B 1 213 ? -6.648 -27.562 -26.391 1 96.25 213 TYR B C 1
ATOM 5516 O O . TYR B 1 213 ? -6.539 -28.359 -25.469 1 96.25 213 TYR B O 1
ATOM 5524 N N . SER B 1 214 ? -6.09 -27.75 -27.578 1 94.5 214 SER B N 1
ATOM 5525 C CA . SER B 1 214 ? -5.355 -28.984 -27.828 1 94.5 214 SER B CA 1
ATOM 5526 C C . SER B 1 214 ? -4.199 -29.156 -26.844 1 94.5 214 SER B C 1
ATOM 5528 O O . SER B 1 214 ? -3.971 -30.25 -26.328 1 94.5 214 SER B O 1
ATOM 5530 N N . TYR B 1 215 ? -3.514 -28.141 -26.641 1 94.44 215 TYR B N 1
ATOM 5531 C CA . TYR B 1 215 ? -2.408 -28.141 -25.688 1 94.44 215 TYR B CA 1
ATOM 5532 C C . TYR B 1 215 ? -2.914 -28.359 -24.266 1 94.44 215 TYR B C 1
ATOM 5534 O O . TYR B 1 215 ? -2.357 -29.156 -23.516 1 94.44 215 TYR B O 1
ATOM 5542 N N . SER B 1 216 ? -3.953 -27.656 -23.906 1 96.12 216 SER B N 1
ATOM 5543 C CA . SER B 1 216 ? -4.539 -27.766 -22.578 1 96.12 216 SER B CA 1
ATOM 5544 C C . SER B 1 216 ? -5.012 -29.188 -22.297 1 96.12 216 SER B C 1
ATOM 5546 O O . SER B 1 216 ? -4.77 -29.734 -21.219 1 96.12 216 SER B O 1
ATOM 5548 N N . LYS B 1 217 ? -5.668 -29.719 -23.297 1 96.06 217 LYS B N 1
ATOM 5549 C CA . LYS B 1 217 ? -6.172 -31.094 -23.172 1 96.06 217 LYS B CA 1
ATOM 5550 C C . LYS B 1 217 ? -5.039 -32.062 -22.875 1 96.06 217 LYS B C 1
ATOM 5552 O O . LYS B 1 217 ? -5.164 -32.906 -21.984 1 96.06 217 LYS B O 1
ATOM 5557 N N . LEU B 1 218 ? -4.031 -31.906 -23.594 1 95.31 218 LEU B N 1
ATOM 5558 C CA . LEU B 1 218 ? -2.885 -32.812 -23.438 1 95.31 218 LEU B CA 1
ATOM 5559 C C . LEU B 1 218 ? -2.301 -32.688 -22.031 1 95.31 218 LEU B C 1
ATOM 5561 O O . LEU B 1 218 ? -2.002 -33.719 -21.406 1 95.31 218 LEU B O 1
ATOM 5565 N N . LEU B 1 219 ? -2.139 -31.5 -21.562 1 96.69 219 LEU B N 1
ATOM 5566 C CA . LEU B 1 219 ? -1.56 -31.281 -20.234 1 96.69 219 LEU B CA 1
ATOM 5567 C C . LEU B 1 219 ? -2.486 -31.797 -19.141 1 96.69 219 LEU B C 1
ATOM 5569 O O . LEU B 1 219 ? -2.029 -32.406 -18.172 1 96.69 219 LEU B O 1
ATOM 5573 N N . LEU B 1 220 ? -3.723 -31.547 -19.297 1 97.25 220 LEU B N 1
ATOM 5574 C CA . LEU B 1 220 ? -4.699 -31.969 -18.297 1 97.25 220 LEU B CA 1
ATOM 5575 C C . LEU B 1 220 ? -4.812 -33.5 -18.266 1 97.25 220 LEU B C 1
ATOM 5577 O O . LEU B 1 220 ? -4.93 -34.094 -17.188 1 97.25 220 LEU B O 1
ATOM 5581 N N . ASP B 1 221 ? -4.777 -34.062 -19.438 1 95.94 221 ASP B N 1
ATOM 5582 C CA . ASP B 1 221 ? -4.773 -35.531 -19.5 1 95.94 221 ASP B CA 1
ATOM 5583 C C . ASP B 1 221 ? -3.564 -36.125 -18.766 1 95.94 221 ASP B C 1
ATOM 5585 O O . ASP B 1 221 ? -3.693 -37.062 -18 1 95.94 221 ASP B O 1
ATOM 5589 N N . TYR B 1 222 ? -2.496 -35.531 -19.016 1 96.5 222 TYR B N 1
ATOM 5590 C CA . TYR B 1 222 ? -1.261 -36.031 -18.422 1 96.5 222 TYR B CA 1
ATOM 5591 C C . TYR B 1 222 ? -1.255 -35.812 -16.906 1 96.5 222 TYR B C 1
ATOM 5593 O O . TYR B 1 222 ? -0.879 -36.688 -16.141 1 96.5 222 TYR B O 1
ATOM 5601 N N . ALA B 1 223 ? -1.647 -34.656 -16.469 1 96.94 223 ALA B N 1
ATOM 5602 C CA . ALA B 1 223 ? -1.438 -34.219 -15.078 1 96.94 223 ALA B CA 1
ATOM 5603 C C . ALA B 1 223 ? -2.562 -34.75 -14.18 1 96.94 223 ALA B C 1
ATOM 5605 O O . ALA B 1 223 ? -2.34 -35.031 -13 1 96.94 223 ALA B O 1
ATOM 5606 N N . LEU B 1 224 ? -3.795 -34.875 -14.695 1 97.56 224 LEU B N 1
ATOM 5607 C CA . LEU B 1 224 ? -4.934 -35.125 -13.82 1 97.56 224 LEU B CA 1
ATOM 5608 C C . LEU B 1 224 ? -5.477 -36.531 -14.031 1 97.56 224 LEU B C 1
ATOM 5610 O O . LEU B 1 224 ? -5.82 -37.219 -13.062 1 97.56 224 LEU B O 1
ATOM 5614 N N . SER B 1 225 ? -5.5 -37.031 -15.219 1 95.62 225 SER B N 1
ATOM 5615 C CA . SER B 1 225 ? -6.207 -38.281 -15.586 1 95.62 225 SER B CA 1
ATOM 5616 C C . SER B 1 225 ? -5.676 -39.469 -14.812 1 95.62 225 SER B C 1
ATOM 5618 O O . SER B 1 225 ? -6.445 -40.344 -14.43 1 95.62 225 SER B O 1
ATOM 5620 N N . PRO B 1 226 ? -4.379 -39.469 -14.57 1 95.81 226 PRO B N 1
ATOM 5621 C CA . PRO B 1 226 ? -3.844 -40.656 -13.859 1 95.81 226 PRO B CA 1
ATOM 5622 C C . PRO B 1 226 ? -4.418 -40.781 -12.453 1 95.81 226 PRO B C 1
ATOM 5624 O O . PRO B 1 226 ? -4.336 -41.875 -11.859 1 95.81 226 PRO B O 1
ATOM 5627 N N . PHE B 1 227 ? -4.93 -39.781 -11.93 1 96.75 227 PHE B N 1
ATOM 5628 C CA . PHE B 1 227 ? -5.367 -39.812 -10.539 1 96.75 227 PHE B CA 1
ATOM 5629 C C . PHE B 1 227 ? -6.891 -39.875 -10.453 1 96.75 227 PHE B C 1
ATOM 5631 O O . PHE B 1 227 ? -7.461 -39.781 -9.367 1 96.75 227 PHE B O 1
ATOM 5638 N N . LEU B 1 228 ? -7.535 -40 -11.586 1 96.75 228 LEU B N 1
ATOM 5639 C CA . LEU B 1 228 ? -8.992 -40.094 -11.641 1 96.75 228 LEU B CA 1
ATOM 5640 C C . LEU B 1 228 ? -9.422 -41.562 -11.602 1 96.75 228 LEU B C 1
ATOM 5642 O O . LEU B 1 228 ? -8.641 -42.469 -11.922 1 96.75 228 LEU B O 1
ATOM 5646 N N . ASP B 1 229 ? -10.578 -41.75 -11.133 1 94 229 ASP B N 1
ATOM 5647 C CA . ASP B 1 229 ? -11.133 -43.094 -11.094 1 94 229 ASP B CA 1
ATOM 5648 C C . ASP B 1 229 ? -11.453 -43.594 -12.5 1 94 229 ASP B C 1
ATOM 5650 O O . ASP B 1 229 ? -11.516 -42.812 -13.445 1 94 229 ASP B O 1
ATOM 5654 N N . LYS B 1 230 ? -11.617 -45 -12.602 1 92.56 230 LYS B N 1
ATOM 5655 C CA . LYS B 1 230 ? -11.945 -45.594 -13.898 1 92.56 230 LYS B CA 1
ATOM 5656 C C . LYS B 1 230 ? -13.234 -45 -14.453 1 92.56 230 LYS B C 1
ATOM 5658 O O . LYS B 1 230 ? -14.242 -44.938 -13.75 1 92.56 230 LYS B O 1
ATOM 5663 N N . GLY B 1 231 ? -13.172 -44.5 -15.688 1 91 231 GLY B N 1
ATOM 5664 C CA . GLY B 1 231 ? -14.344 -43.938 -16.328 1 91 231 GLY B CA 1
ATOM 5665 C C . GLY B 1 231 ? -14.461 -42.438 -16.172 1 91 231 GLY B C 1
ATOM 5666 O O . GLY B 1 231 ? -15.234 -41.781 -16.875 1 91 231 GLY B O 1
ATOM 5667 N N . GLU B 1 232 ? -13.688 -41.906 -15.203 1 92.94 232 GLU B N 1
ATOM 5668 C CA . GLU B 1 232 ? -13.727 -40.469 -14.992 1 92.94 232 GLU B CA 1
ATOM 5669 C C . GLU B 1 232 ? -12.797 -39.75 -15.961 1 92.94 232 GLU B C 1
ATOM 5671 O O . GLU B 1 232 ? -11.742 -40.281 -16.328 1 92.94 232 GLU B O 1
ATOM 5676 N N . HIS B 1 233 ? -13.227 -38.625 -16.391 1 93 233 HIS B N 1
ATOM 5677 C CA . HIS B 1 233 ? -12.43 -37.719 -17.219 1 93 233 HIS B CA 1
ATOM 5678 C C . HIS B 1 233 ? -12.219 -36.375 -16.531 1 93 233 HIS B C 1
ATOM 5680 O O . HIS B 1 233 ? -13.07 -35.906 -15.781 1 93 233 HIS B O 1
ATOM 5686 N N . TRP B 1 234 ? -11.055 -35.844 -16.844 1 94.81 234 TRP B N 1
ATOM 5687 C CA . TRP B 1 234 ? -10.734 -34.562 -16.172 1 94.81 234 TRP B CA 1
ATOM 5688 C C . TRP B 1 234 ? -11.789 -33.5 -16.469 1 94.81 234 TRP B C 1
ATOM 5690 O O . TRP B 1 234 ? -12.008 -32.625 -15.656 1 94.81 234 TRP B O 1
ATOM 5700 N N . GLN B 1 235 ? -12.43 -33.594 -17.594 1 93.25 235 GLN B N 1
ATOM 5701 C CA . GLN B 1 235 ? -13.469 -32.625 -17.969 1 93.25 235 GLN B CA 1
ATOM 5702 C C . GLN B 1 235 ? -14.586 -32.594 -16.922 1 93.25 235 GLN B C 1
ATOM 5704 O O . GLN B 1 235 ? -15.266 -31.578 -16.766 1 93.25 235 GLN B O 1
ATOM 5709 N N . GLY B 1 236 ? -14.75 -33.719 -16.297 1 94.62 236 GLY B N 1
ATOM 5710 C CA . GLY B 1 236 ? -15.789 -33.812 -15.273 1 94.62 236 GLY B CA 1
ATOM 5711 C C . GLY B 1 236 ? -15.484 -32.969 -14.039 1 94.62 236 GLY B C 1
ATOM 5712 O O . GLY B 1 236 ? -16.375 -32.688 -13.242 1 94.62 236 GLY B O 1
ATOM 5713 N N . LEU B 1 237 ? -14.25 -32.594 -13.883 1 97.38 237 LEU B N 1
ATOM 5714 C CA . LEU B 1 237 ? -13.836 -31.828 -12.719 1 97.38 237 LEU B CA 1
ATOM 5715 C C . LEU B 1 237 ? -14.172 -30.344 -12.906 1 97.38 237 LEU B C 1
ATOM 5717 O O . LEU B 1 237 ? -14.188 -29.578 -11.938 1 97.38 237 LEU B O 1
ATOM 5721 N N . PHE B 1 238 ? -14.414 -29.953 -14.164 1 98.31 238 PHE B N 1
ATOM 5722 C CA . PHE B 1 238 ? -14.555 -28.531 -14.469 1 98.31 238 PHE B CA 1
ATOM 5723 C C . PHE B 1 238 ? -15.859 -28.266 -15.195 1 98.31 238 PHE B C 1
ATOM 5725 O O . PHE B 1 238 ? -16.125 -28.844 -16.25 1 98.31 238 PHE B O 1
ATOM 5732 N N . GLU B 1 239 ? -16.594 -27.359 -14.648 1 97.38 239 GLU B N 1
ATOM 5733 C CA . GLU B 1 239 ? -17.844 -26.984 -15.297 1 97.38 239 GLU B CA 1
ATOM 5734 C C . GLU B 1 239 ? -17.578 -26.281 -16.625 1 97.38 239 GLU B C 1
ATOM 5736 O O . GLU B 1 239 ? -18.297 -26.5 -17.609 1 97.38 239 GLU B O 1
ATOM 5741 N N . PHE B 1 240 ? -16.672 -25.422 -16.609 1 98 240 PHE B N 1
ATOM 5742 C CA . PHE B 1 240 ? -16.281 -24.688 -17.812 1 98 240 PHE B CA 1
ATOM 5743 C C . PHE B 1 240 ? -14.781 -24.766 -18.031 1 98 240 PHE B C 1
ATOM 5745 O O . PHE B 1 240 ? -14 -24.703 -17.078 1 98 240 PHE B O 1
ATOM 5752 N N . VAL B 1 241 ? -14.43 -24.984 -19.234 1 98.38 241 VAL B N 1
ATOM 5753 C CA . VAL B 1 241 ? -13.031 -24.891 -19.656 1 98.38 241 VAL B CA 1
ATOM 5754 C C . VAL B 1 241 ? -12.898 -23.844 -20.75 1 98.38 241 VAL B C 1
ATOM 5756 O O . VAL B 1 241 ? -13.258 -24.078 -21.906 1 98.38 241 VAL B O 1
ATOM 5759 N N . ILE B 1 242 ? -12.375 -22.719 -20.344 1 98.25 242 ILE B N 1
ATOM 5760 C CA . ILE B 1 242 ? -12.258 -21.594 -21.281 1 98.25 242 ILE B CA 1
ATOM 5761 C C . ILE B 1 242 ? -10.812 -21.438 -21.734 1 98.25 242 ILE B C 1
ATOM 5763 O O . ILE B 1 242 ? -9.922 -21.156 -20.922 1 98.25 242 ILE B O 1
ATOM 5767 N N . THR B 1 243 ? -10.57 -21.625 -23.016 1 97.69 243 THR B N 1
ATOM 5768 C CA . THR B 1 243 ? -9.227 -21.609 -23.578 1 97.69 243 THR B CA 1
ATOM 5769 C C . THR B 1 243 ? -9.031 -20.391 -24.469 1 97.69 243 THR B C 1
ATOM 5771 O O . THR B 1 243 ? -10 -19.719 -24.844 1 97.69 243 THR B O 1
ATOM 5774 N N . LEU B 1 244 ? -7.789 -20.031 -24.719 1 96.12 244 LEU B N 1
ATOM 5775 C CA . LEU B 1 244 ? -7.461 -18.828 -25.484 1 96.12 244 LEU B CA 1
ATOM 5776 C C . LEU B 1 244 ? -8.336 -17.656 -25.047 1 96.12 244 LEU B C 1
ATOM 5778 O O . LEU B 1 244 ? -8.992 -17.031 -25.891 1 96.12 244 LEU B O 1
ATOM 5782 N N . ALA B 1 245 ? -8.328 -17.422 -23.766 1 95.06 245 ALA B N 1
ATOM 5783 C CA . ALA B 1 245 ? -9.227 -16.438 -23.172 1 95.06 245 ALA B CA 1
ATOM 5784 C C . ALA B 1 245 ? -8.711 -15.016 -23.391 1 95.06 245 ALA B C 1
ATOM 5786 O O . ALA B 1 245 ? -9.453 -14.047 -23.203 1 95.06 245 ALA B O 1
ATOM 5787 N N . ASN B 1 246 ? -7.406 -14.891 -23.75 1 93.38 246 ASN B N 1
ATOM 5788 C CA . ASN B 1 246 ? -6.785 -13.602 -24.016 1 93.38 246 ASN B CA 1
ATOM 5789 C C . ASN B 1 246 ? -6.738 -12.734 -22.766 1 93.38 246 ASN B C 1
ATOM 5791 O O . ASN B 1 246 ? -7.043 -11.539 -22.812 1 93.38 246 ASN B O 1
ATOM 5795 N N . LYS B 1 247 ? -6.473 -13.391 -21.641 1 90.62 247 LYS B N 1
ATOM 5796 C CA . LYS B 1 247 ? -6.25 -12.594 -20.438 1 90.62 247 LYS B CA 1
ATOM 5797 C C . LYS B 1 247 ? -5.105 -11.609 -20.625 1 90.62 247 LYS B C 1
ATOM 5799 O O . LYS B 1 247 ? -4.102 -11.93 -21.266 1 90.62 247 LYS B O 1
ATOM 5804 N N . PRO B 1 248 ? -5.203 -10.445 -20.172 1 89.44 248 PRO B N 1
ATOM 5805 C CA . PRO B 1 248 ? -6.199 -9.922 -19.234 1 89.44 248 PRO B CA 1
ATOM 5806 C C . PRO B 1 248 ? -7.438 -9.375 -19.922 1 89.44 248 PRO B C 1
ATOM 5808 O O . PRO B 1 248 ? -8.391 -8.945 -19.266 1 89.44 248 PRO B O 1
ATOM 5811 N N . ARG B 1 249 ? -7.605 -9.414 -21.25 1 89.44 249 ARG B N 1
ATOM 5812 C CA . ARG B 1 249 ? -8.719 -8.828 -22 1 89.44 249 ARG B CA 1
ATOM 5813 C C . ARG B 1 249 ? -10.031 -9.5 -21.641 1 89.44 249 ARG B C 1
ATOM 5815 O O . ARG B 1 249 ? -11.094 -8.883 -21.719 1 89.44 249 ARG B O 1
ATOM 5822 N N . PHE B 1 250 ? -10 -10.68 -21.266 1 93.75 250 PHE B N 1
ATOM 5823 C CA . PHE B 1 250 ? -11.18 -11.422 -20.844 1 93.75 250 PHE B CA 1
ATOM 5824 C C . PHE B 1 250 ? -11.953 -10.648 -19.781 1 93.75 250 PHE B C 1
ATOM 5826 O O . PHE B 1 250 ? -13.18 -10.719 -19.734 1 93.75 250 PHE B O 1
ATOM 5833 N N . PHE B 1 251 ? -11.305 -9.875 -18.984 1 89.81 251 PHE B N 1
ATOM 5834 C CA . PHE B 1 251 ? -11.883 -9.305 -17.781 1 89.81 251 PHE B CA 1
ATOM 5835 C C . PHE B 1 251 ? -12.469 -7.926 -18.062 1 89.81 251 PHE B C 1
ATOM 5837 O O . PHE B 1 251 ? -13.227 -7.391 -17.25 1 89.81 251 PHE B O 1
ATOM 5844 N N . TYR B 1 252 ? -12.07 -7.34 -19.156 1 86.75 252 TYR B N 1
ATOM 5845 C CA . TYR B 1 252 ? -12.57 -5.984 -19.344 1 86.75 252 TYR B CA 1
ATOM 5846 C C . TYR B 1 252 ? -13.109 -5.793 -20.75 1 86.75 252 TYR B C 1
ATOM 5848 O O . TYR B 1 252 ? -13.766 -4.789 -21.047 1 86.75 252 TYR B O 1
ATOM 5856 N N . ASP B 1 253 ? -12.805 -6.77 -21.719 1 89.94 253 ASP B N 1
ATOM 5857 C CA . ASP B 1 253 ? -13.32 -6.695 -23.078 1 89.94 253 ASP B CA 1
ATOM 5858 C C . ASP B 1 253 ? -14.555 -7.586 -23.25 1 89.94 253 ASP B C 1
ATOM 5860 O O . ASP B 1 253 ? -14.898 -8.359 -22.359 1 89.94 253 ASP B O 1
ATOM 5864 N N . ASN B 1 254 ? -15.195 -7.391 -24.344 1 92.06 254 ASN B N 1
ATOM 5865 C CA . ASN B 1 254 ? -16.391 -8.172 -24.641 1 92.06 254 ASN B CA 1
ATOM 5866 C C . ASN B 1 254 ? -16.172 -9.109 -25.812 1 92.06 254 ASN B C 1
ATOM 5868 O O . ASN B 1 254 ? -16.969 -9.109 -26.766 1 92.06 254 ASN B O 1
ATOM 5872 N N . LEU B 1 255 ? -15.227 -9.984 -25.656 1 94.12 255 LEU B N 1
ATOM 5873 C CA . LEU B 1 255 ? -14.953 -10.961 -26.703 1 94.12 255 LEU B CA 1
ATOM 5874 C C . LEU B 1 255 ? -16.031 -12.039 -26.734 1 94.12 255 LEU B C 1
ATOM 5876 O O . LEU B 1 255 ? -16.625 -12.359 -25.703 1 94.12 255 LEU B O 1
ATOM 5880 N N . ARG B 1 256 ? -16.266 -12.648 -27.859 1 95.19 256 ARG B N 1
ATOM 5881 C CA . ARG B 1 256 ? -17.328 -13.641 -28.031 1 95.19 256 ARG B CA 1
ATOM 5882 C C . ARG B 1 256 ? -16.859 -15.023 -27.578 1 95.19 256 ARG B C 1
ATOM 5884 O O . ARG B 1 256 ? -15.695 -15.383 -27.781 1 95.19 256 ARG B O 1
ATOM 5891 N N . PHE B 1 257 ? -17.812 -15.766 -27.031 1 97.56 257 PHE B N 1
ATOM 5892 C CA . PHE B 1 257 ? -17.562 -17.172 -26.719 1 97.56 257 PHE B CA 1
ATOM 5893 C C . PHE B 1 257 ? -17.734 -18.031 -27.969 1 97.56 257 PHE B C 1
ATOM 5895 O O . PHE B 1 257 ? -18.703 -17.891 -28.703 1 97.56 257 PHE B O 1
ATOM 5902 N N . LEU B 1 258 ? -16.766 -18.859 -28.172 1 98.12 258 LEU B N 1
ATOM 5903 C CA . LEU B 1 258 ? -16.891 -19.938 -29.156 1 98.12 258 LEU B CA 1
ATOM 5904 C C . LEU B 1 258 ? -16.984 -21.297 -28.453 1 98.12 258 LEU B C 1
ATOM 5906 O O . LEU B 1 258 ? -16.188 -21.594 -27.562 1 98.12 258 LEU B O 1
ATOM 5910 N N . SER B 1 259 ? -17.953 -22.047 -28.797 1 97.81 259 SER B N 1
ATOM 5911 C CA . SER B 1 259 ? -18.062 -23.391 -28.234 1 97.81 259 SER B CA 1
ATOM 5912 C C . SER B 1 259 ? -17.078 -24.344 -28.922 1 97.81 259 SER B C 1
ATOM 5914 O O . SER B 1 259 ? -16.984 -24.375 -30.141 1 97.81 259 SER B O 1
ATOM 5916 N N . VAL B 1 260 ? -16.359 -25.062 -28.125 1 97.44 260 VAL B N 1
ATOM 5917 C CA . VAL B 1 260 ? -15.375 -26 -28.656 1 97.44 260 VAL B CA 1
ATOM 5918 C C . VAL B 1 260 ? -15.891 -27.422 -28.531 1 97.44 260 VAL B C 1
ATOM 5920 O O . VAL B 1 260 ? -16.344 -27.828 -27.453 1 97.44 260 VAL B O 1
ATOM 5923 N N . ASN B 1 261 ? -15.852 -28.141 -29.594 1 95.75 261 ASN B N 1
ATOM 5924 C CA . ASN B 1 261 ? -16.094 -29.578 -29.547 1 95.75 261 ASN B CA 1
ATOM 5925 C C . ASN B 1 261 ? -14.906 -30.328 -28.953 1 95.75 261 ASN B C 1
ATOM 5927 O O . ASN B 1 261 ? -13.844 -30.406 -29.562 1 95.75 261 ASN B O 1
ATOM 5931 N N . PRO B 1 262 ? -15.062 -30.891 -27.766 1 93 262 PRO B N 1
ATOM 5932 C CA . PRO B 1 262 ? -13.922 -31.484 -27.078 1 93 262 PRO B CA 1
ATOM 5933 C C . PRO B 1 262 ? -13.312 -32.656 -27.828 1 93 262 PRO B C 1
ATOM 5935 O O . PRO B 1 262 ? -12.164 -33.031 -27.594 1 93 262 PRO B O 1
ATOM 5938 N N . GLU B 1 263 ? -14 -33.219 -28.75 1 91.12 263 GLU B N 1
ATOM 5939 C CA . GLU B 1 263 ? -13.523 -34.406 -29.453 1 91.12 263 GLU B CA 1
ATOM 5940 C C . GLU B 1 263 ? -12.547 -34.031 -30.562 1 91.12 263 GLU B C 1
ATOM 5942 O O . GLU B 1 263 ? -11.531 -34.688 -30.75 1 91.12 263 GLU B O 1
ATOM 5947 N N . ASN B 1 264 ? -12.953 -32.969 -31.297 1 91.44 264 ASN B N 1
ATOM 5948 C CA . ASN B 1 264 ? -12.125 -32.688 -32.469 1 91.44 264 ASN B CA 1
ATOM 5949 C C . ASN B 1 264 ? -11.617 -31.25 -32.469 1 91.44 264 ASN B C 1
ATOM 5951 O O . ASN B 1 264 ? -10.859 -30.859 -33.344 1 91.44 264 ASN B O 1
ATOM 5955 N N . GLY B 1 265 ? -12.023 -30.516 -31.484 1 91.69 265 GLY B N 1
ATOM 5956 C CA . GLY B 1 265 ? -11.477 -29.172 -31.312 1 91.69 265 GLY B CA 1
ATOM 5957 C C . GLY B 1 265 ? -12.148 -28.141 -32.188 1 91.69 265 GLY B C 1
ATOM 5958 O O . GLY B 1 265 ? -11.82 -26.953 -32.156 1 91.69 265 GLY B O 1
ATOM 5959 N N . THR B 1 266 ? -13.172 -28.578 -33.062 1 95.19 266 THR B N 1
ATOM 5960 C CA . THR B 1 266 ? -13.883 -27.625 -33.906 1 95.19 266 THR B CA 1
ATOM 5961 C C . THR B 1 266 ? -14.727 -26.672 -33.062 1 95.19 266 THR B C 1
ATOM 5963 O O . THR B 1 266 ? -15.055 -26.969 -31.922 1 95.19 266 THR B O 1
ATOM 5966 N N . MET B 1 267 ? -15.016 -25.516 -33.625 1 96.62 267 MET B N 1
ATOM 5967 C CA . MET B 1 267 ? -15.68 -24.5 -32.844 1 96.62 267 MET B CA 1
ATOM 5968 C C . MET B 1 267 ? -16.938 -23.984 -33.531 1 96.62 267 MET B C 1
ATOM 5970 O O . MET B 1 267 ? -17.047 -24.047 -34.75 1 96.62 267 MET B O 1
ATOM 5974 N N . THR B 1 268 ? -17.875 -23.594 -32.812 1 96.5 268 THR B N 1
ATOM 5975 C CA . THR B 1 268 ? -19.094 -22.953 -33.312 1 96.5 268 THR B CA 1
ATOM 5976 C C . THR B 1 268 ? -19.438 -21.734 -32.469 1 96.5 268 THR B C 1
ATOM 5978 O O . THR B 1 268 ? -19.031 -21.625 -31.312 1 96.5 268 THR B O 1
ATOM 5981 N N . ASN B 1 269 ? -20.125 -20.797 -33.094 1 95.5 269 ASN B N 1
ATOM 5982 C CA . ASN B 1 269 ? -20.578 -19.609 -32.375 1 95.5 269 ASN B CA 1
ATOM 5983 C C . ASN B 1 269 ? -21.578 -19.984 -31.266 1 95.5 269 ASN B C 1
ATOM 5985 O O . ASN B 1 269 ? -22.422 -20.859 -31.469 1 95.5 269 ASN B O 1
ATOM 5989 N N . VAL B 1 270 ? -21.391 -19.344 -30.141 1 94.81 270 VAL B N 1
ATOM 5990 C CA . VAL B 1 270 ? -22.344 -19.562 -29.047 1 94.81 270 VAL B CA 1
ATOM 5991 C C . VAL B 1 270 ? -23.516 -18.594 -29.203 1 94.81 270 VAL B C 1
ATOM 5993 O O . VAL B 1 270 ? -23.328 -17.391 -29.375 1 94.81 270 VAL B O 1
ATOM 5996 N N . HIS B 1 271 ? -24.672 -19.172 -29.25 1 92.12 271 HIS B N 1
ATOM 5997 C CA . HIS B 1 271 ? -25.906 -18.391 -29.219 1 92.12 271 HIS B CA 1
ATOM 5998 C C . HIS B 1 271 ? -26.656 -18.578 -27.906 1 92.12 271 HIS B C 1
ATOM 6000 O O . HIS B 1 271 ? -26.797 -19.703 -27.438 1 92.12 271 HIS B O 1
ATOM 6006 N N . GLY B 1 272 ? -26.969 -17.5 -27.25 1 93.31 272 GLY B N 1
ATOM 6007 C CA . GLY B 1 272 ? -27.672 -17.609 -25.969 1 93.31 272 GLY B CA 1
ATOM 6008 C C . GLY B 1 272 ? -26.719 -17.688 -24.781 1 93.31 272 GLY B C 1
ATOM 6009 O O . GLY B 1 272 ? -25.562 -17.281 -24.875 1 93.31 272 GLY B O 1
ATOM 6010 N N . PRO B 1 273 ? -27.266 -18.188 -23.656 1 95.75 273 PRO B N 1
ATOM 6011 C CA . PRO B 1 273 ? -26.422 -18.297 -22.453 1 95.75 273 PRO B CA 1
ATOM 6012 C C . PRO B 1 273 ? -25.406 -19.438 -22.547 1 95.75 273 PRO B C 1
ATOM 6014 O O . PRO B 1 273 ? -25.672 -20.453 -23.203 1 95.75 273 PRO B O 1
ATOM 6017 N N . ILE B 1 274 ? -24.312 -19.234 -21.953 1 95.81 274 ILE B N 1
ATOM 6018 C CA . ILE B 1 274 ? -23.297 -20.297 -21.953 1 95.81 274 ILE B CA 1
ATOM 6019 C C . ILE B 1 274 ? -23.734 -21.406 -21 1 95.81 274 ILE B C 1
ATOM 6021 O O . ILE B 1 274 ? -24.312 -21.141 -19.938 1 95.81 274 ILE B O 1
ATOM 6025 N N . VAL B 1 275 ? -23.469 -22.609 -21.328 1 95.88 275 VAL B N 1
ATOM 6026 C CA . VAL B 1 275 ? -23.734 -23.797 -20.531 1 95.88 275 VAL B CA 1
ATOM 6027 C C . VAL B 1 275 ? -22.422 -24.547 -20.25 1 95.88 275 VAL B C 1
ATOM 6029 O O . VAL B 1 275 ? -21.391 -24.234 -20.859 1 95.88 275 VAL B O 1
ATOM 6032 N N . PRO B 1 276 ? -22.391 -25.438 -19.281 1 96.56 276 PRO B N 1
ATOM 6033 C CA . PRO B 1 276 ? -21.141 -26.172 -19 1 96.56 276 PRO B CA 1
ATOM 6034 C C . PRO B 1 276 ? -20.531 -26.781 -20.25 1 96.56 276 PRO B C 1
ATOM 6036 O O . PRO B 1 276 ? -21.234 -27.375 -21.062 1 96.56 276 PRO B O 1
ATOM 6039 N N . GLY B 1 277 ? -19.281 -26.594 -20.422 1 96.62 277 GLY B N 1
ATOM 6040 C CA . GLY B 1 277 ? -18.609 -27.062 -21.609 1 96.62 277 GLY B CA 1
ATOM 6041 C C . GLY B 1 277 ? -17.266 -26.391 -21.844 1 96.62 277 GLY B C 1
ATOM 6042 O O . GLY B 1 277 ? -16.703 -25.797 -20.938 1 96.62 277 GLY B O 1
ATOM 6043 N N . VAL B 1 278 ? -16.734 -26.641 -23.016 1 97.75 278 VAL B N 1
ATOM 6044 C CA . VAL B 1 278 ? -15.43 -26.125 -23.406 1 97.75 278 VAL B CA 1
ATOM 6045 C C . VAL B 1 278 ? -15.617 -24.953 -24.375 1 97.75 278 VAL B C 1
ATOM 6047 O O . VAL B 1 278 ? -16.422 -25.016 -25.297 1 97.75 278 VAL B O 1
ATOM 6050 N N . TYR B 1 279 ? -14.938 -23.891 -24.078 1 98.19 279 TYR B N 1
ATOM 6051 C CA . TYR B 1 279 ? -15.102 -22.672 -24.859 1 98.19 279 TYR B CA 1
ATOM 6052 C C . TYR B 1 279 ? -13.75 -22.062 -25.234 1 98.19 279 TYR B C 1
ATOM 6054 O O . TYR B 1 279 ? -12.727 -22.422 -24.656 1 98.19 279 TYR B O 1
ATOM 6062 N N . GLN B 1 280 ? -13.742 -21.234 -26.219 1 97.88 280 GLN B N 1
ATOM 6063 C CA . GLN B 1 280 ? -12.633 -20.359 -26.562 1 97.88 280 GLN B CA 1
ATOM 6064 C C . GLN B 1 280 ? -13.062 -18.891 -26.516 1 97.88 280 GLN B C 1
ATOM 6066 O O . GLN B 1 280 ? -14.164 -18.547 -26.953 1 97.88 280 GLN B O 1
ATOM 6071 N N . GLY B 1 281 ? -12.133 -18.031 -25.969 1 97.25 281 GLY B N 1
ATOM 6072 C CA . GLY B 1 281 ? -12.43 -16.609 -25.891 1 97.25 281 GLY B CA 1
ATOM 6073 C C . GLY B 1 281 ? -13.383 -16.266 -24.75 1 97.25 281 GLY B C 1
ATOM 6074 O O . GLY B 1 281 ? -13.188 -16.703 -23.625 1 97.25 281 GLY B O 1
ATOM 6075 N N . GLY B 1 282 ? -14.305 -15.352 -25.031 1 96.06 282 GLY B N 1
ATOM 6076 C CA . GLY B 1 282 ? -15.328 -14.977 -24.078 1 96.06 282 GLY B CA 1
ATOM 6077 C C . GLY B 1 282 ? -14.945 -13.766 -23.234 1 96.06 282 GLY B C 1
ATOM 6078 O O . GLY B 1 282 ? -13.969 -13.078 -23.547 1 96.06 282 GLY B O 1
ATOM 6079 N N . ASN B 1 283 ? -15.812 -13.445 -22.297 1 94.5 283 ASN B N 1
ATOM 6080 C CA . ASN B 1 283 ? -15.578 -12.312 -21.406 1 94.5 283 ASN B CA 1
ATOM 6081 C C . ASN B 1 283 ? -16.25 -12.516 -20.047 1 94.5 283 ASN B C 1
ATOM 6083 O O . ASN B 1 283 ? -17.25 -13.234 -19.938 1 94.5 283 ASN B O 1
ATOM 6087 N N . ALA B 1 284 ? -15.727 -11.844 -19.078 1 93.12 284 ALA B N 1
ATOM 6088 C CA . ALA B 1 284 ? -16.141 -12.023 -17.688 1 93.12 284 ALA B CA 1
ATOM 6089 C C . ALA B 1 284 ? -17.562 -11.516 -17.469 1 93.12 284 ALA B C 1
ATOM 6091 O O . ALA B 1 284 ? -18.312 -12.086 -16.672 1 93.12 284 ALA B O 1
ATOM 6092 N N . LYS B 1 285 ? -17.922 -10.484 -18.125 1 90.88 285 LYS B N 1
ATOM 6093 C CA . LYS B 1 285 ? -19.266 -9.906 -17.953 1 90.88 285 LYS B CA 1
ATOM 6094 C C . LYS B 1 285 ? -20.344 -10.906 -18.344 1 90.88 285 LYS B C 1
ATOM 6096 O O . LYS B 1 285 ? -21.234 -11.203 -17.547 1 90.88 285 LYS B O 1
ATOM 6101 N N . LYS B 1 286 ? -20.25 -11.398 -19.578 1 94.62 286 LYS B N 1
ATOM 6102 C CA . LYS B 1 286 ? -21.219 -12.383 -20.031 1 94.62 286 LYS B CA 1
ATOM 6103 C C . LYS B 1 286 ? -21.188 -13.633 -19.172 1 94.62 286 LYS B C 1
ATOM 6105 O O . LYS B 1 286 ? -22.234 -14.219 -18.875 1 94.62 286 LYS B O 1
ATOM 6110 N N . PHE B 1 287 ? -20 -14 -18.781 1 95.69 287 PHE B N 1
ATOM 6111 C CA . PHE B 1 287 ? -19.828 -15.195 -17.953 1 95.69 287 PHE B CA 1
ATOM 6112 C C . PHE B 1 287 ? -20.625 -15.078 -16.656 1 95.69 287 PHE B C 1
ATOM 6114 O O . PHE B 1 287 ? -21.406 -15.969 -16.328 1 95.69 287 PHE B O 1
ATOM 6121 N N . THR B 1 288 ? -20.469 -14.016 -15.906 1 93.12 288 THR B N 1
ATOM 6122 C CA . THR B 1 288 ? -21.141 -13.828 -14.617 1 93.12 288 THR B CA 1
ATOM 6123 C C . THR B 1 288 ? -22.625 -13.602 -14.812 1 93.12 288 THR B C 1
ATOM 6125 O O . THR B 1 288 ? -23.438 -14.07 -14.008 1 93.12 288 THR B O 1
ATOM 6128 N N . GLU B 1 289 ? -22.984 -12.898 -15.867 1 93.12 289 GLU B N 1
ATOM 6129 C CA . GLU B 1 289 ? -24.406 -12.633 -16.141 1 93.12 289 GLU B CA 1
ATOM 6130 C C . GLU B 1 289 ? -25.141 -13.922 -16.469 1 93.12 289 GLU B C 1
ATOM 6132 O O . GLU B 1 289 ? -26.234 -14.172 -15.953 1 93.12 289 GLU B O 1
ATOM 6137 N N . ASP B 1 290 ? -24.547 -14.664 -17.344 1 96.06 290 ASP B N 1
ATOM 6138 C CA . ASP B 1 290 ? -25.188 -15.898 -17.781 1 96.06 290 ASP B CA 1
ATOM 6139 C C . ASP B 1 290 ? -25.328 -16.875 -16.625 1 96.06 290 ASP B C 1
ATOM 6141 O O . ASP B 1 290 ? -26.297 -17.656 -16.562 1 96.06 290 ASP B O 1
ATOM 6145 N N . LEU B 1 291 ? -24.422 -16.859 -15.703 1 95.5 291 LEU B N 1
ATOM 6146 C CA . LEU B 1 291 ? -24.438 -17.812 -14.594 1 95.5 291 LEU B CA 1
ATOM 6147 C C . LEU B 1 291 ? -25.203 -17.234 -13.406 1 95.5 291 LEU B C 1
ATOM 6149 O O . LEU B 1 291 ? -25.516 -17.969 -12.461 1 95.5 291 LEU B O 1
ATOM 6153 N N . GLY B 1 292 ? -25.453 -15.961 -13.398 1 92.88 292 GLY B N 1
ATOM 6154 C CA . GLY B 1 292 ? -26.188 -15.32 -12.32 1 92.88 292 GLY B CA 1
ATOM 6155 C C . GLY B 1 292 ? -25.422 -15.25 -11.023 1 92.88 292 GLY B C 1
ATOM 6156 O O . GLY B 1 292 ? -25.969 -15.5 -9.945 1 92.88 292 GLY B O 1
ATOM 6157 N N . VAL B 1 293 ? -24.172 -15.094 -11.117 1 92.06 293 VAL B N 1
ATOM 6158 C CA . VAL B 1 293 ? -23.328 -15.031 -9.93 1 92.06 293 VAL B CA 1
ATOM 6159 C C . VAL B 1 293 ? -22.688 -13.648 -9.82 1 92.06 293 VAL B C 1
ATOM 6161 O O . VAL B 1 293 ? -22.359 -13.031 -10.836 1 92.06 293 VAL B O 1
ATOM 6164 N N . GLY B 1 294 ? -22.547 -13.188 -8.586 1 86.62 294 GLY B N 1
ATOM 6165 C CA . GLY B 1 294 ? -21.812 -11.953 -8.344 1 86.62 294 GLY B CA 1
ATOM 6166 C C . GLY B 1 294 ? -20.312 -12.141 -8.344 1 86.62 294 GLY B C 1
ATOM 6167 O O . GLY B 1 294 ? -19.812 -13.242 -8.094 1 86.62 294 GLY B O 1
ATOM 6168 N N . GLY B 1 295 ? -19.594 -11.094 -8.641 1 86.56 295 GLY B N 1
ATOM 6169 C CA . GLY B 1 295 ? -18.141 -11.141 -8.656 1 86.56 295 GLY B CA 1
ATOM 6170 C C . GLY B 1 295 ? -17.547 -11.633 -7.348 1 86.56 295 GLY B C 1
ATOM 6171 O O . GLY B 1 295 ? -16.547 -12.367 -7.348 1 86.56 295 GLY B O 1
ATOM 6172 N N . ASP B 1 296 ? -18.156 -11.312 -6.219 1 88 296 ASP B N 1
ATOM 6173 C CA . ASP B 1 296 ? -17.609 -11.648 -4.906 1 88 296 ASP B CA 1
ATOM 6174 C C . ASP B 1 296 ? -17.891 -13.109 -4.559 1 88 296 ASP B C 1
ATOM 6176 O O . ASP B 1 296 ? -17.453 -13.602 -3.518 1 88 296 ASP B O 1
ATOM 6180 N N . GLU B 1 297 ? -18.562 -13.797 -5.469 1 94.5 297 GLU B N 1
ATOM 6181 C CA . GLU B 1 297 ? -18.844 -15.219 -5.277 1 94.5 297 GLU B CA 1
ATOM 6182 C C . GLU B 1 297 ? -17.875 -16.078 -6.078 1 94.5 297 GLU B C 1
ATOM 6184 O O . GLU B 1 297 ? -17.984 -17.312 -6.09 1 94.5 297 GLU B O 1
ATOM 6189 N N . ILE B 1 298 ? -16.938 -15.414 -6.746 1 95.69 298 ILE B N 1
ATOM 6190 C CA . ILE B 1 298 ? -15.961 -16.109 -7.57 1 95.69 298 ILE B CA 1
ATOM 6191 C C . ILE B 1 298 ? -14.562 -15.898 -6.996 1 95.69 298 ILE B C 1
ATOM 6193 O O . ILE B 1 298 ? -14.18 -14.773 -6.672 1 95.69 298 ILE B O 1
ATOM 6197 N N . LEU B 1 299 ? -13.883 -16.969 -6.801 1 97 299 LEU B N 1
ATOM 6198 C CA . LEU B 1 299 ? -12.469 -16.922 -6.449 1 97 299 LEU B CA 1
ATOM 6199 C C . LEU B 1 299 ? -11.602 -17.359 -7.625 1 97 299 LEU B C 1
ATOM 6201 O O . LEU B 1 299 ? -11.688 -18.5 -8.078 1 97 299 LEU B O 1
ATOM 6205 N N . TYR B 1 300 ? -10.867 -16.453 -8.109 1 96.56 300 TYR B N 1
ATOM 6206 C CA . TYR B 1 300 ? -9.977 -16.797 -9.211 1 96.56 300 TYR B CA 1
ATOM 6207 C C . TYR B 1 300 ? -8.547 -16.984 -8.711 1 96.56 300 TYR B C 1
ATOM 6209 O O . TYR B 1 300 ? -8.031 -16.156 -7.953 1 96.56 300 TYR B O 1
ATOM 6217 N N . ILE B 1 301 ? -7.922 -18.062 -9.133 1 97.06 301 ILE B N 1
ATOM 6218 C CA . ILE B 1 301 ? -6.582 -18.422 -8.688 1 97.06 301 ILE B CA 1
ATOM 6219 C C . ILE B 1 301 ? -5.625 -18.422 -9.875 1 97.06 301 ILE B C 1
ATOM 6221 O O . ILE B 1 301 ? -5.852 -19.125 -10.859 1 97.06 301 ILE B O 1
ATOM 6225 N N . GLY B 1 302 ? -4.586 -17.594 -9.75 1 94.69 302 GLY B N 1
ATOM 6226 C CA . GLY B 1 302 ? -3.594 -17.531 -10.805 1 94.69 302 GLY B CA 1
ATOM 6227 C C . GLY B 1 302 ? -2.199 -17.219 -10.297 1 94.69 302 GLY B C 1
ATOM 6228 O O . GLY B 1 302 ? -1.985 -17.109 -9.086 1 94.69 302 GLY B O 1
ATOM 6229 N N . ASP B 1 303 ? -1.243 -17.109 -11.227 1 92.06 303 ASP B N 1
ATOM 6230 C CA . ASP B 1 303 ? 0.145 -16.891 -10.828 1 92.06 303 ASP B CA 1
ATOM 6231 C C . ASP B 1 303 ? 0.633 -15.508 -11.258 1 92.06 303 ASP B C 1
ATOM 6233 O O . ASP B 1 303 ? 1.666 -15.031 -10.781 1 92.06 303 ASP B O 1
ATOM 6237 N N . HIS B 1 304 ? -0.123 -14.867 -12.094 1 88.81 304 HIS B N 1
ATOM 6238 C CA . HIS B 1 304 ? 0.283 -13.555 -12.586 1 88.81 304 HIS B CA 1
ATOM 6239 C C . HIS B 1 304 ? -0.501 -12.438 -11.906 1 88.81 304 HIS B C 1
ATOM 6241 O O . HIS B 1 304 ? -1.732 -12.484 -11.844 1 88.81 304 HIS B O 1
ATOM 6247 N N . ILE B 1 305 ? 0.207 -11.508 -11.445 1 84.44 305 ILE B N 1
ATOM 6248 C CA . ILE B 1 305 ? -0.447 -10.406 -10.75 1 84.44 305 ILE B CA 1
ATOM 6249 C C . ILE B 1 305 ? -1.233 -9.555 -11.75 1 84.44 305 ILE B C 1
ATOM 6251 O O . ILE B 1 305 ? -2.426 -9.312 -11.555 1 84.44 305 ILE B O 1
ATOM 6255 N N . TYR B 1 306 ? -0.651 -9.133 -12.82 1 72.5 306 TYR B N 1
ATOM 6256 C CA . TYR B 1 306 ? -1.291 -8.203 -13.75 1 72.5 306 TYR B CA 1
ATOM 6257 C C . TYR B 1 306 ? -2.236 -8.938 -14.688 1 72.5 306 TYR B C 1
ATOM 6259 O O . TYR B 1 306 ? -3.379 -8.516 -14.883 1 72.5 306 TYR B O 1
ATOM 6267 N N . GLY B 1 307 ? -1.815 -10 -15.156 1 72.12 307 GLY B N 1
ATOM 6268 C CA . GLY B 1 307 ? -2.609 -10.727 -16.141 1 72.12 307 GLY B CA 1
ATOM 6269 C C . GLY B 1 307 ? -3.779 -11.469 -15.523 1 72.12 307 GLY B C 1
ATOM 6270 O O . GLY B 1 307 ? -4.793 -11.695 -16.188 1 72.12 307 GLY B O 1
ATOM 6271 N N . ASP B 1 308 ? -3.621 -11.719 -14.258 1 73.44 308 ASP B N 1
ATOM 6272 C CA . ASP B 1 308 ? -4.637 -12.57 -13.648 1 73.44 308 ASP B CA 1
ATOM 6273 C C . ASP B 1 308 ? -5.387 -11.828 -12.547 1 73.44 308 ASP B C 1
ATOM 6275 O O . ASP B 1 308 ? -6.57 -12.086 -12.312 1 73.44 308 ASP B O 1
ATOM 6279 N N . ILE B 1 309 ? -4.746 -10.953 -11.891 1 72.75 309 ILE B N 1
ATOM 6280 C CA . ILE B 1 309 ? -5.277 -10.562 -10.594 1 72.75 309 ILE B CA 1
ATOM 6281 C C . ILE B 1 309 ? -5.672 -9.086 -10.617 1 72.75 309 ILE B C 1
ATOM 6283 O O . ILE B 1 309 ? -6.773 -8.727 -10.195 1 72.75 309 ILE B O 1
ATOM 6287 N N . LEU B 1 310 ? -4.883 -8.281 -11.172 1 69.44 310 LEU B N 1
ATOM 6288 C CA . LEU B 1 310 ? -5.07 -6.836 -11.078 1 69.44 310 LEU B CA 1
ATOM 6289 C C . LEU B 1 310 ? -6.383 -6.414 -11.719 1 69.44 310 LEU B C 1
ATOM 6291 O O . LEU B 1 310 ? -7.195 -5.727 -11.094 1 69.44 310 LEU B O 1
ATOM 6295 N N . ARG B 1 311 ? -6.684 -6.918 -12.883 1 69.56 311 ARG B N 1
ATOM 6296 C CA . ARG B 1 311 ? -7.84 -6.453 -13.641 1 69.56 311 ARG B CA 1
ATOM 6297 C C . ARG B 1 311 ? -9.125 -7.066 -13.109 1 69.56 311 ARG B C 1
ATOM 6299 O O . ARG B 1 311 ? -10.195 -6.457 -13.203 1 69.56 311 ARG B O 1
ATOM 6306 N N . LEU B 1 312 ? -8.914 -8.211 -12.539 1 72.88 312 LEU B N 1
ATOM 6307 C CA . LEU B 1 312 ? -10.07 -8.891 -11.961 1 72.88 312 LEU B CA 1
ATOM 6308 C C . LEU B 1 312 ? -10.664 -8.086 -10.812 1 72.88 312 LEU B C 1
ATOM 6310 O O . LEU B 1 312 ? -11.883 -7.934 -10.719 1 72.88 312 LEU B O 1
ATOM 6314 N N . LYS B 1 313 ? -9.844 -7.609 -10.078 1 66.88 313 LYS B N 1
ATOM 6315 C CA . LYS B 1 313 ? -10.273 -6.883 -8.883 1 66.88 313 LYS B CA 1
ATOM 6316 C C . LYS B 1 313 ? -10.883 -5.535 -9.25 1 66.88 313 LYS B C 1
ATOM 6318 O O . LYS B 1 313 ? -11.93 -5.156 -8.719 1 66.88 313 LYS B O 1
ATOM 6323 N N . LYS B 1 314 ? -10.328 -4.945 -10.133 1 65.38 314 LYS B N 1
ATOM 6324 C CA . LYS B 1 314 ? -10.727 -3.586 -10.484 1 65.38 314 LYS B CA 1
ATOM 6325 C C . LYS B 1 314 ? -12.008 -3.582 -11.312 1 65.38 314 LYS B C 1
ATOM 6327 O O . LYS B 1 314 ? -12.914 -2.783 -11.062 1 65.38 314 LYS B O 1
ATOM 6332 N N . ASP B 1 315 ? -12.109 -4.664 -12.156 1 68.19 315 ASP B N 1
ATOM 6333 C CA . ASP B 1 315 ? -13.164 -4.566 -13.164 1 68.19 315 ASP B CA 1
ATOM 6334 C C . ASP B 1 315 ? -14.312 -5.527 -12.852 1 68.19 315 ASP B C 1
ATOM 6336 O O . ASP B 1 315 ? -15.453 -5.277 -13.234 1 68.19 315 ASP B O 1
ATOM 6340 N N . CYS B 1 316 ? -13.906 -6.57 -12.102 1 78 316 CYS B N 1
ATOM 6341 C CA . CYS B 1 316 ? -14.914 -7.617 -11.961 1 78 316 CYS B CA 1
ATOM 6342 C C . CYS B 1 316 ? -15.266 -7.84 -10.5 1 78 316 CYS B C 1
ATOM 6344 O O . CYS B 1 316 ? -16.266 -8.484 -10.188 1 78 316 CYS B O 1
ATOM 6346 N N . ASN B 1 317 ? -14.523 -7.336 -9.617 1 82.12 317 ASN B N 1
ATOM 6347 C CA . ASN B 1 317 ? -14.734 -7.488 -8.18 1 82.12 317 ASN B CA 1
ATOM 6348 C C . ASN B 1 317 ? -14.664 -8.953 -7.758 1 82.12 317 ASN B C 1
ATOM 6350 O O . ASN B 1 317 ? -15.422 -9.398 -6.891 1 82.12 317 ASN B O 1
ATOM 6354 N N . TRP B 1 318 ? -13.922 -9.812 -8.539 1 90.94 318 TRP B N 1
ATOM 6355 C CA . TRP B 1 318 ? -13.695 -11.195 -8.109 1 90.94 318 TRP B CA 1
ATOM 6356 C C . TRP B 1 318 ? -12.742 -11.242 -6.922 1 90.94 318 TRP B C 1
ATOM 6358 O O . TRP B 1 318 ? -11.969 -10.312 -6.695 1 90.94 318 TRP B O 1
ATOM 6368 N N . ARG B 1 319 ? -12.953 -12.289 -6.145 1 93 319 ARG B N 1
ATOM 6369 C CA . ARG B 1 319 ? -11.922 -12.578 -5.16 1 93 319 ARG B CA 1
ATOM 6370 C C . ARG B 1 319 ? -10.695 -13.211 -5.816 1 93 319 ARG B C 1
ATOM 6372 O O . ARG B 1 319 ? -10.82 -13.898 -6.832 1 93 319 ARG B O 1
ATOM 6379 N N . THR B 1 320 ? -9.531 -12.898 -5.238 1 94.62 320 THR B N 1
ATOM 6380 C CA . THR B 1 320 ? -8.328 -13.297 -5.957 1 94.62 320 THR B CA 1
ATOM 6381 C C . THR B 1 320 ? -7.383 -14.078 -5.043 1 94.62 320 THR B C 1
ATOM 6383 O O . THR B 1 320 ? -7.258 -13.758 -3.857 1 94.62 320 THR B O 1
ATOM 6386 N N . ALA B 1 321 ? -6.805 -15.094 -5.566 1 96.38 321 ALA B N 1
ATOM 6387 C CA . ALA B 1 321 ? -5.742 -15.867 -4.93 1 96.38 321 ALA B CA 1
ATOM 6388 C C . ALA B 1 321 ? -4.531 -16 -5.852 1 96.38 321 ALA B C 1
ATOM 6390 O O . ALA B 1 321 ? -4.68 -16.203 -7.059 1 96.38 321 ALA B O 1
ATOM 6391 N N . LEU B 1 322 ? -3.402 -15.82 -5.242 1 95.88 322 LEU B N 1
ATOM 6392 C CA . LEU B 1 322 ? -2.182 -15.859 -6.039 1 95.88 322 LEU B CA 1
ATOM 6393 C C . LEU B 1 322 ? -1.32 -17.062 -5.66 1 95.88 322 LEU B C 1
ATOM 6395 O O . LEU B 1 322 ? -1.133 -17.344 -4.477 1 95.88 322 LEU B O 1
ATOM 6399 N N . VAL B 1 323 ? -0.888 -17.734 -6.676 1 95.56 323 VAL B N 1
ATOM 6400 C CA . VAL B 1 323 ? 0.104 -18.781 -6.48 1 95.56 323 VAL B CA 1
ATOM 6401 C C . VAL B 1 323 ? 1.509 -18.203 -6.645 1 95.56 323 VAL B C 1
ATOM 6403 O O . VAL B 1 323 ? 1.843 -17.656 -7.699 1 95.56 323 VAL B O 1
ATOM 6406 N N . VAL B 1 324 ? 2.27 -18.297 -5.605 1 94.69 324 VAL B N 1
ATOM 6407 C CA . VAL B 1 324 ? 3.65 -17.828 -5.598 1 94.69 324 VAL B CA 1
ATOM 6408 C C . VAL B 1 324 ? 4.59 -18.984 -5.27 1 94.69 324 VAL B C 1
ATOM 6410 O O . VAL B 1 324 ? 4.914 -19.219 -4.102 1 94.69 324 VAL B O 1
ATOM 6413 N N . GLU B 1 325 ? 5.117 -19.531 -6.254 1 93 325 GLU B N 1
ATOM 6414 C CA . GLU B 1 325 ? 5.891 -20.766 -6.098 1 93 325 GLU B CA 1
ATOM 6415 C C . GLU B 1 325 ? 7.09 -20.547 -5.18 1 93 325 GLU B C 1
ATOM 6417 O O . GLU B 1 325 ? 7.492 -21.453 -4.445 1 93 325 GLU B O 1
ATOM 6422 N N . GLU B 1 326 ? 7.648 -19.359 -5.113 1 92.94 326 GLU B N 1
ATOM 6423 C CA . GLU B 1 326 ? 8.852 -19.031 -4.352 1 92.94 326 GLU B CA 1
ATOM 6424 C C . GLU B 1 326 ? 8.555 -18.984 -2.854 1 92.94 326 GLU B C 1
ATOM 6426 O O . GLU B 1 326 ? 9.477 -19 -2.035 1 92.94 326 GLU B O 1
ATOM 6431 N N . LEU B 1 327 ? 7.316 -18.969 -2.541 1 94.69 327 LEU B N 1
ATOM 6432 C CA . LEU B 1 327 ? 6.891 -18.766 -1.159 1 94.69 327 LEU B CA 1
ATOM 6433 C C . LEU B 1 327 ? 7.426 -19.875 -0.261 1 94.69 327 LEU B C 1
ATOM 6435 O O . LEU B 1 327 ? 7.898 -19.609 0.846 1 94.69 327 LEU B O 1
ATOM 6439 N N . GLY B 1 328 ? 7.32 -21.156 -0.739 1 93.19 328 GLY B N 1
ATOM 6440 C CA . GLY B 1 328 ? 7.785 -22.281 0.057 1 93.19 328 GLY B CA 1
ATOM 6441 C C . GLY B 1 328 ? 9.242 -22.172 0.455 1 93.19 328 GLY B C 1
ATOM 6442 O O . GLY B 1 328 ? 9.586 -22.328 1.628 1 93.19 328 GLY B O 1
ATOM 6443 N N . GLU B 1 329 ? 10.039 -21.906 -0.519 1 93 329 GLU B N 1
ATOM 6444 C CA . GLU B 1 329 ? 11.469 -21.75 -0.248 1 93 329 GLU B CA 1
ATOM 6445 C C . GLU B 1 329 ? 11.727 -20.562 0.655 1 93 329 GLU B C 1
ATOM 6447 O O . GLU B 1 329 ? 12.609 -20.594 1.516 1 93 329 GLU B O 1
ATOM 6452 N N . GLU B 1 330 ? 11.047 -19.531 0.437 1 93.31 330 GLU B N 1
ATOM 6453 C CA . GLU B 1 330 ? 11.188 -18.328 1.273 1 93.31 330 GLU B CA 1
ATOM 6454 C C . GLU B 1 330 ? 10.891 -18.656 2.736 1 93.31 330 GLU B C 1
ATOM 6456 O O . GLU B 1 330 ? 11.641 -18.25 3.629 1 93.31 330 GLU B O 1
ATOM 6461 N N . ILE B 1 331 ? 9.836 -19.344 2.99 1 94.31 331 ILE B N 1
ATOM 6462 C CA . ILE B 1 331 ? 9.422 -19.688 4.344 1 94.31 331 ILE B CA 1
ATOM 6463 C C . ILE B 1 331 ? 10.438 -20.641 4.969 1 94.31 331 ILE B C 1
ATOM 6465 O O . ILE B 1 331 ? 10.828 -20.484 6.125 1 94.31 331 ILE B O 1
ATOM 6469 N N . ALA B 1 332 ? 10.859 -21.641 4.203 1 94.62 332 ALA B N 1
ATOM 6470 C CA . ALA B 1 332 ? 11.859 -22.578 4.691 1 94.62 332 ALA B CA 1
ATOM 6471 C C . ALA B 1 332 ? 13.148 -21.859 5.086 1 94.62 332 ALA B C 1
ATOM 6473 O O . ALA B 1 332 ? 13.742 -22.172 6.121 1 94.62 332 ALA B O 1
ATOM 6474 N N . SER B 1 333 ? 13.578 -20.953 4.246 1 95.5 333 SER B N 1
ATOM 6475 C CA . SER B 1 333 ? 14.773 -20.156 4.527 1 95.5 333 SER B CA 1
ATOM 6476 C C . SER B 1 333 ? 14.594 -19.312 5.777 1 95.5 333 SER B C 1
ATOM 6478 O O . SER B 1 333 ? 15.531 -19.141 6.566 1 95.5 333 SER B O 1
ATOM 6480 N N . GLN B 1 334 ? 13.461 -18.75 5.961 1 94 334 GLN B N 1
ATOM 6481 C CA . GLN B 1 334 ? 13.172 -17.969 7.156 1 94 334 GLN B CA 1
ATOM 6482 C C . GLN B 1 334 ? 13.32 -18.797 8.422 1 94 334 GLN B C 1
ATOM 6484 O O . GLN B 1 334 ? 13.875 -18.328 9.422 1 94 334 GLN B O 1
ATOM 6489 N N . ILE B 1 335 ? 12.789 -20 8.328 1 94.5 335 ILE B N 1
ATOM 6490 C CA . ILE B 1 335 ? 12.867 -20.906 9.477 1 94.5 335 ILE B CA 1
ATOM 6491 C C . ILE B 1 335 ? 14.328 -21.203 9.805 1 94.5 335 ILE B C 1
ATOM 6493 O O . ILE B 1 335 ? 14.727 -21.156 10.969 1 94.5 335 ILE B O 1
ATOM 6497 N N . ARG B 1 336 ? 15.133 -21.422 8.797 1 95.31 336 ARG B N 1
ATOM 6498 C CA . ARG B 1 336 ? 16.547 -21.719 8.984 1 95.31 336 ARG B CA 1
ATOM 6499 C C . ARG B 1 336 ? 17.297 -20.484 9.508 1 95.31 336 ARG B C 1
ATOM 6501 O O . ARG B 1 336 ? 18.234 -20.625 10.289 1 95.31 336 ARG B O 1
ATOM 6508 N N . ALA B 1 337 ? 16.844 -19.344 9.133 1 95.38 337 ALA B N 1
ATOM 6509 C CA . ALA B 1 337 ? 17.531 -18.109 9.477 1 95.38 337 ALA B CA 1
ATOM 6510 C C . ALA B 1 337 ? 17.062 -17.578 10.836 1 95.38 337 ALA B C 1
ATOM 6512 O O . ALA B 1 337 ? 17.656 -16.656 11.383 1 95.38 337 ALA B O 1
ATOM 6513 N N . LEU B 1 338 ? 16.078 -18.172 11.453 1 95.06 338 LEU B N 1
ATOM 6514 C CA . LEU B 1 338 ? 15.398 -17.641 12.633 1 95.06 338 LEU B CA 1
ATOM 6515 C C . LEU B 1 338 ? 16.375 -17.406 13.773 1 95.06 338 LEU B C 1
ATOM 6517 O O . LEU B 1 338 ? 16.328 -16.359 14.422 1 95.06 338 LEU B O 1
ATOM 6521 N N . PRO B 1 339 ? 17.328 -18.344 14.016 1 95.94 339 PRO B N 1
ATOM 6522 C CA . PRO B 1 339 ? 18.266 -18.094 15.109 1 95.94 339 PRO B CA 1
ATOM 6523 C C . PRO B 1 339 ? 19.125 -16.859 14.891 1 95.94 339 PRO B C 1
ATOM 6525 O O . PRO B 1 339 ? 19.391 -16.109 15.836 1 95.94 339 PRO B O 1
ATOM 6528 N N . ILE B 1 340 ? 19.547 -16.703 13.672 1 96.44 340 ILE B N 1
ATOM 6529 C CA . ILE B 1 340 ? 20.375 -15.547 13.344 1 96.44 340 ILE B CA 1
ATOM 6530 C C . ILE B 1 340 ? 19.531 -14.273 13.422 1 96.44 340 ILE B C 1
ATOM 6532 O O . ILE B 1 340 ? 20.031 -13.234 13.875 1 96.44 340 ILE B O 1
ATOM 6536 N N . GLU B 1 341 ? 18.328 -14.336 13 1 93.69 341 GLU B N 1
ATOM 6537 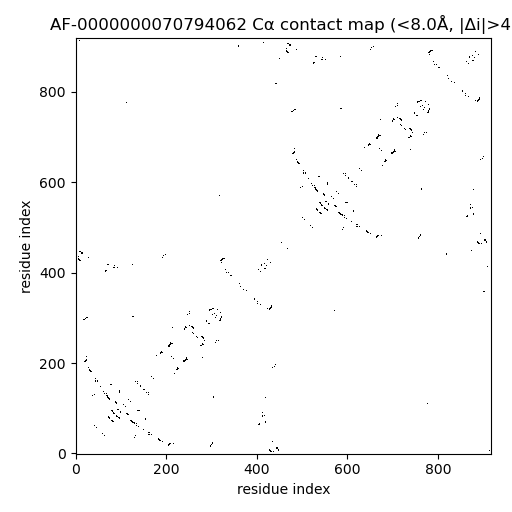C CA . GLU B 1 341 ? 17.422 -13.188 13.047 1 93.69 341 GLU B CA 1
ATOM 6538 C C . GLU B 1 341 ? 17.203 -12.734 14.484 1 93.69 341 GLU B C 1
ATOM 6540 O O . GLU B 1 341 ? 17.094 -11.531 14.758 1 93.69 341 GLU B O 1
ATOM 6545 N N . LYS B 1 342 ? 17.062 -13.656 15.344 1 95.62 342 LYS B N 1
ATOM 6546 C CA . LYS B 1 342 ? 16.891 -13.336 16.766 1 95.62 342 LYS B CA 1
ATOM 6547 C C . LYS B 1 342 ? 18.109 -12.594 17.297 1 95.62 342 LYS B C 1
ATOM 6549 O O . LYS B 1 342 ? 17.969 -11.625 18.047 1 95.62 342 LYS B O 1
ATOM 6554 N N . LYS B 1 343 ? 19.266 -13.055 16.891 1 97.12 343 LYS B N 1
ATOM 6555 C CA . LYS B 1 343 ? 20.5 -12.391 17.312 1 97.12 343 LYS B CA 1
ATOM 6556 C C . LYS B 1 343 ? 20.578 -10.969 16.75 1 97.12 343 LYS B C 1
ATOM 6558 O O . LYS B 1 343 ? 21.031 -10.055 17.438 1 97.12 343 LYS B O 1
ATOM 6563 N N . ILE B 1 344 ? 20.188 -10.82 15.539 1 95.31 344 ILE B N 1
ATOM 6564 C CA . ILE B 1 344 ? 20.172 -9.5 14.922 1 95.31 344 ILE B CA 1
ATOM 6565 C C . ILE B 1 344 ? 19.219 -8.586 15.695 1 95.31 344 ILE B C 1
ATOM 6567 O O . ILE B 1 344 ? 19.562 -7.434 15.984 1 95.31 344 ILE B O 1
ATOM 6571 N N . GLY B 1 345 ? 18.047 -9.133 16.016 1 93.12 345 GLY B N 1
ATOM 6572 C CA . GLY B 1 345 ? 17.094 -8.359 16.797 1 93.12 345 GLY B CA 1
ATOM 6573 C C . GLY B 1 345 ? 17.641 -7.914 18.141 1 93.12 345 GLY B C 1
ATOM 6574 O O . GLY B 1 345 ? 17.422 -6.773 18.547 1 93.12 345 GLY B O 1
ATOM 6575 N N . GLU B 1 346 ? 18.281 -8.758 18.75 1 96.25 346 GLU B N 1
ATOM 6576 C CA . GLU B 1 346 ? 18.875 -8.445 20.047 1 96.25 346 GLU B CA 1
ATOM 6577 C C . GLU B 1 346 ? 19.953 -7.367 19.906 1 96.25 346 GLU B C 1
ATOM 6579 O O . GLU B 1 346 ? 20.016 -6.43 20.703 1 96.25 346 GLU B O 1
ATOM 6584 N N . ALA B 1 347 ? 20.781 -7.574 18.906 1 97.12 347 ALA B N 1
ATOM 6585 C CA . ALA B 1 347 ? 21.844 -6.598 18.656 1 97.12 347 ALA B CA 1
ATOM 6586 C C . ALA B 1 347 ? 21.25 -5.234 18.297 1 97.12 347 ALA B C 1
ATOM 6588 O O . ALA B 1 347 ? 21.766 -4.199 18.719 1 97.12 347 ALA B O 1
ATOM 6589 N N . MET B 1 348 ? 20.219 -5.25 17.547 1 94.44 348 MET B N 1
ATOM 6590 C CA . MET B 1 348 ? 19.562 -4.012 17.141 1 94.44 348 MET B CA 1
ATOM 6591 C C . MET B 1 348 ? 18.953 -3.303 18.344 1 94.44 348 MET B C 1
ATOM 6593 O O . MET B 1 348 ? 18.953 -2.072 18.406 1 94.44 348 MET B O 1
ATOM 6597 N N . ALA B 1 349 ? 18.391 -4.098 19.266 1 94.88 349 ALA B N 1
ATOM 6598 C CA . ALA B 1 349 ? 17.844 -3.516 20.484 1 94.88 349 ALA B CA 1
ATOM 6599 C C . ALA B 1 349 ? 18.922 -2.797 21.281 1 94.88 349 ALA B C 1
ATOM 6601 O O . ALA B 1 349 ? 18.703 -1.699 21.797 1 94.88 349 ALA B O 1
ATOM 6602 N N . ILE B 1 350 ? 20 -3.445 21.344 1 97.25 350 ILE B N 1
ATOM 6603 C CA . ILE B 1 350 ? 21.141 -2.846 22.031 1 97.25 350 ILE B CA 1
ATOM 6604 C C . ILE B 1 350 ? 21.578 -1.572 21.297 1 97.25 350 ILE B C 1
ATOM 6606 O O . ILE B 1 350 ? 21.797 -0.538 21.938 1 97.25 350 ILE B O 1
ATOM 6610 N N . LYS B 1 351 ? 21.688 -1.645 20.031 1 96.44 351 LYS B N 1
ATOM 6611 C CA . LYS B 1 351 ? 22.109 -0.501 19.219 1 96.44 351 LYS B CA 1
ATOM 6612 C C . LYS B 1 351 ? 21.172 0.686 19.438 1 96.44 351 LYS B C 1
ATOM 6614 O O . LYS B 1 351 ? 21.625 1.821 19.578 1 96.44 351 LYS B O 1
ATOM 6619 N N . LYS B 1 352 ? 19.906 0.382 19.422 1 94 352 LYS B N 1
ATOM 6620 C CA . LYS B 1 352 ? 18.906 1.432 19.594 1 94 352 LYS B CA 1
ATOM 6621 C C . LYS B 1 352 ? 19.094 2.156 20.922 1 94 352 LYS B C 1
ATOM 6623 O O . LYS B 1 352 ? 19 3.385 20.984 1 94 352 LYS B O 1
ATOM 6628 N N . GLU B 1 353 ? 19.344 1.419 21.922 1 96.06 353 GLU B N 1
ATOM 6629 C CA . GLU B 1 353 ? 19.562 1.999 23.25 1 96.06 353 GLU B CA 1
ATOM 6630 C C . GLU B 1 353 ? 20.828 2.852 23.266 1 96.06 353 GLU B C 1
ATOM 6632 O O . GLU B 1 353 ? 20.828 3.949 23.828 1 96.06 353 GLU B O 1
ATOM 6637 N N . LEU B 1 354 ? 21.844 2.314 22.703 1 97.19 354 LEU B N 1
ATOM 6638 C CA . LEU B 1 354 ? 23.109 3.035 22.672 1 97.19 354 LEU B CA 1
ATOM 6639 C C . LEU B 1 354 ? 22.984 4.316 21.859 1 97.19 354 LEU B C 1
ATOM 6641 O O . LEU B 1 354 ? 23.516 5.363 22.25 1 97.19 354 LEU B O 1
ATOM 6645 N N . GLU B 1 355 ? 22.297 4.219 20.734 1 95.12 355 GLU B N 1
ATOM 6646 C CA . GLU B 1 355 ? 22.094 5.375 19.875 1 95.12 355 GLU B CA 1
ATOM 6647 C C . GLU B 1 355 ? 21.297 6.461 20.578 1 95.12 355 GLU B C 1
ATOM 6649 O O . GLU B 1 355 ? 21.578 7.652 20.438 1 95.12 355 GLU B O 1
ATOM 6654 N N . GLN B 1 356 ? 20.328 6.039 21.312 1 94.19 356 GLN B N 1
ATOM 6655 C CA . GLN B 1 356 ? 19.531 7.008 22.062 1 94.19 356 GLN B CA 1
ATOM 6656 C C . GLN B 1 356 ? 20.375 7.723 23.109 1 94.19 356 GLN B C 1
ATOM 6658 O O . GLN B 1 356 ? 20.297 8.945 23.25 1 94.19 356 GLN B O 1
ATOM 6663 N N . LYS B 1 357 ? 21.156 6.965 23.828 1 96.25 357 LYS B N 1
ATOM 6664 C CA . LYS B 1 357 ? 22.047 7.559 24.812 1 96.25 357 LYS B CA 1
ATOM 6665 C C . LYS B 1 357 ? 23.047 8.516 24.156 1 96.25 357 LYS B C 1
ATOM 6667 O O . LYS B 1 357 ? 23.328 9.594 24.688 1 96.25 357 LYS B O 1
ATOM 6672 N N . TYR B 1 358 ? 23.531 8.062 23.062 1 96.44 358 TYR B N 1
ATOM 6673 C CA . TYR B 1 358 ? 24.484 8.875 22.297 1 96.44 358 TYR B CA 1
ATOM 6674 C C . TYR B 1 358 ? 23.844 10.203 21.891 1 96.44 358 TYR B C 1
ATOM 6676 O O . TYR B 1 358 ? 24.438 11.266 22.109 1 96.44 358 TYR B O 1
ATOM 6684 N N . VAL B 1 359 ? 22.656 10.18 21.344 1 94.94 359 VAL B N 1
ATOM 6685 C CA . VAL B 1 359 ? 21.953 11.375 20.875 1 94.94 359 VAL B CA 1
ATOM 6686 C C . VAL B 1 359 ? 21.641 12.289 22.062 1 94.94 359 VAL B C 1
ATOM 6688 O O . VAL B 1 359 ? 21.828 13.508 21.984 1 94.94 359 VAL B O 1
ATOM 6691 N N . ASP B 1 360 ? 21.266 11.688 23.156 1 95.06 360 ASP B N 1
ATOM 6692 C CA . ASP B 1 360 ? 20.938 12.453 24.359 1 95.06 360 ASP B CA 1
ATOM 6693 C C . ASP B 1 360 ? 22.172 13.195 24.875 1 95.06 360 ASP B C 1
ATOM 6695 O O . ASP B 1 360 ? 22.094 14.383 25.203 1 95.06 360 ASP B O 1
ATOM 6699 N N . LEU B 1 361 ? 23.266 12.5 24.922 1 95.88 361 LEU B N 1
ATOM 6700 C CA . LEU B 1 361 ? 24.484 13.094 25.453 1 95.88 361 LEU B CA 1
ATOM 6701 C C . LEU B 1 361 ? 25.047 14.148 24.5 1 95.88 361 LEU B C 1
ATOM 6703 O O . LEU B 1 361 ? 25.531 15.188 24.938 1 95.88 361 LEU B O 1
ATOM 6707 N N . CYS B 1 362 ? 25.031 13.828 23.25 1 94.44 362 CYS B N 1
ATOM 6708 C CA . CYS B 1 362 ? 25.469 14.805 22.266 1 94.44 362 CYS B CA 1
ATOM 6709 C C . CYS B 1 362 ? 24.641 16.078 22.344 1 94.44 362 CYS B C 1
ATOM 6711 O O . CYS B 1 362 ? 25.172 17.188 22.281 1 94.44 362 CYS B O 1
ATOM 6713 N N . THR B 1 363 ? 23.344 15.906 22.438 1 94.88 363 THR B N 1
ATOM 6714 C CA . THR B 1 363 ? 22.438 17.047 22.516 1 94.88 363 THR B CA 1
ATOM 6715 C C . THR B 1 363 ? 22.719 17.891 23.75 1 94.88 363 THR B C 1
ATOM 6717 O O . THR B 1 363 ? 22.781 19.109 23.672 1 94.88 363 THR B O 1
ATOM 6720 N N . ARG B 1 364 ? 23 17.219 24.812 1 94.12 364 ARG B N 1
ATOM 6721 C CA . ARG B 1 364 ? 23.312 17.922 26.062 1 94.12 364 ARG B CA 1
ATOM 6722 C C . ARG B 1 364 ? 24.641 18.656 25.938 1 94.12 364 ARG B C 1
ATOM 6724 O O . ARG B 1 364 ? 24.781 19.781 26.422 1 94.12 364 ARG B O 1
ATOM 6731 N N . SER B 1 365 ? 25.547 17.938 25.375 1 93.94 365 SER B N 1
ATOM 6732 C CA . SER B 1 365 ? 26.859 18.531 25.188 1 93.94 365 SER B CA 1
ATOM 6733 C C . SER B 1 365 ? 26.766 19.828 24.375 1 93.94 365 SER B C 1
ATOM 6735 O O . SER B 1 365 ? 27.375 20.844 24.75 1 93.94 365 SER B O 1
ATOM 6737 N N . ILE B 1 366 ? 26 19.844 23.359 1 92.31 366 ILE B N 1
ATOM 6738 C CA . ILE B 1 366 ? 25.844 21 22.484 1 92.31 366 ILE B CA 1
ATOM 6739 C C . ILE B 1 366 ? 25.047 22.078 23.203 1 92.31 366 ILE B C 1
ATOM 6741 O O . ILE B 1 366 ? 25.422 23.266 23.188 1 92.31 366 ILE B O 1
ATOM 6745 N N . ASP B 1 367 ? 24 21.703 23.859 1 94.38 367 ASP B N 1
ATOM 6746 C CA . ASP B 1 367 ? 23.109 22.656 24.516 1 94.38 367 ASP B CA 1
ATOM 6747 C C . ASP B 1 367 ? 23.812 23.359 25.672 1 94.38 367 ASP B C 1
ATOM 6749 O O . ASP B 1 367 ? 23.578 24.547 25.922 1 94.38 367 ASP B O 1
ATOM 6753 N N . GLU B 1 368 ? 24.672 22.578 26.312 1 94.19 368 GLU B N 1
ATOM 6754 C CA . GLU B 1 368 ? 25.391 23.141 27.453 1 94.19 368 GLU B CA 1
ATOM 6755 C C . GLU B 1 368 ? 26.75 23.688 27.047 1 94.19 368 GLU B C 1
ATOM 6757 O O . GLU B 1 368 ? 27.484 24.234 27.875 1 94.19 368 GLU B O 1
ATOM 6762 N N . SER B 1 369 ? 27.062 23.562 25.797 1 92.38 369 SER B N 1
ATOM 6763 C CA . SER B 1 369 ? 28.375 23.953 25.344 1 92.38 369 SER B CA 1
ATOM 6764 C C . SER B 1 369 ? 29.469 23.406 26.25 1 92.38 369 SER B C 1
ATOM 6766 O O . SER B 1 369 ? 30.312 24.156 26.75 1 92.38 369 SER B O 1
ATOM 6768 N N . SER B 1 370 ? 29.344 22.172 26.516 1 93.12 370 SER B N 1
ATOM 6769 C CA . SER B 1 370 ? 30.234 21.516 27.469 1 93.12 370 SER B CA 1
ATOM 6770 C C . SER B 1 370 ? 31.031 20.406 26.812 1 93.12 370 SER B C 1
ATOM 6772 O O . SER B 1 370 ? 30.578 19.781 25.859 1 93.12 370 SER B O 1
ATOM 6774 N N . GLN B 1 371 ? 32.219 20.172 27.312 1 92.88 371 GLN B N 1
ATOM 6775 C CA . GLN B 1 371 ? 33.062 19.078 26.844 1 92.88 371 GLN B CA 1
ATOM 6776 C C . GLN B 1 371 ? 33.125 17.953 27.891 1 92.88 371 GLN B C 1
ATOM 6778 O O . GLN B 1 371 ? 33.875 17 27.734 1 92.88 371 GLN B O 1
ATOM 6783 N N . GLN B 1 372 ? 32.281 18.094 28.828 1 93.62 372 GLN B N 1
ATOM 6784 C CA . GLN B 1 372 ? 32.281 17.156 29.953 1 93.62 372 GLN B CA 1
ATOM 6785 C C . GLN B 1 372 ? 31.891 15.75 29.484 1 93.62 372 GLN B C 1
ATOM 6787 O O . GLN B 1 372 ? 32.312 14.766 30.109 1 93.62 372 GLN B O 1
ATOM 6792 N N . TYR B 1 373 ? 31.188 15.727 28.359 1 95.12 373 TYR B N 1
ATOM 6793 C CA . TYR B 1 373 ? 30.625 14.445 27.953 1 95.12 373 TYR B CA 1
ATOM 6794 C C . TYR B 1 373 ? 31.453 13.82 26.828 1 95.12 373 TYR B C 1
ATOM 6796 O O . TYR B 1 373 ? 31.078 12.773 26.297 1 95.12 373 TYR B O 1
ATOM 6804 N N . ASP B 1 374 ? 32.562 14.352 26.5 1 95.06 374 ASP B N 1
ATOM 6805 C CA . ASP B 1 374 ? 33.344 13.953 25.328 1 95.06 374 ASP B CA 1
ATOM 6806 C C . ASP B 1 374 ? 33.781 12.5 25.422 1 95.06 374 ASP B C 1
ATOM 6808 O O . ASP B 1 374 ? 33.688 11.742 24.469 1 95.06 374 ASP B O 1
ATOM 6812 N N . GLN B 1 375 ? 34.312 12.195 26.562 1 95.94 375 GLN B N 1
ATOM 6813 C CA . GLN B 1 375 ? 34.812 10.836 26.734 1 95.94 375 GLN B CA 1
ATOM 6814 C C . GLN B 1 375 ? 33.688 9.82 26.641 1 95.94 375 GLN B C 1
ATOM 6816 O O . GLN B 1 375 ? 33.812 8.789 25.984 1 95.94 375 GLN B O 1
ATOM 6821 N N . GLU B 1 376 ? 32.594 10.133 27.344 1 96.62 376 GLU B N 1
ATOM 6822 C CA . GLU B 1 376 ? 31.422 9.234 27.297 1 96.62 376 GLU B CA 1
ATOM 6823 C C . GLU B 1 376 ? 30.875 9.109 25.891 1 96.62 376 GLU B C 1
ATOM 6825 O O . GLU B 1 376 ? 30.453 8.031 25.469 1 96.62 376 GLU B O 1
ATOM 6830 N N . ILE B 1 377 ? 30.828 10.18 25.172 1 96.94 377 ILE B N 1
ATOM 6831 C CA . ILE B 1 377 ? 30.359 10.203 23.781 1 96.94 377 ILE B CA 1
ATOM 6832 C C . ILE B 1 377 ? 31.266 9.32 22.922 1 96.94 377 ILE B C 1
ATOM 6834 O O . ILE B 1 377 ? 30.766 8.523 22.125 1 96.94 377 ILE B O 1
ATOM 6838 N N . HIS B 1 378 ? 32.5 9.438 23.125 1 96.88 378 HIS B N 1
ATOM 6839 C CA . HIS B 1 378 ? 33.469 8.625 22.391 1 96.88 378 HIS B CA 1
ATOM 6840 C C . HIS B 1 378 ? 33.281 7.141 22.703 1 96.88 378 HIS B C 1
ATOM 6842 O O . HIS B 1 378 ? 33.312 6.305 21.781 1 96.88 378 HIS B O 1
ATOM 6848 N N . ASP B 1 379 ? 33.062 6.852 23.922 1 97.44 379 ASP B N 1
ATOM 6849 C CA . ASP B 1 379 ? 32.875 5.465 24.328 1 97.44 379 ASP B CA 1
ATOM 6850 C C . ASP B 1 379 ? 31.609 4.891 23.703 1 97.44 379 ASP B C 1
ATOM 6852 O O . ASP B 1 379 ? 31.594 3.736 23.266 1 97.44 379 ASP B O 1
ATOM 6856 N N . LEU B 1 380 ? 30.562 5.691 23.734 1 97.56 380 LEU B N 1
ATOM 6857 C CA . LEU B 1 380 ? 29.297 5.266 23.125 1 97.56 380 LEU B CA 1
ATOM 6858 C C . LEU B 1 380 ? 29.469 5.027 21.625 1 97.56 380 LEU B C 1
ATOM 6860 O O . LEU B 1 380 ? 28.922 4.066 21.078 1 97.56 380 LEU B O 1
ATOM 6864 N N . GLN B 1 381 ? 30.203 5.836 20.984 1 97 381 GLN B N 1
ATOM 6865 C CA . GLN B 1 381 ? 30.484 5.68 19.562 1 97 381 GLN B CA 1
ATOM 6866 C C . GLN B 1 381 ? 31.203 4.367 19.281 1 97 381 GLN B C 1
ATOM 6868 O O . GLN B 1 381 ? 30.906 3.688 18.297 1 97 381 GLN B O 1
ATOM 6873 N N . LEU B 1 382 ? 32.156 4.086 20.109 1 97.38 382 LEU B N 1
ATOM 6874 C CA . LEU B 1 382 ? 32.906 2.844 19.953 1 97.38 382 LEU B CA 1
ATOM 6875 C C . LEU B 1 382 ? 31.984 1.636 20.172 1 97.38 382 LEU B C 1
ATOM 6877 O O . LEU B 1 382 ? 32.094 0.642 19.453 1 97.38 382 LEU B O 1
ATOM 6881 N N . GLN B 1 383 ? 31.156 1.745 21.188 1 97.94 383 GLN B N 1
ATOM 6882 C CA . GLN B 1 383 ? 30.219 0.658 21.453 1 97.94 383 GLN B CA 1
ATOM 6883 C C . GLN B 1 383 ? 29.266 0.456 20.281 1 97.94 383 GLN B C 1
ATOM 6885 O O . GLN B 1 383 ? 28.984 -0.68 19.891 1 97.94 383 GLN B O 1
ATOM 6890 N N . ILE B 1 384 ? 28.719 1.535 19.75 1 97.75 384 ILE B N 1
ATOM 6891 C CA . ILE B 1 384 ? 27.812 1.483 18.609 1 97.75 384 ILE B CA 1
ATOM 6892 C C . ILE B 1 384 ? 28.516 0.854 17.406 1 97.75 384 ILE B C 1
ATOM 6894 O O . ILE B 1 384 ? 27.953 0.001 16.719 1 97.75 384 ILE B O 1
ATOM 6898 N N . SER B 1 385 ? 29.75 1.239 17.203 1 97.44 385 SER B N 1
ATOM 6899 C CA . SER B 1 385 ? 30.516 0.691 16.094 1 97.44 385 SER B CA 1
ATOM 6900 C C . SER B 1 385 ? 30.719 -0.812 16.25 1 97.44 385 SER B C 1
ATOM 6902 O O . SER B 1 385 ? 30.719 -1.553 15.266 1 97.44 385 SER B O 1
ATOM 6904 N N . THR B 1 386 ? 30.953 -1.158 17.438 1 97.81 386 THR B N 1
ATOM 6905 C CA . THR B 1 386 ? 31.141 -2.578 17.719 1 97.81 386 THR B CA 1
ATOM 6906 C C . THR B 1 386 ? 29.875 -3.361 17.422 1 97.81 386 THR B C 1
ATOM 6908 O O . THR B 1 386 ? 29.922 -4.434 16.812 1 97.81 386 THR B O 1
ATOM 6911 N N . VAL B 1 387 ? 28.766 -2.811 17.844 1 97.94 387 VAL B N 1
ATOM 6912 C CA . VAL B 1 387 ? 27.469 -3.465 17.609 1 97.94 387 VAL B CA 1
ATOM 6913 C C . VAL B 1 387 ? 27.172 -3.484 16.109 1 97.94 387 VAL B C 1
ATOM 6915 O O . VAL B 1 387 ? 26.625 -4.461 15.594 1 97.94 387 VAL B O 1
ATOM 6918 N N . ASP B 1 388 ? 27.531 -2.439 15.453 1 97.12 388 ASP B N 1
ATOM 6919 C CA . ASP B 1 388 ? 27.328 -2.363 14.008 1 97.12 388 ASP B CA 1
ATOM 6920 C C . ASP B 1 388 ? 28.094 -3.461 13.281 1 97.12 388 ASP B C 1
ATOM 6922 O O . ASP B 1 388 ? 27.609 -4.051 12.32 1 97.12 388 ASP B O 1
ATOM 6926 N N . LEU B 1 389 ? 29.312 -3.65 13.727 1 97.38 389 LEU B N 1
ATOM 6927 C CA . LEU B 1 389 ? 30.141 -4.703 13.133 1 97.38 389 LEU B CA 1
ATOM 6928 C C . LEU B 1 389 ? 29.516 -6.074 13.375 1 97.38 389 LEU B C 1
ATOM 6930 O O . LEU B 1 389 ? 29.516 -6.93 12.484 1 97.38 389 LEU B O 1
ATOM 6934 N N . GLN B 1 390 ? 29.031 -6.219 14.562 1 97.69 390 GLN B N 1
ATOM 6935 C CA . GLN B 1 390 ? 28.359 -7.473 14.898 1 97.69 390 GLN B CA 1
ATOM 6936 C C . GLN B 1 390 ? 27.125 -7.676 14.023 1 97.69 390 GLN B C 1
ATOM 6938 O O . GLN B 1 390 ? 26.906 -8.766 13.492 1 97.69 390 GLN B O 1
ATOM 6943 N N . ILE B 1 391 ? 26.312 -6.672 13.883 1 96.81 391 ILE B N 1
ATOM 6944 C CA . ILE B 1 391 ? 25.094 -6.734 13.086 1 96.81 391 ILE B CA 1
ATOM 6945 C C . ILE B 1 391 ? 25.438 -7.031 11.625 1 96.81 391 ILE B C 1
ATOM 6947 O O . ILE B 1 391 ? 24.781 -7.836 10.969 1 96.81 391 ILE B O 1
ATOM 6951 N N . SER B 1 392 ? 26.5 -6.41 11.18 1 95.94 392 SER B N 1
ATOM 6952 C CA . SER B 1 392 ? 26.922 -6.621 9.805 1 95.94 392 SER B CA 1
ATOM 6953 C C . SER B 1 392 ? 27.297 -8.078 9.555 1 95.94 392 SER B C 1
ATOM 6955 O O . SER B 1 392 ? 26.953 -8.648 8.516 1 95.94 392 SER B O 1
ATOM 6957 N N . ARG B 1 393 ? 27.969 -8.656 10.469 1 96.88 393 ARG B N 1
ATOM 6958 C CA . ARG B 1 393 ? 28.344 -10.055 10.359 1 96.88 393 ARG B CA 1
ATOM 6959 C C . ARG B 1 393 ? 27.125 -10.961 10.383 1 96.88 393 ARG B C 1
ATOM 6961 O O . ARG B 1 393 ? 27.031 -11.914 9.609 1 96.88 393 ARG B O 1
ATOM 6968 N N . LEU B 1 394 ? 26.25 -10.617 11.266 1 97.12 394 LEU B N 1
ATOM 6969 C CA . LEU B 1 394 ? 25.031 -11.406 11.383 1 97.12 394 LEU B CA 1
ATOM 6970 C C . LEU B 1 394 ? 24.188 -11.281 10.125 1 97.12 394 LEU B C 1
ATOM 6972 O O . LEU B 1 394 ? 23.562 -12.258 9.688 1 97.12 394 LEU B O 1
ATOM 6976 N N . LEU B 1 395 ? 24.172 -10.109 9.555 1 94.12 395 LEU B N 1
ATOM 6977 C CA . LEU B 1 395 ? 23.406 -9.891 8.328 1 94.12 395 LEU B CA 1
ATOM 6978 C C . LEU B 1 395 ? 24 -10.688 7.176 1 94.12 395 LEU B C 1
ATOM 6980 O O . LEU B 1 395 ? 23.266 -11.234 6.348 1 94.12 395 LEU B O 1
ATOM 6984 N N . GLN B 1 396 ? 25.281 -10.75 7.145 1 93.81 396 GLN B N 1
ATOM 6985 C CA . GLN B 1 396 ? 25.953 -11.555 6.125 1 93.81 396 GLN B CA 1
ATOM 6986 C C . GLN B 1 396 ? 25.594 -13.031 6.281 1 93.81 396 GLN B C 1
ATOM 6988 O O . GLN B 1 396 ? 25.359 -13.727 5.289 1 93.81 396 GLN B O 1
ATOM 6993 N N . GLU B 1 397 ? 25.594 -13.445 7.473 1 95.81 397 GLU B N 1
ATOM 6994 C CA . GLU B 1 397 ? 25.203 -14.828 7.742 1 95.81 397 GLU B CA 1
ATOM 6995 C C . GLU B 1 397 ? 23.75 -15.07 7.359 1 95.81 397 GLU B C 1
ATOM 6997 O O . GLU B 1 397 ? 23.422 -16.109 6.77 1 95.81 397 GLU B O 1
ATOM 7002 N N . GLN B 1 398 ? 22.906 -14.195 7.691 1 94.56 398 GLN B N 1
ATOM 7003 C CA . GLN B 1 398 ? 21.5 -14.312 7.348 1 94.56 398 GLN B CA 1
ATOM 7004 C C . GLN B 1 398 ? 21.297 -14.391 5.836 1 94.56 398 GLN B C 1
ATOM 7006 O O . GLN B 1 398 ? 20.469 -15.156 5.352 1 94.56 398 GLN B O 1
ATOM 7011 N N . ASN B 1 399 ? 22.062 -13.586 5.164 1 92.19 399 ASN B N 1
ATOM 7012 C CA . ASN B 1 399 ? 21.938 -13.508 3.713 1 92.19 399 ASN B CA 1
ATOM 7013 C C . ASN B 1 399 ? 22.281 -14.836 3.049 1 92.19 399 ASN B C 1
ATOM 7015 O O . ASN B 1 399 ? 21.797 -15.133 1.953 1 92.19 399 ASN B O 1
ATOM 7019 N N . SER B 1 400 ? 23.062 -15.617 3.648 1 94.19 400 SER B N 1
ATOM 7020 C CA . SER B 1 400 ? 23.5 -16.875 3.066 1 94.19 400 SER B CA 1
ATOM 7021 C C . SER B 1 400 ? 22.359 -17.875 2.971 1 94.19 400 SER B C 1
ATOM 7023 O O . SER B 1 400 ? 22.453 -18.859 2.242 1 94.19 400 SER B O 1
ATOM 7025 N N . PHE B 1 401 ? 21.281 -17.594 3.688 1 95.25 401 PHE B N 1
ATOM 7026 C CA . PHE B 1 401 ? 20.141 -18.516 3.678 1 95.25 401 PHE B CA 1
ATOM 7027 C C . PHE B 1 401 ? 19.234 -18.234 2.492 1 95.25 401 PHE B C 1
ATOM 7029 O O . PHE B 1 401 ? 18.328 -19.016 2.205 1 95.25 401 PHE B O 1
ATOM 7036 N N . TYR B 1 402 ? 19.438 -17.156 1.8 1 95.25 402 TYR B N 1
ATOM 7037 C CA . TYR B 1 402 ? 18.562 -16.719 0.716 1 95.25 402 TYR B CA 1
ATOM 7038 C C . TYR B 1 402 ? 19.328 -16.641 -0.601 1 95.25 402 TYR B C 1
ATOM 7040 O O . TYR B 1 402 ? 20.422 -17.188 -0.725 1 95.25 402 TYR B O 1
ATOM 7048 N N . ASN B 1 403 ? 18.641 -16.188 -1.658 1 95.12 403 ASN B N 1
ATOM 7049 C CA . ASN B 1 403 ? 19.297 -16.031 -2.953 1 95.12 403 ASN B CA 1
ATOM 7050 C C . ASN B 1 403 ? 20.594 -15.234 -2.836 1 95.12 403 ASN B C 1
ATOM 7052 O O . ASN B 1 403 ? 20.609 -14.164 -2.219 1 95.12 403 ASN B O 1
ATOM 7056 N N . PRO B 1 404 ? 21.578 -15.703 -3.348 1 93.06 404 PRO B N 1
ATOM 7057 C CA . PRO B 1 404 ? 22.891 -15.086 -3.148 1 93.06 404 PRO B CA 1
ATOM 7058 C C . PRO B 1 404 ? 22.984 -13.688 -3.752 1 93.06 404 PRO B C 1
ATOM 7060 O O . PRO B 1 404 ? 23.75 -12.844 -3.264 1 93.06 404 PRO B O 1
ATOM 7063 N N . LYS B 1 405 ? 22.219 -13.438 -4.75 1 94.31 405 LYS B N 1
ATOM 7064 C CA . LYS B 1 405 ? 22.328 -12.148 -5.43 1 94.31 405 LYS B CA 1
ATOM 7065 C C . LYS B 1 405 ? 21.234 -11.18 -4.953 1 94.31 405 LYS B C 1
ATOM 7067 O O . LYS B 1 405 ? 21.516 -10.008 -4.695 1 94.31 405 LYS B O 1
ATOM 7072 N N . TRP B 1 406 ? 20.047 -11.727 -4.766 1 95.75 406 TRP B N 1
ATOM 7073 C CA . TRP B 1 406 ? 18.922 -10.812 -4.633 1 95.75 406 TRP B CA 1
ATOM 7074 C C . TRP B 1 406 ? 18.219 -11 -3.291 1 95.75 406 TRP B C 1
ATOM 7076 O O . TRP B 1 406 ? 17.219 -10.336 -3.01 1 95.75 406 TRP B O 1
ATOM 7086 N N . GLU B 1 407 ? 18.734 -11.945 -2.525 1 94 407 GLU B N 1
ATOM 7087 C CA . GLU B 1 407 ? 18.234 -12.172 -1.169 1 94 407 GLU B CA 1
ATOM 7088 C C . GLU B 1 407 ? 16.781 -12.633 -1.175 1 94 407 GLU B C 1
ATOM 7090 O O . GLU B 1 407 ? 16.422 -13.562 -1.901 1 94 407 GLU B O 1
ATOM 7095 N N . ARG B 1 408 ? 15.93 -12.055 -0.387 1 94.62 408 ARG B N 1
ATOM 7096 C CA . ARG B 1 408 ? 14.547 -12.492 -0.219 1 94.62 408 ARG B CA 1
ATOM 7097 C C . ARG B 1 408 ? 13.664 -11.945 -1.334 1 94.62 408 ARG B C 1
ATOM 7099 O O . ARG B 1 408 ? 13.82 -10.797 -1.748 1 94.62 408 ARG B O 1
ATOM 7106 N N . VAL B 1 409 ? 12.75 -12.703 -1.722 1 95 409 VAL B N 1
ATOM 7107 C CA . VAL B 1 409 ? 11.836 -12.289 -2.775 1 95 409 VAL B CA 1
ATOM 7108 C C . VAL B 1 409 ? 10.867 -11.234 -2.234 1 95 409 VAL B C 1
ATOM 7110 O O . VAL B 1 409 ? 10.594 -10.234 -2.902 1 95 409 VAL B O 1
ATOM 7113 N N . PHE B 1 410 ? 10.484 -11.383 -0.959 1 96.06 410 PHE B N 1
ATOM 7114 C CA . PHE B 1 410 ? 9.391 -10.57 -0.442 1 96.06 410 PHE B CA 1
ATOM 7115 C C . PHE B 1 410 ? 9.93 -9.391 0.367 1 96.06 410 PHE B C 1
ATOM 7117 O O . PHE B 1 410 ? 9.164 -8.602 0.912 1 96.06 410 PHE B O 1
ATOM 7124 N N . ARG B 1 411 ? 11.266 -9.266 0.428 1 94.25 411 ARG B N 1
ATOM 7125 C CA . ARG B 1 411 ? 11.852 -8.172 1.203 1 94.25 411 ARG B CA 1
ATOM 7126 C C . ARG B 1 411 ? 12.922 -7.445 0.401 1 94.25 411 ARG B C 1
ATOM 7128 O O . ARG B 1 411 ? 13.57 -8.039 -0.462 1 94.25 411 ARG B O 1
ATOM 7135 N N . ALA B 1 412 ? 13.055 -6.277 0.584 1 92.31 412 ALA B N 1
ATOM 7136 C CA . ALA B 1 412 ? 14.148 -5.41 0.144 1 92.31 412 ALA B CA 1
ATOM 7137 C C . ALA B 1 412 ? 14.758 -4.656 1.321 1 92.31 412 ALA B C 1
ATOM 7139 O O . ALA B 1 412 ? 14.367 -3.525 1.614 1 92.31 412 ALA B O 1
ATOM 7140 N N . GLY B 1 413 ? 15.75 -5.277 1.938 1 84 413 GLY B N 1
ATOM 7141 C CA . GLY B 1 413 ? 16.203 -4.762 3.219 1 84 413 GLY B CA 1
ATOM 7142 C C . GLY B 1 413 ? 15.195 -4.949 4.332 1 84 413 GLY B C 1
ATOM 7143 O O . GLY B 1 413 ? 14.688 -6.055 4.535 1 84 413 GLY B O 1
ATOM 7144 N N . ALA B 1 414 ? 14.961 -3.926 5.047 1 81.88 414 ALA B N 1
ATOM 7145 C CA . ALA B 1 414 ? 14.016 -3.98 6.156 1 81.88 414 ALA B CA 1
ATOM 7146 C C . ALA B 1 414 ? 12.586 -3.785 5.672 1 81.88 414 ALA B C 1
ATOM 7148 O O . ALA B 1 414 ? 11.633 -4.117 6.379 1 81.88 414 ALA B O 1
ATOM 7149 N N . GLU B 1 415 ? 12.422 -3.385 4.473 1 90.31 415 GLU B N 1
ATOM 7150 C CA . GLU B 1 415 ? 11.094 -3.09 3.928 1 90.31 415 GLU B CA 1
ATOM 7151 C C . GLU B 1 415 ? 10.578 -4.246 3.076 1 90.31 415 GLU B C 1
ATOM 7153 O O . GLU B 1 415 ? 11.32 -5.184 2.779 1 90.31 415 GLU B O 1
ATOM 7158 N N . GLU B 1 416 ? 9.32 -4.16 2.746 1 94.69 416 GLU B N 1
ATOM 7159 C CA . GLU B 1 416 ? 8.75 -5.09 1.776 1 94.69 416 GLU B CA 1
ATOM 7160 C C . GLU B 1 416 ? 9.266 -4.805 0.369 1 94.69 416 GLU B C 1
ATOM 7162 O O . GLU B 1 416 ? 9.523 -3.652 0.019 1 94.69 416 GLU B O 1
ATOM 7167 N N . SER B 1 417 ? 9.461 -5.844 -0.407 1 96 417 SER B N 1
ATOM 7168 C CA . SER B 1 417 ? 9.797 -5.641 -1.813 1 96 417 SER B CA 1
ATOM 7169 C C . SER B 1 417 ? 8.602 -5.098 -2.59 1 96 417 SER B C 1
ATOM 7171 O O . SER B 1 417 ? 7.469 -5.137 -2.107 1 96 417 SER B O 1
ATOM 7173 N N . TYR B 1 418 ? 8.875 -4.555 -3.705 1 93.19 418 TYR B N 1
ATOM 7174 C CA . TYR B 1 418 ? 7.789 -4.109 -4.574 1 93.19 418 TYR B CA 1
ATOM 7175 C C . TYR B 1 418 ? 6.875 -5.27 -4.941 1 93.19 418 TYR B C 1
ATOM 7177 O O . TYR B 1 418 ? 5.656 -5.098 -5.055 1 93.19 418 TYR B O 1
ATOM 7185 N N . PHE B 1 419 ? 7.449 -6.465 -5.148 1 94.31 419 PHE B N 1
ATOM 7186 C CA . PHE B 1 419 ? 6.664 -7.66 -5.43 1 94.31 419 PHE B CA 1
ATOM 7187 C C . PHE B 1 419 ? 5.703 -7.957 -4.281 1 94.31 419 PHE B C 1
ATOM 7189 O O . PHE B 1 419 ? 4.523 -8.227 -4.508 1 94.31 419 PHE B O 1
ATOM 7196 N N . ALA B 1 420 ? 6.23 -7.926 -3.09 1 95.56 420 ALA B N 1
ATOM 7197 C CA . ALA B 1 420 ? 5.41 -8.172 -1.906 1 95.56 420 ALA B CA 1
ATOM 7198 C C . ALA B 1 420 ? 4.262 -7.172 -1.815 1 95.56 420 ALA B C 1
ATOM 7200 O O . ALA B 1 420 ? 3.146 -7.531 -1.432 1 95.56 420 ALA B O 1
ATOM 7201 N N . TYR B 1 421 ? 4.562 -5.957 -2.133 1 92.31 421 TYR B N 1
ATOM 7202 C CA . TYR B 1 421 ? 3.553 -4.906 -2.137 1 92.31 421 TYR B CA 1
ATOM 7203 C C . TYR B 1 421 ? 2.428 -5.238 -3.111 1 92.31 421 TYR B C 1
ATOM 7205 O O . TYR B 1 421 ? 1.249 -5.062 -2.791 1 92.31 421 TYR B O 1
ATOM 7213 N N . GLN B 1 422 ? 2.779 -5.68 -4.258 1 91.69 422 GLN B N 1
ATOM 7214 C CA . GLN B 1 422 ? 1.786 -6.039 -5.266 1 91.69 422 GLN B CA 1
ATOM 7215 C C . GLN B 1 422 ? 0.939 -7.223 -4.801 1 91.69 422 GLN B C 1
ATOM 7217 O O . GLN B 1 422 ? -0.277 -7.238 -5 1 91.69 422 GLN B O 1
ATOM 7222 N N . VAL B 1 423 ? 1.579 -8.203 -4.227 1 93.44 423 VAL B N 1
ATOM 7223 C CA . VAL B 1 423 ? 0.861 -9.367 -3.725 1 93.44 423 VAL B CA 1
ATOM 7224 C C . VAL B 1 423 ? -0.152 -8.938 -2.668 1 93.44 423 VAL B C 1
ATOM 7226 O O . VAL B 1 423 ? -1.313 -9.352 -2.707 1 93.44 423 VAL B O 1
ATOM 7229 N N . ASP B 1 424 ? 0.308 -8.117 -1.785 1 91.62 424 ASP B N 1
ATOM 7230 C CA . ASP B 1 424 ? -0.543 -7.629 -0.704 1 91.62 424 ASP B CA 1
ATOM 7231 C C . ASP B 1 424 ? -1.71 -6.809 -1.251 1 91.62 424 ASP B C 1
ATOM 7233 O O . ASP B 1 424 ? -2.832 -6.902 -0.746 1 91.62 424 ASP B O 1
ATOM 7237 N N . ARG B 1 425 ? -1.467 -6.074 -2.242 1 87.94 425 ARG B N 1
ATOM 7238 C CA . ARG B 1 425 ? -2.451 -5.141 -2.775 1 87.94 425 ARG B CA 1
ATOM 7239 C C . ARG B 1 425 ? -3.514 -5.867 -3.59 1 87.94 425 ARG B C 1
ATOM 7241 O O . ARG B 1 425 ? -4.695 -5.52 -3.531 1 87.94 425 ARG B O 1
ATOM 7248 N N . PHE B 1 426 ? -3.1 -6.918 -4.258 1 88.81 426 PHE B N 1
ATOM 7249 C CA . PHE B 1 426 ? -4.02 -7.402 -5.281 1 88.81 426 PHE B CA 1
ATOM 7250 C C . PHE B 1 426 ? -4.531 -8.797 -4.93 1 88.81 426 PHE B C 1
ATOM 7252 O O . PHE B 1 426 ? -5.594 -9.211 -5.402 1 88.81 426 PHE B O 1
ATOM 7259 N N . ALA B 1 427 ? -3.822 -9.516 -4.176 1 93.12 427 ALA B N 1
ATOM 7260 C CA . ALA B 1 427 ? -4.262 -10.867 -3.832 1 93.12 427 ALA B CA 1
ATOM 7261 C C . ALA B 1 427 ? -4.969 -10.883 -2.48 1 93.12 427 ALA B C 1
ATOM 7263 O O . ALA B 1 427 ? -4.434 -10.398 -1.484 1 93.12 427 ALA B O 1
ATOM 7264 N N . CYS B 1 428 ? -6.141 -11.477 -2.451 1 93.94 428 CYS B N 1
ATOM 7265 C CA . CYS B 1 428 ? -6.797 -11.664 -1.163 1 93.94 428 CYS B CA 1
ATOM 7266 C C . CYS B 1 428 ? -6.059 -12.695 -0.322 1 93.94 428 CYS B C 1
ATOM 7268 O O . CYS B 1 428 ? -5.867 -12.508 0.88 1 93.94 428 CYS B O 1
ATOM 7270 N N . ILE B 1 429 ? -5.707 -13.773 -0.969 1 96.44 429 ILE B N 1
ATOM 7271 C CA . ILE B 1 429 ? -4.895 -14.805 -0.334 1 96.44 429 ILE B CA 1
ATOM 7272 C C . ILE B 1 429 ? -3.787 -15.25 -1.287 1 96.44 429 ILE B C 1
ATOM 7274 O O . ILE B 1 429 ? -3.865 -15.008 -2.494 1 96.44 429 ILE B O 1
ATOM 7278 N N . TYR B 1 430 ? -2.756 -15.773 -0.771 1 96.81 430 TYR B N 1
ATOM 7279 C CA . TYR B 1 430 ? -1.684 -16.312 -1.6 1 96.81 430 TYR B CA 1
ATOM 7280 C C . TYR B 1 430 ? -1.077 -17.562 -0.964 1 96.81 430 TYR B C 1
ATOM 7282 O O . TYR B 1 430 ? -1.217 -17.781 0.241 1 96.81 430 TYR B O 1
ATOM 7290 N N . MET B 1 431 ? -0.503 -18.375 -1.775 1 97.5 431 MET B N 1
ATOM 7291 C CA . MET B 1 431 ? -0 -19.688 -1.384 1 97.5 431 MET B CA 1
ATOM 7292 C C . MET B 1 431 ? 1.111 -20.156 -2.322 1 97.5 431 MET B C 1
ATOM 7294 O O . MET B 1 431 ? 1.321 -19.562 -3.381 1 97.5 431 MET B O 1
ATOM 7298 N N . GLU B 1 432 ? 1.791 -21.156 -1.947 1 96.38 432 GLU B N 1
ATOM 7299 C CA . GLU B 1 432 ? 2.863 -21.719 -2.77 1 96.38 432 GLU B CA 1
ATOM 7300 C C . GLU B 1 432 ? 2.303 -22.469 -3.977 1 96.38 432 GLU B C 1
ATOM 7302 O O . GLU B 1 432 ? 2.828 -22.344 -5.086 1 96.38 432 GLU B O 1
ATOM 7307 N N . LYS B 1 433 ? 1.289 -23.234 -3.721 1 97.12 433 LYS B N 1
ATOM 7308 C CA . LYS B 1 433 ? 0.675 -24.078 -4.746 1 97.12 433 LYS B CA 1
ATOM 7309 C C . LYS B 1 433 ? -0.811 -24.281 -4.469 1 97.12 433 LYS B C 1
ATOM 7311 O O . LYS B 1 433 ? -1.263 -24.125 -3.334 1 97.12 433 LYS B O 1
ATOM 7316 N N . LEU B 1 434 ? -1.505 -24.672 -5.531 1 97.81 434 LEU B N 1
ATOM 7317 C CA . LEU B 1 434 ? -2.953 -24.828 -5.469 1 97.81 434 LEU B CA 1
ATOM 7318 C C . LEU B 1 434 ? -3.346 -25.859 -4.422 1 97.81 434 LEU B C 1
ATOM 7320 O O . LEU B 1 434 ? -4.348 -25.703 -3.721 1 97.81 434 LEU B O 1
ATOM 7324 N N . SER B 1 435 ? -2.572 -26.922 -4.258 1 97.5 435 SER B N 1
ATOM 7325 C CA . SER B 1 435 ? -2.904 -28.016 -3.334 1 97.5 435 SER B CA 1
ATOM 7326 C C . SER B 1 435 ? -2.943 -27.516 -1.894 1 97.5 435 SER B C 1
ATOM 7328 O O . SER B 1 435 ? -3.615 -28.094 -1.045 1 97.5 435 SER B O 1
ATOM 7330 N N . ASP B 1 436 ? -2.203 -26.422 -1.629 1 97.31 436 ASP B N 1
ATOM 7331 C CA . ASP B 1 436 ? -2.219 -25.844 -0.29 1 97.31 436 ASP B CA 1
ATOM 7332 C C . ASP B 1 436 ? -3.613 -25.328 0.07 1 97.31 436 ASP B C 1
ATOM 7334 O O . ASP B 1 436 ? -4.062 -25.484 1.208 1 97.31 436 ASP B O 1
ATOM 7338 N N . LEU B 1 437 ? -4.254 -24.703 -0.864 1 97.75 437 LEU B N 1
ATOM 7339 C CA . LEU B 1 437 ? -5.625 -24.25 -0.651 1 97.75 437 LEU B CA 1
ATOM 7340 C C . LEU B 1 437 ? -6.582 -25.422 -0.556 1 97.75 437 LEU B C 1
ATOM 7342 O O . LEU B 1 437 ? -7.465 -25.453 0.304 1 97.75 437 LEU B O 1
ATOM 7346 N N . LEU B 1 438 ? -6.352 -26.422 -1.408 1 97.62 438 LEU B N 1
ATOM 7347 C CA . LEU B 1 438 ? -7.266 -27.547 -1.536 1 97.62 438 LEU B CA 1
ATOM 7348 C C . LEU B 1 438 ? -7.191 -28.453 -0.308 1 97.62 438 LEU B C 1
ATOM 7350 O O . LEU B 1 438 ? -8.07 -29.281 -0.094 1 97.62 438 LEU B O 1
ATOM 7354 N N . GLU B 1 439 ? -6.188 -28.281 0.455 1 95.69 439 GLU B N 1
ATOM 7355 C CA . GLU B 1 439 ? -6.055 -29.031 1.699 1 95.69 439 GLU B CA 1
ATOM 7356 C C . GLU B 1 439 ? -7.004 -28.5 2.77 1 95.69 439 GLU B C 1
ATOM 7358 O O . GLU B 1 439 ? -7.309 -29.203 3.738 1 95.69 439 GLU B O 1
ATOM 7363 N N . HIS B 1 440 ? -7.445 -27.344 2.613 1 95.62 440 HIS B N 1
ATOM 7364 C CA . HIS B 1 440 ? -8.359 -26.734 3.576 1 95.62 440 HIS B CA 1
ATOM 7365 C C . HIS B 1 440 ? -9.805 -27.109 3.283 1 95.62 440 HIS B C 1
ATOM 7367 O O . HIS B 1 440 ? -10.125 -27.531 2.17 1 95.62 440 HIS B O 1
ATOM 7373 N N . SER B 1 441 ? -10.594 -26.953 4.344 1 96 441 SER B N 1
ATOM 7374 C CA . SER B 1 441 ? -12.031 -27.156 4.148 1 96 441 SER B CA 1
ATOM 7375 C C . SER B 1 441 ? -12.602 -26.156 3.16 1 96 441 SER B C 1
ATOM 7377 O O . SER B 1 441 ? -12.25 -24.969 3.191 1 96 441 SER B O 1
ATOM 7379 N N . PRO B 1 442 ? -13.492 -26.578 2.219 1 96.06 442 PRO B N 1
ATOM 7380 C CA . PRO B 1 442 ? -14.156 -25.672 1.296 1 96.06 442 PRO B CA 1
ATOM 7381 C C . PRO B 1 442 ? -15.047 -24.656 2.012 1 96.06 442 PRO B C 1
ATOM 7383 O O . PRO B 1 442 ? -15.578 -23.734 1.381 1 96.06 442 PRO B O 1
ATOM 7386 N N . MET B 1 443 ? -15.148 -24.844 3.338 1 95.75 443 MET B N 1
ATOM 7387 C CA . MET B 1 443 ? -15.977 -23.938 4.129 1 95.75 443 MET B CA 1
ATOM 7388 C C . MET B 1 443 ? -15.109 -23.016 4.977 1 95.75 443 MET B C 1
ATOM 7390 O O . MET B 1 443 ? -15.625 -22.25 5.797 1 95.75 443 MET B O 1
ATOM 7394 N N . THR B 1 444 ? -13.852 -23.047 4.727 1 95.44 444 THR B N 1
ATOM 7395 C CA . THR B 1 444 ? -12.891 -22.328 5.559 1 95.44 444 THR B CA 1
ATOM 7396 C C . THR B 1 444 ? -13.156 -20.828 5.516 1 95.44 444 THR B C 1
ATOM 7398 O O . THR B 1 444 ? -13.508 -20.297 4.465 1 95.44 444 THR B O 1
ATOM 7401 N N . TYR B 1 445 ? -13.031 -20.234 6.672 1 93.94 445 TYR B N 1
ATOM 7402 C CA . TYR B 1 445 ? -13.039 -18.781 6.797 1 93.94 445 TYR B CA 1
ATOM 7403 C C . TYR B 1 445 ? -11.625 -18.25 6.969 1 93.94 445 TYR B C 1
ATOM 7405 O O . TYR B 1 445 ? -11.062 -18.297 8.07 1 93.94 445 TYR B O 1
ATOM 7413 N N . PHE B 1 446 ? -11.102 -17.672 5.867 1 94.19 446 PHE B N 1
ATOM 7414 C CA . PHE B 1 446 ? -9.75 -17.109 5.914 1 94.19 446 PHE B CA 1
ATOM 7415 C C . PHE B 1 446 ? -9.773 -15.703 6.496 1 94.19 446 PHE B C 1
ATOM 7417 O O . PHE B 1 446 ? -10.312 -14.781 5.879 1 94.19 446 PHE B O 1
ATOM 7424 N N . ARG B 1 447 ? -9.125 -15.578 7.613 1 91.5 447 ARG B N 1
ATOM 7425 C CA . ARG B 1 447 ? -9.117 -14.297 8.305 1 91.5 447 ARG B CA 1
ATOM 7426 C C . ARG B 1 447 ? -7.77 -13.594 8.156 1 91.5 447 ARG B C 1
ATOM 7428 O O . ARG B 1 447 ? -6.719 -14.234 8.266 1 91.5 447 ARG B O 1
ATOM 7435 N N . ALA B 1 448 ? -7.852 -12.367 7.891 1 88.69 448 ALA B N 1
ATOM 7436 C CA . ALA B 1 448 ? -6.621 -11.586 7.801 1 88.69 448 ALA B CA 1
ATOM 7437 C C . ALA B 1 448 ? -6.234 -11.008 9.164 1 88.69 448 ALA B C 1
ATOM 7439 O O . ALA B 1 448 ? -7.102 -10.703 9.984 1 88.69 448 ALA B O 1
ATOM 7440 N N . ASN B 1 449 ? -4.934 -10.898 9.328 1 82.94 449 ASN B N 1
ATOM 7441 C CA . ASN B 1 449 ? -4.457 -10.227 10.531 1 82.94 449 ASN B CA 1
ATOM 7442 C C . ASN B 1 449 ? -4.57 -8.711 10.406 1 82.94 449 ASN B C 1
ATOM 7444 O O . ASN B 1 449 ? -4.422 -8.156 9.32 1 82.94 449 ASN B O 1
ATOM 7448 N N . ARG B 1 450 ? -4.891 -8.172 11.547 1 83.88 450 ARG B N 1
ATOM 7449 C CA . ARG B 1 450 ? -4.93 -6.711 11.586 1 83.88 450 ARG B CA 1
ATOM 7450 C C . ARG B 1 450 ? -3.531 -6.121 11.414 1 83.88 450 ARG B C 1
ATOM 7452 O O . ARG B 1 450 ? -2.602 -6.492 12.133 1 83.88 450 ARG B O 1
ATOM 7459 N N . ARG B 1 451 ? -3.383 -5.234 10.5 1 85.5 451 ARG B N 1
ATOM 7460 C CA . ARG B 1 451 ? -2.105 -4.555 10.305 1 85.5 451 ARG B CA 1
ATOM 7461 C C . ARG B 1 451 ? -1.957 -3.389 11.281 1 85.5 451 ARG B C 1
ATOM 7463 O O . ARG B 1 451 ? -2.879 -2.586 11.438 1 85.5 451 ARG B O 1
ATOM 7470 N N . LEU B 1 452 ? -0.799 -3.324 11.789 1 88.06 452 LEU B N 1
ATOM 7471 C CA . LEU B 1 452 ? -0.562 -2.279 12.781 1 88.06 452 LEU B CA 1
ATOM 7472 C C . LEU B 1 452 ? 0.019 -1.031 12.125 1 88.06 452 LEU B C 1
ATOM 7474 O O . LEU B 1 452 ? 0.899 -1.129 11.266 1 88.06 452 LEU B O 1
ATOM 7478 N N . LEU B 1 453 ? -0.568 0.063 12.469 1 91.44 453 LEU B N 1
ATOM 7479 C CA . LEU B 1 453 ? 0.009 1.356 12.117 1 91.44 453 LEU B CA 1
ATOM 7480 C C . LEU B 1 453 ? 1.055 1.781 13.148 1 91.44 453 LEU B C 1
ATOM 7482 O O . LEU B 1 453 ? 1.082 1.259 14.266 1 91.44 453 LEU B O 1
ATOM 7486 N N . ALA B 1 454 ? 1.888 2.707 12.781 1 91 454 ALA B N 1
ATOM 7487 C CA . ALA B 1 454 ? 3.004 3.119 13.633 1 91 454 ALA B CA 1
ATOM 7488 C C . ALA B 1 454 ? 2.506 3.631 14.977 1 91 454 ALA B C 1
ATOM 7490 O O . ALA B 1 454 ? 3.184 3.475 16 1 91 454 ALA B O 1
ATOM 7491 N N . HIS B 1 455 ? 1.265 4.195 15.016 1 92.38 455 HIS B N 1
ATOM 7492 C CA . HIS B 1 455 ? 0.804 4.82 16.25 1 92.38 455 HIS B CA 1
ATOM 7493 C C . HIS B 1 455 ? -0.126 3.893 17.031 1 92.38 455 HIS B C 1
ATOM 7495 O O . HIS B 1 455 ? -0.625 4.254 18.094 1 92.38 455 HIS B O 1
ATOM 7501 N N . ASP B 1 456 ? -0.366 2.689 16.469 1 89.62 456 ASP B N 1
ATOM 7502 C CA . ASP B 1 456 ? -1.233 1.752 17.172 1 89.62 456 ASP B CA 1
ATOM 7503 C C . ASP B 1 456 ? -0.604 1.31 18.484 1 89.62 456 ASP B C 1
ATOM 7505 O O . ASP B 1 456 ? 0.605 1.084 18.562 1 89.62 456 ASP B O 1
ATOM 7509 N N . ILE B 1 457 ? -1.43 1.234 19.453 1 81.88 457 ILE B N 1
ATOM 7510 C CA . ILE B 1 457 ? -0.969 0.759 20.75 1 81.88 457 ILE B CA 1
ATOM 7511 C C . ILE B 1 457 ? -0.981 -0.768 20.781 1 81.88 457 ILE B C 1
ATOM 7513 O O . ILE B 1 457 ? -1.958 -1.395 20.359 1 81.88 457 ILE B O 1
ATOM 7517 N N . ASP B 1 458 ? 0.207 -1.301 21.094 1 70.19 458 ASP B N 1
ATOM 7518 C CA . ASP B 1 458 ? 0.331 -2.754 21.172 1 70.19 458 ASP B CA 1
ATOM 7519 C C . ASP B 1 458 ? -0.599 -3.33 22.234 1 70.19 458 ASP B C 1
ATOM 7521 O O . ASP B 1 458 ? -0.66 -2.82 23.359 1 70.19 458 ASP B O 1
ATOM 7525 N N . ILE B 1 459 ? -1.449 -4.199 21.859 1 65.38 459 ILE B N 1
ATOM 7526 C CA . ILE B 1 459 ? -2.34 -4.871 22.797 1 65.38 459 ILE B CA 1
ATOM 7527 C C . ILE B 1 459 ? -1.642 -6.098 23.375 1 65.38 459 ILE B C 1
ATOM 7529 O O . ILE B 1 459 ? -1.033 -6.883 22.656 1 65.38 459 ILE B O 1
#

Organism: Legionella pneumophila subsp. pneumophila (strain Philadelphia 1 / ATCC 33152 / DSM 7513) (NCBI:txid272624)